Protein AF-A0A8H7Q1G8-F1 (afdb_monomer_lite)

Structure (mmCIF, N/CA/C/O backbone):
data_AF-A0A8H7Q1G8-F1
#
_entry.id   AF-A0A8H7Q1G8-F1
#
loop_
_atom_site.group_PDB
_atom_site.id
_atom_site.type_symbol
_atom_site.label_atom_id
_atom_site.label_alt_id
_atom_site.label_comp_id
_atom_site.label_asym_id
_atom_site.label_entity_id
_atom_site.label_seq_id
_atom_site.pdbx_PDB_ins_code
_atom_site.Cartn_x
_atom_site.Cartn_y
_atom_site.Cartn_z
_atom_site.occupancy
_atom_site.B_iso_or_equiv
_atom_site.auth_seq_id
_atom_site.auth_comp_id
_atom_site.auth_asym_id
_atom_site.auth_atom_id
_atom_site.pdbx_PDB_model_num
ATOM 1 N N . MET A 1 1 ? 26.279 30.292 42.844 1.00 23.69 1 MET A N 1
ATOM 2 C CA . MET A 1 1 ? 27.563 30.036 42.152 1.00 23.69 1 MET A CA 1
ATOM 3 C C . MET A 1 1 ? 27.807 28.533 42.137 1.00 23.69 1 MET A C 1
ATOM 5 O O . MET A 1 1 ? 27.584 27.946 43.188 1.00 23.69 1 MET A O 1
ATOM 9 N N . PRO A 1 2 ? 28.362 27.948 41.061 1.00 33.50 2 PRO A N 1
ATOM 10 C CA . PRO A 1 2 ? 28.264 28.359 39.657 1.00 33.50 2 PRO A CA 1
ATOM 11 C C . PRO A 1 2 ? 27.638 27.172 38.830 1.00 33.50 2 PRO A C 1
ATOM 13 O O . PRO A 1 2 ? 26.680 26.628 39.373 1.00 33.50 2 PRO A O 1
ATOM 16 N N . PRO A 1 3 ? 27.955 26.822 37.553 1.00 40.16 3 PRO A N 1
ATOM 17 C CA . PRO A 1 3 ? 26.888 26.547 36.565 1.00 40.16 3 PRO A CA 1
ATOM 18 C C . PRO A 1 3 ? 27.042 25.225 35.749 1.00 40.16 3 PRO A C 1
ATOM 20 O O . PRO A 1 3 ? 27.845 24.372 36.102 1.00 40.16 3 PRO A O 1
ATOM 23 N N . LEU A 1 4 ? 26.327 25.143 34.605 1.00 34.97 4 LEU A N 1
ATOM 24 C CA . LEU A 1 4 ? 26.464 24.207 33.457 1.00 34.97 4 LEU A CA 1
ATOM 25 C C . LEU A 1 4 ? 25.834 22.800 33.571 1.00 34.97 4 LEU A C 1
ATOM 27 O O . LEU A 1 4 ? 26.489 21.882 34.048 1.00 34.97 4 LEU A O 1
ATOM 31 N N . GLN A 1 5 ? 24.652 22.587 32.953 1.00 33.06 5 GLN A N 1
ATOM 32 C CA . GLN A 1 5 ? 24.321 21.278 32.336 1.00 33.06 5 GLN A CA 1
ATOM 33 C C . GLN A 1 5 ? 23.201 21.239 31.260 1.00 33.06 5 GLN A C 1
ATOM 35 O O . GLN A 1 5 ? 22.546 20.218 31.098 1.00 33.06 5 GLN A O 1
ATOM 40 N N . TYR A 1 6 ? 23.013 22.296 30.453 1.00 34.16 6 TYR A N 1
ATOM 41 C CA . TYR A 1 6 ? 22.321 22.164 29.145 1.00 34.16 6 TYR A CA 1
ATOM 42 C C . TYR A 1 6 ? 23.181 22.575 27.940 1.00 34.16 6 TYR A C 1
ATOM 44 O O . TYR A 1 6 ? 22.692 22.849 26.851 1.00 34.16 6 TYR A O 1
ATOM 52 N N . ASN A 1 7 ? 24.500 22.503 28.123 1.00 40.12 7 ASN A N 1
ATOM 53 C CA . ASN A 1 7 ? 25.433 22.237 27.035 1.00 40.12 7 ASN A CA 1
ATOM 54 C C . ASN A 1 7 ? 25.609 20.711 26.976 1.00 40.12 7 ASN A C 1
ATOM 56 O O . ASN A 1 7 ? 26.545 20.177 27.564 1.00 40.12 7 ASN A O 1
ATOM 60 N N . VAL A 1 8 ? 24.662 20.008 26.338 1.00 38.44 8 VAL A N 1
ATOM 61 C CA . VAL A 1 8 ? 24.741 18.544 26.135 1.00 38.44 8 VAL A CA 1
ATOM 62 C C . VAL A 1 8 ? 24.372 18.136 24.713 1.00 38.44 8 VAL A C 1
ATOM 64 O O . VAL A 1 8 ? 25.175 17.439 24.120 1.00 38.44 8 VAL A O 1
ATOM 67 N N . ARG A 1 9 ? 23.267 18.601 24.103 1.00 36.00 9 ARG A N 1
ATOM 68 C CA . ARG A 1 9 ? 23.030 18.355 22.659 1.00 36.00 9 ARG A CA 1
ATOM 69 C C . ARG A 1 9 ? 24.025 19.175 21.828 1.00 36.00 9 ARG A C 1
ATOM 71 O O . ARG A 1 9 ? 24.982 18.615 21.313 1.00 36.00 9 ARG A O 1
ATOM 78 N N . LEU A 1 10 ? 23.977 20.507 21.957 1.00 37.78 10 LEU A N 1
ATOM 79 C CA . LEU A 1 10 ? 24.967 21.424 21.368 1.00 37.78 10 LEU A CA 1
ATOM 80 C C . LEU A 1 10 ? 26.428 21.108 21.761 1.00 37.78 10 LEU A C 1
ATOM 82 O O . LEU A 1 10 ? 27.342 21.394 20.999 1.00 37.78 10 LEU A O 1
ATOM 86 N N . TYR A 1 11 ? 26.671 20.503 22.931 1.00 34.41 11 TYR A N 1
ATOM 87 C CA . TYR A 1 11 ? 28.020 20.118 23.367 1.00 34.41 11 TYR A CA 1
ATOM 88 C C . TYR A 1 11 ? 28.425 18.707 22.922 1.00 34.41 11 TYR A C 1
ATOM 90 O O . TYR A 1 11 ? 29.612 18.465 22.764 1.00 34.41 11 TYR A O 1
ATOM 98 N N . ILE A 1 12 ? 27.485 17.793 22.658 1.00 40.50 12 ILE A N 1
ATOM 99 C CA . ILE A 1 12 ? 27.740 16.558 21.906 1.00 40.50 12 ILE A CA 1
ATOM 100 C C . ILE A 1 12 ? 28.034 16.914 20.457 1.00 40.50 12 ILE A C 1
ATOM 102 O O . ILE A 1 12 ? 28.960 16.336 19.910 1.00 40.50 12 ILE A O 1
ATOM 106 N N . ASP A 1 13 ? 27.346 17.893 19.873 1.00 41.00 13 ASP A N 1
ATOM 107 C CA . ASP A 1 13 ? 27.571 18.308 18.490 1.00 41.00 13 ASP A CA 1
ATOM 108 C C . ASP A 1 13 ? 28.859 19.122 18.336 1.00 41.00 13 ASP A C 1
ATOM 110 O O . ASP A 1 13 ? 29.670 18.810 17.468 1.00 41.00 13 ASP A O 1
ATOM 114 N N . ILE A 1 14 ? 29.176 20.031 19.266 1.00 38.69 14 ILE A N 1
ATOM 115 C CA . ILE A 1 14 ? 30.520 20.626 19.357 1.00 38.69 14 ILE A CA 1
ATOM 116 C C . ILE A 1 14 ? 31.575 19.539 19.639 1.00 38.69 14 ILE A C 1
ATOM 118 O O . ILE A 1 14 ? 32.604 19.521 18.971 1.00 38.69 14 ILE A O 1
ATOM 122 N N . LEU A 1 15 ? 31.336 18.562 20.525 1.00 36.59 15 LEU A N 1
ATOM 123 C CA . LEU A 1 15 ? 32.237 17.408 20.683 1.00 36.59 15 LEU A CA 1
ATOM 124 C C . LEU A 1 15 ? 32.212 16.440 19.490 1.00 36.59 15 LEU A C 1
ATOM 126 O O . LEU A 1 15 ? 33.100 15.602 19.418 1.00 36.59 15 LEU A O 1
ATOM 130 N N . ASN A 1 16 ? 31.270 16.524 18.551 1.00 38.09 16 ASN A N 1
ATOM 131 C CA . ASN A 1 16 ? 31.258 15.749 17.310 1.00 38.09 16 ASN A CA 1
ATOM 132 C C . ASN A 1 16 ? 32.080 16.479 16.238 1.00 38.09 16 ASN A C 1
ATOM 134 O O . ASN A 1 16 ? 32.913 15.839 15.600 1.00 38.09 16 ASN A O 1
ATOM 138 N N . LEU A 1 17 ? 31.974 17.812 16.143 1.00 41.72 17 LEU A N 1
ATOM 139 C CA . LEU A 1 17 ? 32.902 18.660 15.381 1.00 41.72 17 LEU A CA 1
ATOM 140 C C . LEU A 1 17 ? 34.349 18.540 15.904 1.00 41.72 17 LEU A C 1
ATOM 142 O O . LEU A 1 17 ? 35.288 18.510 15.113 1.00 41.72 17 LEU A O 1
ATOM 146 N N . PHE A 1 18 ? 34.544 18.410 17.221 1.00 35.22 18 PHE A N 1
ATOM 147 C CA . PHE A 1 18 ? 35.860 18.237 17.854 1.00 35.22 18 PHE A CA 1
ATOM 148 C C . PHE A 1 18 ? 36.252 16.768 18.137 1.00 35.22 18 PHE A C 1
ATOM 150 O O . PHE A 1 18 ? 37.365 16.516 18.600 1.00 35.22 18 PHE A O 1
ATOM 157 N N . LYS A 1 19 ? 35.427 15.760 17.810 1.00 37.06 19 LYS A N 1
ATOM 158 C CA . LYS A 1 19 ? 35.798 14.330 17.946 1.00 37.06 19 LYS A CA 1
ATOM 159 C C . LYS A 1 19 ? 36.881 13.869 16.971 1.00 37.06 19 LYS A C 1
ATOM 161 O O . LYS A 1 19 ? 37.690 13.053 17.410 1.00 37.06 19 LYS A O 1
ATOM 166 N N . PRO A 1 20 ? 36.980 14.366 15.721 1.00 39.22 20 PRO A N 1
ATOM 167 C CA . PRO A 1 20 ? 38.176 14.172 14.901 1.00 39.22 20 PRO A CA 1
ATOM 168 C C . PRO A 1 20 ? 39.441 14.621 15.647 1.00 39.22 20 PRO A C 1
ATOM 170 O O . PRO A 1 20 ? 40.437 13.906 15.676 1.00 39.22 20 PRO A O 1
ATOM 173 N N . ILE A 1 21 ? 39.359 15.752 16.354 1.00 37.06 21 ILE A N 1
ATOM 174 C CA . ILE A 1 21 ? 40.476 16.350 17.094 1.00 37.06 21 ILE A CA 1
ATOM 175 C C . ILE A 1 21 ? 40.787 15.564 18.386 1.00 37.06 21 ILE A C 1
ATOM 177 O O . ILE A 1 21 ? 41.956 15.351 18.696 1.00 37.06 21 ILE A O 1
ATOM 181 N N . PHE A 1 22 ? 39.788 15.038 19.107 1.00 32.78 22 PHE A N 1
ATOM 182 C CA . PHE A 1 22 ? 40.027 14.255 20.333 1.00 32.78 22 PHE A CA 1
ATOM 183 C C . PHE A 1 22 ? 40.338 12.761 20.107 1.00 32.78 22 PHE A C 1
ATOM 185 O O . PHE A 1 22 ? 41.197 12.224 20.808 1.00 32.78 22 PHE A O 1
ATOM 192 N N . LYS A 1 23 ? 39.750 12.078 19.105 1.00 35.81 23 LYS A N 1
ATOM 193 C CA . LYS A 1 23 ? 40.204 10.720 18.705 1.00 35.81 23 LYS A CA 1
ATOM 194 C C . LYS A 1 23 ? 41.593 10.748 18.040 1.00 35.81 23 LYS A C 1
ATOM 196 O O . LYS A 1 23 ? 42.247 9.708 18.017 1.00 35.81 23 LYS A O 1
ATOM 201 N N . SER A 1 24 ? 42.069 11.915 17.587 1.00 34.75 24 SER A N 1
ATOM 202 C CA . SER A 1 24 ? 43.463 12.130 17.166 1.00 34.75 24 SER A CA 1
ATOM 203 C C . SER A 1 24 ? 44.465 12.202 18.331 1.00 34.75 24 SER A C 1
ATOM 205 O O . SER A 1 24 ? 45.662 12.079 18.077 1.00 34.75 24 SER A O 1
ATOM 207 N N . LEU A 1 25 ? 44.032 12.406 19.585 1.00 38.28 25 LEU A N 1
ATOM 208 C CA . LEU A 1 25 ? 44.949 12.632 20.717 1.00 38.28 25 LEU A CA 1
ATOM 209 C C . LEU A 1 25 ? 45.282 11.379 21.545 1.00 38.28 25 LEU A C 1
ATOM 211 O O . LEU A 1 25 ? 46.313 11.366 22.210 1.00 38.28 25 LEU A O 1
ATOM 215 N N . PHE A 1 26 ? 44.452 10.328 21.508 1.00 40.72 26 PHE A N 1
ATOM 216 C CA . PHE A 1 26 ? 44.619 9.135 22.360 1.00 40.72 26 PHE A CA 1
ATOM 217 C C . PHE A 1 26 ? 44.573 7.794 21.605 1.00 40.72 26 PHE A C 1
ATOM 219 O O . PHE A 1 26 ? 43.874 6.868 22.002 1.00 40.72 26 PHE A O 1
ATOM 226 N N . GLY A 1 27 ? 45.368 7.688 20.533 1.00 40.78 27 GLY A N 1
ATOM 227 C CA . GLY A 1 27 ? 46.218 6.524 20.193 1.00 40.78 27 GLY A CA 1
ATOM 228 C C . GLY A 1 27 ? 45.624 5.138 19.869 1.00 40.78 27 GLY A C 1
ATOM 229 O O . GLY A 1 27 ? 46.296 4.362 19.199 1.00 40.78 27 GLY A O 1
ATOM 230 N N . LEU A 1 28 ? 44.411 4.806 20.310 1.00 50.66 28 LEU A N 1
ATOM 231 C CA . LEU A 1 28 ? 43.768 3.491 20.165 1.00 50.66 28 LEU A CA 1
ATOM 232 C C . LEU A 1 28 ? 42.320 3.625 19.678 1.00 50.66 28 LEU A C 1
ATOM 234 O O . LEU A 1 28 ? 41.430 2.866 20.061 1.00 50.66 28 LEU A O 1
ATOM 238 N N . SER A 1 29 ? 42.066 4.596 18.802 1.00 47.69 29 SER A N 1
ATOM 239 C CA . SER A 1 29 ? 40.854 4.548 17.999 1.00 47.69 29 SER A CA 1
ATOM 240 C C . SER A 1 29 ? 40.921 3.308 17.107 1.00 47.69 29 SER A C 1
ATOM 242 O O . SER A 1 29 ? 41.813 3.168 16.268 1.00 47.69 29 SER A O 1
ATOM 244 N N . THR A 1 30 ? 39.934 2.417 17.243 1.00 55.62 30 THR A N 1
ATOM 245 C CA . THR A 1 30 ? 39.543 1.592 16.100 1.00 55.62 30 THR A CA 1
ATOM 246 C C . THR A 1 30 ? 39.377 2.571 14.935 1.00 55.62 30 THR A C 1
ATOM 248 O O . THR A 1 30 ? 38.804 3.653 15.145 1.00 55.62 30 THR A O 1
ATOM 251 N N . PRO A 1 31 ? 39.941 2.296 13.745 1.00 59.44 31 PRO A N 1
ATOM 252 C CA . PRO A 1 31 ? 40.050 3.303 12.695 1.00 59.44 31 PRO A CA 1
ATOM 253 C C . PRO A 1 31 ? 38.694 3.769 12.125 1.00 59.44 31 PRO A C 1
ATOM 255 O O . PRO A 1 31 ? 38.701 4.292 11.030 1.00 59.44 31 PRO A O 1
ATOM 258 N N . VAL A 1 32 ? 37.552 3.559 12.810 1.00 68.31 32 VAL A N 1
ATOM 259 C CA . VAL A 1 32 ? 36.274 3.141 12.223 1.00 68.31 32 VAL A CA 1
ATOM 260 C C . VAL A 1 32 ? 34.987 3.315 13.096 1.00 68.31 32 VAL A C 1
ATOM 262 O O . VAL A 1 32 ? 35.130 3.301 14.316 1.00 68.31 32 VAL A O 1
ATOM 265 N N . ASP A 1 33 ? 33.773 3.419 12.491 1.00 78.00 33 ASP A N 1
ATOM 266 C CA . ASP A 1 33 ? 32.377 3.335 13.056 1.00 78.00 33 ASP A CA 1
ATOM 267 C C . ASP A 1 33 ? 31.324 2.808 11.997 1.00 78.00 33 ASP A C 1
ATOM 269 O O . ASP A 1 33 ? 31.540 3.007 10.802 1.00 78.00 33 ASP A O 1
ATOM 273 N N . ILE A 1 34 ? 30.167 2.205 12.370 1.00 77.94 34 ILE A N 1
ATOM 274 C CA . ILE A 1 34 ? 29.028 1.804 11.465 1.00 77.94 34 ILE A CA 1
ATOM 275 C C . ILE A 1 34 ? 27.653 2.277 11.970 1.00 77.94 34 ILE A C 1
ATOM 277 O O . ILE A 1 34 ? 27.477 2.531 13.157 1.00 77.94 34 ILE A O 1
ATOM 281 N N . ASP A 1 35 ? 26.681 2.366 11.054 1.00 80.69 35 ASP A N 1
ATOM 282 C CA . ASP A 1 35 ? 25.271 2.712 11.267 1.00 80.69 35 ASP A CA 1
ATOM 283 C C . ASP A 1 35 ? 24.317 1.973 10.291 1.00 80.69 35 ASP A C 1
ATOM 285 O O . ASP A 1 35 ? 24.749 1.555 9.213 1.00 80.69 35 ASP A O 1
ATOM 289 N N . ILE A 1 36 ? 23.039 1.829 10.671 1.00 78.25 36 ILE A N 1
ATOM 290 C CA . ILE A 1 36 ? 21.962 1.081 9.982 1.00 78.25 36 ILE A CA 1
ATOM 291 C C . ILE A 1 36 ? 20.667 1.887 10.045 1.00 78.25 36 ILE A C 1
ATOM 293 O O . ILE A 1 36 ? 20.277 2.305 11.132 1.00 78.25 36 ILE A O 1
ATOM 297 N N . THR A 1 37 ? 19.930 1.997 8.941 1.00 78.56 37 THR A N 1
ATOM 298 C CA . THR A 1 37 ? 18.591 2.623 8.886 1.00 78.56 37 THR A CA 1
ATOM 299 C C . THR A 1 37 ? 17.636 1.824 8.005 1.00 78.56 37 THR A C 1
ATOM 301 O O . THR A 1 37 ? 18.072 1.306 6.976 1.00 78.56 37 THR A O 1
ATOM 304 N N . PHE A 1 38 ? 16.352 1.724 8.378 1.00 78.75 38 PHE A N 1
ATOM 305 C CA . PHE A 1 38 ? 15.336 1.083 7.539 1.00 78.75 38 PHE A CA 1
ATOM 306 C C . PHE A 1 38 ? 14.578 2.101 6.679 1.00 78.75 38 PHE A C 1
ATOM 308 O O . PHE A 1 38 ? 14.708 3.310 6.848 1.00 78.75 38 PHE A O 1
ATOM 315 N N . ALA A 1 39 ? 13.830 1.620 5.687 1.00 70.38 39 ALA A N 1
ATOM 316 C CA . ALA A 1 39 ? 13.255 2.459 4.636 1.00 70.38 39 ALA A CA 1
ATOM 317 C C . ALA A 1 39 ? 11.727 2.407 4.603 1.00 70.38 39 ALA A C 1
ATOM 319 O O . ALA A 1 39 ? 11.151 1.319 4.544 1.00 70.38 39 ALA A O 1
ATOM 320 N N . GLY A 1 40 ? 11.073 3.574 4.587 1.00 63.59 40 GLY A N 1
ATOM 321 C CA . GLY A 1 40 ? 9.656 3.588 4.943 1.00 63.59 40 GLY A CA 1
ATOM 322 C C . GLY A 1 40 ? 9.521 3.144 6.398 1.00 63.59 40 GLY A C 1
ATOM 323 O O . GLY A 1 40 ? 8.597 2.418 6.734 1.00 63.59 40 GLY A O 1
ATOM 324 N N . GLU A 1 41 ? 10.522 3.452 7.224 1.00 67.00 41 GLU A N 1
ATOM 325 C CA . GLU A 1 41 ? 10.511 3.225 8.666 1.00 67.00 41 GLU A CA 1
ATOM 326 C C . GLU A 1 41 ? 9.671 4.337 9.274 1.00 67.00 41 GLU A C 1
ATOM 328 O O . GLU A 1 41 ? 8.664 4.083 9.923 1.00 67.00 41 GLU A O 1
ATOM 333 N N . GLU A 1 42 ? 9.997 5.570 8.897 1.00 60.44 42 GLU A N 1
ATOM 334 C CA . GLU A 1 42 ? 9.296 6.790 9.247 1.00 60.44 42 GLU A CA 1
ATOM 335 C C . GLU A 1 42 ? 7.782 6.696 8.959 1.00 60.44 42 GLU A C 1
ATOM 337 O O . GLU A 1 42 ? 6.974 6.838 9.876 1.00 60.44 42 GLU A O 1
ATOM 342 N N . HIS A 1 43 ? 7.358 6.321 7.749 1.00 60.22 43 HIS A N 1
ATOM 343 C CA . HIS A 1 43 ? 5.932 6.213 7.392 1.00 60.22 43 HIS A CA 1
ATOM 344 C C . HIS A 1 43 ? 5.181 5.028 8.044 1.00 60.22 43 HIS A C 1
ATOM 346 O O . HIS A 1 43 ? 3.961 4.916 7.912 1.00 60.22 43 HIS A O 1
ATOM 352 N N . ARG A 1 44 ? 5.879 4.156 8.780 1.00 70.31 44 ARG A N 1
ATOM 353 C CA . ARG A 1 44 ? 5.344 2.918 9.359 1.00 70.31 44 ARG A CA 1
ATOM 354 C C . ARG A 1 44 ? 4.714 3.133 10.733 1.00 70.31 44 ARG A C 1
ATOM 356 O O . ARG A 1 44 ? 5.170 3.945 11.545 1.00 70.31 44 ARG A O 1
ATOM 363 N N . LYS A 1 45 ? 3.732 2.287 11.063 1.00 76.44 45 LYS A N 1
ATOM 364 C CA . LYS A 1 45 ? 3.383 2.030 12.470 1.00 76.44 45 LYS A CA 1
ATOM 365 C C . LYS A 1 45 ? 4.609 1.462 13.191 1.00 76.44 45 LYS A C 1
ATOM 367 O O . LYS A 1 45 ? 5.376 0.706 12.604 1.00 76.44 45 LYS A O 1
ATOM 372 N N . HIS A 1 46 ? 4.776 1.803 14.458 1.00 79.75 46 HIS A N 1
ATOM 373 C CA . HIS A 1 46 ? 5.810 1.236 15.320 1.00 79.75 46 HIS A CA 1
ATOM 374 C C . HIS A 1 46 ? 5.162 0.508 16.501 1.00 79.75 46 HIS A C 1
ATOM 376 O O . HIS A 1 46 ? 4.015 0.788 16.857 1.00 79.75 46 HIS A O 1
ATOM 382 N N . VAL A 1 47 ? 5.900 -0.425 17.099 1.00 79.62 47 VAL A N 1
ATOM 383 C CA . VAL A 1 47 ? 5.551 -1.112 18.345 1.00 79.62 47 VAL A CA 1
ATOM 384 C C . VAL A 1 47 ? 6.600 -0.751 19.390 1.00 79.62 47 VAL A C 1
ATOM 386 O O . VAL A 1 47 ? 7.790 -0.940 19.154 1.00 79.62 47 VAL A O 1
ATOM 389 N N . ASP A 1 48 ? 6.168 -0.258 20.550 1.00 79.19 48 ASP A N 1
ATOM 390 C CA . ASP A 1 48 ? 7.065 0.012 21.677 1.00 79.19 48 ASP A CA 1
ATOM 391 C C . ASP A 1 48 ? 7.353 -1.285 22.440 1.00 79.19 48 ASP A C 1
ATOM 393 O O . ASP A 1 48 ? 6.536 -1.772 23.226 1.00 79.19 48 ASP A O 1
ATOM 397 N N . VAL A 1 49 ? 8.535 -1.848 22.207 1.00 76.56 49 VAL A N 1
ATOM 398 C CA . VAL A 1 49 ? 8.962 -3.147 22.727 1.00 76.56 49 VAL A CA 1
ATOM 399 C C . VAL A 1 49 ? 9.726 -2.962 24.029 1.00 76.56 49 VAL A C 1
ATOM 401 O O . VAL A 1 49 ? 10.632 -2.135 24.133 1.00 76.56 49 VAL A O 1
ATOM 404 N N . LYS A 1 50 ? 9.406 -3.771 25.042 1.00 76.00 50 LYS A N 1
ATOM 405 C CA . LYS A 1 50 ? 10.194 -3.827 26.275 1.00 76.00 50 LYS A CA 1
ATOM 406 C C . LYS A 1 50 ? 11.396 -4.755 26.088 1.00 76.00 50 LYS A C 1
ATOM 408 O O . LYS A 1 50 ? 11.255 -5.973 26.140 1.00 76.00 50 LYS A O 1
ATOM 413 N N . VAL A 1 51 ? 12.571 -4.170 25.858 1.00 68.38 51 VAL A N 1
ATOM 414 C CA . VAL A 1 51 ? 13.816 -4.924 25.630 1.00 68.38 51 VAL A CA 1
ATOM 415 C C . VAL A 1 51 ? 14.440 -5.375 26.954 1.00 68.38 51 VAL A C 1
ATOM 417 O O . VAL A 1 51 ? 14.873 -6.526 27.046 1.00 68.38 51 VAL A O 1
ATOM 420 N N . ASP A 1 52 ? 14.398 -4.497 27.966 1.00 63.38 52 ASP A N 1
ATOM 421 C CA . ASP A 1 52 ? 14.899 -4.693 29.333 1.00 63.38 52 ASP A CA 1
ATOM 422 C C . ASP A 1 52 ? 13.957 -4.060 30.380 1.00 63.38 52 ASP A C 1
ATOM 424 O O . ASP A 1 52 ? 12.919 -3.483 30.050 1.00 63.38 52 ASP A O 1
ATOM 428 N N . LYS A 1 53 ? 14.271 -4.176 31.681 1.00 55.97 53 LYS A N 1
ATOM 429 C CA . LYS A 1 53 ? 13.362 -3.750 32.769 1.00 55.97 53 LYS A CA 1
ATOM 430 C C . LYS A 1 53 ? 12.987 -2.266 32.748 1.00 55.97 53 LYS A C 1
ATOM 432 O O . LYS A 1 53 ? 11.809 -1.969 32.968 1.00 55.97 53 LYS A O 1
ATOM 437 N N . ASP A 1 54 ? 13.946 -1.397 32.444 1.00 52.91 54 ASP A N 1
ATOM 438 C CA . ASP A 1 54 ? 13.817 0.066 32.509 1.00 52.91 54 ASP A CA 1
ATOM 439 C C . ASP A 1 54 ? 13.965 0.747 31.132 1.00 52.91 54 ASP A C 1
ATOM 441 O O . ASP A 1 54 ? 13.956 1.972 31.042 1.00 52.91 54 ASP A O 1
ATOM 445 N N . HIS A 1 55 ? 14.087 -0.040 30.055 1.00 64.75 55 HIS A N 1
ATOM 446 C CA . HIS A 1 55 ? 14.337 0.436 28.690 1.00 64.75 55 HIS A CA 1
ATOM 447 C C . HIS A 1 55 ? 13.320 -0.148 27.699 1.00 64.75 55 HIS A C 1
ATOM 449 O O . HIS A 1 55 ? 13.066 -1.357 27.680 1.00 64.75 55 HIS A O 1
ATOM 455 N N . ARG A 1 56 ? 12.727 0.726 26.879 1.00 73.75 56 ARG A N 1
ATOM 456 C CA . ARG A 1 56 ? 11.813 0.382 25.781 1.00 73.75 56 ARG A CA 1
ATOM 457 C C . ARG A 1 56 ? 12.383 0.921 24.475 1.00 73.75 56 ARG A C 1
ATOM 459 O O . ARG A 1 56 ? 12.851 2.055 24.437 1.00 73.75 56 ARG A O 1
ATOM 466 N N . GLU A 1 57 ? 12.292 0.128 23.416 1.00 74.56 57 GLU A N 1
ATOM 467 C CA . GLU A 1 57 ? 12.722 0.508 22.071 1.00 74.56 57 GLU A CA 1
ATOM 468 C C . GLU A 1 57 ? 11.522 0.472 21.129 1.00 74.56 57 GLU A C 1
ATOM 470 O O . GLU A 1 57 ? 10.780 -0.510 21.095 1.00 74.56 57 GLU A O 1
ATOM 475 N N . SER A 1 58 ? 11.309 1.559 20.388 1.00 79.50 58 SER A N 1
ATOM 476 C CA . SER A 1 58 ? 10.249 1.626 19.385 1.00 79.50 58 SER A CA 1
ATOM 477 C C . SER A 1 58 ? 10.757 0.978 18.102 1.00 79.50 58 SER A C 1
ATOM 479 O O . SER A 1 58 ? 11.751 1.427 17.533 1.00 79.50 58 SER A O 1
ATOM 481 N N . MET A 1 59 ? 10.105 -0.099 17.672 1.00 81.75 59 MET A N 1
ATOM 482 C CA . MET A 1 59 ? 10.522 -0.906 16.528 1.00 81.75 59 MET A CA 1
ATOM 483 C C . MET A 1 59 ? 9.494 -0.792 15.394 1.00 81.75 59 MET A C 1
ATOM 485 O O . MET A 1 59 ? 8.294 -0.903 15.661 1.00 81.75 59 MET A O 1
ATOM 489 N N . PRO A 1 60 ? 9.910 -0.600 14.129 1.00 84.12 60 PRO A N 1
ATOM 490 C CA . PRO A 1 60 ? 8.985 -0.557 12.998 1.00 84.12 60 PRO A CA 1
ATOM 491 C C . PRO A 1 60 ? 8.179 -1.853 12.874 1.00 84.12 60 PRO A C 1
ATOM 493 O O . PRO A 1 60 ? 8.751 -2.945 12.860 1.00 84.12 60 PRO A O 1
ATOM 496 N N . LEU A 1 61 ? 6.854 -1.726 12.755 1.00 86.75 61 LEU A N 1
ATOM 497 C CA . LEU A 1 61 ? 5.941 -2.848 12.559 1.00 86.75 61 LEU A CA 1
ATOM 498 C C . LEU A 1 61 ? 5.919 -3.272 11.098 1.00 86.75 61 LEU A C 1
ATOM 500 O O . LEU A 1 61 ? 5.430 -2.528 10.247 1.00 86.75 61 LEU A O 1
ATOM 504 N N . TYR A 1 62 ? 6.326 -4.505 10.841 1.00 84.69 62 TYR A N 1
ATOM 505 C CA . TYR A 1 62 ? 6.110 -5.150 9.562 1.00 84.69 62 TYR A CA 1
ATOM 506 C C . TYR A 1 62 ? 5.061 -6.262 9.638 1.00 84.69 62 TYR A C 1
ATOM 508 O O . TYR A 1 62 ? 4.869 -6.906 10.670 1.00 84.69 62 TYR A O 1
ATOM 516 N N . LEU A 1 63 ? 4.394 -6.521 8.521 1.00 84.00 63 LEU A N 1
ATOM 517 C CA . LEU A 1 63 ? 3.459 -7.631 8.379 1.00 84.00 63 LEU A CA 1
ATOM 518 C C . LEU A 1 63 ? 4.150 -8.883 7.821 1.00 84.00 63 LEU A C 1
ATOM 520 O O . LEU A 1 63 ? 5.249 -8.836 7.255 1.00 84.00 63 LEU A O 1
ATOM 524 N N . ASP A 1 64 ? 3.500 -10.024 8.000 1.00 78.25 64 ASP A N 1
ATOM 525 C CA . ASP A 1 64 ? 3.701 -11.193 7.147 1.00 78.25 64 ASP A CA 1
ATOM 526 C C . ASP A 1 64 ? 3.189 -10.888 5.722 1.00 78.25 64 ASP A C 1
ATOM 528 O O . ASP A 1 64 ? 2.159 -10.230 5.568 1.00 78.25 64 ASP A O 1
ATOM 532 N N . GLY A 1 65 ? 3.921 -11.294 4.681 1.00 73.88 65 GLY A N 1
ATOM 533 C CA . GLY A 1 65 ? 3.747 -10.730 3.335 1.00 73.88 65 GLY A CA 1
ATOM 534 C C . GLY A 1 65 ? 4.300 -9.304 3.196 1.00 73.88 65 GLY A C 1
ATOM 535 O O . GLY A 1 65 ? 3.826 -8.532 2.374 1.00 73.88 65 GLY A O 1
ATOM 536 N N . GLU A 1 66 ? 5.292 -8.933 4.004 1.00 79.81 66 GLU A N 1
ATOM 537 C CA . GLU A 1 66 ? 6.006 -7.649 3.927 1.00 79.81 66 GLU A CA 1
ATOM 538 C C . GLU A 1 66 ? 7.506 -7.872 4.213 1.00 79.81 66 GLU A C 1
ATOM 540 O O . GLU A 1 66 ? 7.919 -9.018 4.229 1.00 79.81 66 GLU A O 1
ATOM 545 N N . SER A 1 67 ? 8.329 -6.859 4.536 1.00 80.62 67 SER A N 1
ATOM 546 C CA . SER A 1 67 ? 9.806 -6.858 4.375 1.00 80.62 67 SER A CA 1
ATOM 547 C C . SER A 1 67 ? 10.639 -6.719 5.626 1.00 80.62 67 SER A C 1
ATOM 549 O O . SER A 1 67 ? 10.089 -6.467 6.687 1.00 80.62 67 SER A O 1
ATOM 551 N N . VAL A 1 68 ? 11.963 -6.690 5.435 1.00 79.62 68 VAL A N 1
ATOM 552 C CA . VAL A 1 68 ? 12.771 -5.577 5.969 1.00 79.62 68 VAL A CA 1
ATOM 553 C C . VAL A 1 68 ? 13.615 -4.981 4.837 1.00 79.62 68 VAL A C 1
ATOM 555 O O . VAL A 1 68 ? 13.917 -5.671 3.869 1.00 79.62 68 VAL A O 1
ATOM 558 N N . LYS A 1 69 ? 14.018 -3.711 4.946 1.00 78.69 69 LYS A N 1
ATOM 559 C CA . LYS A 1 69 ? 15.068 -3.126 4.104 1.00 78.69 69 LYS A CA 1
ATOM 560 C C . LYS A 1 69 ? 15.668 -1.855 4.695 1.00 78.69 69 LYS A C 1
ATOM 562 O O . LYS A 1 69 ? 14.992 -1.152 5.436 1.00 78.69 69 LYS A O 1
ATOM 567 N N . GLY A 1 70 ? 16.858 -1.499 4.235 1.00 68.56 70 GLY A N 1
ATOM 568 C CA . GLY A 1 70 ? 17.408 -0.150 4.179 1.00 68.56 70 GLY A CA 1
ATOM 569 C C . GLY A 1 70 ? 18.104 0.099 2.837 1.00 68.56 70 GLY A C 1
ATOM 570 O O . GLY A 1 70 ? 19.327 0.090 2.726 1.00 68.56 70 GLY A O 1
ATOM 571 N N . LYS A 1 71 ? 17.281 0.279 1.805 1.00 53.91 71 LYS A N 1
ATOM 572 C CA . LYS A 1 71 ? 17.606 0.624 0.410 1.00 53.91 71 LYS A CA 1
ATOM 573 C C . LYS A 1 71 ? 16.520 1.595 -0.028 1.00 53.91 71 LYS A C 1
ATOM 575 O O . LYS A 1 71 ? 15.417 1.624 0.530 1.00 53.91 71 LYS A O 1
ATOM 580 N N . ARG A 1 72 ? 16.800 2.419 -1.017 1.00 46.69 72 ARG A N 1
ATOM 581 C CA . ARG A 1 72 ? 15.915 3.523 -1.431 1.00 46.69 72 ARG A CA 1
ATOM 582 C C . ARG A 1 72 ? 15.008 3.040 -2.597 1.00 46.69 72 ARG A C 1
ATOM 584 O O . ARG A 1 72 ? 15.422 2.137 -3.323 1.00 46.69 72 ARG A O 1
ATOM 591 N N . GLU A 1 73 ? 13.761 3.513 -2.723 1.00 43.06 73 GLU A N 1
ATOM 592 C CA . GLU A 1 73 ? 12.767 3.026 -3.728 1.00 43.06 73 GLU A CA 1
ATOM 593 C C . GLU A 1 73 ? 12.185 4.092 -4.622 1.00 43.06 73 GLU A C 1
ATOM 595 O O . GLU A 1 73 ? 12.486 5.257 -4.374 1.00 43.06 73 GLU A O 1
ATOM 600 N N . CYS A 1 74 ? 11.431 3.681 -5.672 1.00 38.97 74 CYS A N 1
ATOM 601 C CA . CYS A 1 74 ? 10.896 4.609 -6.661 1.00 38.97 74 CYS A CA 1
ATOM 602 C C . CYS A 1 74 ? 9.487 4.385 -7.350 1.00 38.97 74 CYS A C 1
ATOM 604 O O . CYS A 1 74 ? 9.483 3.828 -8.429 1.00 38.97 74 CYS A O 1
ATOM 606 N N . GLN A 1 75 ? 8.344 4.996 -6.943 1.00 35.75 75 GLN A N 1
ATOM 607 C CA . GLN A 1 75 ? 7.076 5.180 -7.740 1.00 35.75 75 GLN A CA 1
ATOM 608 C C . GLN A 1 75 ? 6.314 6.583 -7.703 1.00 35.75 75 GLN A C 1
ATOM 610 O O . GLN A 1 75 ? 5.568 6.831 -6.773 1.00 35.75 75 GLN A O 1
ATOM 615 N N . GLU A 1 76 ? 6.437 7.458 -8.738 1.00 46.44 76 GLU A N 1
ATOM 616 C CA . GLU A 1 76 ? 5.485 8.391 -9.503 1.00 46.44 76 GLU A CA 1
ATOM 617 C C . GLU A 1 76 ? 4.327 9.356 -8.973 1.00 46.44 76 GLU A C 1
ATOM 619 O O . GLU A 1 76 ? 3.163 8.979 -8.968 1.00 46.44 76 GLU A O 1
ATOM 624 N N . CYS A 1 77 ? 4.642 10.648 -8.657 1.00 32.16 77 CYS A N 1
ATOM 625 C CA . CYS A 1 77 ? 3.903 11.954 -8.437 1.00 32.16 77 CYS A CA 1
ATOM 626 C C . CYS A 1 77 ? 4.940 13.145 -8.403 1.00 32.16 77 CYS A C 1
ATOM 628 O O . CYS A 1 77 ? 5.848 13.162 -9.223 1.00 32.16 77 CYS A O 1
ATOM 630 N N . ARG A 1 78 ? 4.896 14.146 -7.487 1.00 43.28 78 ARG A N 1
ATOM 631 C CA . ARG A 1 78 ? 5.922 15.226 -7.342 1.00 43.28 78 ARG A CA 1
ATOM 632 C C . ARG A 1 78 ? 6.153 15.696 -5.884 1.00 43.28 78 ARG A C 1
ATOM 634 O O . ARG A 1 78 ? 5.413 15.247 -5.024 1.00 43.28 78 ARG A O 1
ATOM 641 N N . THR A 1 79 ? 7.175 16.564 -5.683 1.00 35.22 79 THR A N 1
ATOM 642 C CA . THR A 1 79 ? 7.704 17.282 -4.467 1.00 35.22 79 THR A CA 1
ATOM 643 C C . THR A 1 79 ? 8.875 16.681 -3.653 1.00 35.22 79 THR A C 1
ATOM 645 O O . THR A 1 79 ? 8.766 15.609 -3.089 1.00 35.22 79 THR A O 1
ATOM 648 N N . ASN A 1 80 ? 9.993 17.411 -3.507 1.00 41.38 80 ASN A N 1
ATOM 649 C CA . ASN A 1 80 ? 11.089 17.085 -2.566 1.00 41.38 80 ASN A CA 1
ATOM 650 C C . ASN A 1 80 ? 10.643 17.237 -1.096 1.00 41.38 80 ASN A C 1
ATOM 652 O O . ASN A 1 80 ? 10.017 18.246 -0.806 1.00 41.38 80 ASN A O 1
ATOM 656 N N . GLN A 1 81 ? 11.085 16.333 -0.208 1.00 36.78 81 GLN A N 1
ATOM 657 C CA . GLN A 1 81 ? 11.464 16.589 1.200 1.00 36.78 81 GLN A CA 1
ATOM 658 C C . GLN A 1 81 ? 12.569 15.571 1.622 1.00 36.78 81 GLN A C 1
ATOM 660 O O . GLN A 1 81 ? 12.858 14.628 0.871 1.00 36.78 81 GLN A O 1
ATOM 665 N N . LEU A 1 82 ? 13.263 15.799 2.745 1.00 38.59 82 LEU A N 1
ATOM 666 C CA . LEU A 1 82 ? 14.528 15.178 3.187 1.00 38.59 82 LEU A CA 1
ATOM 667 C C . LEU A 1 82 ? 14.519 13.638 3.294 1.00 38.59 82 LEU A C 1
ATOM 669 O O . LEU A 1 82 ? 14.368 13.024 4.349 1.00 38.59 82 LEU A O 1
ATOM 673 N N . LEU A 1 83 ? 14.812 12.993 2.165 1.00 39.03 83 LEU A N 1
ATOM 674 C CA . LEU A 1 83 ? 15.087 11.561 2.066 1.00 39.03 83 LEU A CA 1
ATOM 675 C C . LEU A 1 83 ? 16.379 11.182 2.816 1.00 39.03 83 LEU A C 1
ATOM 677 O O . LEU A 1 83 ? 17.435 11.075 2.183 1.00 39.03 83 LEU A O 1
ATOM 681 N N . ILE A 1 84 ? 16.282 10.864 4.114 1.00 44.25 84 ILE A N 1
ATOM 682 C CA . ILE A 1 84 ? 17.281 10.012 4.780 1.00 44.25 84 ILE A CA 1
ATOM 683 C C . ILE A 1 84 ? 17.433 8.764 3.911 1.00 44.25 84 ILE A C 1
ATOM 685 O O . ILE A 1 84 ? 16.457 8.062 3.619 1.00 44.25 84 ILE A O 1
ATOM 689 N N . GLU A 1 85 ? 18.647 8.542 3.411 1.00 47.06 85 GLU A N 1
ATOM 690 C CA . GLU A 1 85 ? 18.953 7.388 2.581 1.00 47.06 85 GLU A CA 1
ATOM 691 C C . GLU A 1 85 ? 19.118 6.183 3.494 1.00 47.06 85 GLU A C 1
ATOM 693 O O . GLU A 1 85 ? 20.128 6.099 4.196 1.00 47.06 85 GLU A O 1
ATOM 698 N N . PRO A 1 86 ? 18.149 5.262 3.501 1.00 52.84 86 PRO A N 1
ATOM 699 C CA . PRO A 1 86 ? 18.217 4.121 4.375 1.00 52.84 86 PRO A CA 1
ATOM 700 C C . PRO A 1 86 ? 19.267 3.197 3.769 1.00 52.84 86 PRO A C 1
ATOM 702 O O . PRO A 1 86 ? 19.197 2.868 2.582 1.00 52.84 86 PRO A O 1
ATOM 705 N N . LYS A 1 87 ? 20.310 2.930 4.548 1.00 68.62 87 LYS A N 1
ATOM 706 C CA . LYS A 1 87 ? 21.538 2.258 4.123 1.00 68.62 87 LYS A CA 1
ATOM 707 C C . LYS A 1 87 ? 22.265 1.708 5.337 1.00 68.62 87 LYS A C 1
ATOM 709 O O . LYS A 1 87 ? 22.026 2.102 6.481 1.00 68.62 87 LYS A O 1
ATOM 714 N N . VAL A 1 88 ? 23.281 0.917 5.047 1.00 73.88 88 VAL A N 1
ATOM 715 C CA . VAL A 1 88 ? 24.414 0.698 5.933 1.00 73.88 88 VAL A CA 1
ATOM 716 C C . VAL A 1 88 ? 25.447 1.788 5.683 1.00 73.88 88 VAL A C 1
ATOM 718 O O . VAL A 1 88 ? 25.987 1.864 4.584 1.00 73.88 88 VAL A O 1
ATOM 721 N N . THR A 1 89 ? 25.741 2.649 6.659 1.00 77.94 89 THR A N 1
ATOM 722 C CA . THR A 1 89 ? 26.795 3.671 6.507 1.00 77.94 89 THR A CA 1
ATOM 723 C C . THR A 1 89 ? 27.978 3.372 7.405 1.00 77.94 89 THR A C 1
ATOM 725 O O . THR A 1 89 ? 27.855 3.177 8.610 1.00 77.94 89 THR A O 1
ATOM 728 N N . ILE A 1 90 ? 29.146 3.336 6.782 1.00 79.44 90 ILE A N 1
ATOM 729 C CA . ILE A 1 90 ? 30.349 2.666 7.258 1.00 79.44 90 ILE A CA 1
ATOM 730 C C . ILE A 1 90 ? 31.427 3.823 7.296 1.00 79.44 90 ILE A C 1
ATOM 732 O O . ILE A 1 90 ? 31.310 4.784 6.523 1.00 79.44 90 ILE A O 1
ATOM 736 N N . ARG A 1 91 ? 32.352 3.936 8.290 1.00 79.44 91 ARG A N 1
ATOM 737 C CA . ARG A 1 91 ? 33.151 5.184 8.583 1.00 79.44 91 ARG A CA 1
ATOM 738 C C . ARG A 1 91 ? 34.574 5.070 9.274 1.00 79.44 91 ARG A C 1
ATOM 740 O O . ARG A 1 91 ? 34.637 5.306 10.483 1.00 79.44 91 ARG A O 1
ATOM 747 N N . PRO A 1 92 ? 35.744 4.891 8.585 1.00 73.00 92 PRO A N 1
ATOM 748 C CA . PRO A 1 92 ? 36.941 5.650 8.989 1.00 73.00 92 PRO A CA 1
ATOM 749 C C . PRO A 1 92 ? 37.000 7.161 9.004 1.00 73.00 92 PRO A C 1
ATOM 751 O O . PRO A 1 92 ? 36.070 7.917 8.734 1.00 73.00 92 PRO A O 1
ATOM 754 N N . ARG A 1 93 ? 38.210 7.500 9.445 1.00 65.56 93 ARG A N 1
ATOM 755 C CA . ARG A 1 93 ? 38.808 8.734 9.887 1.00 65.56 93 ARG A CA 1
ATOM 756 C C . ARG A 1 93 ? 40.141 8.868 9.143 1.00 65.56 93 ARG A C 1
ATOM 758 O O . ARG A 1 93 ? 40.801 7.874 8.831 1.00 65.56 93 ARG A O 1
ATOM 765 N N . ASP A 1 94 ? 40.529 10.103 8.866 1.00 62.47 94 ASP A N 1
ATOM 766 C CA . ASP A 1 94 ? 41.853 10.488 8.355 1.00 62.47 94 ASP A CA 1
ATOM 767 C C . ASP A 1 94 ? 42.256 9.937 6.964 1.00 62.47 94 ASP A C 1
ATOM 769 O O . ASP A 1 94 ? 43.435 9.975 6.617 1.00 62.47 94 ASP A O 1
ATOM 773 N N . GLY A 1 95 ? 41.320 9.410 6.159 1.00 54.25 95 GLY A N 1
ATOM 774 C CA . GLY A 1 95 ? 41.570 8.982 4.767 1.00 54.25 95 GLY A CA 1
ATOM 775 C C . GLY A 1 95 ? 42.558 7.815 4.587 1.00 54.25 95 GLY A C 1
ATOM 776 O O . GLY A 1 95 ? 43.049 7.574 3.481 1.00 54.25 95 GLY A O 1
ATOM 777 N N . LYS A 1 96 ? 42.888 7.100 5.670 1.00 62.69 96 LYS A N 1
ATOM 778 C CA . LYS A 1 96 ? 43.826 5.967 5.659 1.00 62.69 96 LYS A CA 1
ATOM 779 C C . LYS A 1 96 ? 43.220 4.763 4.929 1.00 62.69 96 LYS A C 1
ATOM 781 O O . LYS A 1 96 ? 42.040 4.476 5.085 1.00 62.69 96 LYS A O 1
ATOM 786 N N . LYS A 1 97 ? 44.066 4.036 4.188 1.00 66.44 97 LYS A N 1
ATOM 787 C CA . LYS A 1 97 ? 43.740 2.759 3.527 1.00 66.44 97 LYS A CA 1
ATOM 788 C C . LYS A 1 97 ? 43.344 1.726 4.585 1.00 66.44 97 LYS A C 1
ATOM 790 O O . LYS A 1 97 ? 44.210 1.259 5.325 1.00 66.44 97 LYS A O 1
ATOM 795 N N . VAL A 1 98 ? 42.060 1.384 4.669 1.00 71.88 98 VAL A N 1
ATOM 796 C CA . VAL A 1 98 ? 41.584 0.273 5.499 1.00 71.88 98 VAL A CA 1
ATOM 797 C C . VAL A 1 98 ? 41.373 -0.940 4.616 1.00 71.88 98 VAL A C 1
ATOM 799 O O . VAL A 1 98 ? 40.400 -1.033 3.874 1.00 71.88 98 VAL A O 1
ATOM 802 N N . GLU A 1 99 ? 42.324 -1.861 4.725 1.00 72.25 99 GLU A N 1
ATOM 803 C CA . GLU A 1 99 ? 42.244 -3.188 4.127 1.00 72.25 99 GLU A CA 1
ATOM 804 C C . GLU A 1 99 ? 41.212 -4.016 4.916 1.00 72.25 99 GLU A C 1
ATOM 806 O O . GLU A 1 99 ? 41.265 -4.093 6.157 1.00 72.25 99 GLU A O 1
ATOM 811 N N . HIS A 1 100 ? 40.257 -4.593 4.194 1.00 78.69 100 HIS A N 1
ATOM 812 C CA . HIS A 1 100 ? 39.219 -5.486 4.709 1.00 78.69 100 HIS A CA 1
ATOM 813 C C . HIS A 1 100 ? 39.025 -6.670 3.752 1.00 78.69 100 HIS A C 1
ATOM 815 O O . HIS A 1 100 ? 39.533 -6.677 2.632 1.00 78.69 100 HIS A O 1
ATOM 821 N N . ASN A 1 101 ? 38.300 -7.676 4.226 1.00 78.88 101 ASN A N 1
ATOM 822 C CA . ASN A 1 101 ? 38.078 -8.975 3.609 1.00 78.88 101 ASN A CA 1
ATOM 823 C C . ASN A 1 101 ? 36.559 -9.232 3.452 1.00 78.88 101 ASN A C 1
ATOM 825 O O . ASN A 1 101 ? 36.132 -10.350 3.710 1.00 78.88 101 ASN A O 1
ATOM 829 N N . GLY A 1 102 ? 35.746 -8.206 3.153 1.00 80.62 102 GLY A N 1
ATOM 830 C CA . GLY A 1 102 ? 34.266 -8.266 3.188 1.00 80.62 102 GLY A CA 1
ATOM 831 C C . GLY A 1 102 ? 33.586 -7.166 4.046 1.00 80.62 102 GLY A C 1
ATOM 832 O O . GLY A 1 102 ? 34.279 -6.606 4.900 1.00 80.62 102 GLY A O 1
ATOM 833 N N . ILE A 1 103 ? 32.292 -6.839 3.809 1.00 82.38 103 ILE A N 1
ATOM 834 C CA . ILE A 1 103 ? 31.348 -6.013 4.626 1.00 82.38 103 ILE A CA 1
ATOM 835 C C . ILE A 1 103 ? 29.840 -6.398 4.423 1.00 82.38 103 ILE A C 1
ATOM 837 O O . ILE A 1 103 ? 29.398 -6.606 3.301 1.00 82.38 103 ILE A O 1
ATOM 841 N N . LYS A 1 104 ? 28.990 -6.456 5.473 1.00 85.38 104 LYS A N 1
ATOM 842 C CA . LYS A 1 104 ? 27.622 -7.064 5.463 1.00 85.38 104 LYS A CA 1
ATOM 843 C C . LYS A 1 104 ? 26.655 -6.700 6.610 1.00 85.38 104 LYS A C 1
ATOM 845 O O . LYS A 1 104 ? 27.160 -6.166 7.560 1.00 85.38 104 LYS A O 1
ATOM 850 N N . ILE A 1 105 ? 25.342 -7.001 6.537 1.00 85.06 105 ILE A N 1
ATOM 851 C CA . ILE A 1 105 ? 24.119 -6.635 7.318 1.00 85.06 105 ILE A CA 1
ATOM 852 C C . ILE A 1 105 ? 22.981 -7.729 7.502 1.00 85.06 105 ILE A C 1
ATOM 854 O O . ILE A 1 105 ? 21.895 -7.638 6.943 1.00 85.06 105 ILE A O 1
ATOM 858 N N . GLU A 1 106 ? 23.156 -8.759 8.334 1.00 87.25 106 GLU A N 1
ATOM 859 C CA . GLU A 1 106 ? 22.281 -9.966 8.449 1.00 87.25 106 GLU A CA 1
ATOM 860 C C . GLU A 1 106 ? 20.823 -9.715 8.909 1.00 87.25 106 GLU A C 1
ATOM 862 O O . GLU A 1 106 ? 20.645 -9.458 10.094 1.00 87.25 106 GLU A O 1
ATOM 867 N N . PHE A 1 107 ? 19.770 -9.828 8.064 1.00 89.75 107 PHE A N 1
ATOM 868 C CA . PHE A 1 107 ? 18.361 -9.688 8.540 1.00 89.75 107 PHE A CA 1
ATOM 869 C C . PHE A 1 107 ? 17.771 -10.964 9.152 1.00 89.75 107 PHE A C 1
ATOM 871 O O . PHE A 1 107 ? 16.927 -11.604 8.522 1.00 89.75 107 PHE A O 1
ATOM 878 N N . VAL A 1 108 ? 18.230 -11.274 10.367 1.00 86.19 108 VAL A N 1
ATOM 879 C CA . VAL A 1 108 ? 17.970 -12.408 11.267 1.00 86.19 108 VAL A CA 1
ATOM 880 C C . VAL A 1 108 ? 16.636 -12.342 12.014 1.00 86.19 108 VAL A C 1
ATOM 882 O O . VAL A 1 108 ? 16.494 -11.654 13.018 1.00 86.19 108 VAL A O 1
ATOM 885 N N . GLY A 1 109 ? 15.693 -13.196 11.626 1.00 89.12 109 GLY A N 1
ATOM 886 C CA . GLY A 1 109 ? 14.793 -13.852 12.576 1.00 89.12 109 GLY A CA 1
ATOM 887 C C . GLY A 1 109 ? 15.549 -14.879 13.427 1.00 89.12 109 GLY A C 1
ATOM 888 O O . GLY A 1 109 ? 16.088 -15.834 12.863 1.00 89.12 109 GLY A O 1
ATOM 889 N N . SER A 1 110 ? 15.588 -14.725 14.755 1.00 86.75 110 SER A N 1
ATOM 890 C CA . SER A 1 110 ? 16.133 -15.721 15.690 1.00 86.75 110 SER A CA 1
ATOM 891 C C . SER A 1 110 ? 15.220 -16.027 16.874 1.00 86.75 110 SER A C 1
ATOM 893 O O . SER A 1 110 ? 14.421 -15.208 17.324 1.00 86.75 110 SER A O 1
ATOM 895 N N . ILE A 1 111 ? 15.381 -17.248 17.378 1.00 85.69 111 ILE A N 1
ATOM 896 C CA . ILE A 1 111 ? 14.974 -17.720 18.693 1.00 85.69 111 ILE A CA 1
ATOM 897 C C . ILE A 1 111 ? 16.210 -17.603 19.598 1.00 85.69 111 ILE A C 1
ATOM 899 O O . ILE A 1 111 ? 17.023 -18.530 19.698 1.00 85.69 111 ILE A O 1
ATOM 903 N N . ASP A 1 112 ? 16.378 -16.449 20.237 1.00 84.62 112 ASP A N 1
ATOM 904 C CA . ASP A 1 112 ? 17.423 -16.237 21.241 1.00 84.62 112 ASP A CA 1
ATOM 905 C C . ASP A 1 112 ? 16.971 -16.864 22.567 1.00 84.62 112 ASP A C 1
ATOM 907 O O . ASP A 1 112 ? 16.006 -16.407 23.184 1.00 84.62 112 ASP A O 1
ATOM 911 N N . LEU A 1 113 ? 17.651 -17.938 22.989 1.00 81.19 113 LEU A N 1
ATOM 912 C CA . LEU A 1 113 ? 17.343 -18.688 24.210 1.00 81.19 113 LEU A CA 1
ATOM 913 C C . LEU A 1 113 ? 18.310 -18.324 25.343 1.00 81.19 113 LEU A C 1
ATOM 915 O O . LEU A 1 113 ? 19.475 -18.725 25.335 1.00 81.19 113 LEU A O 1
ATOM 919 N N . THR A 1 114 ? 17.813 -17.606 26.352 1.00 69.44 114 THR A N 1
ATOM 920 C CA . THR A 1 114 ? 18.635 -16.931 27.375 1.00 69.44 114 THR A CA 1
ATOM 921 C C . THR A 1 114 ? 19.420 -17.876 28.297 1.00 69.44 114 THR A C 1
ATOM 923 O O . THR A 1 114 ? 20.393 -17.453 28.916 1.00 69.44 114 THR A O 1
ATOM 926 N N . GLN A 1 115 ? 19.008 -19.145 28.418 1.00 62.66 115 GLN A N 1
ATOM 927 C CA . GLN A 1 115 ? 19.565 -20.094 29.398 1.00 62.66 115 GLN A CA 1
ATOM 928 C C . GLN A 1 115 ? 20.582 -21.099 28.823 1.00 62.66 115 GLN A C 1
ATOM 930 O O . GLN A 1 115 ? 21.355 -21.686 29.580 1.00 62.66 115 GLN A O 1
ATOM 935 N N . SER A 1 116 ? 20.624 -21.307 27.501 1.00 51.38 116 SER A N 1
ATOM 936 C CA . SER A 1 116 ? 21.599 -22.204 26.862 1.00 51.38 116 SER A CA 1
ATOM 937 C C . SER A 1 116 ? 22.769 -21.401 26.297 1.00 51.38 116 SER A C 1
ATOM 939 O O . SER A 1 116 ? 22.589 -20.664 25.329 1.00 51.38 116 SER A O 1
ATOM 941 N N . GLY A 1 117 ? 23.959 -21.560 26.891 1.00 54.59 117 GLY A N 1
ATOM 942 C CA . GLY A 1 117 ? 25.152 -20.747 26.617 1.00 54.59 117 GLY A CA 1
ATOM 943 C C . GLY A 1 117 ? 25.426 -20.500 25.129 1.00 54.59 117 GLY A C 1
ATOM 944 O O . GLY A 1 117 ? 25.930 -21.380 24.437 1.00 54.59 117 GLY A O 1
ATOM 945 N N . SER A 1 118 ? 25.086 -19.290 24.673 1.00 51.50 118 SER A N 1
ATOM 946 C CA . SER A 1 118 ? 25.184 -18.799 23.292 1.00 51.50 118 SER A CA 1
ATOM 947 C C . SER A 1 118 ? 24.725 -19.791 22.209 1.00 51.50 118 SER A C 1
ATOM 949 O O . SER A 1 118 ? 25.471 -20.145 21.296 1.00 51.50 118 SER A O 1
ATOM 951 N N . LYS A 1 119 ? 23.465 -20.241 22.299 1.00 59.88 119 LYS A N 1
ATOM 952 C CA . LYS A 1 119 ? 22.753 -20.873 21.171 1.00 59.88 119 LYS A CA 1
ATOM 953 C C . LYS A 1 119 ? 21.450 -20.160 20.813 1.00 59.88 119 LYS A C 1
ATOM 955 O O . LYS A 1 119 ? 20.377 -20.764 20.783 1.00 59.88 119 LYS A O 1
ATOM 960 N N . THR A 1 120 ? 21.594 -18.889 20.437 1.00 69.88 120 THR A N 1
ATOM 961 C CA . THR A 1 120 ? 20.765 -18.264 19.396 1.00 69.88 120 THR A CA 1
ATOM 962 C C . THR A 1 120 ? 20.507 -19.279 18.283 1.00 69.88 120 THR A C 1
ATOM 964 O O . THR A 1 120 ? 21.439 -19.782 17.654 1.00 69.88 120 THR A O 1
ATOM 967 N N . THR A 1 121 ? 19.242 -19.652 18.094 1.00 76.62 121 THR A N 1
ATOM 968 C CA . THR A 1 121 ? 18.815 -20.417 16.922 1.00 76.62 121 THR A CA 1
ATOM 969 C C . THR A 1 121 ? 18.215 -19.437 15.946 1.00 76.62 121 THR A C 1
ATOM 971 O O . THR A 1 121 ? 17.096 -18.979 16.137 1.00 76.62 121 THR A O 1
ATOM 974 N N . GLU A 1 122 ? 18.942 -19.141 14.888 1.00 82.50 122 GLU A N 1
ATOM 975 C CA . GLU A 1 122 ? 18.394 -18.388 13.771 1.00 82.50 122 GLU A CA 1
ATOM 976 C C . GLU A 1 122 ? 17.335 -19.269 13.073 1.00 82.50 122 GLU A C 1
ATOM 978 O O . GLU A 1 122 ? 17.412 -20.504 13.103 1.00 82.50 122 GLU A O 1
ATOM 983 N N . PHE A 1 123 ? 16.262 -18.632 12.606 1.00 79.31 123 PHE A N 1
ATOM 984 C CA . PHE A 1 123 ? 15.164 -19.268 11.875 1.00 79.31 123 PHE A CA 1
ATOM 985 C C . PHE A 1 123 ? 14.805 -18.521 10.576 1.00 79.31 123 PHE A C 1
ATOM 987 O O . PHE A 1 123 ? 14.039 -19.072 9.779 1.00 79.31 123 PHE A O 1
ATOM 994 N N . LEU A 1 124 ? 15.315 -17.284 10.372 1.00 79.38 124 LEU A N 1
ATOM 995 C CA . LEU A 1 124 ? 15.001 -16.429 9.215 1.00 79.38 124 LEU A CA 1
ATOM 996 C C . LEU A 1 124 ? 15.980 -15.211 8.950 1.00 79.38 124 LEU A C 1
ATOM 998 O O . LEU A 1 124 ? 15.502 -14.083 8.957 1.00 79.38 124 LEU A O 1
ATOM 1002 N N . ALA A 1 125 ? 17.296 -15.366 8.680 1.00 82.94 125 ALA A N 1
ATOM 1003 C CA . ALA A 1 125 ? 18.367 -14.348 8.360 1.00 82.94 125 ALA A CA 1
ATOM 1004 C C . ALA A 1 125 ? 18.872 -14.083 6.874 1.00 82.94 125 ALA A C 1
ATOM 1006 O O . ALA A 1 125 ? 19.407 -15.025 6.329 1.00 82.94 125 ALA A O 1
ATOM 1007 N N . LEU A 1 126 ? 18.766 -12.908 6.169 1.00 81.56 126 LEU A N 1
ATOM 1008 C CA . LEU A 1 126 ? 19.197 -12.692 4.708 1.00 81.56 126 LEU A CA 1
ATOM 1009 C C . LEU A 1 126 ? 20.415 -11.757 4.343 1.00 81.56 126 LEU A C 1
ATOM 1011 O O . LEU A 1 126 ? 20.635 -10.873 5.163 1.00 81.56 126 LEU A O 1
ATOM 1015 N N . SER A 1 127 ? 21.082 -11.854 3.125 1.00 84.00 127 SER A N 1
ATOM 1016 C CA . SER A 1 127 ? 22.458 -11.339 2.696 1.00 84.00 127 SER A CA 1
ATOM 1017 C C . SER A 1 127 ? 22.914 -10.389 1.540 1.00 84.00 127 SER A C 1
ATOM 1019 O O . SER A 1 127 ? 23.099 -10.811 0.413 1.00 84.00 127 SER A O 1
ATOM 1021 N N . GLN A 1 128 ? 23.486 -9.200 1.841 1.00 84.69 128 GLN A N 1
ATOM 1022 C CA . GLN A 1 128 ? 24.228 -8.280 0.918 1.00 84.69 128 GLN A CA 1
ATOM 1023 C C . GLN A 1 128 ? 25.760 -8.254 1.027 1.00 84.69 128 GLN A C 1
ATOM 1025 O O . GLN A 1 128 ? 26.320 -8.208 2.119 1.00 84.69 128 GLN A O 1
ATOM 1030 N N . GLU A 1 129 ? 26.458 -8.092 -0.097 1.00 82.19 129 GLU A N 1
ATOM 1031 C CA . GLU A 1 129 ? 27.822 -7.614 -0.038 1.00 82.19 129 GLU A CA 1
ATOM 1032 C C . GLU A 1 129 ? 27.766 -6.121 -0.130 1.00 82.19 129 GLU A C 1
ATOM 1034 O O . GLU A 1 129 ? 27.288 -5.535 -1.103 1.00 82.19 129 GLU A O 1
ATOM 1039 N N . LEU A 1 130 ? 28.276 -5.536 0.929 1.00 81.06 130 LEU A N 1
ATOM 1040 C CA . LEU A 1 130 ? 28.537 -4.137 0.983 1.00 81.06 130 LEU A CA 1
ATOM 1041 C C . LEU A 1 130 ? 29.890 -3.982 0.244 1.00 81.06 130 LEU A C 1
ATOM 1043 O O . LEU A 1 130 ? 29.879 -3.450 -0.866 1.00 81.06 130 LEU A O 1
ATOM 1047 N N . ALA A 1 131 ? 31.003 -4.607 0.672 1.00 80.38 131 ALA A N 1
ATOM 1048 C CA . ALA A 1 131 ? 32.220 -4.661 -0.163 1.00 80.38 131 ALA A CA 1
ATOM 1049 C C . ALA A 1 131 ? 33.151 -5.883 0.032 1.00 80.38 131 ALA A C 1
ATOM 1051 O O . ALA A 1 131 ? 33.705 -6.097 1.110 1.00 80.38 131 ALA A O 1
ATOM 1052 N N . ALA A 1 132 ? 33.433 -6.585 -1.077 1.00 80.19 132 ALA A N 1
ATOM 1053 C CA . ALA A 1 132 ? 34.494 -7.595 -1.236 1.00 80.19 132 ALA A CA 1
ATOM 1054 C C . ALA A 1 132 ? 35.897 -7.065 -0.822 1.00 80.19 132 ALA A C 1
ATOM 1056 O O . ALA A 1 132 ? 36.033 -5.860 -0.595 1.00 80.19 132 ALA A O 1
ATOM 1057 N N . PRO A 1 133 ? 36.966 -7.893 -0.726 1.00 81.00 133 PRO A N 1
ATOM 1058 C CA . PRO A 1 133 ? 38.225 -7.489 -0.126 1.00 81.00 133 PRO A CA 1
ATOM 1059 C C . PRO A 1 133 ? 38.825 -6.349 -0.907 1.00 81.00 133 PRO A C 1
ATOM 1061 O O . PRO A 1 133 ? 38.948 -6.392 -2.134 1.00 81.00 133 PRO A O 1
ATOM 1064 N N . GLY A 1 134 ? 39.186 -5.324 -0.166 1.00 75.69 134 GLY A N 1
ATOM 1065 C CA . GLY A 1 134 ? 39.360 -4.021 -0.741 1.00 75.69 134 GLY A CA 1
ATOM 1066 C C . GLY A 1 134 ? 40.058 -3.091 0.217 1.00 75.69 134 GLY A C 1
ATOM 1067 O O . GLY A 1 134 ? 40.284 -3.377 1.393 1.00 75.69 134 GLY A O 1
ATOM 1068 N N . ASP A 1 135 ? 40.432 -1.962 -0.358 1.00 75.31 135 ASP A N 1
ATOM 1069 C CA . ASP A 1 135 ? 41.425 -1.056 0.183 1.00 75.31 135 ASP A CA 1
ATOM 1070 C C . ASP A 1 135 ? 40.826 0.328 0.309 1.00 75.31 135 ASP A C 1
ATOM 1072 O O . ASP A 1 135 ? 41.118 1.255 -0.454 1.00 75.31 135 ASP A O 1
ATOM 1076 N N . MET A 1 136 ? 39.905 0.437 1.250 1.00 72.75 136 MET A N 1
ATOM 1077 C CA . MET A 1 136 ? 38.959 1.528 1.244 1.00 72.75 136 MET A CA 1
ATOM 1078 C C . MET A 1 136 ? 39.609 2.820 1.782 1.00 72.75 136 MET A C 1
ATOM 1080 O O . MET A 1 136 ? 40.513 2.767 2.620 1.00 72.75 136 MET A O 1
ATOM 1084 N N . ARG A 1 137 ? 39.222 3.987 1.233 1.00 69.81 137 ARG A N 1
ATOM 1085 C CA . ARG A 1 137 ? 39.755 5.318 1.628 1.00 69.81 137 ARG A CA 1
ATOM 1086 C C . ARG A 1 137 ? 38.736 6.467 1.731 1.00 69.81 137 ARG A C 1
ATOM 1088 O O . ARG A 1 137 ? 39.090 7.505 2.281 1.00 69.81 137 ARG A O 1
ATOM 1095 N N . GLN A 1 138 ? 37.510 6.313 1.221 1.00 73.06 138 GLN A N 1
ATOM 1096 C CA . GLN A 1 138 ? 36.407 7.295 1.330 1.00 73.06 138 GLN A CA 1
ATOM 1097 C C . GLN A 1 138 ? 35.066 6.601 1.621 1.00 73.06 138 GLN A C 1
ATOM 1099 O O . GLN A 1 138 ? 35.014 5.374 1.579 1.00 73.06 138 GLN A O 1
ATOM 1104 N N . ALA A 1 139 ? 33.998 7.338 1.957 1.00 75.69 139 ALA A N 1
ATOM 1105 C CA . ALA A 1 139 ? 32.778 6.696 2.457 1.00 75.69 139 ALA A CA 1
ATOM 1106 C C . ALA A 1 139 ? 32.137 5.801 1.436 1.00 75.69 139 ALA A C 1
ATOM 1108 O O . ALA A 1 139 ? 31.793 6.224 0.334 1.00 75.69 139 ALA A O 1
ATOM 1109 N N . THR A 1 140 ? 31.860 4.598 1.903 1.00 72.75 140 THR A N 1
ATOM 1110 C CA . THR A 1 140 ? 30.992 3.699 1.195 1.00 72.75 140 THR A CA 1
ATOM 1111 C C . THR A 1 140 ? 29.850 3.391 2.146 1.00 72.75 140 THR A C 1
ATOM 1113 O O . THR A 1 140 ? 30.002 2.791 3.210 1.00 72.75 140 THR A O 1
ATOM 1116 N N . SER A 1 141 ? 28.710 3.978 1.802 1.00 79.50 141 SER A N 1
ATOM 1117 C CA . SER A 1 141 ? 27.422 3.561 2.318 1.00 79.50 141 SER A CA 1
ATOM 1118 C C . SER A 1 141 ? 26.846 2.583 1.312 1.00 79.50 141 SER A C 1
ATOM 1120 O O . SER A 1 141 ? 27.044 2.748 0.108 1.00 79.50 141 SER A O 1
ATOM 1122 N N . PHE A 1 142 ? 26.122 1.594 1.799 1.00 77.44 142 PHE A N 1
ATOM 1123 C CA . PHE A 1 142 ? 25.710 0.455 1.009 1.00 77.44 142 PHE A CA 1
ATOM 1124 C C . PHE A 1 142 ? 24.240 0.181 1.279 1.00 77.44 142 PHE A C 1
ATOM 1126 O O . PHE A 1 142 ? 23.818 0.038 2.426 1.00 77.44 142 PHE A O 1
ATOM 1133 N N . ASP A 1 143 ? 23.452 0.188 0.217 1.00 79.88 143 ASP A N 1
ATOM 1134 C CA . ASP A 1 143 ? 22.033 -0.120 0.272 1.00 79.88 143 ASP A CA 1
ATOM 1135 C C . ASP A 1 143 ? 21.814 -1.601 0.613 1.00 79.88 143 ASP A C 1
ATOM 1137 O O . ASP A 1 143 ? 22.608 -2.454 0.219 1.00 79.88 143 ASP A O 1
ATOM 1141 N N . PHE A 1 144 ? 20.712 -1.899 1.301 1.00 77.44 144 PHE A N 1
ATOM 1142 C CA . PHE A 1 144 ? 20.258 -3.258 1.573 1.00 77.44 144 PHE A CA 1
ATOM 1143 C C . PHE A 1 144 ? 18.735 -3.392 1.478 1.00 77.44 144 PHE A C 1
ATOM 1145 O O . PHE A 1 144 ? 18.007 -2.636 2.100 1.00 77.44 144 PHE A O 1
ATOM 1152 N N . GLU A 1 145 ? 18.183 -4.328 0.718 1.00 84.00 145 GLU A N 1
ATOM 1153 C CA . GLU A 1 145 ? 16.756 -4.674 0.850 1.00 84.00 145 GLU A CA 1
ATOM 1154 C C . GLU A 1 145 ? 16.583 -6.151 0.883 1.00 84.00 145 GLU A C 1
ATOM 1156 O O . GLU A 1 145 ? 17.378 -6.829 0.287 1.00 84.00 145 GLU A O 1
ATOM 1161 N N . PHE A 1 146 ? 15.469 -6.624 1.390 1.00 79.31 146 PHE A N 1
ATOM 1162 C CA . PHE A 1 146 ? 15.007 -7.980 1.193 1.00 79.31 146 PHE A CA 1
ATOM 1163 C C . PHE A 1 146 ? 13.638 -7.824 0.402 1.00 79.31 146 PHE A C 1
ATOM 1165 O O . PHE A 1 146 ? 12.995 -6.819 0.665 1.00 79.31 146 PHE A O 1
ATOM 1172 N N . LYS A 1 147 ? 13.158 -8.684 -0.555 1.00 77.06 147 LYS A N 1
ATOM 1173 C CA . LYS A 1 147 ? 11.787 -8.626 -1.244 1.00 77.06 147 LYS A CA 1
ATOM 1174 C C . LYS A 1 147 ? 11.043 -9.989 -1.464 1.00 77.06 147 LYS A C 1
ATOM 1176 O O . LYS A 1 147 ? 11.645 -10.893 -2.015 1.00 77.06 147 LYS A O 1
ATOM 1181 N N . ASN A 1 148 ? 9.754 -10.153 -1.065 1.00 73.81 148 ASN A N 1
ATOM 1182 C CA . ASN A 1 148 ? 8.972 -11.416 -0.873 1.00 73.81 148 ASN A CA 1
ATOM 1183 C C . ASN A 1 148 ? 8.207 -11.881 0.475 1.00 73.81 148 ASN A C 1
ATOM 1185 O O . ASN A 1 148 ? 7.230 -12.587 0.311 1.00 73.81 148 ASN A O 1
ATOM 1189 N N . VAL A 1 149 ? 8.587 -11.579 1.757 1.00 73.44 149 VAL A N 1
ATOM 1190 C CA . VAL A 1 149 ? 8.681 -12.433 3.002 1.00 73.44 149 VAL A CA 1
ATOM 1191 C C . VAL A 1 149 ? 7.426 -13.057 3.523 1.00 73.44 149 VAL A C 1
ATOM 1193 O O . VAL A 1 149 ? 6.413 -12.416 3.781 1.00 73.44 149 VAL A O 1
ATOM 1196 N N . GLU A 1 150 ? 7.693 -14.273 3.968 1.00 79.50 150 GLU A N 1
ATOM 1197 C CA . GLU A 1 150 ? 7.114 -14.836 5.149 1.00 79.50 150 GLU A CA 1
ATOM 1198 C C . GLU A 1 150 ? 7.769 -14.353 6.421 1.00 79.50 150 GLU A C 1
ATOM 1200 O O . GLU A 1 150 ? 8.925 -14.660 6.705 1.00 79.50 150 GLU A O 1
ATOM 1205 N N . LYS A 1 151 ? 6.994 -13.693 7.268 1.00 82.25 151 LYS A N 1
ATOM 1206 C CA . LYS A 1 151 ? 7.394 -13.571 8.665 1.00 82.25 151 LYS A CA 1
ATOM 1207 C C . LYS A 1 151 ? 6.614 -14.623 9.431 1.00 82.25 151 LYS A C 1
ATOM 1209 O O . LYS A 1 151 ? 5.583 -14.332 10.032 1.00 82.25 151 LYS A O 1
ATOM 1214 N N . GLN A 1 152 ? 7.102 -15.864 9.290 1.00 73.44 152 GLN A N 1
ATOM 1215 C CA . GLN A 1 152 ? 6.453 -17.128 9.684 1.00 73.44 152 GLN A CA 1
ATOM 1216 C C . GLN A 1 152 ? 5.715 -17.016 11.022 1.00 73.44 152 GLN A C 1
ATOM 1218 O O . GLN A 1 152 ? 4.568 -17.436 11.195 1.00 73.44 152 GLN A O 1
ATOM 1223 N N . TYR A 1 153 ? 6.407 -16.393 11.969 1.00 82.88 153 TYR A N 1
ATOM 1224 C CA . TYR A 1 153 ? 5.976 -16.175 13.332 1.00 82.88 153 TYR A CA 1
ATOM 1225 C C . TYR A 1 153 ? 5.928 -14.673 13.611 1.00 82.88 153 TYR A C 1
ATOM 1227 O O . TYR A 1 153 ? 6.772 -13.916 13.134 1.00 82.88 153 TYR A O 1
ATOM 1235 N N . GLU A 1 154 ? 4.958 -14.241 14.408 1.00 87.56 154 GLU A N 1
ATOM 1236 C CA . GLU A 1 154 ? 4.937 -12.900 14.995 1.00 87.56 154 GLU A CA 1
ATOM 1237 C C . GLU A 1 154 ? 6.098 -12.717 15.992 1.00 87.56 154 GLU A C 1
ATOM 1239 O O . GLU A 1 154 ? 6.539 -13.681 16.620 1.00 87.56 154 GLU A O 1
ATOM 1244 N N . CYS A 1 155 ? 6.609 -11.488 16.124 1.00 89.31 155 CYS A N 1
ATOM 1245 C CA . CYS A 1 155 ? 7.637 -11.166 17.116 1.00 89.31 155 CYS A CA 1
ATOM 1246 C C . CYS A 1 155 ? 7.147 -11.469 18.538 1.00 89.31 155 CYS A C 1
ATOM 1248 O O . CYS A 1 155 ? 5.991 -11.218 18.885 1.00 89.31 155 CYS A O 1
ATOM 1250 N N . TYR A 1 156 ? 8.056 -11.931 19.392 1.00 87.81 156 TYR A N 1
ATOM 1251 C CA . TYR A 1 156 ? 7.748 -12.259 20.779 1.00 87.81 156 TYR A CA 1
ATOM 1252 C C . TYR A 1 156 ? 8.973 -12.067 21.670 1.00 87.81 156 TYR A C 1
ATOM 1254 O O . TYR A 1 156 ? 9.969 -12.766 21.510 1.00 87.81 156 TYR A O 1
ATOM 1262 N N . TYR A 1 157 ? 8.926 -11.133 22.622 1.00 84.88 157 TYR A N 1
ATOM 1263 C CA . TYR A 1 157 ? 10.006 -10.932 23.598 1.00 84.88 157 TYR A CA 1
ATOM 1264 C C . TYR A 1 157 ? 9.516 -11.459 24.951 1.00 84.88 157 TYR A C 1
ATOM 1266 O O . TYR A 1 157 ? 8.746 -10.797 25.646 1.00 84.88 157 TYR A O 1
ATOM 1274 N N . GLY A 1 158 ? 9.908 -12.693 25.271 1.00 77.69 158 GLY A N 1
ATOM 1275 C CA . GLY A 1 158 ? 9.551 -13.391 26.503 1.00 77.69 158 GLY A CA 1
ATOM 1276 C C . GLY A 1 158 ? 10.641 -13.372 27.569 1.00 77.69 158 GLY A C 1
ATOM 1277 O O . GLY A 1 158 ? 11.582 -12.579 27.514 1.00 77.69 158 GLY A O 1
ATOM 1278 N N . ILE A 1 159 ? 10.514 -14.281 28.536 1.00 77.31 159 ILE A N 1
ATOM 1279 C CA . ILE A 1 159 ? 11.468 -14.449 29.643 1.00 77.31 159 ILE A CA 1
ATOM 1280 C C . ILE A 1 159 ? 12.717 -15.207 29.173 1.00 77.31 159 ILE A C 1
ATOM 1282 O O . ILE A 1 159 ? 13.846 -14.757 29.375 1.00 77.31 159 ILE A O 1
ATOM 1286 N N . ASN A 1 160 ? 12.511 -16.370 28.551 1.00 76.62 160 ASN A N 1
ATOM 1287 C CA . ASN A 1 160 ? 13.566 -17.321 28.193 1.00 76.62 160 ASN A CA 1
ATOM 1288 C C . ASN A 1 160 ? 13.692 -17.560 26.682 1.00 76.62 160 ASN A C 1
ATOM 1290 O O . ASN A 1 160 ? 14.607 -18.270 26.260 1.00 76.62 160 ASN A O 1
ATOM 1294 N N . ALA A 1 161 ? 12.799 -16.971 25.884 1.00 80.62 161 ALA A N 1
ATOM 1295 C CA . ALA A 1 161 ? 12.902 -16.900 24.432 1.00 80.62 161 ALA A CA 1
ATOM 1296 C C . ALA A 1 161 ? 12.571 -15.489 23.925 1.00 80.62 161 ALA A C 1
ATOM 1298 O O . ALA A 1 161 ? 11.489 -14.962 24.200 1.00 80.62 161 ALA A O 1
ATOM 1299 N N . LYS A 1 162 ? 13.467 -14.908 23.121 1.00 86.12 162 LYS A N 1
ATOM 1300 C CA . LYS A 1 162 ? 13.142 -13.783 22.235 1.00 86.12 162 LYS A CA 1
ATOM 1301 C C . LYS A 1 162 ? 13.051 -14.308 20.801 1.00 86.12 162 LYS A C 1
ATOM 1303 O O . LYS A 1 162 ? 14.061 -14.697 20.225 1.00 86.12 162 LYS A O 1
ATOM 1308 N N . LEU A 1 163 ? 11.836 -14.333 20.256 1.00 87.44 163 LEU A N 1
ATOM 1309 C CA . LEU A 1 163 ? 11.548 -14.416 18.826 1.00 87.44 163 LEU A CA 1
ATOM 1310 C C . LEU A 1 163 ? 11.705 -12.999 18.263 1.00 87.44 163 LEU A C 1
ATOM 1312 O O . LEU A 1 163 ? 10.769 -12.193 18.282 1.00 87.44 163 LEU A O 1
ATOM 1316 N N . ARG A 1 164 ? 12.932 -12.679 17.857 1.00 87.88 164 ARG A N 1
ATOM 1317 C CA . ARG A 1 164 ? 13.339 -11.362 17.352 1.00 87.88 164 ARG A CA 1
ATOM 1318 C C . ARG A 1 164 ? 13.604 -11.432 15.862 1.00 87.88 164 ARG A C 1
ATOM 1320 O O . ARG A 1 164 ? 14.026 -12.467 15.367 1.00 87.88 164 ARG A O 1
ATOM 1327 N N . TYR A 1 165 ? 13.380 -10.324 15.173 1.00 90.69 165 TYR A N 1
ATOM 1328 C CA . TYR A 1 165 ? 13.734 -10.130 13.774 1.00 90.69 165 TYR A CA 1
ATOM 1329 C C . TYR A 1 165 ? 14.615 -8.872 13.725 1.00 90.69 165 TYR A C 1
ATOM 1331 O O . TYR A 1 165 ? 14.190 -7.816 14.177 1.00 90.69 165 TYR A O 1
ATOM 1339 N N . PHE A 1 166 ? 15.865 -8.971 13.280 1.00 89.69 166 PHE A N 1
ATOM 1340 C CA . PHE A 1 166 ? 16.880 -7.924 13.450 1.00 89.69 166 PHE A CA 1
ATOM 1341 C C . PHE A 1 166 ? 17.971 -7.984 12.394 1.00 89.69 166 PHE A C 1
ATOM 1343 O O . PHE A 1 166 ? 18.027 -8.920 11.621 1.00 89.69 166 PHE A O 1
ATOM 1350 N N . VAL A 1 167 ? 18.829 -6.972 12.340 1.00 88.38 167 VAL A N 1
ATOM 1351 C CA . VAL A 1 167 ? 19.655 -6.666 11.177 1.00 88.38 167 VAL A CA 1
ATOM 1352 C C . VAL A 1 167 ? 21.117 -6.398 11.590 1.00 88.38 167 VAL A C 1
ATOM 1354 O O . VAL A 1 167 ? 21.389 -5.388 12.236 1.00 88.38 167 VAL A O 1
ATOM 1357 N N . ARG A 1 168 ? 22.062 -7.305 11.273 1.00 90.19 168 ARG A N 1
ATOM 1358 C CA . ARG A 1 168 ? 23.437 -7.373 11.846 1.00 90.19 168 ARG A CA 1
ATOM 1359 C C . ARG A 1 168 ? 24.560 -6.962 10.887 1.00 90.19 168 ARG A C 1
ATOM 1361 O O . ARG A 1 168 ? 25.045 -7.752 10.090 1.00 90.19 168 ARG A O 1
ATOM 1368 N N . VAL A 1 169 ? 25.055 -5.735 10.999 1.00 87.12 169 VAL A N 1
ATOM 1369 C CA . VAL A 1 169 ? 26.227 -5.257 10.262 1.00 87.12 169 VAL A CA 1
ATOM 1370 C C . VAL A 1 169 ? 27.567 -5.724 10.811 1.00 87.12 169 VAL A C 1
ATOM 1372 O O . VAL A 1 169 ? 27.763 -5.896 12.013 1.00 87.12 169 VAL A O 1
ATOM 1375 N N . THR A 1 170 ? 28.501 -5.940 9.895 1.00 87.06 170 THR A N 1
ATOM 1376 C CA . THR A 1 170 ? 29.717 -6.698 10.090 1.00 87.06 170 THR A CA 1
ATOM 1377 C C . THR A 1 170 ? 30.722 -6.373 8.936 1.00 87.06 170 THR A C 1
ATOM 1379 O O . THR A 1 170 ? 30.275 -6.080 7.841 1.00 87.06 170 THR A O 1
ATOM 1382 N N . ALA A 1 171 ? 32.051 -6.333 9.135 1.00 83.19 171 ALA A N 1
ATOM 1383 C CA . ALA A 1 171 ? 33.096 -5.989 8.137 1.00 83.19 171 ALA A CA 1
ATOM 1384 C C . ALA A 1 171 ? 34.438 -6.741 8.371 1.00 83.19 171 ALA A C 1
ATOM 1386 O O . ALA A 1 171 ? 35.291 -6.304 9.145 1.00 83.19 171 ALA A O 1
ATOM 1387 N N . ALA A 1 172 ? 34.627 -7.892 7.730 1.00 81.44 172 ALA A N 1
ATOM 1388 C CA . ALA A 1 172 ? 35.706 -8.849 7.974 1.00 81.44 172 ALA A CA 1
ATOM 1389 C C . ALA A 1 172 ? 37.096 -8.250 7.755 1.00 81.44 172 ALA A C 1
ATOM 1391 O O . ALA A 1 172 ? 37.342 -7.542 6.781 1.00 81.44 172 ALA A O 1
ATOM 1392 N N . ARG A 1 173 ? 38.056 -8.537 8.644 1.00 78.94 173 ARG A N 1
ATOM 1393 C CA . ARG A 1 173 ? 39.430 -8.006 8.534 1.00 78.94 173 ARG A CA 1
ATOM 1394 C C . ARG A 1 173 ? 40.462 -9.025 8.994 1.00 78.94 173 ARG A C 1
ATOM 1396 O O . ARG A 1 173 ? 40.232 -9.785 9.925 1.00 78.94 173 ARG A O 1
ATOM 1403 N N . ARG A 1 174 ? 41.663 -8.967 8.407 1.00 63.62 174 ARG A N 1
ATOM 1404 C CA . ARG A 1 174 ? 42.792 -9.899 8.638 1.00 63.62 174 ARG A CA 1
ATOM 1405 C C . ARG A 1 174 ? 43.267 -10.055 10.102 1.00 63.62 174 ARG A C 1
ATOM 1407 O O . ARG A 1 174 ? 44.090 -10.925 10.370 1.00 63.62 174 ARG A O 1
ATOM 1414 N N . MET A 1 175 ? 42.791 -9.228 11.036 1.00 68.00 175 MET A N 1
ATOM 1415 C CA . MET A 1 175 ? 43.096 -9.347 12.470 1.00 68.00 175 MET A CA 1
ATOM 1416 C C . MET A 1 175 ? 41.856 -9.591 13.327 1.00 68.00 175 MET A C 1
ATOM 1418 O O . MET A 1 175 ? 41.847 -10.535 14.109 1.00 68.00 175 MET A O 1
ATOM 1422 N N . ALA A 1 176 ? 40.861 -8.704 13.240 1.00 71.88 176 ALA A N 1
ATOM 1423 C CA . ALA A 1 176 ? 39.703 -8.727 14.119 1.00 71.88 176 ALA A CA 1
ATOM 1424 C C . ALA A 1 176 ? 38.474 -8.059 13.494 1.00 71.88 176 ALA A C 1
ATOM 1426 O O . ALA A 1 176 ? 38.557 -7.010 12.846 1.00 71.88 176 ALA A O 1
ATOM 1427 N N . ASP A 1 177 ? 37.357 -8.689 13.814 1.00 79.81 177 ASP A N 1
ATOM 1428 C CA . ASP A 1 177 ? 35.964 -8.324 13.613 1.00 79.81 177 ASP A CA 1
ATOM 1429 C C . ASP A 1 177 ? 35.515 -7.356 14.781 1.00 79.81 177 ASP A C 1
ATOM 1431 O O . ASP A 1 177 ? 35.956 -7.573 15.908 1.00 79.81 177 ASP A O 1
ATOM 1435 N N . LEU A 1 178 ? 34.714 -6.277 14.566 1.00 80.31 178 LEU A N 1
ATOM 1436 C CA . LEU A 1 178 ? 33.993 -5.444 15.596 1.00 80.31 178 LEU A CA 1
ATOM 1437 C C . LEU A 1 178 ? 32.558 -4.942 15.137 1.00 80.31 178 LEU A C 1
ATOM 1439 O O . LEU A 1 178 ? 32.508 -4.098 14.247 1.00 80.31 178 LEU A O 1
ATOM 1443 N N . VAL A 1 179 ? 31.422 -5.377 15.733 1.00 83.38 179 VAL A N 1
ATOM 1444 C CA . VAL A 1 179 ? 30.024 -5.451 15.150 1.00 83.38 179 VAL A CA 1
ATOM 1445 C C . VAL A 1 179 ? 29.092 -4.206 15.139 1.00 83.38 179 VAL A C 1
ATOM 1447 O O . VAL A 1 179 ? 29.365 -3.202 15.800 1.00 83.38 179 VAL A O 1
ATOM 1450 N N . LYS A 1 180 ? 27.900 -4.324 14.493 1.00 87.75 180 LYS A N 1
ATOM 1451 C CA . LYS A 1 180 ? 26.653 -3.579 14.836 1.00 87.75 180 LYS A CA 1
ATOM 1452 C C . LYS A 1 180 ? 25.305 -4.292 14.500 1.00 87.75 180 LYS A C 1
ATOM 1454 O O . LYS A 1 180 ? 25.069 -4.554 13.340 1.00 87.75 180 LYS A O 1
ATOM 1459 N N . GLU A 1 181 ? 24.342 -4.464 15.425 1.00 88.56 181 GLU A N 1
ATOM 1460 C CA . GLU A 1 181 ? 22.942 -4.937 15.140 1.00 88.56 181 GLU A CA 1
ATOM 1461 C C . GLU A 1 181 ? 21.836 -3.834 15.229 1.00 88.56 181 GLU A C 1
ATOM 1463 O O . GLU A 1 181 ? 22.087 -2.774 15.823 1.00 88.56 181 GLU A O 1
ATOM 1468 N N . ARG A 1 182 ? 20.621 -4.072 14.672 1.00 86.38 182 ARG A N 1
ATOM 1469 C CA . ARG A 1 182 ? 19.369 -3.259 14.799 1.00 86.38 182 ARG A CA 1
ATOM 1470 C C . ARG A 1 182 ? 18.071 -4.096 14.623 1.00 86.38 182 ARG A C 1
ATOM 1472 O O . ARG A 1 182 ? 17.911 -4.722 13.583 1.00 86.38 182 ARG A O 1
ATOM 1479 N N . ASP A 1 183 ? 17.126 -4.060 15.568 1.00 86.75 183 ASP A N 1
ATOM 1480 C CA . ASP A 1 183 ? 15.885 -4.882 15.584 1.00 86.75 183 ASP A CA 1
ATOM 1481 C C . ASP A 1 183 ? 14.676 -4.276 14.801 1.00 86.75 183 ASP A C 1
ATOM 1483 O O . ASP A 1 183 ? 14.644 -3.075 14.530 1.00 86.75 183 ASP A O 1
ATOM 1487 N N . ILE A 1 184 ? 13.664 -5.100 14.463 1.00 88.94 184 ILE A N 1
ATOM 1488 C CA . ILE A 1 184 ? 12.331 -4.739 13.909 1.00 88.94 184 ILE A CA 1
ATOM 1489 C C . ILE A 1 184 ? 11.190 -5.520 14.602 1.00 88.94 184 ILE A C 1
ATOM 1491 O O . ILE A 1 184 ? 11.438 -6.520 15.277 1.00 88.94 184 ILE A O 1
ATOM 1495 N N . TRP A 1 185 ? 9.924 -5.129 14.384 1.00 90.56 185 TRP A N 1
ATOM 1496 C CA . TRP A 1 185 ? 8.754 -5.874 14.875 1.00 90.56 185 TRP A CA 1
ATOM 1497 C C . TRP A 1 185 ? 7.892 -6.501 13.770 1.00 90.56 185 TRP A C 1
ATOM 1499 O O . TRP A 1 185 ? 7.877 -6.042 12.630 1.00 90.56 185 TRP A O 1
ATOM 1509 N N . VAL A 1 186 ? 7.144 -7.551 14.120 1.00 88.69 186 VAL A N 1
ATOM 1510 C CA . VAL A 1 186 ? 6.327 -8.362 13.204 1.00 88.69 186 VAL A CA 1
ATOM 1511 C C . VAL A 1 186 ? 4.970 -8.690 13.814 1.00 88.69 186 VAL A C 1
ATOM 1513 O O . VAL A 1 186 ? 4.946 -9.159 14.949 1.00 88.69 186 VAL A O 1
ATOM 1516 N N . TYR A 1 187 ? 3.879 -8.571 13.048 1.00 87.12 187 TYR A N 1
ATOM 1517 C CA . TYR A 1 187 ? 2.571 -9.173 13.368 1.00 87.12 187 TYR A CA 1
ATOM 1518 C C . TYR A 1 187 ? 2.102 -10.170 12.293 1.00 87.12 187 TYR A C 1
ATOM 1520 O O . TYR A 1 187 ? 2.358 -9.982 11.102 1.00 87.12 187 TYR A O 1
ATOM 1528 N N . SER A 1 188 ? 1.364 -11.208 12.711 1.00 77.75 188 SER A N 1
ATOM 1529 C CA . SER A 1 188 ? 0.736 -12.190 11.810 1.00 77.75 188 SER A CA 1
ATOM 1530 C C . SER A 1 188 ? -0.767 -12.305 12.082 1.00 77.75 188 SER A C 1
ATOM 1532 O O . SER A 1 188 ? -1.191 -12.576 13.203 1.00 77.75 188 SER A O 1
ATOM 1534 N N . TYR A 1 189 ? -1.583 -12.121 11.039 1.00 74.56 189 TYR A N 1
ATOM 1535 C CA . TYR A 1 189 ? -3.053 -12.092 11.123 1.00 74.56 189 TYR A CA 1
ATOM 1536 C C . TYR A 1 189 ? -3.732 -13.401 10.685 1.00 74.56 189 TYR A C 1
ATOM 1538 O O . TYR A 1 189 ? -4.933 -13.426 10.419 1.00 74.56 189 TYR A O 1
ATOM 1546 N N . THR A 1 190 ? -2.973 -14.496 10.599 1.00 66.44 190 THR A N 1
ATOM 1547 C CA . THR A 1 190 ? -3.495 -15.807 10.185 1.00 66.44 190 THR A CA 1
ATOM 1548 C C . THR A 1 190 ? -4.497 -16.331 11.219 1.00 66.44 190 THR A C 1
ATOM 1550 O O . THR A 1 190 ? -4.138 -16.536 12.380 1.00 66.44 190 THR A O 1
ATOM 1553 N N . LEU A 1 191 ? -5.744 -16.590 10.812 1.00 60.62 191 LEU A N 1
ATOM 1554 C CA . LEU A 1 191 ? -6.712 -17.285 11.667 1.00 60.62 191 LEU A CA 1
ATOM 1555 C C . LEU A 1 191 ? -6.239 -18.734 11.914 1.00 60.62 191 LEU A C 1
ATOM 1557 O O . LEU A 1 191 ? -5.853 -19.403 10.953 1.00 60.62 191 LEU A O 1
ATOM 1561 N N . PRO A 1 192 ? -6.270 -19.253 13.158 1.00 63.50 192 PRO A N 1
ATOM 1562 C CA . PRO A 1 192 ? -5.939 -20.654 13.409 1.00 63.50 192 PRO A CA 1
ATOM 1563 C C . PRO A 1 192 ? -6.947 -21.586 12.725 1.00 63.50 192 PRO A C 1
ATOM 1565 O O . PRO A 1 192 ? -8.146 -21.318 12.739 1.00 63.50 192 PRO A O 1
ATOM 1568 N N . ALA A 1 193 ? -6.464 -22.696 12.164 1.00 49.53 193 ALA A N 1
ATOM 1569 C CA . ALA A 1 193 ? -7.276 -23.650 11.399 1.00 49.53 193 ALA A CA 1
ATOM 1570 C C . ALA A 1 193 ? -8.106 -24.629 12.265 1.00 49.53 193 ALA A C 1
ATOM 1572 O O . ALA A 1 193 ? -8.761 -25.522 11.729 1.00 49.53 193 ALA A O 1
ATOM 1573 N N . ASP A 1 194 ? -8.057 -24.493 13.592 1.00 57.81 194 ASP A N 1
ATOM 1574 C CA . ASP A 1 194 ? -8.713 -25.399 14.535 1.00 57.81 194 ASP A CA 1
ATOM 1575 C C . ASP A 1 194 ? -10.244 -25.210 14.567 1.00 57.81 194 ASP A C 1
ATOM 1577 O O . ASP A 1 194 ? -10.778 -24.110 14.407 1.00 57.81 194 ASP A O 1
ATOM 1581 N N . LEU A 1 195 ? -10.975 -26.291 14.855 1.00 55.62 195 LEU A N 1
ATOM 1582 C CA . LEU A 1 195 ? -12.410 -26.225 15.142 1.00 55.62 195 LEU A CA 1
ATOM 1583 C C . LEU A 1 195 ? -12.642 -25.585 16.522 1.00 55.62 195 LEU A C 1
ATOM 1585 O O . LEU A 1 195 ? -12.218 -26.120 17.551 1.00 55.62 195 LEU A O 1
ATOM 1589 N N . ASN A 1 196 ? -13.339 -24.446 16.544 1.00 65.94 196 ASN A N 1
ATOM 1590 C CA . ASN A 1 196 ? -13.612 -23.680 17.762 1.00 65.94 196 ASN A CA 1
ATOM 1591 C C . ASN A 1 196 ? -14.707 -24.337 18.625 1.00 65.94 196 ASN A C 1
ATOM 1593 O O . ASN A 1 196 ? -15.874 -23.945 18.590 1.00 65.94 196 ASN A O 1
ATOM 1597 N N . ASN A 1 197 ? -14.313 -25.360 19.378 1.00 69.38 197 ASN A N 1
ATOM 1598 C CA . ASN A 1 197 ? -15.174 -26.144 20.259 1.00 69.38 197 ASN A CA 1
ATOM 1599 C C . ASN A 1 197 ? -15.232 -25.549 21.678 1.00 69.38 197 ASN A C 1
ATOM 1601 O O . ASN A 1 197 ? -14.256 -24.982 22.164 1.00 69.38 197 ASN A O 1
ATOM 1605 N N . SER A 1 198 ? -16.344 -25.747 22.389 1.00 70.62 198 SER A N 1
ATOM 1606 C CA . SER A 1 198 ? -16.413 -25.514 23.840 1.00 70.62 198 SER A CA 1
ATOM 1607 C C . SER A 1 198 ? -15.469 -26.457 24.592 1.00 70.62 198 SER A C 1
ATOM 1609 O O . SER A 1 198 ? -15.392 -27.637 24.241 1.00 70.62 198 SER A O 1
ATOM 1611 N N . ILE A 1 199 ? -14.815 -25.986 25.659 1.00 72.75 199 ILE A N 1
ATOM 1612 C CA . ILE A 1 199 ? -13.924 -26.821 26.483 1.00 72.75 199 ILE A CA 1
ATOM 1613 C C . ILE A 1 199 ? -14.508 -27.027 27.885 1.00 72.75 199 ILE A C 1
ATOM 1615 O O . ILE A 1 199 ? -15.073 -26.101 28.465 1.00 72.75 199 ILE A O 1
ATOM 1619 N N . LYS A 1 200 ? -14.321 -28.224 28.455 1.00 78.00 200 LYS A N 1
ATOM 1620 C CA . LYS A 1 200 ? -14.601 -28.539 29.863 1.00 78.00 200 LYS A CA 1
ATOM 1621 C C . LYS A 1 200 ? -13.320 -28.952 30.590 1.00 78.00 200 LYS A C 1
ATOM 1623 O O . LYS A 1 200 ? -12.531 -29.743 30.081 1.00 78.00 200 LYS A O 1
ATOM 1628 N N . MET A 1 201 ? -13.130 -28.418 31.790 1.00 75.69 201 MET A N 1
ATOM 1629 C CA . MET A 1 201 ? -12.097 -28.788 32.755 1.00 75.69 201 MET A CA 1
ATOM 1630 C C . MET A 1 201 ? -12.744 -29.470 33.955 1.00 75.69 201 MET A C 1
ATOM 1632 O O . MET A 1 201 ? -13.619 -28.894 34.590 1.00 75.69 201 MET A O 1
ATOM 1636 N N . GLU A 1 202 ? -12.253 -30.649 34.320 1.00 78.62 202 GLU A N 1
ATOM 1637 C CA . GLU A 1 202 ? -12.728 -31.389 35.495 1.00 78.62 202 GLU A CA 1
ATOM 1638 C C . GLU A 1 202 ? -11.615 -31.529 36.539 1.00 78.62 202 GLU A C 1
ATOM 1640 O O . GLU A 1 202 ? -10.485 -31.928 36.213 1.00 78.62 202 GLU A O 1
ATOM 1645 N N . VAL A 1 203 ? -11.941 -31.211 37.795 1.00 76.12 203 VAL A N 1
ATOM 1646 C CA . VAL A 1 203 ? -11.070 -31.341 38.972 1.00 76.12 203 VAL A CA 1
ATOM 1647 C C . VAL A 1 203 ? -11.743 -32.265 39.986 1.00 76.12 203 VAL A C 1
ATOM 1649 O O . VAL A 1 203 ? -12.507 -31.824 40.845 1.00 76.12 203 VAL A O 1
ATOM 1652 N N . GLY A 1 204 ? -11.475 -33.564 39.851 1.00 72.62 204 GLY A N 1
ATOM 1653 C CA . GLY A 1 204 ? -11.968 -34.609 40.745 1.00 72.62 204 GLY A CA 1
ATOM 1654 C C . GLY A 1 204 ? -10.909 -35.081 41.745 1.00 72.62 204 GLY A C 1
ATOM 1655 O O . GLY A 1 204 ? -9.764 -35.331 41.373 1.00 72.62 204 GLY A O 1
ATOM 1656 N N . ILE A 1 205 ? -11.318 -35.245 43.001 1.00 75.50 205 ILE A N 1
ATOM 1657 C CA . ILE A 1 205 ? -10.635 -36.005 44.052 1.00 75.50 205 ILE A CA 1
ATOM 1658 C C . ILE A 1 205 ? -11.671 -36.992 44.591 1.00 75.50 205 ILE A C 1
ATOM 1660 O O . ILE A 1 205 ? -12.743 -36.562 45.029 1.00 75.50 205 ILE A O 1
ATOM 1664 N N . GLU A 1 206 ? -11.364 -38.290 44.556 1.00 69.56 206 GLU A N 1
ATOM 1665 C CA . GLU A 1 206 ? -12.303 -39.359 44.920 1.00 69.56 206 GLU A CA 1
ATOM 1666 C C . GLU A 1 206 ? -12.985 -39.093 46.270 1.00 69.56 206 GLU A C 1
ATOM 1668 O O . GLU A 1 206 ? -12.342 -38.760 47.266 1.00 69.56 206 GLU A O 1
ATOM 1673 N N . ASP A 1 207 ? -14.319 -39.159 46.260 1.00 64.25 207 ASP A N 1
ATOM 1674 C CA . ASP A 1 207 ? -15.218 -38.863 47.382 1.00 64.25 207 ASP A CA 1
ATOM 1675 C C . ASP A 1 207 ? -15.058 -37.493 48.085 1.00 64.25 207 ASP A C 1
ATOM 1677 O O . ASP A 1 207 ? -15.806 -37.195 49.015 1.00 64.25 207 ASP A O 1
ATOM 1681 N N . CYS A 1 208 ? -14.150 -36.614 47.659 1.00 69.06 208 CYS A N 1
ATOM 1682 C CA . CYS A 1 208 ? -13.750 -35.439 48.442 1.00 69.06 208 CYS A CA 1
ATOM 1683 C C . CYS A 1 208 ? -14.029 -34.097 47.757 1.00 69.06 208 CYS A C 1
ATOM 1685 O O . CYS A 1 208 ? -14.429 -33.135 48.423 1.00 69.06 208 CYS A O 1
ATOM 1687 N N . LEU A 1 209 ? -13.822 -34.017 46.441 1.00 74.75 209 LEU A N 1
ATOM 1688 C CA . LEU A 1 209 ? -13.978 -32.790 45.661 1.00 74.75 209 LEU A CA 1
ATOM 1689 C C . LEU A 1 209 ? -14.342 -33.131 44.212 1.00 74.75 209 LEU A C 1
ATOM 1691 O O . LEU A 1 209 ? -13.752 -34.028 43.623 1.00 74.75 209 LEU A O 1
ATOM 1695 N N . HIS A 1 210 ? -15.291 -32.411 43.624 1.00 80.69 210 HIS A N 1
ATOM 1696 C CA . HIS A 1 210 ? -15.571 -32.465 42.194 1.00 80.69 210 HIS A CA 1
ATOM 1697 C C . HIS A 1 210 ? -16.031 -31.084 41.730 1.00 80.69 210 HIS A C 1
ATOM 1699 O O . HIS A 1 210 ? -17.088 -30.602 42.150 1.00 80.69 210 HIS A O 1
ATOM 1705 N N . ILE A 1 211 ? -15.230 -30.466 40.864 1.00 79.19 211 ILE A N 1
ATOM 1706 C CA . ILE A 1 211 ? -15.502 -29.166 40.248 1.00 79.19 211 ILE A CA 1
ATOM 1707 C C . ILE A 1 211 ? -15.396 -29.313 38.729 1.00 79.19 211 ILE A C 1
ATOM 1709 O O . ILE A 1 211 ? -14.361 -29.756 38.229 1.00 79.19 211 ILE A O 1
ATOM 1713 N N . GLU A 1 212 ? -16.440 -28.903 38.011 1.00 80.94 212 GLU A N 1
ATOM 1714 C CA . GLU A 1 212 ? -16.392 -28.697 36.559 1.00 80.94 212 GLU A CA 1
ATOM 1715 C C . GLU A 1 212 ? -16.167 -27.211 36.246 1.00 80.94 212 GLU A C 1
ATOM 1717 O O . GLU A 1 212 ? -16.642 -26.339 36.973 1.00 80.94 212 GLU A O 1
ATOM 1722 N N . PHE A 1 213 ? -15.493 -26.903 35.140 1.00 78.06 213 PHE A N 1
ATOM 1723 C CA . PHE A 1 213 ? -15.374 -25.550 34.596 1.00 78.06 213 PHE A CA 1
ATOM 1724 C C . PHE A 1 213 ? -15.530 -25.596 33.073 1.00 78.06 213 PHE A C 1
ATOM 1726 O O . PHE A 1 213 ? -14.728 -26.201 32.366 1.00 78.06 213 PHE A O 1
ATOM 1733 N N . GLU A 1 214 ? -16.596 -24.981 32.573 1.00 80.69 214 GLU A N 1
ATOM 1734 C CA . GLU A 1 214 ? -16.998 -24.968 31.166 1.00 80.69 214 GLU A CA 1
ATOM 1735 C C . GLU A 1 214 ? -16.709 -23.607 30.516 1.00 80.69 214 GLU A C 1
ATOM 1737 O O . GLU A 1 214 ? -17.028 -22.569 31.098 1.00 80.69 214 GLU A O 1
ATOM 1742 N N . TYR A 1 215 ? -16.151 -23.611 29.303 1.00 77.88 215 TYR A N 1
ATOM 1743 C CA . TYR A 1 215 ? -15.853 -22.425 28.491 1.00 77.88 215 TYR A CA 1
ATOM 1744 C C . TYR A 1 215 ? -16.595 -22.460 27.157 1.00 77.88 215 TYR A C 1
ATOM 1746 O O . TYR A 1 215 ? -16.727 -23.511 26.529 1.00 77.88 215 TYR A O 1
ATOM 1754 N N . ASN A 1 216 ? -17.022 -21.289 26.679 1.00 69.81 216 ASN A N 1
ATOM 1755 C CA . ASN A 1 216 ? -17.792 -21.173 25.440 1.00 69.81 216 ASN A CA 1
ATOM 1756 C C . ASN A 1 216 ? -17.009 -21.475 24.144 1.00 69.81 216 ASN A C 1
ATOM 1758 O O . ASN A 1 216 ? -17.639 -21.730 23.120 1.00 69.81 216 ASN A O 1
ATOM 1762 N N . LYS A 1 217 ? -15.672 -21.407 24.165 1.00 79.75 217 LYS A N 1
ATOM 1763 C CA . LYS A 1 217 ? -14.781 -21.484 22.994 1.00 79.75 217 LYS A CA 1
ATOM 1764 C C . LYS A 1 217 ? -13.428 -22.096 23.382 1.00 79.75 217 LYS A C 1
ATOM 1766 O O . LYS A 1 217 ? -13.068 -22.119 24.558 1.00 79.75 217 LYS A O 1
ATOM 1771 N N . SER A 1 218 ? -12.655 -22.520 22.385 1.00 76.44 218 SER A N 1
ATOM 1772 C CA . SER A 1 218 ? -11.242 -22.907 22.520 1.00 76.44 218 SER A CA 1
ATOM 1773 C C . SER A 1 218 ? -10.280 -21.844 21.984 1.00 76.44 218 SER A C 1
ATOM 1775 O O . SER A 1 218 ? -9.098 -21.831 22.340 1.00 76.44 218 SER A O 1
ATOM 1777 N N . MET A 1 219 ? -10.794 -20.945 21.140 1.00 83.56 219 MET A N 1
ATOM 1778 C CA . MET A 1 219 ? -10.041 -19.910 20.438 1.00 83.56 219 MET A CA 1
ATOM 1779 C C . MET A 1 219 ? -10.557 -18.513 20.784 1.00 83.56 219 MET A C 1
ATOM 1781 O O . MET A 1 219 ? -11.759 -18.244 20.681 1.00 83.56 219 MET A O 1
ATOM 1785 N N . TYR A 1 220 ? -9.630 -17.616 21.123 1.00 85.25 220 TYR A N 1
ATOM 1786 C CA . TYR A 1 220 ? -9.907 -16.245 21.548 1.00 85.25 220 TYR A CA 1
ATOM 1787 C C . TYR A 1 220 ? -8.925 -15.261 20.901 1.00 85.25 220 TYR A C 1
ATOM 1789 O O . TYR A 1 220 ? -7.725 -15.516 20.821 1.00 85.25 220 TYR A O 1
ATOM 1797 N N . HIS A 1 221 ? -9.411 -14.108 20.453 1.00 85.69 221 HIS A N 1
ATOM 1798 C CA . HIS A 1 221 ? -8.544 -12.990 20.089 1.00 85.69 221 HIS A CA 1
ATOM 1799 C C . HIS A 1 221 ? -7.888 -12.389 21.348 1.00 85.69 221 HIS A C 1
ATOM 1801 O O . HIS A 1 221 ? -8.494 -12.403 22.416 1.00 85.69 221 HIS A O 1
ATOM 1807 N N . MET A 1 222 ? -6.698 -11.786 21.248 1.00 84.19 222 MET A N 1
ATOM 1808 C CA . MET A 1 222 ? -6.023 -11.125 22.390 1.00 84.19 222 MET A CA 1
ATOM 1809 C C . MET A 1 222 ? -6.845 -10.012 23.064 1.00 84.19 222 MET A C 1
ATOM 1811 O O . MET A 1 222 ? -6.521 -9.617 24.179 1.00 84.19 222 MET A O 1
ATOM 1815 N N . LYS A 1 223 ? -7.894 -9.501 22.405 1.00 80.75 223 LYS A N 1
ATOM 1816 C CA . LYS A 1 223 ? -8.842 -8.522 22.968 1.00 80.75 223 LYS A CA 1
ATOM 1817 C C . LYS A 1 223 ? -10.250 -9.093 23.232 1.00 80.75 223 LYS A C 1
ATOM 1819 O O . LYS A 1 223 ? -11.109 -8.348 23.685 1.00 80.75 223 LYS A O 1
ATOM 1824 N N . ASP A 1 224 ? -10.496 -10.384 22.971 1.00 82.31 224 ASP A N 1
ATOM 1825 C CA . ASP A 1 224 ? -11.780 -11.041 23.284 1.00 82.31 224 ASP A CA 1
ATOM 1826 C C . ASP A 1 224 ? -11.987 -11.181 24.813 1.00 82.31 224 ASP A C 1
ATOM 1828 O O . ASP A 1 224 ? -11.102 -10.918 25.632 1.00 82.31 224 ASP A O 1
ATOM 1832 N N . VAL A 1 225 ? -13.171 -11.654 25.209 1.00 81.56 225 VAL A N 1
ATOM 1833 C CA . VAL A 1 225 ? -13.492 -12.046 26.588 1.00 81.56 225 VAL A CA 1
ATOM 1834 C C . VAL A 1 225 ? -13.642 -13.565 26.657 1.00 81.56 225 VAL A C 1
ATOM 1836 O O . VAL A 1 225 ? -14.457 -14.148 25.938 1.00 81.56 225 VAL A O 1
ATOM 1839 N N . ILE A 1 226 ? -12.888 -14.215 27.544 1.00 81.94 226 ILE A N 1
ATOM 1840 C CA . ILE A 1 226 ? -13.122 -15.618 27.901 1.00 81.94 226 ILE A CA 1
ATOM 1841 C C . ILE A 1 226 ? -14.331 -15.655 28.833 1.00 81.94 226 ILE A C 1
ATOM 1843 O O . ILE A 1 226 ? -14.321 -15.027 29.894 1.00 81.94 226 ILE A O 1
ATOM 1847 N N . VAL A 1 227 ? -15.372 -16.387 28.434 1.00 81.19 227 VAL A N 1
ATOM 1848 C CA . VAL A 1 227 ? -16.617 -16.529 29.197 1.00 81.19 227 VAL A CA 1
ATOM 1849 C C . VAL A 1 227 ? -16.849 -18.003 29.512 1.00 81.19 227 VAL A C 1
ATOM 1851 O O . VAL A 1 227 ? -16.869 -18.846 28.611 1.00 81.19 227 VAL A O 1
ATOM 1854 N N . GLY A 1 228 ? -17.030 -18.305 30.796 1.00 82.62 228 GLY A N 1
ATOM 1855 C CA . GLY A 1 228 ? -17.235 -19.662 31.290 1.00 82.62 228 GLY A CA 1
ATOM 1856 C C . GLY A 1 228 ? -17.950 -19.719 32.640 1.00 82.62 228 GLY A C 1
ATOM 1857 O O . GLY A 1 228 ? -18.313 -18.688 33.208 1.00 82.62 228 GLY A O 1
ATOM 1858 N N . LYS A 1 229 ? -18.172 -20.931 33.154 1.00 83.56 229 LYS A N 1
ATOM 1859 C CA . LYS A 1 229 ? -18.865 -21.190 34.428 1.00 83.56 229 LYS A CA 1
ATOM 1860 C C . LYS A 1 229 ? -18.191 -22.319 35.200 1.00 83.56 229 LYS A C 1
ATOM 1862 O O . LYS A 1 229 ? -17.959 -23.385 34.637 1.00 83.56 229 LYS A O 1
ATOM 1867 N N . ILE A 1 230 ? -17.915 -22.084 36.481 1.00 83.19 230 ILE A N 1
ATOM 1868 C CA . ILE A 1 230 ? -17.426 -23.092 37.433 1.00 83.19 230 ILE A CA 1
ATOM 1869 C C . ILE A 1 230 ? -18.625 -23.672 38.184 1.00 83.19 230 ILE A C 1
ATOM 1871 O O . ILE A 1 230 ? -19.410 -22.895 38.724 1.00 83.19 230 ILE A O 1
ATOM 1875 N N . TYR A 1 231 ? -18.747 -24.998 38.258 1.00 81.88 231 TYR A N 1
ATOM 1876 C CA . TYR A 1 231 ? -19.830 -25.720 38.933 1.00 81.88 231 TYR A CA 1
ATOM 1877 C C . TYR A 1 231 ? -19.281 -26.590 40.082 1.00 81.88 231 TYR A C 1
ATOM 1879 O O . TYR A 1 231 ? -18.459 -27.483 39.859 1.00 81.88 231 TYR A O 1
ATOM 1887 N N . PHE A 1 232 ? -19.755 -26.378 41.316 1.00 78.44 232 PHE A N 1
ATOM 1888 C CA . PHE A 1 232 ? -19.291 -27.102 42.513 1.00 78.44 232 PHE A CA 1
ATOM 1889 C C . PHE A 1 232 ? -20.146 -28.344 42.820 1.00 78.44 232 PHE A C 1
ATOM 1891 O O . PHE A 1 232 ? -20.990 -28.333 43.721 1.00 78.44 232 PHE A O 1
ATOM 1898 N N . LEU A 1 233 ? -19.931 -29.438 42.084 1.00 80.19 233 LEU A N 1
ATOM 1899 C CA . LEU A 1 233 ? -20.752 -30.657 42.184 1.00 80.19 233 LEU A CA 1
ATOM 1900 C C . LEU A 1 233 ? -20.572 -31.406 43.521 1.00 80.19 233 LEU A C 1
ATOM 1902 O O . LEU A 1 233 ? -21.541 -31.902 44.118 1.00 80.19 233 LEU A O 1
ATOM 1906 N N . LEU A 1 234 ? -19.338 -31.460 44.028 1.00 76.19 234 LEU A N 1
ATOM 1907 C CA . LEU A 1 234 ? -19.003 -32.038 45.330 1.00 76.19 234 LEU A CA 1
ATOM 1908 C C . LEU A 1 234 ? -17.914 -31.211 46.016 1.00 76.19 234 LEU A C 1
ATOM 1910 O O . LEU A 1 234 ? -16.859 -30.974 45.442 1.00 76.19 234 LEU A O 1
ATOM 1914 N N . VAL A 1 235 ? -18.147 -30.829 47.271 1.00 71.31 235 VAL A N 1
ATOM 1915 C CA . VAL A 1 235 ? -17.151 -30.187 48.138 1.00 71.31 235 VAL A CA 1
ATOM 1916 C C . VAL A 1 235 ? -17.298 -30.797 49.531 1.00 71.31 235 VAL A C 1
ATOM 1918 O O . VAL A 1 235 ? -18.320 -30.593 50.187 1.00 71.31 235 VAL A O 1
ATOM 1921 N N . ARG A 1 236 ? -16.316 -31.599 49.963 1.00 73.50 236 ARG A N 1
ATOM 1922 C CA . ARG A 1 236 ? -16.181 -32.092 51.351 1.00 73.50 236 ARG A CA 1
ATOM 1923 C C . ARG A 1 236 ? -14.901 -31.590 52.030 1.00 73.50 236 ARG A C 1
ATOM 1925 O O . ARG A 1 236 ? -14.871 -31.485 53.251 1.00 73.50 236 ARG A O 1
ATOM 1932 N N . ILE A 1 237 ? -13.873 -31.244 51.252 1.00 73.75 237 ILE A N 1
ATOM 1933 C CA . ILE A 1 237 ? -12.688 -30.514 51.724 1.00 73.75 237 ILE A CA 1
ATOM 1934 C C . ILE A 1 237 ? -12.971 -29.014 51.613 1.00 73.75 237 ILE A C 1
ATOM 1936 O O . ILE A 1 237 ? -13.422 -28.546 50.568 1.00 73.75 237 ILE A O 1
ATOM 1940 N N . LYS A 1 238 ? -12.687 -28.245 52.668 1.00 74.50 238 LYS A N 1
ATOM 1941 C CA . LYS A 1 238 ? -12.793 -26.784 52.617 1.00 74.50 238 LYS A CA 1
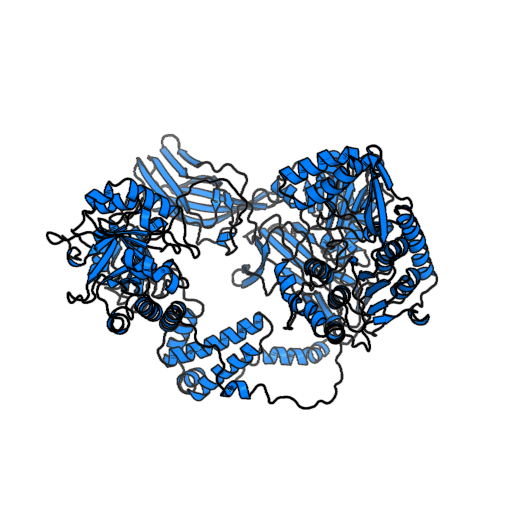ATOM 1942 C C . LYS A 1 238 ? -11.654 -26.187 51.793 1.00 74.50 238 LYS A C 1
ATOM 1944 O O . LYS A 1 238 ? -10.486 -26.295 52.167 1.00 74.50 238 LYS A O 1
ATOM 1949 N N . ILE A 1 239 ? -12.010 -25.497 50.719 1.00 74.44 239 ILE A N 1
ATOM 1950 C CA . ILE A 1 239 ? -11.085 -24.640 49.977 1.00 74.44 239 ILE A CA 1
ATOM 1951 C C . ILE A 1 239 ? -10.870 -23.352 50.783 1.00 74.44 239 ILE A C 1
ATOM 1953 O O . ILE A 1 239 ? -11.808 -22.788 51.337 1.00 74.44 239 ILE A O 1
ATOM 1957 N N . LYS A 1 240 ? -9.614 -22.927 50.872 1.00 77.25 240 LYS A N 1
ATOM 1958 C CA . LYS A 1 240 ? -9.145 -21.692 51.503 1.00 77.25 240 LYS A CA 1
ATOM 1959 C C . LYS A 1 240 ? -8.958 -20.586 50.463 1.00 77.25 240 LYS A C 1
ATOM 1961 O O . LYS A 1 240 ? -9.338 -19.453 50.715 1.00 77.25 240 LYS A O 1
ATOM 1966 N N . HIS A 1 241 ? -8.392 -20.931 49.304 1.00 80.56 241 HIS A N 1
ATOM 1967 C CA . HIS A 1 241 ? -8.088 -20.006 48.206 1.00 80.56 241 HIS A CA 1
ATOM 1968 C C . HIS A 1 241 ? -8.372 -20.666 46.859 1.00 80.56 241 HIS A C 1
ATOM 1970 O O . HIS A 1 241 ? -8.011 -21.831 46.661 1.00 80.56 241 HIS A O 1
ATOM 1976 N N . MET A 1 242 ? -8.960 -19.923 45.922 1.00 82.12 242 MET A N 1
ATOM 1977 C CA . MET A 1 242 ? -9.150 -20.369 44.543 1.00 82.12 242 MET A CA 1
ATOM 1978 C C . MET A 1 242 ? -8.792 -19.261 43.550 1.00 82.12 242 MET A C 1
ATOM 1980 O O . MET A 1 242 ? -9.415 -18.200 43.522 1.00 82.12 242 MET A O 1
ATOM 1984 N N . GLU A 1 243 ? -7.837 -19.550 42.668 1.00 86.38 243 GLU A N 1
ATOM 1985 C CA . GLU A 1 243 ? -7.388 -18.648 41.605 1.00 86.38 243 GLU A CA 1
ATOM 1986 C C . GLU A 1 243 ? -7.522 -19.313 40.230 1.00 86.38 243 GLU A C 1
ATOM 1988 O O . GLU A 1 243 ? -7.135 -20.466 40.035 1.00 86.38 243 GLU A O 1
ATOM 1993 N N . LEU A 1 244 ? -8.032 -18.566 39.252 1.00 86.62 244 LEU A N 1
ATOM 1994 C CA . LEU A 1 244 ? -7.818 -18.854 37.841 1.00 86.62 244 LEU A CA 1
ATOM 1995 C C . LEU A 1 244 ? -6.663 -17.984 37.367 1.00 86.62 244 LEU A C 1
ATOM 1997 O O . LEU A 1 244 ? -6.682 -16.764 37.502 1.00 86.62 244 LEU A O 1
ATOM 2001 N N . SER A 1 245 ? -5.659 -18.614 36.782 1.00 87.19 245 SER A N 1
ATOM 2002 C CA . SER A 1 245 ? -4.500 -17.927 36.225 1.00 87.19 245 SER A CA 1
ATOM 2003 C C . SER A 1 245 ? -4.429 -18.152 34.723 1.00 87.19 245 SER A C 1
ATOM 2005 O O . SER A 1 245 ? -4.604 -19.280 34.259 1.00 87.19 245 SER A O 1
ATOM 2007 N N . ILE A 1 246 ? -4.138 -17.089 33.969 1.00 89.25 246 ILE A N 1
ATOM 2008 C CA . ILE A 1 246 ? -3.584 -17.254 32.624 1.00 89.25 246 ILE A CA 1
ATOM 2009 C C . ILE A 1 246 ? -2.097 -17.519 32.814 1.00 89.25 246 ILE A C 1
ATOM 2011 O O . ILE A 1 246 ? -1.337 -16.612 33.161 1.00 89.25 246 ILE A O 1
ATOM 2015 N N . ILE A 1 247 ? -1.693 -18.766 32.589 1.00 89.75 247 ILE A N 1
ATOM 2016 C CA . ILE A 1 247 ? -0.284 -19.137 32.526 1.00 89.75 247 ILE A CA 1
ATOM 2017 C C . ILE A 1 247 ? 0.163 -19.126 31.069 1.00 89.75 247 ILE A C 1
ATOM 2019 O O . ILE A 1 247 ? -0.326 -19.901 30.248 1.00 89.75 247 ILE A O 1
ATOM 2023 N N . ARG A 1 248 ? 1.137 -18.269 30.770 1.00 90.69 248 ARG A N 1
ATOM 2024 C CA . ARG A 1 248 ? 1.938 -18.319 29.551 1.00 90.69 248 ARG A CA 1
ATOM 2025 C C . ARG A 1 248 ? 3.097 -19.275 29.811 1.00 90.69 248 ARG A C 1
ATOM 2027 O O . ARG A 1 248 ? 4.031 -18.940 30.538 1.00 90.69 248 ARG A O 1
ATOM 2034 N N . ARG A 1 249 ? 3.021 -20.487 29.260 1.00 90.06 249 ARG A N 1
ATOM 2035 C CA . ARG A 1 249 ? 4.134 -21.440 29.313 1.00 90.06 249 ARG A CA 1
ATOM 2036 C C . ARG A 1 249 ? 5.056 -21.195 28.133 1.00 90.06 249 ARG A C 1
ATOM 2038 O O . ARG A 1 249 ? 4.663 -21.472 27.002 1.00 90.06 249 ARG A O 1
ATOM 2045 N N . GLU A 1 250 ? 6.264 -20.731 28.429 1.00 89.50 250 GLU A N 1
ATOM 2046 C CA . GLU A 1 250 ? 7.390 -20.728 27.497 1.00 89.50 250 GLU A CA 1
ATOM 2047 C C . GLU A 1 250 ? 8.118 -22.071 27.616 1.00 89.50 250 GLU A C 1
ATOM 2049 O O . GLU A 1 250 ? 8.892 -22.302 28.547 1.00 89.50 250 GLU A O 1
ATOM 2054 N N . THR A 1 251 ? 7.856 -22.976 26.679 1.00 86.94 251 THR A N 1
ATOM 2055 C CA . THR A 1 251 ? 8.667 -24.185 26.494 1.00 86.94 251 THR A CA 1
ATOM 2056 C C . THR A 1 251 ? 9.839 -23.838 25.583 1.00 86.94 251 THR A C 1
ATOM 2058 O O . THR A 1 251 ? 9.625 -23.244 24.528 1.00 86.94 251 THR A O 1
ATOM 2061 N N . THR A 1 252 ? 11.066 -24.203 25.956 1.00 82.62 252 THR A N 1
ATOM 2062 C CA . THR A 1 252 ? 12.282 -23.925 25.175 1.00 82.62 252 THR A CA 1
ATOM 2063 C C . THR A 1 252 ? 13.221 -25.132 25.114 1.00 82.62 252 THR A C 1
ATOM 2065 O O . THR A 1 252 ? 13.218 -25.998 25.990 1.00 82.62 252 THR A O 1
ATOM 2068 N N . GLY A 1 253 ? 14.036 -25.211 24.061 1.00 74.12 253 GLY A N 1
ATOM 2069 C CA . GLY A 1 253 ? 14.902 -26.363 23.796 1.00 74.12 253 GLY A CA 1
ATOM 2070 C C . GLY A 1 253 ? 14.178 -27.521 23.100 1.00 74.12 253 GLY A C 1
ATOM 2071 O O . GLY A 1 253 ? 13.020 -27.405 22.707 1.00 74.12 253 GLY A O 1
ATOM 2072 N N . ALA A 1 254 ? 14.886 -28.637 22.917 1.00 69.38 254 ALA A N 1
ATOM 2073 C CA . ALA A 1 254 ? 14.414 -29.816 22.189 1.00 69.38 254 ALA A CA 1
ATOM 2074 C C . ALA A 1 254 ? 14.766 -31.099 22.960 1.00 69.38 254 ALA A C 1
ATOM 2076 O O . ALA A 1 254 ? 15.794 -31.159 23.637 1.00 69.38 254 ALA A O 1
ATOM 2077 N N . ALA A 1 255 ? 13.919 -32.128 22.863 1.00 65.62 255 ALA A N 1
ATOM 2078 C CA . ALA A 1 255 ? 14.078 -33.368 23.625 1.00 65.62 255 ALA A CA 1
ATOM 2079 C C . ALA A 1 255 ? 15.448 -34.045 23.363 1.00 65.62 255 ALA A C 1
ATOM 2081 O O . ALA A 1 255 ? 15.863 -34.131 22.206 1.00 65.62 255 ALA A O 1
ATOM 2082 N N . PRO A 1 256 ? 16.151 -34.545 24.402 1.00 56.41 256 PRO A N 1
ATOM 2083 C CA . PRO A 1 256 ? 15.709 -34.670 25.798 1.00 56.41 256 PRO A CA 1
ATOM 2084 C C . PRO A 1 256 ? 15.820 -33.386 26.644 1.00 56.41 256 PRO A C 1
ATOM 2086 O O . PRO A 1 256 ? 15.243 -33.328 27.726 1.00 56.41 256 PRO A O 1
ATOM 2089 N N . ASN A 1 257 ? 16.515 -32.350 26.168 1.00 71.69 257 ASN A N 1
ATOM 2090 C CA . ASN A 1 257 ? 16.815 -31.133 26.930 1.00 71.69 257 ASN A CA 1
ATOM 2091 C C . ASN A 1 257 ? 15.722 -30.065 26.738 1.00 71.69 257 ASN A C 1
ATOM 2093 O O . ASN A 1 257 ? 15.941 -29.034 26.099 1.00 71.69 257 ASN A O 1
ATOM 2097 N N . LEU A 1 258 ? 14.531 -30.348 27.275 1.00 75.31 258 LEU A N 1
ATOM 2098 C CA . LEU A 1 258 ? 13.378 -29.445 27.258 1.00 75.31 258 LEU A CA 1
ATOM 2099 C C . LEU A 1 258 ? 13.276 -28.653 28.570 1.00 75.31 258 LEU A C 1
ATOM 2101 O O . LEU A 1 258 ? 13.197 -29.237 29.651 1.00 75.31 258 LEU A O 1
ATOM 2105 N N . TYR A 1 259 ? 13.195 -27.331 28.469 1.00 79.06 259 TYR A N 1
ATOM 2106 C CA . TYR A 1 259 ? 12.972 -26.410 29.580 1.00 79.06 259 TYR A CA 1
ATOM 2107 C C . TYR A 1 259 ? 11.551 -25.843 29.490 1.00 79.06 259 TYR A C 1
ATOM 2109 O O . TYR A 1 259 ? 10.999 -25.686 28.402 1.00 79.06 259 TYR A O 1
ATOM 2117 N N . ASN A 1 260 ? 10.920 -25.581 30.635 1.00 83.12 260 ASN A N 1
ATOM 2118 C CA . ASN A 1 260 ? 9.550 -25.071 30.702 1.00 83.12 260 ASN A CA 1
ATOM 2119 C C . ASN A 1 260 ? 9.459 -23.984 31.768 1.00 83.12 260 ASN A C 1
ATOM 2121 O O . ASN A 1 260 ? 9.383 -24.286 32.957 1.00 83.12 260 ASN A O 1
ATOM 2125 N N . GLU A 1 261 ? 9.422 -22.733 31.328 1.00 85.56 261 GLU A N 1
ATOM 2126 C CA . GLU A 1 261 ? 9.063 -21.599 32.172 1.00 85.56 261 GLU A CA 1
ATOM 2127 C C . GLU A 1 261 ? 7.543 -21.418 32.155 1.00 85.56 261 GLU A C 1
ATOM 2129 O O . GLU A 1 261 ? 6.856 -21.825 31.214 1.00 85.56 261 GLU A O 1
ATOM 2134 N N . SER A 1 262 ? 6.959 -20.859 33.210 1.00 86.62 262 SER A N 1
ATOM 2135 C CA . SER A 1 262 ? 5.504 -20.679 33.282 1.00 86.62 262 SER A CA 1
ATOM 2136 C C . SER A 1 262 ? 5.153 -19.396 34.018 1.00 86.62 262 SER A C 1
ATOM 2138 O O . SER A 1 262 ? 4.879 -19.392 35.218 1.00 86.62 262 SER A O 1
ATOM 2140 N N . GLU A 1 263 ? 5.141 -18.300 33.265 1.00 87.25 263 GLU A N 1
ATOM 2141 C CA . GLU A 1 263 ? 4.728 -17.000 33.769 1.00 87.25 263 GLU A CA 1
ATOM 2142 C C . GLU A 1 263 ? 3.217 -16.970 33.979 1.00 87.25 263 GLU A C 1
ATOM 2144 O O . GLU A 1 263 ? 2.437 -17.354 33.107 1.00 87.25 263 GLU A O 1
ATOM 2149 N N . THR A 1 264 ? 2.785 -16.468 35.131 1.00 86.31 264 THR A N 1
ATOM 2150 C CA . THR A 1 264 ? 1.378 -16.130 35.336 1.00 86.31 264 THR A CA 1
ATOM 2151 C C . THR A 1 264 ? 1.155 -14.684 34.911 1.00 86.31 264 THR A C 1
ATOM 2153 O O . THR A 1 264 ? 1.396 -13.775 35.699 1.00 86.31 264 THR A O 1
ATOM 2156 N N . ILE A 1 265 ? 0.687 -14.483 33.675 1.00 85.81 265 ILE A N 1
ATOM 2157 C CA . ILE A 1 265 ? 0.405 -13.156 33.092 1.00 85.81 265 ILE A CA 1
ATOM 2158 C C . ILE A 1 265 ? -0.594 -12.383 33.943 1.00 85.81 265 ILE A C 1
ATOM 2160 O O . ILE A 1 265 ? -0.513 -11.167 34.088 1.00 85.81 265 ILE A O 1
ATOM 2164 N N . THR A 1 266 ? -1.560 -13.105 34.502 1.00 83.50 266 THR A N 1
ATOM 2165 C CA . THR A 1 266 ? -2.566 -12.540 35.385 1.00 83.50 266 THR A CA 1
ATOM 2166 C C . THR A 1 266 ? -3.174 -13.623 36.266 1.00 83.50 266 THR A C 1
ATOM 2168 O O . THR A 1 266 ? -3.362 -14.771 35.842 1.00 83.50 266 THR A O 1
ATOM 2171 N N . LYS A 1 267 ? -3.455 -13.240 37.513 1.00 83.94 267 LYS A N 1
ATOM 2172 C CA . LYS A 1 267 ? -4.197 -14.022 38.497 1.00 83.94 267 LYS A CA 1
ATOM 2173 C C . LYS A 1 267 ? -5.547 -13.369 38.729 1.00 83.94 267 LYS A C 1
ATOM 2175 O O . LYS A 1 267 ? -5.619 -12.225 39.166 1.00 83.94 267 LYS A O 1
ATOM 2180 N N . PHE A 1 268 ? -6.598 -14.139 38.508 1.00 79.94 268 PHE A N 1
ATOM 2181 C CA . PHE A 1 268 ? -7.946 -13.817 38.931 1.00 79.94 268 PHE A CA 1
ATOM 2182 C C . PHE A 1 268 ? -8.240 -14.680 40.149 1.00 79.94 268 PHE A C 1
ATOM 2184 O O . PHE A 1 268 ? -8.527 -15.871 40.031 1.00 79.94 268 PHE A O 1
ATOM 2191 N N . GLU A 1 269 ? -8.118 -14.088 41.330 1.00 78.88 269 GLU A N 1
ATOM 2192 C CA . GLU A 1 269 ? -8.633 -14.687 42.557 1.00 78.88 269 GLU A CA 1
ATOM 2193 C C . GLU A 1 269 ? -10.156 -14.763 42.403 1.00 78.88 269 GLU A C 1
ATOM 2195 O O . GLU A 1 269 ? -10.842 -13.744 42.319 1.00 78.88 269 GLU A O 1
ATOM 2200 N N . ILE A 1 270 ? -10.673 -15.982 42.244 1.00 75.31 270 ILE A N 1
ATOM 2201 C CA . ILE A 1 270 ? -12.103 -16.228 42.049 1.00 75.31 270 ILE A CA 1
ATOM 2202 C C . ILE A 1 270 ? -12.804 -16.140 43.407 1.00 75.31 270 ILE A C 1
ATOM 2204 O O . ILE A 1 270 ? -13.895 -15.582 43.506 1.00 75.31 270 ILE A O 1
ATOM 2208 N N . MET A 1 271 ? -12.165 -16.694 44.445 1.00 67.38 271 MET A N 1
ATOM 2209 C CA . MET A 1 271 ? -12.628 -16.669 45.830 1.00 67.38 271 MET A CA 1
ATOM 2210 C C . MET A 1 271 ? -11.461 -16.687 46.820 1.00 67.38 271 MET A C 1
ATOM 2212 O O . MET A 1 271 ? -10.537 -17.492 46.687 1.00 67.38 271 MET A O 1
ATOM 2216 N N . ASP A 1 272 ? -11.607 -15.879 47.867 1.00 52.72 272 ASP A N 1
ATOM 2217 C CA . ASP A 1 272 ? -10.971 -16.061 49.173 1.00 52.72 272 ASP A CA 1
ATOM 2218 C C . ASP A 1 272 ? -12.053 -16.605 50.129 1.00 52.72 272 ASP A C 1
ATOM 2220 O O . ASP A 1 272 ? -13.126 -16.007 50.256 1.00 52.72 272 ASP A O 1
ATOM 2224 N N . GLY A 1 273 ? -11.823 -17.776 50.731 1.00 59.47 273 GLY A N 1
ATOM 2225 C CA . GLY A 1 273 ? -12.812 -18.508 51.536 1.00 59.47 273 GLY A CA 1
ATOM 2226 C C . GLY A 1 273 ? -13.469 -19.726 50.860 1.00 59.47 273 GLY A C 1
ATOM 2227 O O . GLY A 1 273 ? -13.201 -20.067 49.707 1.00 59.47 273 GLY A O 1
ATOM 2228 N N . ALA A 1 274 ? -14.324 -20.421 51.621 1.00 57.03 274 ALA A N 1
ATOM 2229 C CA . ALA A 1 274 ? -14.840 -21.750 51.275 1.00 57.03 274 ALA A CA 1
ATOM 2230 C C . ALA A 1 274 ? -16.182 -21.715 50.500 1.00 57.03 274 ALA A C 1
ATOM 2232 O O . ALA A 1 274 ? -17.151 -21.158 51.022 1.00 57.03 274 ALA A O 1
ATOM 2233 N N . PRO A 1 275 ? -16.277 -22.350 49.311 1.00 64.75 275 PRO A N 1
ATOM 2234 C CA . PRO A 1 275 ? -17.493 -22.401 48.495 1.00 64.75 275 PRO A CA 1
ATOM 2235 C C . PRO A 1 275 ? -18.531 -23.397 49.017 1.00 64.75 275 PRO A C 1
ATOM 2237 O O . PRO A 1 275 ? -18.209 -24.373 49.703 1.00 64.75 275 PRO A O 1
ATOM 2240 N N . VAL A 1 276 ? -19.788 -23.179 48.632 1.00 63.75 276 VAL A N 1
ATOM 2241 C CA . VAL A 1 276 ? -20.925 -24.027 49.007 1.00 63.75 276 VAL A CA 1
ATOM 2242 C C . VAL A 1 276 ? -21.213 -25.055 47.906 1.00 63.75 276 VAL A C 1
ATOM 2244 O O . VAL A 1 276 ? -21.135 -24.778 46.711 1.00 63.75 276 VAL A O 1
ATOM 2247 N N . ARG A 1 277 ? -21.574 -26.286 48.284 1.00 63.12 277 ARG A N 1
ATOM 2248 C CA . ARG A 1 277 ? -21.930 -27.329 47.308 1.00 63.12 277 ARG A CA 1
ATOM 2249 C C . ARG A 1 277 ? -23.163 -26.915 46.490 1.00 63.12 277 ARG A C 1
ATOM 2251 O O . ARG A 1 277 ? -24.197 -26.589 47.066 1.00 63.12 277 ARG A O 1
ATOM 2258 N N . GLY A 1 278 ? -23.069 -27.014 45.165 1.00 65.81 278 GLY A N 1
ATOM 2259 C CA . GLY A 1 278 ? -24.103 -26.584 44.217 1.00 65.81 278 GLY A CA 1
ATOM 2260 C C . GLY A 1 278 ? -23.987 -25.121 43.776 1.00 65.81 278 GLY A C 1
ATOM 2261 O O . GLY A 1 278 ? -24.754 -24.686 42.921 1.00 65.81 278 GLY A O 1
ATOM 2262 N N . GLU A 1 279 ? -23.027 -24.366 44.315 1.00 72.75 279 GLU A N 1
ATOM 2263 C CA . GLU A 1 279 ? -22.703 -23.018 43.850 1.00 72.75 279 GLU A CA 1
ATOM 2264 C C . GLU A 1 279 ? -22.204 -23.040 42.392 1.00 72.75 279 GLU A C 1
ATOM 2266 O O . GLU A 1 279 ? -21.638 -24.030 41.914 1.00 72.75 279 GLU A O 1
ATOM 2271 N N . THR A 1 280 ? -22.454 -21.956 41.655 1.00 76.12 280 THR A N 1
ATOM 2272 C CA . THR A 1 280 ? -22.009 -21.790 40.265 1.00 76.12 280 THR A CA 1
ATOM 2273 C C . THR A 1 280 ? -21.479 -20.380 40.062 1.00 76.12 280 THR A C 1
ATOM 2275 O O . THR A 1 280 ? -22.211 -19.413 40.271 1.00 76.12 280 THR A O 1
ATOM 2278 N N . ILE A 1 281 ? -20.224 -20.256 39.631 1.00 76.62 281 ILE A N 1
ATOM 2279 C CA . ILE A 1 281 ? -19.545 -18.963 39.496 1.00 76.62 281 ILE A CA 1
ATOM 2280 C C . ILE A 1 281 ? -19.342 -18.645 38.009 1.00 76.62 281 ILE A C 1
ATOM 2282 O O . ILE A 1 281 ? -18.581 -19.351 37.339 1.00 76.62 281 ILE A O 1
ATOM 2286 N N . PRO A 1 282 ? -20.000 -17.603 37.465 1.00 79.19 282 PRO A N 1
ATOM 2287 C CA . PRO A 1 282 ? -19.740 -17.135 36.112 1.00 79.19 282 PRO A CA 1
ATOM 2288 C C . PRO A 1 282 ? -18.406 -16.383 36.071 1.00 79.19 282 PRO A C 1
ATOM 2290 O O . PRO A 1 282 ? -18.189 -15.424 36.812 1.00 79.19 282 PRO A O 1
ATOM 2293 N N . ILE A 1 283 ? -17.524 -16.798 35.169 1.00 79.62 283 ILE A N 1
ATOM 2294 C CA . ILE A 1 283 ? -16.228 -16.168 34.934 1.00 79.62 283 ILE A CA 1
ATOM 2295 C C . ILE A 1 283 ? -16.299 -15.397 33.618 1.00 79.62 283 ILE A C 1
ATOM 2297 O O . ILE A 1 283 ? -16.534 -15.987 32.563 1.00 79.62 283 ILE A O 1
ATOM 2301 N N . ARG A 1 284 ? -16.054 -14.083 33.680 1.00 80.00 284 ARG A N 1
ATOM 2302 C CA . ARG A 1 284 ? -15.636 -13.285 32.521 1.00 80.00 284 ARG A CA 1
ATOM 2303 C C . ARG A 1 284 ? -14.231 -12.780 32.756 1.00 80.00 284 ARG A C 1
ATOM 2305 O O . ARG A 1 284 ? -13.954 -12.149 33.773 1.00 80.00 284 ARG A O 1
ATOM 2312 N N . LEU A 1 285 ? -13.369 -13.068 31.799 1.00 78.44 285 LEU A N 1
ATOM 2313 C CA . LEU A 1 285 ? -11.956 -12.760 31.841 1.00 78.44 285 LEU A CA 1
ATOM 2314 C C . LEU A 1 285 ? -11.635 -12.013 30.546 1.00 78.44 285 LEU A C 1
ATOM 2316 O O . LEU A 1 285 ? -11.521 -12.604 29.473 1.00 78.44 285 LEU A O 1
ATOM 2320 N N . PHE A 1 286 ? -11.566 -10.689 30.656 1.00 80.88 286 PHE A N 1
ATOM 2321 C CA . PHE A 1 286 ? -11.240 -9.791 29.554 1.00 80.88 286 PHE A CA 1
ATOM 2322 C C . PHE A 1 286 ? -9.751 -9.931 29.229 1.00 80.88 286 PHE A C 1
ATOM 2324 O O . PHE A 1 286 ? -8.914 -9.770 30.115 1.00 80.88 286 PHE A O 1
ATOM 2331 N N . LEU A 1 287 ? -9.420 -10.252 27.978 1.00 80.94 287 LEU A N 1
ATOM 2332 C CA . LEU A 1 287 ? -8.030 -10.387 27.531 1.00 80.94 287 LEU A CA 1
ATOM 2333 C C . LEU A 1 287 ? -7.427 -9.019 27.172 1.00 80.94 287 LEU A C 1
ATOM 2335 O O . LEU A 1 287 ? -6.256 -8.755 27.449 1.00 80.94 287 LEU A O 1
ATOM 2339 N N . GLY A 1 288 ? -8.259 -8.110 26.650 1.00 69.88 288 GLY A N 1
ATOM 2340 C CA . GLY A 1 288 ? -7.885 -6.721 26.394 1.00 69.88 288 GLY A CA 1
ATOM 2341 C C . GLY A 1 288 ? -7.484 -5.993 27.680 1.00 69.88 288 GLY A C 1
ATOM 2342 O O . GLY A 1 288 ? -8.305 -5.808 28.574 1.00 69.88 288 GLY A O 1
ATOM 2343 N N . GLY A 1 289 ? -6.218 -5.574 27.752 1.00 68.81 289 GLY A N 1
ATOM 2344 C CA . GLY A 1 289 ? -5.611 -4.931 28.926 1.00 68.81 289 GLY A CA 1
ATOM 2345 C C . GLY A 1 289 ? -4.390 -5.673 29.479 1.00 68.81 289 GLY A C 1
ATOM 2346 O O . GLY A 1 289 ? -3.616 -5.080 30.225 1.00 68.81 289 GLY A O 1
ATOM 2347 N N . PHE A 1 290 ? -4.176 -6.930 29.079 1.00 78.94 290 PHE A N 1
ATOM 2348 C CA . PHE A 1 290 ? -2.962 -7.691 29.385 1.00 78.94 290 PHE A CA 1
ATOM 2349 C C . PHE A 1 290 ? -2.001 -7.697 28.184 1.00 78.94 290 PHE A C 1
ATOM 2351 O O . PHE A 1 290 ? -2.445 -7.696 27.036 1.00 78.94 290 PHE A O 1
ATOM 2358 N N . GLU A 1 291 ? -0.685 -7.737 28.434 1.00 71.00 291 GLU A N 1
ATOM 2359 C CA . GLU A 1 291 ? 0.357 -7.870 27.394 1.00 71.00 291 GLU A CA 1
ATOM 2360 C C . GLU A 1 291 ? 0.405 -9.327 26.867 1.00 71.00 291 GLU A C 1
ATOM 2362 O O . GLU A 1 291 ? 1.345 -10.090 27.088 1.00 71.00 291 GLU A O 1
ATOM 2367 N N . LEU A 1 292 ? -0.685 -9.739 26.212 1.00 83.25 292 LEU A N 1
ATOM 2368 C CA . LEU A 1 292 ? -0.853 -11.041 25.569 1.00 83.25 292 LEU A CA 1
ATOM 2369 C C . LEU A 1 292 ? -0.283 -11.036 24.148 1.00 83.25 292 LEU A C 1
ATOM 2371 O O . LEU A 1 292 ? -0.285 -10.017 23.461 1.00 83.25 292 LEU A O 1
ATOM 2375 N N . THR A 1 293 ? 0.154 -12.209 23.702 1.00 84.94 293 THR A N 1
ATOM 2376 C CA . THR A 1 293 ? 0.649 -12.470 22.346 1.00 84.94 293 THR A CA 1
ATOM 2377 C C . THR A 1 293 ? -0.112 -13.655 21.742 1.00 84.94 293 THR A C 1
ATOM 2379 O O . THR A 1 293 ? -0.798 -14.377 22.476 1.00 84.94 293 THR A O 1
ATOM 2382 N N . PRO A 1 294 ? 0.011 -13.924 20.431 1.00 87.94 294 PRO A N 1
ATOM 2383 C CA . PRO A 1 294 ? -0.516 -15.147 19.840 1.00 87.94 294 PRO A CA 1
ATOM 2384 C C . PRO A 1 294 ? 0.031 -16.416 20.509 1.00 87.94 294 PRO A C 1
ATOM 2386 O O . PRO A 1 294 ? 1.078 -16.415 21.161 1.00 87.94 294 PRO A O 1
ATOM 2389 N N . THR A 1 295 ? -0.698 -17.518 20.347 1.00 88.56 295 THR A N 1
ATOM 2390 C CA . THR A 1 295 ? -0.278 -18.848 20.799 1.00 88.56 295 THR A CA 1
ATOM 2391 C C . THR A 1 295 ? 0.644 -19.490 19.773 1.00 88.56 295 THR A C 1
ATOM 2393 O O . THR A 1 295 ? 0.257 -19.765 18.640 1.00 88.56 295 THR A O 1
ATOM 2396 N N . PHE A 1 296 ? 1.866 -19.764 20.207 1.00 86.12 296 PHE A N 1
ATOM 2397 C CA . PHE A 1 296 ? 2.956 -20.285 19.401 1.00 86.12 296 PHE A CA 1
ATOM 2398 C C . PHE A 1 296 ? 3.151 -21.775 19.709 1.00 86.12 296 PHE A C 1
ATOM 2400 O O . PHE A 1 296 ? 3.683 -22.132 20.761 1.00 86.12 296 PHE A O 1
ATOM 2407 N N . ARG A 1 297 ? 2.697 -22.650 18.802 1.00 85.94 297 ARG A N 1
ATOM 2408 C CA . ARG A 1 297 ? 2.761 -24.116 18.944 1.00 85.94 297 ARG A CA 1
ATOM 2409 C C . ARG A 1 297 ? 3.969 -24.680 18.186 1.00 85.94 297 ARG A C 1
ATOM 2411 O O . ARG A 1 297 ? 4.016 -24.598 16.965 1.00 85.94 297 ARG A O 1
ATOM 2418 N N . ASP A 1 298 ? 4.908 -25.273 18.919 1.00 78.88 298 ASP A N 1
ATOM 2419 C CA . ASP A 1 298 ? 6.029 -26.103 18.441 1.00 78.88 298 ASP A CA 1
ATOM 2420 C C . ASP A 1 298 ? 6.962 -25.445 17.399 1.00 78.88 298 ASP A C 1
ATOM 2422 O O . ASP A 1 298 ? 7.540 -26.111 16.536 1.00 78.88 298 ASP A O 1
ATOM 2426 N N . ILE A 1 299 ? 7.158 -24.130 17.542 1.00 79.75 299 ILE A N 1
ATOM 2427 C CA . ILE A 1 299 ? 8.004 -23.255 16.715 1.00 79.75 299 ILE A CA 1
ATOM 2428 C C . ILE A 1 299 ? 9.420 -23.828 16.583 1.00 79.75 299 ILE A C 1
ATOM 2430 O O . ILE A 1 299 ? 10.164 -23.941 17.566 1.00 79.75 299 ILE A O 1
ATOM 2434 N N . ASN A 1 300 ? 9.761 -24.248 15.361 1.00 74.06 300 ASN A N 1
ATOM 2435 C CA . ASN A 1 300 ? 10.980 -24.979 14.981 1.00 74.06 300 ASN A CA 1
ATOM 2436 C C . ASN A 1 300 ? 11.398 -26.082 15.982 1.00 74.06 300 ASN A C 1
ATOM 2438 O O . ASN A 1 300 ? 12.582 -26.375 16.144 1.00 74.06 300 ASN A O 1
ATOM 2442 N N . LYS A 1 301 ? 10.418 -26.674 16.688 1.00 76.94 301 LYS A N 1
ATOM 2443 C CA . LYS A 1 301 ? 10.572 -27.666 17.775 1.00 76.94 301 LYS A CA 1
ATOM 2444 C C . LYS A 1 301 ? 11.569 -27.270 18.874 1.00 76.94 301 LYS A C 1
ATOM 2446 O O . LYS A 1 301 ? 12.144 -28.137 19.529 1.00 76.94 301 LYS A O 1
ATOM 2451 N N . LYS A 1 302 ? 11.765 -25.961 19.058 1.00 76.19 302 LYS A N 1
ATOM 2452 C CA . LYS A 1 302 ? 12.717 -25.342 19.997 1.00 76.19 302 LYS A CA 1
ATOM 2453 C C . LYS A 1 302 ? 12.088 -24.286 20.900 1.00 76.19 302 LYS A C 1
ATOM 2455 O O . LYS A 1 302 ? 12.717 -23.880 21.876 1.00 76.19 302 LYS A O 1
ATOM 2460 N N . TYR A 1 303 ? 10.885 -23.826 20.567 1.00 83.94 303 TYR A N 1
ATOM 2461 C CA . TYR A 1 303 ? 10.134 -22.846 21.336 1.00 83.94 303 TYR A CA 1
ATOM 2462 C C . TYR A 1 303 ? 8.626 -23.125 21.251 1.00 83.94 303 TYR A C 1
ATOM 2464 O O . TYR A 1 303 ? 8.116 -23.651 20.261 1.00 83.94 303 TYR A O 1
ATOM 2472 N N . SER A 1 304 ? 7.887 -22.782 22.299 1.00 87.38 304 SER A N 1
ATOM 2473 C CA . SER A 1 304 ? 6.434 -22.625 22.271 1.00 87.38 304 SER A CA 1
ATOM 2474 C C . SER A 1 304 ? 5.999 -21.640 23.345 1.00 87.38 304 SER A C 1
ATOM 2476 O O . SER A 1 304 ? 6.425 -21.780 24.488 1.00 87.38 304 SER A O 1
ATOM 2478 N N . THR A 1 305 ? 5.083 -20.734 23.009 1.00 88.81 305 THR A N 1
ATOM 2479 C CA . THR A 1 305 ? 4.268 -20.006 23.990 1.00 88.81 305 THR A CA 1
ATOM 2480 C C . THR A 1 305 ? 2.854 -20.545 23.910 1.00 88.81 305 THR A C 1
ATOM 2482 O O . THR A 1 305 ? 2.098 -20.258 22.981 1.00 88.81 305 THR A O 1
ATOM 2485 N N . ARG A 1 306 ? 2.512 -21.371 24.894 1.00 90.56 306 ARG A N 1
ATOM 2486 C CA . ARG A 1 306 ? 1.204 -22.014 25.017 1.00 90.56 306 ARG A CA 1
ATOM 2487 C C . ARG A 1 306 ? 0.467 -21.394 26.195 1.00 90.56 306 ARG A C 1
ATOM 2489 O O . ARG A 1 306 ? 1.008 -21.320 27.301 1.00 90.56 306 ARG A O 1
ATOM 2496 N N . TYR A 1 307 ? -0.752 -20.929 25.949 1.00 91.12 307 TYR A N 1
ATOM 2497 C CA . TYR A 1 307 ? -1.583 -20.302 26.968 1.00 91.12 307 TYR A CA 1
ATOM 2498 C C . TYR A 1 307 ? -2.460 -21.349 27.646 1.00 91.12 307 TYR A C 1
ATOM 2500 O O . TYR A 1 307 ? -3.232 -22.049 26.996 1.00 91.12 307 TYR A O 1
ATOM 2508 N N . TYR A 1 308 ? -2.334 -21.444 28.966 1.00 90.12 308 TYR A N 1
ATOM 2509 C CA . TYR A 1 308 ? -3.103 -22.356 29.796 1.00 90.12 308 TYR A CA 1
ATOM 2510 C C . TYR A 1 308 ? -4.002 -21.577 30.746 1.00 90.12 308 TYR A C 1
ATOM 2512 O O . TYR A 1 308 ? -3.532 -20.743 31.523 1.00 90.12 308 TYR A O 1
ATOM 2520 N N . LEU A 1 309 ? -5.286 -21.921 30.741 1.00 88.38 309 LEU A N 1
ATOM 2521 C CA . LEU A 1 309 ? -6.179 -21.623 31.847 1.00 88.38 309 LEU A CA 1
ATOM 2522 C C . LEU A 1 309 ? -5.858 -22.611 32.968 1.00 88.38 309 LEU A C 1
ATOM 2524 O O . LEU A 1 309 ? -6.065 -23.818 32.846 1.00 88.38 309 LEU A O 1
ATOM 2528 N N . ASN A 1 310 ? -5.253 -22.087 34.029 1.00 89.12 310 ASN A N 1
ATOM 2529 C CA . ASN A 1 310 ? -4.773 -22.838 35.178 1.00 89.12 310 ASN A CA 1
ATOM 2530 C C . ASN A 1 310 ? -5.653 -22.508 36.387 1.00 89.12 310 ASN A C 1
ATOM 2532 O O . ASN A 1 310 ? -5.464 -21.478 37.041 1.00 89.12 310 ASN A O 1
ATOM 2536 N N . LEU A 1 311 ? -6.625 -23.377 36.667 1.00 85.56 311 LEU A N 1
ATOM 2537 C CA . LEU A 1 311 ? -7.423 -23.318 37.888 1.00 85.56 311 LEU A CA 1
ATOM 2538 C C . LEU A 1 311 ? -6.610 -23.947 39.022 1.00 85.56 311 LEU A C 1
ATOM 2540 O O . LEU A 1 311 ? -6.177 -25.093 38.904 1.00 85.56 311 LEU A O 1
ATOM 2544 N N . VAL A 1 312 ? -6.415 -23.213 40.114 1.00 85.44 312 VAL A N 1
ATOM 2545 C CA . VAL A 1 312 ? -5.703 -23.658 41.317 1.00 85.44 312 VAL A CA 1
ATOM 2546 C C . VAL A 1 312 ? -6.628 -23.525 42.516 1.00 85.44 312 VAL A C 1
ATOM 2548 O O . VAL A 1 312 ? -7.286 -22.502 42.698 1.00 85.44 312 VAL A O 1
ATOM 2551 N N . LEU A 1 313 ? -6.630 -24.554 43.354 1.00 81.38 313 LEU A N 1
ATOM 2552 C CA . LEU A 1 313 ? -7.397 -24.644 44.589 1.00 81.38 313 LEU A CA 1
ATOM 2553 C C . LEU A 1 313 ? -6.423 -24.991 45.719 1.00 81.38 313 LEU A C 1
ATOM 2555 O O . LEU A 1 313 ? -5.608 -25.903 45.574 1.00 81.38 313 LEU A O 1
ATOM 2559 N N . ILE A 1 314 ? -6.491 -24.282 46.841 1.00 82.94 314 ILE A N 1
ATOM 2560 C CA . ILE A 1 314 ? -5.692 -24.566 48.041 1.00 82.94 314 ILE A CA 1
ATOM 2561 C C . ILE A 1 314 ? -6.658 -24.789 49.201 1.00 82.94 314 ILE A C 1
ATOM 2563 O O . ILE A 1 314 ? -7.565 -23.980 49.378 1.00 82.94 314 ILE A O 1
ATOM 2567 N N . ASP A 1 315 ? -6.494 -25.859 49.981 1.00 80.94 315 ASP A N 1
ATOM 2568 C CA . ASP A 1 315 ? -7.342 -26.143 51.152 1.00 80.94 315 ASP A CA 1
ATOM 2569 C C . ASP A 1 315 ? -6.811 -25.541 52.471 1.00 80.94 315 ASP A C 1
ATOM 2571 O O . ASP A 1 315 ? -5.738 -24.935 52.513 1.00 80.94 315 ASP A O 1
ATOM 2575 N N . GLU A 1 316 ? -7.578 -25.660 53.565 1.00 79.31 316 GLU A N 1
ATOM 2576 C CA . GLU A 1 316 ? -7.165 -25.163 54.896 1.00 79.31 316 GLU A CA 1
ATOM 2577 C C . GLU A 1 316 ? -5.855 -25.807 55.405 1.00 79.31 316 GLU A C 1
ATOM 2579 O O . GLU A 1 316 ? -5.100 -25.161 56.134 1.00 79.31 316 GLU A O 1
ATOM 2584 N N . GLU A 1 317 ? -5.538 -27.033 54.972 1.00 81.19 317 GLU A N 1
ATOM 2585 C CA . GLU A 1 317 ? -4.276 -27.731 55.270 1.00 81.19 317 GLU A CA 1
ATOM 2586 C C . GLU A 1 317 ? -3.109 -27.253 54.376 1.00 81.19 317 GLU A C 1
ATOM 2588 O O . GLU A 1 317 ? -1.957 -27.630 54.588 1.00 81.19 317 GLU A O 1
ATOM 2593 N N . ASN A 1 318 ? -3.379 -26.340 53.436 1.00 78.38 318 ASN A N 1
ATOM 2594 C CA . ASN A 1 318 ? -2.470 -25.801 52.419 1.00 78.38 318 ASN A CA 1
ATOM 2595 C C . ASN A 1 318 ? -2.029 -26.825 51.357 1.00 78.38 318 ASN A C 1
ATOM 2597 O O . ASN A 1 318 ? -1.031 -26.603 50.664 1.00 78.38 318 ASN A O 1
ATOM 2601 N N . ARG A 1 319 ? -2.778 -27.921 51.168 1.00 80.00 319 ARG A N 1
ATOM 2602 C CA . ARG A 1 319 ? -2.591 -28.802 50.006 1.00 80.00 319 ARG A CA 1
ATOM 2603 C C . ARG A 1 319 ? -3.104 -28.079 48.762 1.00 80.00 319 ARG A C 1
ATOM 2605 O O . ARG A 1 319 ? -4.162 -27.451 48.794 1.00 80.00 319 ARG A O 1
ATOM 2612 N N . ARG A 1 320 ? -2.337 -28.154 47.672 1.00 82.75 320 ARG A N 1
ATOM 2613 C CA . ARG A 1 320 ? -2.592 -27.434 46.417 1.00 82.75 320 ARG A CA 1
ATOM 2614 C C . ARG A 1 320 ? -2.998 -28.403 45.313 1.00 82.75 320 ARG A C 1
ATOM 2616 O O . ARG A 1 320 ? -2.191 -29.222 44.881 1.00 82.75 320 ARG A O 1
ATOM 2623 N N . TYR A 1 321 ? -4.211 -28.238 44.809 1.00 83.19 321 TYR A N 1
ATOM 2624 C CA . TYR A 1 321 ? -4.741 -28.926 43.636 1.00 83.19 321 TYR A CA 1
ATOM 2625 C C . TYR A 1 321 ? -4.755 -27.951 42.461 1.00 83.19 321 TYR A C 1
ATOM 2627 O O . TYR A 1 321 ? -4.935 -26.746 42.650 1.00 83.19 321 TYR A O 1
ATOM 2635 N N . PHE A 1 322 ? -4.559 -28.440 41.240 1.00 83.19 322 PHE A N 1
ATOM 2636 C CA . PHE A 1 322 ? -4.665 -27.600 40.051 1.00 83.19 322 PHE A CA 1
ATOM 2637 C C . PHE A 1 322 ? -5.042 -28.413 38.815 1.00 83.19 322 PHE A C 1
ATOM 2639 O O . PHE A 1 322 ? -4.793 -29.617 38.743 1.00 83.19 322 PHE A O 1
ATOM 2646 N N . LYS A 1 323 ? -5.630 -27.737 37.829 1.00 85.25 323 LYS A N 1
ATOM 2647 C CA . LYS A 1 323 ? -5.942 -28.288 36.509 1.00 85.25 323 LYS A CA 1
ATOM 2648 C C . LYS A 1 323 ? -5.615 -27.240 35.456 1.00 85.25 323 LYS A C 1
ATOM 2650 O O . LYS A 1 323 ? -5.948 -26.068 35.618 1.00 85.25 323 LYS A O 1
ATOM 2655 N N . GLN A 1 324 ? -4.952 -27.678 34.392 1.00 87.56 324 GLN A N 1
ATOM 2656 C CA . GLN A 1 324 ? -4.540 -26.835 33.275 1.00 87.56 324 GLN A CA 1
ATOM 2657 C C . GLN A 1 324 ? -5.245 -27.283 32.007 1.00 87.56 324 GLN A C 1
ATOM 2659 O O . GLN A 1 324 ? -5.310 -28.479 31.729 1.00 87.56 324 GLN A O 1
ATOM 2664 N N . GLN A 1 325 ? -5.726 -26.310 31.244 1.00 86.94 325 GLN A N 1
ATOM 2665 C CA . GLN A 1 325 ? -6.298 -26.505 29.923 1.00 86.94 325 GLN A CA 1
ATOM 2666 C C . GLN A 1 325 ? -5.697 -25.497 28.958 1.00 86.94 325 GLN A C 1
ATOM 2668 O O . GLN A 1 325 ? -5.658 -24.304 29.247 1.00 86.94 325 GLN A O 1
ATOM 2673 N N . GLU A 1 326 ? -5.222 -25.980 27.818 1.00 87.88 326 GLU A N 1
ATOM 2674 C CA . GLU A 1 326 ? -4.677 -25.128 26.769 1.00 87.88 326 GLU A CA 1
ATOM 2675 C C . GLU A 1 326 ? -5.805 -24.404 26.017 1.00 87.88 326 GLU A C 1
ATOM 2677 O O . GLU A 1 326 ? -6.846 -25.002 25.726 1.00 87.88 326 GLU A O 1
ATOM 2682 N N . ILE A 1 327 ? -5.572 -23.132 25.692 1.00 88.19 327 ILE A N 1
ATOM 2683 C CA . ILE A 1 327 ? -6.414 -22.286 24.839 1.00 88.19 327 ILE A CA 1
ATOM 2684 C C . ILE A 1 327 ? -5.562 -21.665 23.727 1.00 88.19 327 ILE A C 1
ATOM 2686 O O . ILE A 1 327 ? -4.363 -21.443 23.903 1.00 88.19 327 ILE A O 1
ATOM 2690 N N . THR A 1 328 ? -6.175 -21.361 22.582 1.00 88.38 328 THR A N 1
ATOM 2691 C CA . THR A 1 328 ? -5.488 -20.717 21.453 1.00 88.38 328 THR A CA 1
ATOM 2692 C C . THR A 1 328 ? -5.826 -19.223 21.408 1.00 88.38 328 THR A C 1
ATOM 2694 O O . THR A 1 328 ? -6.959 -18.833 21.132 1.00 88.38 328 THR A O 1
ATOM 2697 N N . ILE A 1 329 ? -4.820 -18.386 21.650 1.00 88.19 329 ILE A N 1
ATOM 2698 C CA . ILE A 1 329 ? -4.856 -16.925 21.500 1.00 88.19 329 ILE A CA 1
ATOM 2699 C C . ILE A 1 329 ? -4.396 -16.523 20.087 1.00 88.19 329 ILE A C 1
ATOM 2701 O O . ILE A 1 329 ? -3.388 -17.043 19.608 1.00 88.19 329 ILE A O 1
ATOM 2705 N N . PHE A 1 330 ? -5.091 -15.591 19.424 1.00 86.06 330 PHE A N 1
ATOM 2706 C CA . PHE A 1 330 ? -4.730 -15.082 18.085 1.00 86.06 330 PHE A CA 1
ATOM 2707 C C . PHE A 1 330 ? -4.889 -13.555 17.940 1.00 86.06 330 PHE A C 1
ATOM 2709 O O . PHE A 1 330 ? -5.401 -12.895 18.847 1.00 86.06 330 PHE A O 1
ATOM 2716 N N . ARG A 1 331 ? -4.460 -12.995 16.796 1.00 83.44 331 ARG A N 1
ATOM 2717 C CA . ARG A 1 331 ? -4.484 -11.557 16.447 1.00 83.44 331 ARG A CA 1
ATOM 2718 C C . ARG A 1 331 ? -5.409 -11.271 15.249 1.00 83.44 331 ARG A C 1
ATOM 2720 O O . ARG A 1 331 ? -5.491 -12.088 14.337 1.00 83.44 331 ARG A O 1
ATOM 2727 N N . ARG A 1 332 ? -6.084 -10.112 15.221 1.00 79.50 332 ARG A N 1
ATOM 2728 C CA . ARG A 1 332 ? -6.903 -9.618 14.093 1.00 79.50 332 ARG A CA 1
ATOM 2729 C C . ARG A 1 332 ? -6.391 -8.274 13.564 1.00 79.50 332 ARG A C 1
ATOM 2731 O O . ARG A 1 332 ? -5.977 -7.411 14.328 1.00 79.50 332 ARG A O 1
ATOM 2738 N N . LYS A 1 333 ? -6.502 -8.088 12.247 1.00 71.06 333 LYS A N 1
ATOM 2739 C CA . LYS A 1 333 ? -6.009 -6.925 11.484 1.00 71.06 333 LYS A CA 1
ATOM 2740 C C . LYS A 1 333 ? -6.693 -5.601 11.851 1.00 71.06 333 LYS A C 1
ATOM 2742 O O . LYS A 1 333 ? -6.024 -4.583 12.018 1.00 71.06 333 LYS A O 1
ATOM 2747 N N . VAL A 1 334 ? -8.012 -5.630 12.052 1.00 67.50 334 VAL A N 1
ATOM 2748 C CA . VAL A 1 334 ? -8.816 -4.441 12.401 1.00 67.50 334 VAL A CA 1
ATOM 2749 C C . VAL A 1 334 ? -8.445 -3.876 13.773 1.00 67.50 334 VAL A C 1
ATOM 2751 O O . VAL A 1 334 ? -8.344 -2.664 13.941 1.00 67.50 334 VAL A O 1
ATOM 2754 N N . ASP A 1 335 ? -8.164 -4.750 14.741 1.00 64.50 335 ASP A N 1
ATOM 2755 C CA . ASP A 1 335 ? -7.843 -4.372 16.118 1.00 64.50 335 ASP A CA 1
ATOM 2756 C C . ASP A 1 335 ? -6.514 -3.607 16.265 1.00 64.50 335 ASP A C 1
ATOM 2758 O O . ASP A 1 335 ? -6.318 -2.939 17.282 1.00 64.50 335 ASP A O 1
ATOM 2762 N N . ASP A 1 336 ? -5.631 -3.663 15.265 1.00 66.88 336 ASP A N 1
ATOM 2763 C CA . ASP A 1 336 ? -4.392 -2.874 15.183 1.00 66.88 336 ASP A CA 1
ATOM 2764 C C . ASP A 1 336 ? -4.528 -1.670 14.219 1.00 66.88 336 ASP A C 1
ATOM 2766 O O . ASP A 1 336 ? -3.537 -1.071 13.788 1.00 66.88 336 ASP A O 1
ATOM 2770 N N . GLY A 1 337 ? -5.761 -1.299 13.856 1.00 54.00 337 GLY A N 1
ATOM 2771 C CA . GLY A 1 337 ? -6.078 -0.109 13.062 1.00 54.00 337 GLY A CA 1
ATOM 2772 C C . GLY A 1 337 ? -5.764 -0.239 11.570 1.00 54.00 337 GLY A C 1
ATOM 2773 O O . GLY A 1 337 ? -5.229 0.697 10.975 1.00 54.00 337 GLY A O 1
ATOM 2774 N N . PHE A 1 338 ? -6.004 -1.405 10.973 1.00 55.97 338 PHE A N 1
ATOM 2775 C CA . PHE A 1 338 ? -5.985 -1.618 9.518 1.00 55.97 338 PHE A CA 1
ATOM 2776 C C . PHE A 1 338 ? -7.419 -1.893 9.011 1.00 55.97 338 PHE A C 1
ATOM 2778 O O . PHE A 1 338 ? -8.255 -2.331 9.801 1.00 55.97 338 PHE A O 1
ATOM 2785 N N . PRO A 1 339 ? -7.745 -1.641 7.728 1.00 45.41 339 PRO A N 1
ATOM 2786 C CA . PRO A 1 339 ? -9.087 -1.908 7.205 1.00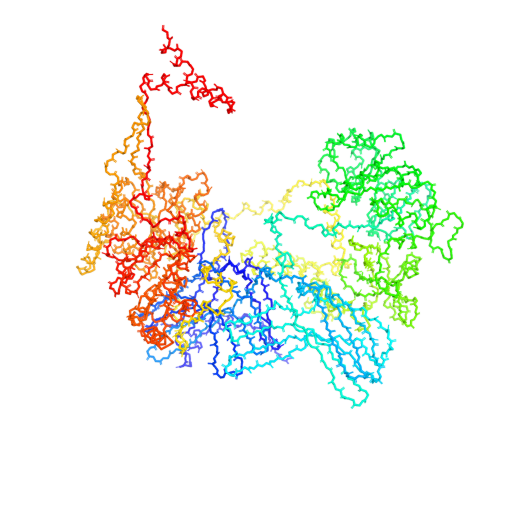 45.41 339 PRO A CA 1
ATOM 2787 C C . PRO A 1 339 ? -9.437 -3.413 7.217 1.00 45.41 339 PRO A C 1
ATOM 2789 O O . PRO A 1 339 ? -8.529 -4.252 7.171 1.00 45.41 339 PRO A O 1
ATOM 2792 N N . PRO A 1 340 ? -10.738 -3.765 7.278 1.00 53.06 340 PRO A N 1
ATOM 2793 C CA . PRO A 1 340 ? -11.203 -5.142 7.122 1.00 53.06 340 PRO A CA 1
ATOM 2794 C C . PRO A 1 340 ? -10.995 -5.643 5.684 1.00 53.06 340 PRO A C 1
ATOM 2796 O O . PRO A 1 340 ? -11.058 -4.864 4.736 1.00 53.06 340 PRO A O 1
ATOM 2799 N N . ASP A 1 341 ? -10.778 -6.949 5.525 1.00 46.31 341 ASP A N 1
ATOM 2800 C CA . ASP A 1 341 ? -10.626 -7.592 4.216 1.00 46.31 341 ASP A CA 1
ATOM 2801 C C . ASP A 1 341 ? -11.989 -8.010 3.637 1.00 46.31 341 ASP A C 1
ATOM 2803 O O . ASP A 1 341 ? -12.776 -8.678 4.308 1.00 46.31 341 ASP A O 1
ATOM 2807 N N . GLU A 1 342 ? -12.265 -7.652 2.379 1.00 42.75 342 GLU A N 1
ATOM 2808 C CA . GLU A 1 342 ? -13.574 -7.854 1.724 1.00 42.75 342 GLU A CA 1
ATOM 2809 C C . GLU A 1 342 ? -13.825 -9.298 1.227 1.00 42.75 342 GLU A C 1
ATOM 2811 O O . GLU A 1 342 ? -14.875 -9.605 0.665 1.00 42.75 342 GLU A O 1
ATOM 2816 N N . THR A 1 343 ? -12.868 -10.212 1.407 1.00 35.41 343 THR A N 1
ATOM 2817 C CA . THR A 1 343 ? -12.750 -11.460 0.630 1.00 35.41 343 THR A CA 1
ATOM 2818 C C . THR A 1 343 ? -13.190 -12.739 1.359 1.00 35.41 343 THR A C 1
ATOM 2820 O O . THR A 1 343 ? -12.560 -13.784 1.214 1.00 35.41 343 THR A O 1
ATOM 2823 N N . ASN A 1 344 ? -14.298 -12.709 2.112 1.00 32.81 344 ASN A N 1
ATOM 2824 C CA . ASN A 1 344 ? -14.937 -13.933 2.632 1.00 32.81 344 ASN A CA 1
ATOM 2825 C C . ASN A 1 344 ? -16.474 -13.865 2.611 1.00 32.81 344 ASN A C 1
ATOM 2827 O O . ASN A 1 344 ? -17.117 -13.366 3.534 1.00 32.81 344 ASN A O 1
ATOM 2831 N N . GLY A 1 345 ? -17.070 -14.418 1.553 1.00 35.25 345 GLY A N 1
ATOM 2832 C CA . GLY A 1 345 ? -18.519 -14.488 1.365 1.00 35.25 345 GLY A CA 1
ATOM 2833 C C . GLY A 1 345 ? -19.186 -15.667 2.078 1.00 35.25 345 GLY A C 1
ATOM 2834 O O . GLY A 1 345 ? -19.685 -16.565 1.408 1.00 35.25 345 GLY A O 1
ATOM 2835 N N . GLU A 1 346 ? -19.256 -15.657 3.413 1.00 28.64 346 GLU A N 1
ATOM 2836 C CA . GLU A 1 346 ? -20.153 -16.560 4.156 1.00 28.64 346 GLU A CA 1
ATOM 2837 C C . GLU A 1 346 ? -20.831 -15.839 5.337 1.00 28.64 346 GLU A C 1
ATOM 2839 O O . GLU A 1 346 ? -20.197 -15.439 6.315 1.00 28.64 346 GLU A O 1
ATOM 2844 N N . ALA A 1 347 ? -22.150 -15.645 5.245 1.00 36.34 347 ALA A N 1
ATOM 2845 C CA . ALA A 1 347 ? -22.910 -14.823 6.185 1.00 36.34 347 ALA A CA 1
ATOM 2846 C C . ALA A 1 347 ? -23.239 -15.562 7.496 1.00 36.34 347 ALA A C 1
ATOM 2848 O O . ALA A 1 347 ? -24.346 -16.069 7.683 1.00 36.34 347 ALA A O 1
ATOM 2849 N N . LYS A 1 348 ? -22.306 -15.561 8.454 1.00 26.89 348 LYS A N 1
ATOM 2850 C CA . LYS A 1 348 ? -22.630 -15.839 9.863 1.00 26.89 348 LYS A CA 1
ATOM 2851 C C . LYS A 1 348 ? -23.126 -14.566 10.538 1.00 26.89 348 LYS A C 1
ATOM 2853 O O . LYS A 1 348 ? -22.348 -13.677 10.867 1.00 26.89 348 LYS A O 1
ATOM 2858 N N . THR A 1 349 ? -24.435 -14.497 10.766 1.00 39.66 349 THR A N 1
ATOM 2859 C CA . THR A 1 349 ? -25.103 -13.395 11.470 1.00 39.66 349 THR A CA 1
ATOM 2860 C C . THR A 1 349 ? -24.773 -13.401 12.966 1.00 39.66 349 THR A C 1
ATOM 2862 O O . THR A 1 349 ? -25.573 -13.845 13.791 1.00 39.66 349 THR A O 1
ATOM 2865 N N . SER A 1 350 ? -23.596 -12.896 13.333 1.00 25.06 350 SER A N 1
ATOM 2866 C CA . SER A 1 350 ? -23.367 -12.350 14.674 1.00 25.06 350 SER A CA 1
ATOM 2867 C C . SER A 1 350 ? -24.155 -11.041 14.836 1.00 25.06 350 SER A C 1
ATOM 2869 O O . SER A 1 350 ? -24.185 -10.256 13.884 1.00 25.06 350 SER A O 1
ATOM 2871 N N . PRO A 1 351 ? -24.771 -10.768 15.999 1.00 27.47 351 PRO A N 1
ATOM 2872 C CA . PRO A 1 351 ? -25.559 -9.558 16.199 1.00 27.47 351 PRO A CA 1
ATOM 2873 C C . PRO A 1 351 ? -24.670 -8.306 16.268 1.00 27.47 351 PRO A C 1
ATOM 2875 O O . PRO A 1 351 ? -24.082 -7.989 17.294 1.00 27.47 351 PRO A O 1
ATOM 2878 N N . LEU A 1 352 ? -24.617 -7.578 15.156 1.00 32.53 352 LEU A N 1
ATOM 2879 C CA . LEU A 1 352 ? -24.588 -6.113 15.146 1.00 32.53 352 LEU A CA 1
ATOM 2880 C C . LEU A 1 352 ? -26.061 -5.646 15.106 1.00 32.53 352 LEU A C 1
ATOM 2882 O O . LEU A 1 352 ? -26.887 -6.402 14.576 1.00 32.53 352 LEU A O 1
ATOM 2886 N N . PRO A 1 353 ? -26.438 -4.458 15.633 1.00 39.12 353 PRO A N 1
ATOM 2887 C CA . PRO A 1 353 ? -25.707 -3.198 15.502 1.00 39.12 353 PRO A CA 1
ATOM 2888 C C . PRO A 1 353 ? -25.748 -2.300 16.755 1.00 39.12 353 PRO A C 1
ATOM 2890 O O . PRO A 1 353 ? -26.251 -2.676 17.802 1.00 39.12 353 PRO A O 1
ATOM 2893 N N . PHE A 1 354 ? -25.245 -1.076 16.601 1.00 36.12 354 PHE A N 1
ATOM 2894 C CA . PHE A 1 354 ? -25.286 -0.007 17.595 1.00 36.12 354 PHE A CA 1
ATOM 2895 C C . PHE A 1 354 ? -26.714 0.483 17.888 1.00 36.12 354 PHE A C 1
ATOM 2897 O O . PHE A 1 354 ? -27.342 1.088 17.016 1.00 36.12 354 PHE A O 1
ATOM 2904 N N . HIS A 1 355 ? -27.178 0.308 19.124 1.00 36.06 355 HIS A N 1
ATOM 2905 C CA . HIS A 1 355 ? -28.262 1.097 19.711 1.00 36.06 355 HIS A CA 1
ATOM 2906 C C . HIS A 1 355 ? -27.699 2.326 20.449 1.00 36.06 355 HIS A C 1
ATOM 2908 O O . HIS A 1 355 ? -26.597 2.297 20.993 1.00 36.06 355 HIS A O 1
ATOM 2914 N N . PHE A 1 356 ? -28.474 3.410 20.468 1.00 51.22 356 PHE A N 1
ATOM 2915 C CA . PHE A 1 356 ? -28.279 4.576 21.332 1.00 51.22 356 PHE A CA 1
ATOM 2916 C C . PHE A 1 356 ? -29.661 5.018 21.820 1.00 51.22 356 PHE A C 1
ATOM 2918 O O . PHE A 1 356 ? -30.547 5.221 21.001 1.00 51.22 356 PHE A O 1
ATOM 2925 N N . ASP A 1 357 ? -29.840 5.159 23.132 1.00 53.00 357 ASP A N 1
ATOM 2926 C CA . ASP A 1 357 ? -30.997 5.761 23.813 1.00 53.00 357 ASP A CA 1
ATOM 2927 C C . ASP A 1 357 ? -32.377 5.424 23.214 1.00 53.00 357 ASP A C 1
ATOM 2929 O O . ASP A 1 357 ? -32.981 6.222 22.496 1.00 53.00 357 ASP A O 1
ATOM 2933 N N . MET A 1 358 ? -32.896 4.234 23.534 1.00 70.00 358 MET A N 1
ATOM 2934 C CA . MET A 1 358 ? -34.190 3.736 23.028 1.00 70.00 358 MET A CA 1
ATOM 2935 C C . MET A 1 358 ? -35.425 4.414 23.643 1.00 70.00 358 MET A C 1
ATOM 2937 O O . MET A 1 358 ? -36.541 4.219 23.161 1.00 70.00 358 MET A O 1
ATOM 2941 N N . ILE A 1 359 ? -35.230 5.246 24.672 1.00 84.31 359 ILE A N 1
ATOM 2942 C CA . ILE A 1 359 ? -36.174 6.307 25.022 1.00 84.31 359 ILE A CA 1
ATOM 2943 C C . ILE A 1 359 ? -35.567 7.653 24.631 1.00 84.31 359 ILE A C 1
ATOM 2945 O O . ILE A 1 359 ? -34.509 8.029 25.133 1.00 84.31 359 ILE A O 1
ATOM 2949 N N . ILE A 1 360 ? -36.256 8.386 23.759 1.00 88.94 360 ILE A N 1
ATOM 2950 C CA . ILE A 1 360 ? -35.893 9.753 23.372 1.00 88.94 360 ILE A CA 1
ATOM 2951 C C . ILE A 1 360 ? -36.826 10.702 24.132 1.00 88.94 360 ILE A C 1
ATOM 2953 O O . ILE A 1 360 ? -38.030 10.723 23.860 1.00 88.94 360 ILE A O 1
ATOM 2957 N N . PRO A 1 361 ? -36.339 11.497 25.096 1.00 88.75 361 PRO A N 1
ATOM 2958 C CA . PRO A 1 361 ? -37.179 12.495 25.741 1.00 88.75 361 PRO A CA 1
ATOM 2959 C C . PRO A 1 361 ? -37.570 13.595 24.744 1.00 88.75 361 PRO A C 1
ATOM 2961 O O . PRO A 1 361 ? -36.716 14.103 24.016 1.00 88.75 361 PRO A O 1
ATOM 2964 N N . ALA A 1 362 ? -38.843 13.994 24.745 1.00 88.81 362 ALA A N 1
ATOM 2965 C CA . ALA A 1 362 ? -39.340 15.122 23.955 1.00 88.81 362 ALA A CA 1
ATOM 2966 C C . ALA A 1 362 ? -39.791 16.292 24.839 1.00 88.81 362 ALA A C 1
ATOM 2968 O O . ALA A 1 362 ? -40.322 16.083 25.931 1.00 88.81 362 ALA A O 1
ATOM 2969 N N . PHE A 1 363 ? -39.637 17.533 24.376 1.00 86.81 363 PHE A N 1
ATOM 2970 C CA . PHE A 1 363 ? -40.278 18.694 25.003 1.00 86.81 363 PHE A CA 1
ATOM 2971 C C . PHE A 1 363 ? -40.622 19.794 23.995 1.00 86.81 363 PHE A C 1
ATOM 2973 O O . PHE A 1 363 ? -40.020 19.895 22.934 1.00 86.81 363 PHE A O 1
ATOM 2980 N N . ASP A 1 364 ? -41.561 20.653 24.374 1.00 82.25 364 ASP A N 1
ATOM 2981 C CA . ASP A 1 364 ? -41.949 21.851 23.632 1.00 82.25 364 ASP A CA 1
ATOM 2982 C C . ASP A 1 364 ? -41.481 23.098 24.401 1.00 82.25 364 ASP A C 1
ATOM 2984 O O . ASP A 1 364 ? -41.733 23.226 25.607 1.00 82.25 364 ASP A O 1
ATOM 2988 N N . GLU A 1 365 ? -40.772 24.007 23.726 1.00 77.50 365 GLU A N 1
ATOM 2989 C CA . GLU A 1 365 ? -40.296 25.263 24.318 1.00 77.50 365 GLU A CA 1
ATOM 2990 C C . GLU A 1 365 ? -41.458 26.176 24.748 1.00 77.50 365 GLU A C 1
ATOM 2992 O O . GLU A 1 365 ? -41.349 26.851 25.778 1.00 77.50 365 GLU A O 1
ATOM 2997 N N . SER A 1 366 ? -42.601 26.149 24.045 1.00 73.25 366 SER A N 1
ATOM 2998 C CA . SER A 1 366 ? -43.739 27.036 24.338 1.00 73.25 366 SER A CA 1
ATOM 2999 C C . SER A 1 366 ? -44.345 26.797 25.725 1.00 73.25 366 SER A C 1
ATOM 3001 O O . SER A 1 366 ? -44.984 27.684 26.288 1.00 73.25 366 SER A O 1
ATOM 3003 N N . ASN A 1 367 ? -44.119 25.610 26.292 1.00 65.12 367 ASN A N 1
ATOM 3004 C CA . ASN A 1 367 ? -44.581 25.199 27.615 1.00 65.12 367 ASN A CA 1
ATOM 3005 C C . ASN A 1 367 ? -43.579 25.541 28.746 1.00 65.12 367 ASN A C 1
ATOM 3007 O O . ASN A 1 367 ? -43.694 25.030 29.860 1.00 65.12 367 ASN A O 1
ATOM 3011 N N . GLY A 1 368 ? -42.596 26.417 28.490 1.00 59.25 368 GLY A N 1
ATOM 3012 C CA . GLY A 1 368 ? -41.747 27.030 29.525 1.00 59.25 368 GLY A CA 1
ATOM 3013 C C . GLY A 1 368 ? -40.687 26.103 30.135 1.00 59.25 368 GLY A C 1
ATOM 3014 O O . GLY A 1 368 ? -40.271 26.291 31.280 1.00 59.25 368 GLY A O 1
ATOM 3015 N N . SER A 1 369 ? -40.259 25.076 29.398 1.00 54.19 369 SER A N 1
ATOM 3016 C CA . SER A 1 369 ? -39.400 24.004 29.913 1.00 54.19 369 SER A CA 1
ATOM 3017 C C . SER A 1 369 ? -37.952 24.444 30.191 1.00 54.19 369 SER A C 1
ATOM 3019 O O . SER A 1 369 ? -37.095 24.404 29.308 1.00 54.19 369 SER A O 1
ATOM 3021 N N . GLN A 1 370 ? -37.635 24.749 31.454 1.00 53.53 370 GLN A N 1
ATOM 3022 C CA . GLN A 1 370 ? -36.243 24.823 31.917 1.00 53.53 370 GLN A CA 1
ATOM 3023 C C . GLN A 1 370 ? -35.548 23.444 31.880 1.00 53.53 370 GLN A C 1
ATOM 3025 O O . GLN A 1 370 ? -36.189 22.389 31.997 1.00 53.53 370 GLN A O 1
ATOM 3030 N N . LYS A 1 371 ? -34.218 23.472 31.711 1.00 57.22 371 LYS A N 1
ATOM 3031 C CA . LYS A 1 371 ? -33.333 22.299 31.733 1.00 57.22 371 LYS A CA 1
ATOM 3032 C C . LYS A 1 371 ? -33.199 21.735 33.148 1.00 57.22 371 LYS A C 1
ATOM 3034 O O . LYS A 1 371 ? -32.650 22.396 34.021 1.00 57.22 371 LYS A O 1
ATOM 3039 N N . GLU A 1 372 ? -33.591 20.478 33.306 1.00 69.06 372 GLU A N 1
ATOM 3040 C CA . GLU A 1 372 ? -33.242 19.642 34.459 1.00 69.06 372 GLU A CA 1
ATOM 3041 C C . GLU A 1 372 ? -32.596 18.347 33.935 1.00 69.06 372 GLU A C 1
ATOM 3043 O O . GLU A 1 372 ? -31.459 18.375 33.473 1.00 69.06 372 GLU A O 1
ATOM 3048 N N . PHE A 1 373 ? -33.334 17.235 33.905 1.00 75.94 373 PHE A N 1
ATOM 3049 C CA . PHE A 1 373 ? -32.803 15.906 33.581 1.00 75.94 373 PHE A CA 1
ATOM 3050 C C . PHE A 1 373 ? -32.676 15.582 32.080 1.00 75.94 373 PHE A C 1
ATOM 3052 O O . PHE A 1 373 ? -31.873 14.734 31.701 1.00 75.94 373 PHE A O 1
ATOM 3059 N N . LEU A 1 374 ? -33.452 16.243 31.209 1.00 81.25 374 LEU A N 1
ATOM 3060 C CA . LEU A 1 374 ? -33.496 15.942 29.764 1.00 81.25 374 LEU A CA 1
ATOM 3061 C C . LEU A 1 374 ? -32.121 16.089 29.089 1.00 81.25 374 LEU A C 1
ATOM 3063 O O . LEU A 1 374 ? -31.794 15.357 28.164 1.00 81.25 374 LEU A O 1
ATOM 3067 N N . ALA A 1 375 ? -31.297 17.016 29.583 1.00 77.94 375 ALA A N 1
ATOM 3068 C CA . ALA A 1 375 ? -29.988 17.340 29.024 1.00 77.94 375 ALA A CA 1
ATOM 3069 C C . ALA A 1 375 ? -28.917 16.246 29.220 1.00 77.94 375 ALA A C 1
ATOM 3071 O O . ALA A 1 375 ? -27.804 16.436 28.723 1.00 77.94 375 ALA A O 1
ATOM 3072 N N . TYR A 1 376 ? -29.241 15.160 29.940 1.00 85.69 376 TYR A N 1
ATOM 3073 C CA . TYR A 1 376 ? -28.379 13.993 30.150 1.00 85.69 376 TYR A CA 1
ATOM 3074 C C . TYR A 1 376 ? -28.580 12.880 29.111 1.00 85.69 376 TYR A C 1
ATOM 3076 O O . TYR A 1 376 ? -27.765 11.966 29.054 1.00 85.69 376 TYR A O 1
ATOM 3084 N N . PHE A 1 377 ? -29.619 12.931 28.282 1.00 85.75 377 PHE A N 1
ATOM 3085 C CA . PHE A 1 377 ? -29.825 11.933 27.229 1.00 85.75 377 PHE A CA 1
ATOM 3086 C C . PHE A 1 377 ? -29.008 12.287 25.981 1.00 85.75 377 PHE A C 1
ATOM 3088 O O . PHE A 1 377 ? -28.601 13.433 25.793 1.00 85.75 377 PHE A O 1
ATOM 3095 N N . SER A 1 378 ? -28.698 11.290 25.166 1.00 81.19 378 SER A N 1
ATOM 3096 C CA . SER A 1 378 ? -27.837 11.397 23.983 1.00 81.19 378 SER A CA 1
ATOM 3097 C C . SER A 1 378 ? -28.569 12.007 22.796 1.00 81.19 378 SER A C 1
ATOM 3099 O O . SER A 1 378 ? -27.965 12.784 22.064 1.00 81.19 378 SER A O 1
ATOM 3101 N N . ASP A 1 379 ? -29.860 11.703 22.652 1.00 86.75 379 ASP A N 1
ATOM 3102 C CA . ASP A 1 379 ? -30.793 12.290 21.689 1.00 86.75 379 ASP A CA 1
ATOM 3103 C C . ASP A 1 379 ? -31.982 12.907 22.450 1.00 86.75 379 ASP A C 1
ATOM 3105 O O . ASP A 1 379 ? -32.511 12.301 23.383 1.00 86.75 379 ASP A O 1
ATOM 3109 N N . VAL A 1 380 ? -32.408 14.114 22.064 1.00 87.50 380 VAL A N 1
ATOM 3110 C CA . VAL A 1 380 ? -33.570 14.816 22.648 1.00 87.50 380 VAL A CA 1
ATOM 3111 C C . VAL A 1 380 ? -34.361 15.494 21.533 1.00 87.50 380 VAL A C 1
ATOM 3113 O O . VAL A 1 380 ? -33.823 16.356 20.836 1.00 87.50 380 VAL A O 1
ATOM 3116 N N . LEU A 1 381 ? -35.644 15.158 21.383 1.00 89.31 381 LEU A N 1
ATOM 3117 C CA . LEU A 1 381 ? -36.543 15.872 20.473 1.00 89.31 381 LEU A CA 1
ATOM 3118 C C . LEU A 1 381 ? -36.990 17.182 21.134 1.00 89.31 381 LEU A C 1
ATOM 3120 O O . LEU A 1 381 ? -37.417 17.181 22.290 1.00 89.31 381 LEU A O 1
ATOM 3124 N N . ALA A 1 382 ? -36.898 18.304 20.421 1.00 87.25 382 ALA A N 1
ATOM 3125 C CA . ALA A 1 382 ? -37.399 19.572 20.935 1.00 87.25 382 ALA A CA 1
ATOM 3126 C C . ALA A 1 382 ? -38.179 20.365 19.878 1.00 87.25 382 ALA A C 1
ATOM 3128 O O . ALA A 1 382 ? -37.701 20.637 18.774 1.00 87.25 382 ALA A O 1
ATOM 3129 N N . GLU A 1 383 ? -39.402 20.731 20.246 1.00 83.31 383 GLU A N 1
ATOM 3130 C CA . GLU A 1 383 ? -40.381 21.399 19.396 1.00 83.31 383 GLU A CA 1
ATOM 3131 C C . GLU A 1 383 ? -40.447 22.902 19.703 1.00 83.31 383 GLU A C 1
ATOM 3133 O O . GLU A 1 383 ? -40.162 23.346 20.819 1.00 83.31 383 GLU A O 1
ATOM 3138 N N . ASN A 1 384 ? -40.791 23.691 18.680 1.00 80.62 384 ASN A N 1
ATOM 3139 C CA . ASN A 1 384 ? -40.906 25.158 18.721 1.00 80.62 384 ASN A CA 1
ATOM 3140 C C . ASN A 1 384 ? -39.638 25.920 19.177 1.00 80.62 384 ASN A C 1
ATOM 3142 O O . ASN A 1 384 ? -39.715 27.090 19.555 1.00 80.62 384 ASN A O 1
ATOM 3146 N N . VAL A 1 385 ? -38.461 25.286 19.103 1.00 81.06 385 VAL A N 1
ATOM 3147 C CA . VAL A 1 385 ? -37.182 25.877 19.522 1.00 81.06 385 VAL A CA 1
ATOM 3148 C C . VAL A 1 385 ? -36.682 26.928 18.534 1.00 81.06 385 VAL A C 1
ATOM 3150 O O . VAL A 1 385 ? -36.508 26.657 17.346 1.00 81.06 385 VAL A O 1
ATOM 3153 N N . THR A 1 386 ? -36.350 28.121 19.031 1.00 81.56 386 THR A N 1
ATOM 3154 C CA . THR A 1 386 ? -35.720 29.168 18.207 1.00 81.56 386 THR A CA 1
ATOM 3155 C C . THR A 1 386 ? -34.201 28.988 18.114 1.00 81.56 386 THR A C 1
ATOM 3157 O O . THR A 1 386 ? -33.557 28.598 19.088 1.00 81.56 386 THR A O 1
ATOM 3160 N N . ILE A 1 387 ? -33.585 29.360 16.981 1.00 81.50 387 ILE A N 1
ATOM 3161 C CA . ILE A 1 387 ? -32.112 29.349 16.813 1.00 81.50 387 ILE A CA 1
ATOM 3162 C C . ILE A 1 387 ? -31.424 30.137 17.942 1.00 81.50 387 ILE A C 1
ATOM 3164 O O . ILE A 1 387 ? -30.440 29.676 18.515 1.00 81.50 387 ILE A O 1
ATOM 3168 N N . ALA A 1 388 ? -31.983 31.292 18.320 1.00 77.75 388 ALA A N 1
ATOM 3169 C CA . ALA A 1 388 ? -31.455 32.115 19.403 1.00 77.75 388 ALA A CA 1
ATOM 3170 C C . ALA A 1 388 ? -31.499 31.400 20.767 1.00 77.75 388 ALA A C 1
ATOM 3172 O O . ALA A 1 388 ? -30.536 31.502 21.530 1.00 77.75 388 ALA A O 1
ATOM 3173 N N . ASN A 1 389 ? -32.561 30.647 21.083 1.00 76.44 389 ASN A N 1
ATOM 3174 C CA . ASN A 1 389 ? -32.604 29.831 22.301 1.00 76.44 389 ASN A CA 1
ATOM 3175 C C . ASN A 1 389 ? -31.673 28.606 22.208 1.00 76.44 389 ASN A C 1
ATOM 3177 O O . ASN A 1 389 ? -30.999 28.266 23.185 1.00 76.44 389 ASN A O 1
ATOM 3181 N N . TYR A 1 390 ? -31.539 27.994 21.026 1.00 79.19 390 TYR A N 1
ATOM 3182 C CA . TYR A 1 390 ? -30.580 26.910 20.814 1.00 79.19 390 TYR A CA 1
ATOM 3183 C C . TYR A 1 390 ? -29.138 27.364 21.085 1.00 79.19 390 TYR A C 1
ATOM 3185 O O . TYR A 1 390 ? -28.449 26.763 21.910 1.00 79.19 390 TYR A O 1
ATOM 3193 N N . GLU A 1 391 ? -28.693 28.460 20.466 1.00 75.25 391 GLU A N 1
ATOM 3194 C CA . GLU A 1 391 ? -27.338 28.995 20.647 1.00 75.25 391 GLU A CA 1
ATOM 3195 C C . GLU A 1 391 ? -27.088 29.548 22.058 1.00 75.25 391 GLU A C 1
ATOM 3197 O O . GLU A 1 391 ? -25.958 29.493 22.554 1.00 75.25 391 GLU A O 1
ATOM 3202 N N . SER A 1 392 ? -28.110 30.105 22.720 1.00 68.44 392 SER A N 1
ATOM 3203 C CA . SER A 1 392 ? -27.935 30.768 24.018 1.00 68.44 392 SER A CA 1
ATOM 3204 C C . SER A 1 392 ? -28.128 29.860 25.234 1.00 68.44 392 SER A C 1
ATOM 3206 O O . SER A 1 392 ? -27.389 30.063 26.202 1.00 68.44 392 SER A O 1
ATOM 3208 N N . VAL A 1 393 ? -29.034 28.873 25.172 1.00 65.19 393 VAL A N 1
ATOM 3209 C CA . VAL A 1 393 ? -29.455 28.017 26.301 1.00 65.19 393 VAL A CA 1
ATOM 3210 C C . VAL A 1 393 ? -29.202 26.527 26.050 1.00 65.19 393 VAL A C 1
ATOM 3212 O O . VAL A 1 393 ? -28.661 25.847 26.929 1.00 65.19 393 VAL A O 1
ATOM 3215 N N . LEU A 1 394 ? -29.576 25.972 24.889 1.00 68.50 394 LEU A N 1
ATOM 3216 C CA . LEU A 1 394 ? -29.518 24.514 24.679 1.00 68.50 394 LEU A CA 1
ATOM 3217 C C . LEU A 1 394 ? -28.096 24.013 24.366 1.00 68.50 394 LEU A C 1
ATOM 3219 O O . LEU A 1 394 ? -27.561 23.197 25.123 1.00 68.50 394 LEU A O 1
ATOM 3223 N N . GLY A 1 395 ? -27.456 24.552 23.329 1.00 60.34 395 GLY A N 1
ATOM 3224 C CA . GLY A 1 395 ? -26.190 24.076 22.761 1.00 60.34 395 GLY A CA 1
ATOM 3225 C C . GLY A 1 395 ? -24.900 24.554 23.444 1.00 60.34 395 GLY A C 1
ATOM 3226 O O . GLY A 1 395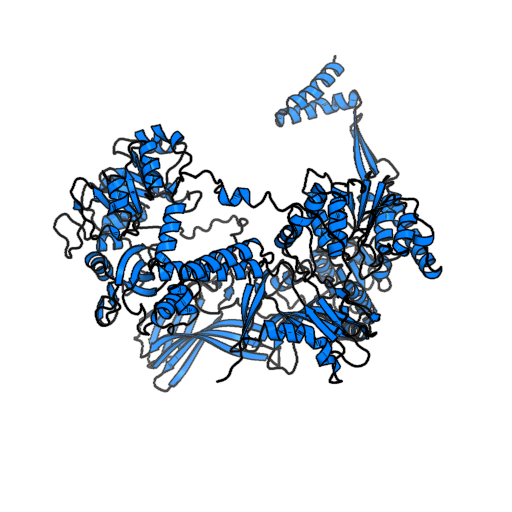 ? -23.824 24.405 22.859 1.00 60.34 395 GLY A O 1
ATOM 3227 N N . LYS A 1 396 ? -24.950 25.155 24.642 1.00 59.88 396 LYS A N 1
ATOM 3228 C CA . LYS A 1 396 ? -23.740 25.554 25.400 1.00 59.88 396 LYS A CA 1
ATOM 3229 C C . LYS A 1 396 ? -23.241 24.483 26.369 1.00 59.88 396 LYS A C 1
ATOM 3231 O O . LYS A 1 396 ? -22.090 24.076 26.258 1.00 59.88 396 LYS A O 1
ATOM 3236 N N . ASP A 1 397 ? -24.112 24.019 27.265 1.00 54.97 397 ASP A N 1
ATOM 3237 C CA . ASP A 1 397 ? -23.730 23.210 28.438 1.00 54.97 397 ASP A CA 1
ATOM 3238 C C . ASP A 1 397 ? -24.275 21.770 28.441 1.00 54.97 397 ASP A C 1
ATOM 3240 O O . ASP A 1 397 ? -24.146 21.061 29.435 1.00 54.97 397 ASP A O 1
ATOM 3244 N N . SER A 1 398 ? -24.906 21.322 27.354 1.00 63.47 398 SER A N 1
ATOM 3245 C CA . SER A 1 398 ? -25.426 19.953 27.221 1.00 63.47 398 SER A CA 1
ATOM 3246 C C . SER A 1 398 ? -24.590 19.156 26.220 1.00 63.47 398 SER A C 1
ATOM 3248 O O . SER A 1 398 ? -24.163 19.700 25.202 1.00 63.47 398 SER A O 1
ATOM 3250 N N . LYS A 1 399 ? -24.370 17.868 26.510 1.00 71.31 399 LYS A N 1
ATOM 3251 C CA . LYS A 1 399 ? -23.809 16.885 25.565 1.00 71.31 399 LYS A CA 1
ATOM 3252 C C . LYS A 1 399 ? -24.904 16.144 24.771 1.00 71.31 399 LYS A C 1
ATOM 3254 O O . LYS A 1 399 ? -24.566 15.258 23.997 1.00 71.31 399 LYS A O 1
ATOM 3259 N N . ALA A 1 400 ? -26.177 16.510 24.950 1.00 75.50 400 ALA A N 1
ATOM 3260 C CA . ALA A 1 400 ? -27.305 15.956 24.209 1.00 75.50 400 ALA A CA 1
ATOM 3261 C C . ALA A 1 400 ? -27.343 16.452 22.756 1.00 75.50 400 ALA A C 1
ATOM 3263 O O . ALA A 1 400 ? -27.115 17.633 22.474 1.00 75.50 400 ALA A O 1
ATOM 3264 N N . THR A 1 401 ? -27.709 15.553 21.851 1.00 82.38 401 THR A N 1
ATOM 3265 C CA . THR A 1 401 ? -27.955 15.813 20.434 1.00 82.38 401 THR A CA 1
ATOM 3266 C C . THR A 1 401 ? -29.411 16.233 20.266 1.00 82.38 401 THR A C 1
ATOM 3268 O O . THR A 1 401 ? -30.324 15.412 20.323 1.00 82.38 401 THR A O 1
ATOM 3271 N N . TYR A 1 402 ? -29.656 17.528 20.072 1.00 86.00 402 TYR A N 1
ATOM 3272 C CA . TYR A 1 402 ? -31.021 18.020 19.879 1.00 86.00 402 TYR A CA 1
ATOM 3273 C C . TYR A 1 402 ? -31.497 17.724 18.452 1.00 86.00 402 TYR A C 1
ATOM 3275 O O . TYR A 1 402 ? -30.795 18.015 17.476 1.00 86.00 402 TYR A O 1
ATOM 3283 N N . TRP A 1 403 ? -32.692 17.146 18.354 1.00 91.00 403 TRP A N 1
ATOM 3284 C CA . TRP A 1 403 ? -33.445 16.960 17.119 1.00 91.00 403 TRP A CA 1
ATOM 3285 C C . TRP A 1 403 ? -34.489 18.077 17.063 1.00 91.00 403 TRP A C 1
ATOM 3287 O O . TRP A 1 403 ? -35.392 18.100 17.899 1.00 91.00 403 TRP A O 1
ATOM 3297 N N . LEU A 1 404 ? -34.350 19.023 16.131 1.00 91.19 404 LEU A N 1
ATOM 3298 C CA . LEU A 1 404 ? -35.246 20.185 16.033 1.00 91.19 404 LEU A CA 1
ATOM 3299 C C . LEU A 1 404 ? -36.072 20.140 14.749 1.00 91.19 404 LEU A C 1
ATOM 3301 O O . LEU A 1 404 ? -35.551 19.812 13.682 1.00 91.19 404 LEU A O 1
ATOM 3305 N N . CYS A 1 405 ? -37.350 20.501 14.845 1.00 89.50 405 CYS A N 1
ATOM 3306 C CA . CYS A 1 405 ? -38.226 20.596 13.680 1.00 89.50 405 CYS A CA 1
ATOM 3307 C C . CYS A 1 405 ? -37.913 21.854 12.853 1.00 89.50 405 CYS A C 1
ATOM 3309 O O . CYS A 1 405 ? -37.779 22.936 13.421 1.00 89.50 405 CYS A O 1
ATOM 3311 N N . ALA A 1 406 ? -37.841 21.727 11.525 1.00 89.31 406 ALA A N 1
ATOM 3312 C CA . ALA A 1 406 ? -37.682 22.850 10.599 1.00 89.31 406 ALA A CA 1
ATOM 3313 C C . ALA A 1 406 ? -38.820 22.911 9.574 1.00 89.31 406 ALA A C 1
ATOM 3315 O O . ALA A 1 406 ? -39.369 21.897 9.143 1.00 89.31 406 ALA A O 1
ATOM 3316 N N . SER A 1 407 ? -39.153 24.129 9.158 1.00 85.38 407 SER A N 1
ATOM 3317 C CA . SER A 1 407 ? -40.292 24.410 8.272 1.00 85.38 407 SER A CA 1
ATOM 3318 C C . SER A 1 407 ? -39.932 24.455 6.779 1.00 85.38 407 SER A C 1
ATOM 3320 O O . SER A 1 407 ? -40.807 24.344 5.917 1.00 85.38 407 SER A O 1
ATOM 3322 N N . ASN A 1 408 ? -38.650 24.656 6.459 1.00 88.06 408 ASN A N 1
ATOM 3323 C CA . ASN A 1 408 ? -38.123 24.818 5.103 1.00 88.06 408 ASN A CA 1
ATOM 3324 C C . ASN A 1 408 ? -36.592 24.593 5.063 1.00 88.06 408 ASN A C 1
ATOM 3326 O O . ASN A 1 408 ? -35.950 24.491 6.108 1.00 88.06 408 ASN A O 1
ATOM 3330 N N . ALA A 1 409 ? -35.999 24.530 3.865 1.00 86.88 409 ALA A N 1
ATOM 3331 C CA . ALA A 1 409 ? -34.561 24.287 3.687 1.00 86.88 409 ALA A CA 1
ATOM 3332 C C . ALA A 1 409 ? -33.675 25.402 4.278 1.00 86.88 409 ALA A C 1
ATOM 3334 O O . ALA A 1 409 ? -32.654 25.133 4.905 1.00 86.88 409 ALA A O 1
ATOM 3335 N N . ASP A 1 410 ? -34.094 26.656 4.131 1.00 86.81 410 ASP A N 1
ATOM 3336 C CA . ASP A 1 410 ? -33.368 27.848 4.573 1.00 86.81 410 ASP A CA 1
ATOM 3337 C C . ASP A 1 410 ? -33.281 27.939 6.111 1.00 86.81 410 ASP A C 1
ATOM 3339 O O . ASP A 1 410 ? -32.316 28.453 6.674 1.00 86.81 410 ASP A O 1
ATOM 3343 N N . ASP A 1 411 ? -34.324 27.470 6.788 1.00 87.25 411 ASP A N 1
ATOM 3344 C CA . ASP A 1 411 ? -34.464 27.302 8.238 1.00 87.25 411 ASP A CA 1
ATOM 3345 C C . ASP A 1 411 ? -33.589 26.132 8.731 1.00 87.25 411 ASP A C 1
ATOM 3347 O O . ASP A 1 411 ? -32.735 26.302 9.606 1.00 87.25 411 ASP A O 1
ATOM 3351 N N . ALA A 1 412 ? -33.679 24.981 8.054 1.00 87.94 412 ALA A N 1
ATOM 3352 C CA . ALA A 1 412 ? -32.850 23.809 8.322 1.00 87.94 412 ALA A CA 1
ATOM 3353 C C . ALA A 1 412 ? -31.344 24.089 8.207 1.00 87.94 412 ALA A C 1
ATOM 3355 O O . ALA A 1 412 ? -30.589 23.732 9.109 1.00 87.94 412 ALA A O 1
ATOM 3356 N N . LEU A 1 413 ? -30.886 24.758 7.144 1.00 88.19 413 LEU A N 1
ATOM 3357 C CA . LEU A 1 413 ? -29.465 25.071 6.957 1.00 88.19 413 LEU A CA 1
ATOM 3358 C C . LEU A 1 413 ? -28.922 25.982 8.068 1.00 88.19 413 LEU A C 1
ATOM 3360 O O . LEU A 1 413 ? -27.810 25.757 8.543 1.00 88.19 413 LEU A O 1
ATOM 3364 N N . LYS A 1 414 ? -29.716 26.950 8.551 1.00 87.81 414 LYS A N 1
ATOM 3365 C CA . LYS A 1 414 ? -29.338 27.820 9.682 1.00 87.81 414 LYS A CA 1
ATOM 3366 C C . LYS A 1 414 ? -29.240 27.036 10.993 1.00 87.81 414 LYS A C 1
ATOM 3368 O O . LYS A 1 414 ? -28.280 27.225 11.736 1.00 87.81 414 LYS A O 1
ATOM 3373 N N . LEU A 1 415 ? -30.182 26.126 11.254 1.00 87.56 415 LEU A N 1
ATOM 3374 C CA . LEU A 1 415 ? -30.143 25.214 12.405 1.00 87.56 415 LEU A CA 1
ATOM 3375 C C . LEU A 1 415 ? -28.903 24.299 12.348 1.00 87.56 415 LEU A C 1
ATOM 3377 O O . LEU A 1 415 ? -28.163 24.178 13.327 1.00 87.56 415 LEU A O 1
ATOM 3381 N N . LEU A 1 416 ? -28.617 23.708 11.186 1.00 87.62 416 LEU A N 1
ATOM 3382 C CA . LEU A 1 416 ? -27.460 22.834 10.978 1.00 87.62 416 LEU A CA 1
ATOM 3383 C C . LEU A 1 416 ? -26.131 23.586 11.173 1.00 87.62 416 LEU A C 1
ATOM 3385 O O . LEU A 1 416 ? -25.240 23.058 11.842 1.00 87.62 416 LEU A O 1
ATOM 3389 N N . ASP A 1 417 ? -26.014 24.822 10.676 1.00 84.62 417 ASP A N 1
ATOM 3390 C CA . ASP A 1 417 ? -24.835 25.679 10.871 1.00 84.62 417 ASP A CA 1
ATOM 3391 C C . ASP A 1 417 ? -24.697 26.226 12.301 1.00 84.62 417 ASP A C 1
ATOM 3393 O O . ASP A 1 417 ? -23.572 26.463 12.751 1.00 84.62 417 ASP A O 1
ATOM 3397 N N . ALA A 1 418 ? -25.794 26.389 13.047 1.00 83.06 418 ALA A N 1
ATOM 3398 C CA . ALA A 1 418 ? -25.767 26.650 14.491 1.00 83.06 418 ALA A CA 1
ATOM 3399 C C . ALA A 1 418 ? -25.291 25.424 15.307 1.00 83.06 418 ALA A C 1
ATOM 3401 O O . ALA A 1 418 ? -25.015 25.534 16.503 1.00 83.06 418 ALA A O 1
ATOM 3402 N N . GLY A 1 419 ? -25.146 24.259 14.663 1.00 79.25 419 GLY A N 1
ATOM 3403 C CA . GLY A 1 419 ? -24.680 23.019 15.281 1.00 79.25 419 GLY A CA 1
ATOM 3404 C C . GLY A 1 419 ? -25.802 22.180 15.893 1.00 79.25 419 GLY A C 1
ATOM 3405 O O . GLY A 1 419 ? -25.560 21.482 16.875 1.00 79.25 419 GLY A O 1
ATOM 3406 N N . VAL A 1 420 ? -27.026 22.259 15.362 1.00 86.06 420 VAL A N 1
ATOM 3407 C CA . VAL A 1 420 ? -28.122 21.332 15.698 1.00 86.06 420 VAL A CA 1
ATOM 3408 C C . VAL A 1 420 ? -27.792 19.943 15.154 1.00 86.06 420 VAL A C 1
ATOM 3410 O O . VAL A 1 420 ? -27.386 19.811 13.999 1.00 86.06 420 VAL A O 1
ATOM 3413 N N . GLY A 1 421 ? -27.934 18.906 15.980 1.00 83.25 421 GLY A N 1
ATOM 3414 C CA . GLY A 1 421 ? -27.499 17.552 15.636 1.00 83.25 421 GLY A CA 1
ATOM 3415 C C . GLY A 1 421 ? -28.267 16.963 14.456 1.00 83.25 421 GLY A C 1
ATOM 3416 O O . GLY A 1 421 ? -27.667 16.629 13.432 1.00 83.25 421 GLY A O 1
ATOM 3417 N N . LYS A 1 422 ? -29.598 16.906 14.585 1.00 90.25 422 LYS A N 1
ATOM 3418 C CA . LYS A 1 422 ? -30.519 16.428 13.547 1.00 90.25 422 LYS A CA 1
ATOM 3419 C C . LYS A 1 422 ? -31.623 17.460 13.309 1.00 90.25 422 LYS A C 1
ATOM 3421 O O . LYS A 1 422 ? -32.152 18.028 14.261 1.00 90.25 422 LYS A O 1
ATOM 3426 N N . VAL A 1 423 ? -31.990 17.681 12.052 1.00 92.75 423 VAL A N 1
ATOM 3427 C CA . VAL A 1 423 ? -33.177 18.459 11.684 1.00 92.75 423 VAL A CA 1
ATOM 3428 C C . VAL A 1 423 ? -34.279 17.517 11.210 1.00 92.75 423 VAL A C 1
ATOM 3430 O O . VAL A 1 423 ? -34.027 16.571 10.460 1.00 92.75 423 VAL A O 1
ATOM 3433 N N . VAL A 1 424 ? -35.491 17.769 11.695 1.00 92.88 424 VAL A N 1
ATOM 3434 C CA . VAL A 1 424 ? -36.684 16.944 11.507 1.00 92.88 424 VAL A CA 1
ATOM 3435 C C . VAL A 1 424 ? -37.724 17.709 10.683 1.00 92.88 424 VAL A C 1
ATOM 3437 O O . VAL A 1 424 ? -37.896 18.913 10.861 1.00 92.88 424 VAL A O 1
ATOM 3440 N N . PHE A 1 425 ? -38.431 17.016 9.791 1.00 91.25 425 PHE A N 1
ATOM 3441 C CA . PHE A 1 425 ? -39.462 17.595 8.919 1.00 91.25 425 PHE A CA 1
ATOM 3442 C C . PHE A 1 425 ? -40.740 16.750 8.929 1.00 91.25 425 PHE A C 1
ATOM 3444 O O . PHE A 1 425 ? -40.671 15.543 9.136 1.00 91.25 425 PHE A O 1
ATOM 3451 N N . ASP A 1 426 ? -41.895 17.340 8.621 1.00 90.12 426 ASP A N 1
ATOM 3452 C CA . ASP A 1 426 ? -43.054 16.569 8.140 1.00 90.12 426 ASP A CA 1
ATOM 3453 C C . ASP A 1 426 ? -42.721 15.906 6.786 1.00 90.12 426 ASP A C 1
ATOM 3455 O O . ASP A 1 426 ? -42.016 16.495 5.965 1.00 90.12 426 ASP A O 1
ATOM 3459 N N . LEU A 1 427 ? -43.235 14.699 6.539 1.00 88.75 427 LEU A N 1
ATOM 3460 C CA . LEU A 1 427 ? -43.005 13.931 5.311 1.00 88.75 427 LEU A CA 1
ATOM 3461 C C . LEU A 1 427 ? -43.369 14.689 4.024 1.00 88.75 427 LEU A C 1
ATOM 3463 O O . LEU A 1 427 ? -42.583 14.684 3.075 1.00 88.75 427 LEU A O 1
ATOM 3467 N N . ASP A 1 428 ? -44.523 15.360 3.976 1.00 87.50 428 ASP A N 1
ATOM 3468 C CA . ASP A 1 428 ? -44.956 16.092 2.773 1.00 87.50 428 ASP A CA 1
ATOM 3469 C C . ASP A 1 428 ? -44.167 17.411 2.580 1.00 87.50 428 ASP A C 1
ATOM 3471 O O . ASP A 1 428 ? -44.076 17.956 1.476 1.00 87.50 428 ASP A O 1
ATOM 3475 N N . THR A 1 429 ? -43.517 17.901 3.638 1.00 88.62 429 THR A N 1
ATOM 3476 C CA . THR A 1 429 ? -42.525 18.982 3.610 1.00 88.62 429 THR A CA 1
ATOM 3477 C C . THR A 1 429 ? -41.140 18.497 3.195 1.00 88.62 429 THR A C 1
ATOM 3479 O O . THR A 1 429 ? -40.496 19.179 2.402 1.00 88.62 429 THR A O 1
ATOM 3482 N N . TYR A 1 430 ? -40.702 17.319 3.645 1.00 90.06 430 TYR A N 1
ATOM 3483 C CA . TYR A 1 430 ? -39.419 16.720 3.269 1.00 90.06 430 TYR A CA 1
ATOM 3484 C C . TYR A 1 430 ? -39.342 16.450 1.763 1.00 90.06 430 TYR A C 1
ATOM 3486 O O . TYR A 1 430 ? -38.438 16.938 1.086 1.00 90.06 430 TYR A O 1
ATOM 3494 N N . LEU A 1 431 ? -40.359 15.771 1.220 1.00 88.50 431 LEU A N 1
ATOM 3495 C CA . LEU A 1 431 ? -40.474 15.452 -0.210 1.00 88.50 431 LEU A CA 1
ATOM 3496 C C . LEU A 1 431 ? -40.540 16.703 -1.109 1.00 88.50 431 LEU A C 1
ATOM 3498 O O . LEU A 1 431 ? -40.257 16.625 -2.300 1.00 88.50 431 LEU A O 1
ATOM 3502 N N . ARG A 1 432 ? -40.892 17.871 -0.552 1.00 89.06 432 ARG A N 1
ATOM 3503 C CA . ARG A 1 432 ? -40.897 19.157 -1.268 1.00 89.06 432 ARG A CA 1
ATOM 3504 C C . ARG A 1 432 ? -39.507 19.801 -1.364 1.00 89.06 432 ARG A C 1
ATOM 3506 O O . ARG A 1 432 ? -39.298 20.589 -2.280 1.00 89.06 432 ARG A O 1
ATOM 3513 N N . ILE A 1 433 ? -38.593 19.504 -0.435 1.00 88.06 433 ILE A N 1
ATOM 3514 C CA . ILE A 1 433 ? -37.301 20.207 -0.286 1.00 88.06 433 ILE A CA 1
ATOM 3515 C C . ILE A 1 433 ? -36.068 19.304 -0.432 1.00 88.06 433 ILE A C 1
ATOM 3517 O O . ILE A 1 433 ? -34.951 19.806 -0.352 1.00 88.06 433 ILE A O 1
ATOM 3521 N N . GLU A 1 434 ? -36.229 17.989 -0.629 1.00 86.06 434 GLU A N 1
ATOM 3522 C CA . GLU A 1 434 ? -35.116 17.018 -0.639 1.00 86.06 434 GLU A CA 1
ATOM 3523 C C . GLU A 1 434 ? -33.965 17.387 -1.598 1.00 86.06 434 GLU A C 1
ATOM 3525 O O . GLU A 1 434 ? -32.800 17.138 -1.292 1.00 86.06 434 GLU A O 1
ATOM 3530 N N . ASN A 1 435 ? -34.274 18.054 -2.714 1.00 85.75 435 ASN A N 1
ATOM 3531 C CA . ASN A 1 435 ? -33.288 18.520 -3.690 1.00 85.75 435 ASN A CA 1
ATOM 3532 C C . ASN A 1 435 ? -32.476 19.733 -3.202 1.00 85.75 435 ASN A C 1
ATOM 3534 O O . ASN A 1 435 ? -31.303 19.847 -3.549 1.00 85.75 435 ASN A O 1
ATOM 3538 N N . ASP A 1 436 ? -33.055 20.604 -2.371 1.00 85.06 436 ASP A N 1
ATOM 3539 C CA . ASP A 1 436 ? -32.376 21.790 -1.826 1.00 85.06 436 ASP A CA 1
ATOM 3540 C C . ASP A 1 436 ? -31.382 21.411 -0.713 1.00 85.06 436 ASP A C 1
ATOM 3542 O O . ASP A 1 436 ? -30.372 22.085 -0.506 1.00 85.06 436 ASP A O 1
ATOM 3546 N N . ILE A 1 437 ? -31.654 20.308 -0.003 1.00 85.75 437 ILE A N 1
ATOM 3547 C CA . ILE A 1 437 ? -30.853 19.796 1.124 1.00 85.75 437 ILE A CA 1
ATOM 3548 C C . ILE A 1 437 ? -30.020 18.550 0.771 1.00 85.75 437 ILE A C 1
ATOM 3550 O O . ILE A 1 437 ? -29.454 17.920 1.660 1.00 85.75 437 ILE A O 1
ATOM 3554 N N . ASN A 1 438 ? -29.891 18.210 -0.515 1.00 84.12 438 ASN A N 1
ATOM 3555 C CA . ASN A 1 438 ? -29.180 17.018 -1.011 1.00 84.12 438 ASN A CA 1
ATOM 3556 C C . ASN A 1 438 ? -27.675 16.946 -0.662 1.00 84.12 438 ASN A C 1
ATOM 3558 O O . ASN A 1 438 ? -27.045 15.905 -0.822 1.00 84.12 438 ASN A O 1
ATOM 3562 N N . HIS A 1 439 ? -27.098 18.055 -0.199 1.00 82.44 439 HIS A N 1
ATOM 3563 C CA . HIS A 1 439 ? -25.710 18.191 0.238 1.00 82.44 439 HIS A CA 1
ATOM 3564 C C . HIS A 1 439 ? -25.547 18.045 1.766 1.00 82.44 439 HIS A C 1
ATOM 3566 O O . HIS A 1 439 ? -24.443 18.207 2.290 1.00 82.44 439 HIS A O 1
ATOM 3572 N N . VAL A 1 440 ? -26.637 17.766 2.490 1.00 84.88 440 VAL A N 1
ATOM 3573 C CA . VAL A 1 440 ? -26.662 17.523 3.937 1.00 84.88 440 VAL A CA 1
ATOM 3574 C C . VAL A 1 440 ? -26.620 16.015 4.201 1.00 84.88 440 VAL A C 1
ATOM 3576 O O . VAL A 1 440 ? -27.479 15.280 3.724 1.00 84.88 440 VAL A O 1
ATOM 3579 N N . SER A 1 441 ? -25.656 15.556 5.008 1.00 85.44 441 SER A N 1
ATOM 3580 C CA . SER A 1 441 ? -25.518 14.135 5.377 1.00 85.44 441 SER A CA 1
ATOM 3581 C C . SER A 1 441 ? -26.840 13.535 5.917 1.00 85.44 441 SER A C 1
ATOM 3583 O O . SER A 1 441 ? -27.472 14.148 6.791 1.00 85.44 441 SER A O 1
ATOM 3585 N N . PRO A 1 442 ? -27.257 12.327 5.464 1.00 84.94 442 PRO A N 1
ATOM 3586 C CA . PRO A 1 442 ? -28.476 11.651 5.926 1.00 84.94 442 PRO A CA 1
ATOM 3587 C C . PRO A 1 442 ? -28.578 11.508 7.449 1.00 84.94 442 PRO A C 1
ATOM 3589 O O . PRO A 1 442 ? -29.676 11.576 8.009 1.00 84.94 442 PRO A O 1
ATOM 3592 N N . GLN A 1 443 ? -27.441 11.351 8.135 1.00 86.00 443 GLN A N 1
ATOM 3593 C CA . GLN A 1 443 ? -27.313 11.238 9.590 1.00 86.00 443 GLN A CA 1
ATOM 3594 C C . GLN A 1 443 ? -27.902 12.456 10.324 1.00 86.00 443 GLN A C 1
ATOM 3596 O O . GLN A 1 443 ? -28.364 12.335 11.462 1.00 86.00 443 GLN A O 1
ATOM 3601 N N . ARG A 1 444 ? -27.953 13.621 9.665 1.00 88.56 444 ARG A N 1
ATOM 3602 C CA . ARG A 1 444 ? -28.489 14.875 10.218 1.00 88.56 444 ARG A CA 1
ATOM 3603 C C . ARG A 1 444 ? -29.923 15.187 9.781 1.00 88.56 444 ARG A C 1
ATOM 3605 O O . ARG A 1 444 ? -30.442 16.233 10.158 1.00 88.56 444 ARG A O 1
ATOM 3612 N N . LEU A 1 445 ? -30.579 14.284 9.050 1.00 90.31 445 LEU A N 1
ATOM 3613 C CA . LEU A 1 445 ? -31.965 14.423 8.594 1.00 90.31 445 LEU A CA 1
ATOM 3614 C C . LEU A 1 445 ? -32.879 13.377 9.253 1.00 90.31 445 LEU A C 1
ATOM 3616 O O . LEU A 1 445 ? -32.507 12.205 9.370 1.00 90.31 445 LEU A O 1
ATOM 3620 N N . GLY A 1 446 ? -34.086 13.790 9.640 1.00 91.50 446 GLY A N 1
ATOM 3621 C CA . GLY A 1 446 ? -35.167 12.919 10.107 1.00 91.50 446 GLY A CA 1
ATOM 3622 C C . GLY A 1 446 ? -36.544 13.378 9.616 1.00 91.50 446 GLY A C 1
ATOM 3623 O O . GLY A 1 446 ? -36.708 14.528 9.208 1.00 91.50 446 GLY A O 1
ATOM 3624 N N . VAL A 1 447 ? -37.536 12.484 9.635 1.00 91.81 447 VAL A N 1
ATOM 3625 C CA . VAL A 1 447 ? -38.886 12.750 9.102 1.00 91.81 447 VAL A CA 1
ATOM 3626 C C . VAL A 1 447 ? -39.980 12.228 10.035 1.00 91.81 447 VAL A C 1
ATOM 3628 O O . VAL A 1 447 ? -39.913 11.087 10.483 1.00 91.81 447 VAL A O 1
ATOM 3631 N N . VAL A 1 448 ? -41.006 13.042 10.286 1.00 90.81 448 VAL A N 1
ATOM 3632 C CA . VAL A 1 448 ? -42.252 12.659 10.964 1.00 90.81 448 VAL A CA 1
ATOM 3633 C C . VAL A 1 448 ? -43.255 12.130 9.942 1.00 90.81 448 VAL A C 1
ATOM 3635 O O . VAL A 1 448 ? -43.479 12.749 8.902 1.00 90.81 448 VAL A O 1
ATOM 3638 N N . VAL A 1 449 ? -43.879 11.001 10.267 1.00 87.31 449 VAL A N 1
ATOM 3639 C CA . VAL A 1 449 ? -44.919 10.335 9.480 1.00 87.31 449 VAL A CA 1
ATOM 3640 C C . VAL A 1 449 ? -46.205 10.331 10.304 1.00 87.31 449 VAL A C 1
ATOM 3642 O O . VAL A 1 449 ? -46.266 9.741 11.385 1.00 87.31 449 VAL A O 1
ATOM 3645 N N . GLY A 1 450 ? -47.226 11.031 9.815 1.00 79.56 450 GLY A N 1
ATOM 3646 C CA . GLY A 1 450 ? -48.519 11.153 10.486 1.00 79.56 450 GLY A CA 1
ATOM 3647 C C . GLY A 1 450 ? -49.403 9.903 10.329 1.00 79.56 450 GLY A C 1
ATOM 3648 O O . GLY A 1 450 ? -49.242 9.171 9.350 1.00 79.56 450 GLY A O 1
ATOM 3649 N N . PRO A 1 451 ? -50.418 9.699 11.199 1.00 69.06 451 PRO A N 1
ATOM 3650 C CA . PRO A 1 451 ? -51.220 8.462 11.264 1.00 69.06 451 PRO A CA 1
ATOM 3651 C C . PRO A 1 451 ? -51.986 8.063 9.987 1.00 69.06 451 PRO A C 1
ATOM 3653 O O . PRO A 1 451 ? -52.579 6.991 9.930 1.00 69.06 451 PRO A O 1
ATOM 3656 N N . SER A 1 452 ? -52.048 8.945 8.986 1.00 65.12 452 SER A N 1
ATOM 3657 C CA . SER A 1 452 ? -52.764 8.751 7.715 1.00 65.12 452 SER A CA 1
ATOM 3658 C C . SER A 1 452 ? -51.850 8.764 6.480 1.00 65.12 452 SER A C 1
ATOM 3660 O O . SER A 1 452 ? -52.330 8.612 5.356 1.00 65.12 452 SER A O 1
ATOM 3662 N N . GLN A 1 453 ? -50.535 8.934 6.658 1.00 71.12 453 GLN A N 1
ATOM 3663 C CA . GLN A 1 453 ? -49.549 8.879 5.579 1.00 71.12 453 GLN A CA 1
ATOM 3664 C C . GLN A 1 453 ? -49.034 7.436 5.419 1.00 71.12 453 GLN A C 1
ATOM 3666 O O . GLN A 1 453 ? -48.590 6.814 6.378 1.00 71.12 453 GLN A O 1
ATOM 3671 N N . SER A 1 454 ? -49.067 6.895 4.196 1.00 70.38 454 SER A N 1
ATOM 3672 C CA . SER A 1 454 ? -48.548 5.544 3.925 1.00 70.38 454 SER A CA 1
ATOM 3673 C C . SER A 1 454 ? -47.021 5.497 4.012 1.00 70.38 454 SER A C 1
ATOM 3675 O O . SER A 1 454 ? -46.346 6.292 3.352 1.00 70.38 454 SER A O 1
ATOM 3677 N N . LEU A 1 455 ? -46.477 4.486 4.700 1.00 73.06 455 LEU A N 1
ATOM 3678 C CA . LEU A 1 455 ? -45.040 4.169 4.723 1.00 73.06 455 LEU A CA 1
ATOM 3679 C C . LEU A 1 455 ? -44.449 4.009 3.307 1.00 73.06 455 LEU A C 1
ATOM 3681 O O . LEU A 1 455 ? -43.282 4.319 3.082 1.00 73.06 455 LEU A O 1
ATOM 3685 N N . SER A 1 456 ? -45.257 3.613 2.316 1.00 71.44 456 SER A N 1
ATOM 3686 C CA . SER A 1 456 ? -44.823 3.505 0.915 1.00 71.44 456 SER A CA 1
ATOM 3687 C C . SER A 1 456 ? -44.422 4.844 0.274 1.00 71.44 456 SER A C 1
ATOM 3689 O O . SER A 1 456 ? -43.689 4.835 -0.711 1.00 71.44 456 SER A O 1
ATOM 3691 N N . LYS A 1 457 ? -44.853 5.999 0.816 1.00 76.06 457 LYS A N 1
ATOM 3692 C CA . LYS A 1 457 ? -44.346 7.321 0.390 1.00 76.06 457 LYS A CA 1
ATOM 3693 C C . LYS A 1 457 ? -42.857 7.489 0.713 1.00 76.06 457 LYS A C 1
ATOM 3695 O O . LYS A 1 457 ? -42.144 8.135 -0.043 1.00 76.06 457 LYS A O 1
ATOM 3700 N N . ILE A 1 458 ? -42.379 6.903 1.814 1.00 72.00 458 ILE A N 1
ATOM 3701 C CA . ILE A 1 458 ? -40.988 7.047 2.277 1.00 72.00 458 ILE A CA 1
ATOM 3702 C C . ILE A 1 458 ? -40.013 6.480 1.237 1.00 72.00 458 ILE A C 1
ATOM 3704 O O . ILE A 1 458 ? -38.971 7.069 0.967 1.00 72.00 458 ILE A O 1
ATOM 3708 N N . GLN A 1 459 ? -40.393 5.377 0.588 1.00 66.88 459 GLN A N 1
ATOM 3709 C CA . GLN A 1 459 ? -39.615 4.716 -0.467 1.00 66.88 459 GLN A CA 1
ATOM 3710 C C . GLN A 1 459 ? -39.484 5.549 -1.759 1.00 66.88 459 GLN A C 1
ATOM 3712 O O . GLN A 1 459 ? -38.752 5.150 -2.659 1.00 66.88 459 GLN A O 1
ATOM 3717 N N . GLN A 1 460 ? -40.187 6.684 -1.867 1.00 67.44 460 GLN A N 1
ATOM 3718 C CA . GLN A 1 460 ? -40.149 7.577 -3.030 1.00 67.44 460 GLN A CA 1
ATOM 3719 C C . GLN A 1 460 ? -39.147 8.732 -2.870 1.00 67.44 460 GLN A C 1
ATOM 3721 O O . GLN A 1 460 ? -38.820 9.367 -3.868 1.00 67.44 460 GLN A O 1
ATOM 3726 N N . ALA A 1 461 ? -38.652 8.997 -1.654 1.00 73.12 461 ALA A N 1
ATOM 3727 C CA . ALA A 1 461 ? -37.657 10.043 -1.415 1.00 73.12 461 ALA A CA 1
ATOM 3728 C C . ALA A 1 461 ? -36.304 9.658 -2.036 1.00 73.12 461 ALA A C 1
ATOM 3730 O O . ALA A 1 461 ? -35.750 8.596 -1.721 1.00 73.12 461 ALA A O 1
ATOM 3731 N N . ALA A 1 462 ? -35.755 10.533 -2.881 1.00 71.19 462 ALA A N 1
ATOM 3732 C CA . ALA A 1 462 ? -34.471 10.329 -3.551 1.00 71.19 462 ALA A CA 1
ATOM 3733 C C . ALA A 1 462 ? -33.298 10.317 -2.557 1.00 71.19 462 ALA A C 1
ATOM 3735 O O . ALA A 1 462 ? -32.283 9.657 -2.788 1.00 71.19 462 ALA A O 1
ATOM 3736 N N . HIS A 1 463 ? -33.454 11.012 -1.428 1.00 80.06 463 HIS A N 1
ATOM 3737 C CA . HIS A 1 463 ? -32.502 11.028 -0.325 1.00 80.06 463 HIS A CA 1
ATOM 3738 C C . HIS A 1 463 ? -33.149 10.415 0.927 1.00 80.06 463 HIS A C 1
ATOM 3740 O O . HIS A 1 463 ? -34.146 10.916 1.435 1.00 80.06 463 HIS A O 1
ATOM 3746 N N . GLN A 1 464 ? -32.605 9.299 1.422 1.00 83.75 464 GLN A N 1
ATOM 3747 C CA . GLN A 1 464 ? -33.213 8.507 2.500 1.00 83.75 464 GLN A CA 1
ATOM 3748 C C . GLN A 1 464 ? -32.651 8.911 3.880 1.00 83.75 464 GLN A C 1
ATOM 3750 O O . GLN A 1 464 ? -31.497 8.560 4.157 1.00 83.75 464 GLN A O 1
ATOM 3755 N N . PRO A 1 465 ? -33.419 9.597 4.755 1.00 88.06 465 PRO A N 1
ATOM 3756 C CA . PRO A 1 465 ? -32.945 10.091 6.053 1.00 88.06 465 PRO A CA 1
ATOM 3757 C C . PRO A 1 465 ? -32.573 8.975 7.048 1.00 88.06 465 PRO A C 1
ATOM 3759 O O . PRO A 1 465 ? -32.774 7.779 6.813 1.00 88.06 465 PRO A O 1
ATOM 3762 N N . SER A 1 466 ? -31.996 9.386 8.182 1.00 88.06 466 SER A N 1
ATOM 3763 C CA . SER A 1 466 ? -31.482 8.484 9.226 1.00 88.06 466 SER A CA 1
ATOM 3764 C C . SER A 1 466 ? -32.467 8.163 10.351 1.00 88.06 466 SER A C 1
ATOM 3766 O O . SER A 1 466 ? -32.231 7.210 11.091 1.00 88.06 466 SER A O 1
ATOM 3768 N N . ALA A 1 467 ? -33.543 8.939 10.501 1.00 89.56 467 ALA A N 1
ATOM 3769 C CA . ALA A 1 467 ? -34.563 8.719 11.523 1.00 89.56 467 ALA A CA 1
ATOM 3770 C C . ALA A 1 467 ? -35.976 8.936 10.967 1.00 89.56 467 ALA A C 1
ATOM 3772 O O . ALA A 1 467 ? -36.226 9.921 10.268 1.00 89.56 467 ALA A O 1
ATOM 3773 N N . TYR A 1 468 ? -36.898 8.049 11.331 1.00 90.50 468 TYR A N 1
ATOM 3774 C CA . TYR A 1 468 ? -38.323 8.152 11.023 1.00 90.50 468 TYR A CA 1
ATOM 3775 C C . TYR A 1 468 ? -39.127 8.156 12.321 1.00 90.50 468 TYR A C 1
ATOM 3777 O O . TYR A 1 468 ? -38.944 7.268 13.148 1.00 90.50 468 TYR A O 1
ATOM 3785 N N . ILE A 1 469 ? -40.006 9.141 12.501 1.00 91.31 469 ILE A N 1
ATOM 3786 C CA . ILE A 1 469 ? -40.830 9.317 13.700 1.00 91.31 469 ILE A CA 1
ATOM 3787 C C . ILE A 1 469 ? -42.285 9.035 13.328 1.00 91.31 469 ILE A C 1
ATOM 3789 O O . ILE A 1 469 ? -42.913 9.824 12.627 1.00 91.31 469 ILE A O 1
ATOM 3793 N N . LEU A 1 470 ? -42.820 7.908 13.783 1.00 88.88 470 LEU A N 1
ATOM 3794 C CA . LEU A 1 470 ? -44.211 7.516 13.581 1.00 88.88 470 LEU A CA 1
ATOM 3795 C C . LEU A 1 470 ? -45.071 8.132 14.690 1.00 88.88 470 LEU A C 1
ATOM 3797 O O . LEU A 1 470 ? -44.808 7.903 15.870 1.00 88.88 470 LEU A O 1
ATOM 3801 N N . ALA A 1 471 ? -46.097 8.900 14.330 1.00 82.25 471 ALA A N 1
ATOM 3802 C CA . ALA A 1 471 ? -47.070 9.422 15.289 1.00 82.25 471 ALA A CA 1
ATOM 3803 C C . ALA A 1 471 ? -48.320 8.526 15.329 1.00 82.25 471 ALA A C 1
ATOM 3805 O O . ALA A 1 471 ? -48.929 8.279 14.287 1.00 82.25 471 ALA A O 1
ATOM 3806 N N . GLY A 1 472 ? -48.729 8.069 16.517 1.00 72.94 472 GLY A N 1
ATOM 3807 C CA . GLY A 1 472 ? -49.945 7.271 16.712 1.00 72.94 472 GLY A CA 1
ATOM 3808 C C . GLY A 1 472 ? -49.954 6.473 18.020 1.00 72.94 472 GLY A C 1
ATOM 3809 O O . GLY A 1 472 ? -49.010 6.546 18.803 1.00 72.94 472 GLY A O 1
ATOM 3810 N N . ASP A 1 473 ? -51.025 5.707 18.249 1.00 77.94 473 ASP A N 1
ATOM 3811 C CA . ASP A 1 473 ? -51.162 4.849 19.434 1.00 77.94 473 ASP A CA 1
ATOM 3812 C C . ASP A 1 473 ? -50.073 3.765 19.481 1.00 77.94 473 ASP A C 1
ATOM 3814 O O . ASP A 1 473 ? -49.894 2.980 18.542 1.00 77.94 473 ASP A O 1
ATOM 3818 N N . LEU A 1 474 ? -49.383 3.692 20.620 1.00 79.12 474 LEU A N 1
ATOM 3819 C CA . LEU A 1 474 ? -48.245 2.806 20.828 1.00 79.12 474 LEU A CA 1
ATOM 3820 C C . LEU A 1 474 ? -48.638 1.322 20.762 1.00 79.12 474 LEU A C 1
ATOM 3822 O O . LEU A 1 474 ? -47.865 0.509 20.256 1.00 79.12 474 LEU A O 1
ATOM 3826 N N . ALA A 1 475 ? -49.833 0.960 21.243 1.00 74.31 475 ALA A N 1
ATOM 3827 C CA . ALA A 1 475 ? -50.290 -0.431 21.282 1.00 74.31 475 ALA A CA 1
ATOM 3828 C C . ALA A 1 475 ? -50.695 -0.964 19.895 1.00 74.31 475 ALA A C 1
ATOM 3830 O O . ALA A 1 475 ? -50.470 -2.141 19.600 1.00 74.31 475 ALA A O 1
ATOM 3831 N N . THR A 1 476 ? -51.254 -0.097 19.047 1.00 78.56 476 THR A N 1
ATOM 3832 C CA . THR A 1 476 ? -51.565 -0.375 17.638 1.00 78.56 476 THR A CA 1
ATOM 3833 C C . THR A 1 476 ? -50.284 -0.483 16.812 1.00 78.56 476 THR A C 1
ATOM 3835 O O . THR A 1 476 ? -50.106 -1.460 16.086 1.00 78.56 476 THR A O 1
ATOM 3838 N N . ILE A 1 477 ? -49.352 0.468 16.959 1.00 78.81 477 ILE A N 1
ATOM 3839 C CA . ILE A 1 477 ? -48.081 0.468 16.214 1.00 78.81 477 ILE A CA 1
ATOM 3840 C C . ILE A 1 477 ? -47.208 -0.743 16.591 1.00 78.81 477 ILE A C 1
ATOM 3842 O O . ILE A 1 477 ? -46.590 -1.340 15.713 1.00 78.81 477 ILE A O 1
ATOM 3846 N N . ALA A 1 478 ? -47.235 -1.185 17.855 1.00 73.94 478 ALA A N 1
ATOM 3847 C CA . ALA A 1 478 ? -46.568 -2.411 18.313 1.00 73.94 478 ALA A CA 1
ATOM 3848 C C . ALA A 1 478 ? -47.069 -3.711 17.641 1.00 73.94 478 ALA A C 1
ATOM 3850 O O . ALA A 1 478 ? -46.440 -4.757 17.802 1.00 73.94 478 ALA A O 1
ATOM 3851 N N . GLN A 1 479 ? -48.202 -3.673 16.930 1.00 78.69 479 GLN A N 1
ATOM 3852 C CA . GLN A 1 479 ? -48.838 -4.836 16.298 1.00 78.69 479 GLN A CA 1
ATOM 3853 C C . GLN A 1 479 ? -48.936 -4.724 14.765 1.00 78.69 479 GLN A C 1
ATOM 3855 O O . GLN A 1 479 ? -49.362 -5.680 14.115 1.00 78.69 479 GLN A O 1
ATOM 3860 N N . ASP A 1 480 ? -48.527 -3.600 14.164 1.00 82.88 480 ASP A N 1
ATOM 3861 C CA . ASP A 1 480 ? -48.535 -3.440 12.709 1.00 82.88 480 ASP A CA 1
ATOM 3862 C C . ASP A 1 480 ? -47.340 -4.169 12.068 1.00 82.88 480 ASP A C 1
ATOM 3864 O O . ASP A 1 480 ? -46.183 -3.749 12.161 1.00 82.88 480 ASP A O 1
ATOM 3868 N N . ALA A 1 481 ? -47.637 -5.264 11.364 1.00 81.75 481 ALA A N 1
ATOM 3869 C CA . ALA A 1 481 ? -46.650 -6.064 10.646 1.00 81.75 481 ALA A CA 1
ATOM 3870 C C . ALA A 1 481 ? -45.823 -5.248 9.631 1.00 81.75 481 ALA A C 1
ATOM 3872 O O . ALA A 1 481 ? -44.640 -5.534 9.457 1.00 81.75 481 ALA A O 1
ATOM 3873 N N . ASN A 1 482 ? -46.401 -4.213 9.009 1.00 81.25 482 ASN A N 1
ATOM 3874 C CA . ASN A 1 482 ? -45.702 -3.357 8.045 1.00 81.25 482 ASN A CA 1
ATOM 3875 C C . ASN A 1 482 ? -44.651 -2.478 8.741 1.00 81.25 482 ASN A C 1
ATOM 3877 O O . ASN A 1 482 ? -43.563 -2.267 8.207 1.00 81.25 482 ASN A O 1
ATOM 3881 N N . VAL A 1 483 ? -44.953 -1.989 9.951 1.00 82.56 483 VAL A N 1
ATOM 3882 C CA . VAL A 1 483 ? -44.009 -1.216 10.774 1.00 82.56 483 VAL A CA 1
ATOM 3883 C C . VAL A 1 483 ? -42.875 -2.115 11.271 1.00 82.56 483 VAL A C 1
ATOM 3885 O O . VAL A 1 483 ? -41.706 -1.739 11.179 1.00 82.56 483 VAL A O 1
ATOM 3888 N N . ILE A 1 484 ? -43.203 -3.324 11.736 1.00 82.88 484 ILE A N 1
ATOM 3889 C CA . ILE A 1 484 ? -42.223 -4.313 12.210 1.00 82.88 484 ILE A CA 1
ATOM 3890 C C . ILE A 1 484 ? -41.296 -4.761 11.067 1.00 82.88 484 ILE A C 1
ATOM 3892 O O . ILE A 1 484 ? -40.081 -4.863 11.263 1.00 82.88 484 ILE A O 1
ATOM 3896 N N . GLU A 1 485 ? -41.825 -4.982 9.859 1.00 82.81 485 GLU A N 1
ATOM 3897 C CA . GLU A 1 485 ? -41.013 -5.276 8.671 1.00 82.81 485 GLU A CA 1
ATOM 3898 C C . GLU A 1 485 ? -40.133 -4.079 8.278 1.00 82.81 485 GLU A C 1
ATOM 3900 O O . GLU A 1 485 ? -38.937 -4.254 8.032 1.00 82.81 485 GLU A O 1
ATOM 3905 N N . PHE A 1 486 ? -40.673 -2.855 8.299 1.00 83.00 486 PHE A N 1
ATOM 3906 C CA . PHE A 1 486 ? -39.913 -1.641 7.999 1.00 83.00 486 PHE A CA 1
ATOM 3907 C C . PHE A 1 486 ? -38.734 -1.448 8.967 1.00 83.00 486 PHE A C 1
ATOM 3909 O O . PHE A 1 486 ? -37.598 -1.301 8.507 1.00 83.00 486 PHE A O 1
ATOM 3916 N N . ALA A 1 487 ? -38.952 -1.565 10.281 1.00 80.00 487 ALA A N 1
ATOM 3917 C CA . ALA A 1 487 ? -37.893 -1.510 11.294 1.00 80.00 487 ALA A CA 1
ATOM 3918 C C . ALA A 1 487 ? -36.868 -2.652 11.146 1.00 80.00 487 ALA A C 1
ATOM 3920 O O . ALA A 1 487 ? -35.654 -2.430 11.189 1.00 80.00 487 ALA A O 1
ATOM 3921 N N . SER A 1 488 ? -37.336 -3.868 10.849 1.00 76.38 488 SER A N 1
ATOM 3922 C CA . SER A 1 488 ? -36.467 -5.018 10.556 1.00 76.38 488 SER A CA 1
ATOM 3923 C C . SER A 1 488 ? -35.634 -4.838 9.277 1.00 76.38 488 SER A C 1
ATOM 3925 O O . SER A 1 488 ? -34.541 -5.400 9.167 1.00 76.38 488 SER A O 1
ATOM 3927 N N . SER A 1 489 ? -36.119 -4.057 8.305 1.00 76.19 489 SER A N 1
ATOM 3928 C CA . SER A 1 489 ? -35.376 -3.696 7.091 1.00 76.19 489 SER A CA 1
ATOM 3929 C C . SER A 1 489 ? -34.361 -2.573 7.346 1.00 76.19 489 SER A C 1
ATOM 3931 O O . SER A 1 489 ? -33.224 -2.652 6.878 1.00 76.19 489 SER A O 1
ATOM 3933 N N . ALA A 1 490 ? -34.727 -1.579 8.164 1.00 71.06 490 ALA A N 1
ATOM 3934 C CA . ALA A 1 490 ? -33.869 -0.467 8.567 1.00 71.06 490 ALA A CA 1
ATOM 3935 C C . ALA A 1 490 ? -32.595 -0.958 9.278 1.00 71.06 490 ALA A C 1
ATOM 3937 O O . ALA A 1 490 ? -31.502 -0.467 8.992 1.00 71.06 490 ALA A O 1
ATOM 3938 N N . LYS A 1 491 ? -32.719 -2.007 10.106 1.00 64.81 491 LYS A N 1
ATOM 3939 C CA . LYS A 1 491 ? -31.603 -2.675 10.800 1.00 64.81 491 LYS A CA 1
ATOM 3940 C C . LYS A 1 491 ? -30.555 -3.298 9.865 1.00 64.81 491 LYS A C 1
ATOM 3942 O O . LYS A 1 491 ? -29.395 -3.410 10.249 1.00 64.81 491 LYS A O 1
ATOM 3947 N N . LYS A 1 492 ? -30.941 -3.704 8.648 1.00 64.00 492 LYS A N 1
ATOM 3948 C CA . LYS A 1 492 ? -30.039 -4.343 7.664 1.00 64.00 492 LYS A CA 1
ATOM 3949 C C . LYS A 1 492 ? -29.265 -3.333 6.811 1.00 64.00 492 LYS A C 1
ATOM 3951 O O . LYS A 1 492 ? -28.227 -3.679 6.258 1.00 64.00 492 LYS A O 1
ATOM 3956 N N . ASN A 1 493 ? -29.765 -2.103 6.703 1.00 64.94 493 ASN A N 1
ATOM 3957 C CA . ASN A 1 493 ? -29.291 -1.099 5.753 1.00 64.94 493 ASN A CA 1
ATOM 3958 C C . ASN A 1 493 ? -28.562 0.040 6.478 1.00 64.94 493 ASN A C 1
ATOM 3960 O O . ASN A 1 493 ? -29.158 1.083 6.773 1.00 64.94 493 ASN A O 1
ATOM 3964 N N . LEU A 1 494 ? -27.267 -0.169 6.744 1.00 70.12 494 LEU A N 1
ATOM 3965 C CA . LEU A 1 494 ? -26.375 0.837 7.329 1.00 70.12 494 LEU A CA 1
ATOM 3966 C C . LEU A 1 494 ? -26.315 2.124 6.482 1.00 70.12 494 LEU A C 1
ATOM 3968 O O . LEU A 1 494 ? -26.581 2.125 5.277 1.00 70.12 494 LEU A O 1
ATOM 3972 N N . LEU A 1 495 ? -25.977 3.235 7.134 1.00 70.75 495 LEU A N 1
ATOM 3973 C CA . LEU A 1 495 ? -25.786 4.539 6.501 1.00 70.75 495 LEU A CA 1
ATOM 3974 C C . LEU A 1 495 ? -24.351 4.689 5.947 1.00 70.75 495 LEU A C 1
ATOM 3976 O O . LEU A 1 495 ? -23.431 4.082 6.499 1.00 70.75 495 LEU A O 1
ATOM 3980 N N . PRO A 1 496 ? -24.117 5.522 4.907 1.00 63.09 496 PRO A N 1
ATOM 3981 C CA . PRO A 1 496 ? -22.819 5.600 4.215 1.00 63.09 496 PRO A CA 1
ATOM 3982 C C . PRO A 1 496 ? -21.626 6.048 5.073 1.00 63.09 496 PRO A C 1
ATOM 3984 O O . PRO A 1 496 ? -20.486 5.758 4.734 1.00 63.09 496 PRO A O 1
ATOM 3987 N N . GLU A 1 497 ? -21.884 6.745 6.182 1.00 58.88 497 GLU A N 1
ATOM 3988 C CA . GLU A 1 497 ? -20.861 7.245 7.124 1.00 58.88 497 GLU A CA 1
ATOM 3989 C C . GLU A 1 497 ? -20.877 6.444 8.447 1.00 58.88 497 GLU A C 1
ATOM 3991 O O . GLU A 1 497 ? -20.321 6.871 9.455 1.00 58.88 497 GLU A O 1
ATOM 3996 N N . GLY A 1 498 ? -21.552 5.286 8.457 1.00 58.56 498 GLY A N 1
ATOM 3997 C CA . GLY A 1 498 ? -21.809 4.471 9.644 1.00 58.56 498 GLY A CA 1
ATOM 3998 C C . GLY A 1 498 ? -23.131 4.798 10.353 1.00 58.56 498 GLY A C 1
ATOM 3999 O O . GLY A 1 498 ? -23.729 5.860 10.161 1.00 58.56 498 GLY A O 1
ATOM 4000 N N . GLY A 1 499 ? -23.583 3.851 11.185 1.00 64.88 499 GLY A N 1
ATOM 4001 C CA . GLY A 1 499 ? -24.863 3.892 11.905 1.00 64.88 499 GLY A CA 1
ATOM 4002 C C . GLY A 1 499 ? -26.006 3.158 11.187 1.00 64.88 499 GLY A C 1
ATOM 4003 O O . GLY A 1 499 ? -25.951 2.918 9.981 1.00 64.88 499 GLY A O 1
ATOM 4004 N N . ALA A 1 500 ? -27.044 2.786 11.940 1.00 69.38 500 ALA A N 1
ATOM 4005 C CA . ALA A 1 500 ? -28.294 2.230 11.415 1.00 69.38 500 ALA A CA 1
ATOM 4006 C C . ALA A 1 500 ? -29.376 3.322 11.304 1.00 69.38 500 ALA A C 1
ATOM 4008 O O . ALA A 1 500 ? -29.258 4.389 11.908 1.00 69.38 500 ALA A O 1
ATOM 4009 N N . ARG A 1 501 ? -30.445 3.058 10.543 1.00 84.69 501 ARG A N 1
ATOM 4010 C CA . ARG A 1 501 ? -31.625 3.937 10.500 1.00 84.69 501 ARG A CA 1
ATOM 4011 C C . ARG A 1 501 ? -32.521 3.678 11.712 1.00 84.69 501 ARG A C 1
ATOM 4013 O O . ARG A 1 501 ? -32.889 2.531 11.950 1.00 84.69 501 ARG A O 1
ATOM 4020 N N . ARG A 1 502 ? -32.889 4.735 12.443 1.00 85.50 502 ARG A N 1
ATOM 4021 C CA . ARG A 1 502 ? -33.786 4.666 13.609 1.00 85.50 502 ARG A CA 1
ATOM 4022 C C . ARG A 1 502 ? -35.250 4.750 13.178 1.00 85.50 502 ARG A C 1
ATOM 4024 O O . ARG A 1 502 ? -35.605 5.639 12.400 1.00 85.50 502 ARG A O 1
ATOM 4031 N N . ILE A 1 503 ? -36.093 3.863 13.704 1.00 88.56 503 ILE A N 1
ATOM 4032 C CA . ILE A 1 503 ? -37.553 3.988 13.631 1.00 88.56 503 ILE A CA 1
ATOM 4033 C C . ILE A 1 503 ? -38.040 4.273 15.050 1.00 88.56 503 ILE A C 1
ATOM 4035 O O . ILE A 1 503 ? -37.864 3.453 15.946 1.00 88.56 503 ILE A O 1
ATOM 4039 N N . CYS A 1 504 ? -38.631 5.442 15.256 1.00 89.75 504 CYS A N 1
ATOM 4040 C CA . CYS A 1 504 ? -39.063 5.925 16.559 1.00 89.75 504 CYS A CA 1
ATOM 4041 C C . CYS A 1 504 ? -40.582 6.129 16.561 1.00 89.75 504 CYS A C 1
ATOM 4043 O O . CYS A 1 504 ? -41.150 6.517 15.542 1.00 89.75 504 CYS A O 1
ATOM 4045 N N . VAL A 1 505 ? -41.244 5.919 17.696 1.00 89.19 505 VAL A N 1
ATOM 4046 C CA . VAL A 1 505 ? -42.695 6.103 17.846 1.00 89.19 505 VAL A CA 1
ATOM 4047 C C . VAL A 1 505 ? -42.972 7.188 18.884 1.00 89.19 505 VAL A C 1
ATOM 4049 O O . VAL A 1 505 ? -42.513 7.084 20.020 1.00 89.19 505 VAL A O 1
ATOM 4052 N N . LEU A 1 506 ? -43.699 8.239 18.503 1.00 89.38 506 LEU A N 1
ATOM 4053 C CA . LEU A 1 506 ? -44.059 9.348 19.389 1.00 89.38 506 LEU A CA 1
ATOM 4054 C C . LEU A 1 506 ? -45.354 9.029 20.143 1.00 89.38 506 LEU A C 1
ATOM 4056 O O . LEU A 1 506 ? -46.420 8.950 19.535 1.00 89.38 506 LEU A O 1
ATOM 4060 N N . THR A 1 507 ? -45.247 8.859 21.463 1.00 87.12 507 THR A N 1
ATOM 4061 C CA . THR A 1 507 ? -46.379 8.474 22.321 1.00 87.12 507 THR A CA 1
ATOM 4062 C C . THR A 1 507 ? -47.280 9.658 22.687 1.00 87.12 507 THR A C 1
ATOM 4064 O O . THR A 1 507 ? -46.805 10.751 23.009 1.00 87.12 507 THR A O 1
ATOM 4067 N N . ASP A 1 508 ? -48.589 9.415 22.721 1.00 84.25 508 ASP A N 1
ATOM 4068 C CA . ASP A 1 508 ? -49.618 10.349 23.200 1.00 84.25 508 ASP A CA 1
ATOM 4069 C C . ASP A 1 508 ? -49.910 10.217 24.708 1.00 84.25 508 ASP A C 1
ATOM 4071 O O . ASP A 1 508 ? -50.655 11.015 25.279 1.00 84.25 508 ASP A O 1
ATOM 4075 N N . SER A 1 509 ? -49.322 9.207 25.353 1.00 84.50 509 SER A N 1
ATOM 4076 C CA . SER A 1 509 ? -49.632 8.752 26.708 1.00 84.50 509 SER A CA 1
ATOM 4077 C C . SER A 1 509 ? -48.396 8.152 27.395 1.00 84.50 509 SER A C 1
ATOM 4079 O O . SER A 1 509 ? -47.405 7.814 26.747 1.00 84.50 509 SER A O 1
ATOM 4081 N N . ALA A 1 510 ? -48.413 8.034 28.727 1.00 85.19 510 ALA A N 1
ATOM 4082 C CA . ALA A 1 510 ? -47.284 7.481 29.481 1.00 85.19 510 ALA A CA 1
ATOM 4083 C C . ALA A 1 510 ? -47.145 5.959 29.243 1.00 85.19 510 ALA A C 1
ATOM 4085 O O . ALA A 1 510 ? -48.035 5.208 29.655 1.00 85.19 510 ALA A O 1
ATOM 4086 N N . PRO A 1 511 ? -46.052 5.477 28.617 1.00 85.81 511 PRO A N 1
ATOM 4087 C CA . PRO A 1 511 ? -45.891 4.061 28.298 1.00 85.81 511 PRO A CA 1
ATOM 4088 C C . PRO A 1 511 ? -45.632 3.222 29.556 1.00 85.81 511 PRO A C 1
ATOM 4090 O O . PRO A 1 511 ? -45.078 3.703 30.544 1.00 85.81 511 PRO A O 1
ATOM 4093 N N . GLN A 1 512 ? -45.983 1.936 29.504 1.00 85.75 512 GLN A N 1
ATOM 4094 C CA . GLN A 1 512 ? -45.579 0.962 30.522 1.00 85.75 512 GLN A CA 1
ATOM 4095 C C . GLN A 1 512 ? -44.167 0.433 30.236 1.00 85.75 512 GLN A C 1
ATOM 4097 O O . GLN A 1 512 ? -43.796 0.261 29.076 1.00 85.75 512 GLN A O 1
ATOM 4102 N N . LEU A 1 513 ? -43.401 0.121 31.289 1.00 86.25 513 LEU A N 1
ATOM 4103 C CA . LEU A 1 513 ? -42.031 -0.405 31.175 1.00 86.25 513 LEU A CA 1
ATOM 4104 C C . LEU A 1 513 ? -41.959 -1.634 30.254 1.00 86.25 513 LEU A C 1
ATOM 4106 O O . LEU A 1 513 ? -41.168 -1.645 29.319 1.00 86.25 513 LEU A O 1
ATOM 4110 N N . GLU A 1 514 ? -42.843 -2.616 30.458 1.00 83.81 514 GLU A N 1
ATOM 4111 C CA . GLU A 1 514 ? -42.897 -3.850 29.658 1.00 83.81 514 GLU A CA 1
ATOM 4112 C C . GLU A 1 514 ? -43.164 -3.594 28.164 1.00 83.81 514 GLU A C 1
ATOM 4114 O O . GLU A 1 514 ? -42.672 -4.335 27.313 1.00 83.81 514 GLU A O 1
ATOM 4119 N N . LEU A 1 515 ? -43.904 -2.527 27.837 1.00 84.06 515 LEU A N 1
ATOM 4120 C CA . LEU A 1 515 ? -44.205 -2.143 26.458 1.00 84.06 515 LEU A CA 1
ATOM 4121 C C . LEU A 1 515 ? -42.961 -1.556 25.771 1.00 84.06 515 LEU A C 1
ATOM 4123 O O . LEU A 1 515 ? -42.661 -1.952 24.645 1.00 84.06 515 LEU A O 1
ATOM 4127 N N . ILE A 1 516 ? -42.176 -0.724 26.472 1.00 86.38 516 ILE A N 1
ATOM 4128 C CA . ILE A 1 516 ? -40.859 -0.246 25.998 1.00 86.38 516 ILE A CA 1
ATOM 4129 C C . ILE A 1 516 ? -39.933 -1.447 25.732 1.00 86.38 516 ILE A C 1
ATOM 4131 O O . ILE A 1 516 ? -39.398 -1.579 24.631 1.00 86.38 516 ILE A O 1
ATOM 4135 N N . SER A 1 517 ? -39.837 -2.385 26.685 1.00 82.00 517 SER A N 1
ATOM 4136 C CA . SER A 1 517 ? -39.051 -3.625 26.556 1.00 82.00 517 SER A CA 1
ATOM 4137 C C . SER A 1 517 ? -39.526 -4.569 25.440 1.00 82.00 517 SER A C 1
ATOM 4139 O O . SER A 1 517 ? -38.833 -5.538 25.122 1.00 82.00 517 SER A O 1
ATOM 4141 N N . SER A 1 518 ? -40.726 -4.358 24.888 1.00 82.06 518 SER A N 1
ATOM 4142 C CA . SER A 1 518 ? -41.273 -5.144 23.774 1.00 82.06 518 SER A CA 1
ATOM 4143 C C . SER A 1 518 ? -41.020 -4.496 22.409 1.00 82.06 518 SER A C 1
ATOM 4145 O O . SER A 1 518 ? -40.771 -5.212 21.440 1.00 82.06 518 SER A O 1
ATOM 4147 N N . LEU A 1 519 ? -41.012 -3.160 22.351 1.00 84.06 519 LEU A N 1
ATOM 4148 C CA . LEU A 1 519 ? -40.768 -2.362 21.145 1.00 84.06 519 LEU A CA 1
ATOM 4149 C C . LEU A 1 519 ? -39.289 -2.384 20.731 1.00 84.06 519 LEU A C 1
ATOM 4151 O O . LEU A 1 519 ? -38.985 -2.573 19.552 1.00 84.06 519 LEU A O 1
ATOM 4155 N N . ASP A 1 520 ? -38.376 -2.335 21.705 1.00 81.38 520 ASP A N 1
ATOM 4156 C CA . ASP A 1 520 ? -36.934 -2.574 21.517 1.00 81.38 520 ASP A CA 1
ATOM 4157 C C . ASP A 1 520 ? -36.662 -3.852 20.694 1.00 81.38 520 ASP A C 1
ATOM 4159 O O . ASP A 1 520 ? -35.965 -3.822 19.679 1.00 81.38 520 ASP A O 1
ATOM 4163 N N . ARG A 1 521 ? -37.320 -4.966 21.045 1.00 79.31 521 ARG A N 1
ATOM 4164 C CA . ARG A 1 521 ? -37.118 -6.281 20.404 1.00 79.31 521 ARG A CA 1
ATOM 4165 C C . ARG A 1 521 ? -37.509 -6.325 18.925 1.00 79.31 521 ARG A C 1
ATOM 4167 O O . ARG A 1 521 ? -37.055 -7.220 18.212 1.00 79.31 521 ARG A O 1
ATOM 4174 N N . VAL A 1 522 ? -38.336 -5.385 18.463 1.00 79.94 522 VAL A N 1
ATOM 4175 C CA . VAL A 1 522 ? -38.692 -5.190 17.044 1.00 79.94 522 VAL A CA 1
ATOM 4176 C C . VAL A 1 522 ? -38.001 -3.973 16.414 1.00 79.94 522 VAL A C 1
ATOM 4178 O O . VAL A 1 522 ? -38.197 -3.703 15.230 1.00 79.94 522 VAL A O 1
ATOM 4181 N N . ASN A 1 523 ? -37.080 -3.335 17.144 1.00 81.56 523 ASN A N 1
ATOM 4182 C CA . ASN A 1 523 ? -36.257 -2.187 16.744 1.00 81.56 523 ASN A CA 1
ATOM 4183 C C . ASN A 1 523 ? -37.053 -0.885 16.589 1.00 81.56 523 ASN A C 1
ATOM 4185 O O . ASN A 1 523 ? -36.817 -0.109 15.661 1.00 81.56 523 ASN A O 1
ATOM 4189 N N . LEU A 1 524 ? -38.005 -0.673 17.499 1.00 86.19 524 LEU A N 1
ATOM 4190 C CA . LEU A 1 524 ? -38.784 0.553 17.618 1.00 86.19 524 LEU A CA 1
ATOM 4191 C C . LEU A 1 524 ? -38.364 1.316 18.880 1.00 86.19 524 LEU A C 1
ATOM 4193 O O . LEU A 1 524 ? -38.588 0.859 20.000 1.00 86.19 524 LEU A O 1
ATOM 4197 N N . ASP A 1 525 ? -37.775 2.493 18.686 1.00 88.00 525 ASP A N 1
ATOM 4198 C CA . ASP A 1 525 ? -37.488 3.446 19.761 1.00 88.00 525 ASP A CA 1
ATOM 4199 C C . ASP A 1 525 ? -38.780 4.150 20.213 1.00 88.00 525 ASP A C 1
ATOM 4201 O O . ASP A 1 525 ? -39.694 4.347 19.410 1.00 88.00 525 ASP A O 1
ATOM 4205 N N . VAL A 1 526 ? -38.853 4.620 21.461 1.00 89.62 526 VAL A N 1
ATOM 4206 C CA . VAL A 1 526 ? -40.022 5.362 21.971 1.00 89.62 526 VAL A CA 1
ATOM 4207 C C . VAL A 1 526 ? -39.651 6.811 22.277 1.00 89.62 526 VAL A C 1
ATOM 4209 O O . VAL A 1 526 ? -38.802 7.084 23.125 1.00 89.62 526 VAL A O 1
ATOM 4212 N N . ILE A 1 527 ? -40.318 7.763 21.625 1.00 91.31 527 ILE A N 1
ATOM 4213 C CA . ILE A 1 527 ? -40.206 9.186 21.951 1.00 91.31 527 ILE A CA 1
ATOM 4214 C C . ILE A 1 527 ? -41.274 9.540 22.989 1.00 91.31 527 ILE A C 1
ATOM 4216 O O . ILE A 1 527 ? -42.466 9.358 22.736 1.00 91.31 527 ILE A O 1
ATOM 4220 N N . VAL A 1 528 ? -40.857 10.048 24.155 1.00 90.44 528 VAL A N 1
ATOM 4221 C CA . VAL A 1 528 ? -41.748 10.312 25.300 1.00 90.44 528 VAL A CA 1
ATOM 4222 C C . VAL A 1 528 ? -41.736 11.795 25.699 1.00 90.44 528 VAL A C 1
ATOM 4224 O O . VAL A 1 528 ? -40.727 12.284 26.217 1.00 90.44 528 VAL A O 1
ATOM 4227 N N . PRO A 1 529 ? -42.853 12.526 25.511 1.00 89.81 529 PRO A N 1
ATOM 4228 C CA . PRO A 1 529 ? -43.002 13.912 25.957 1.00 89.81 529 PRO A CA 1
ATOM 4229 C C . PRO A 1 529 ? -42.799 14.123 27.467 1.00 89.81 529 PRO A C 1
ATOM 4231 O O . PRO A 1 529 ? -43.314 13.365 28.292 1.00 89.81 529 PRO A O 1
ATOM 4234 N N . LYS A 1 530 ? -42.125 15.224 27.838 1.00 87.81 530 LYS A N 1
ATOM 4235 C CA . LYS A 1 530 ? -41.757 15.615 29.217 1.00 87.81 530 LYS A CA 1
ATOM 4236 C C . LYS A 1 530 ? -42.919 15.537 30.210 1.00 87.81 530 LYS A C 1
ATOM 4238 O O . LYS A 1 530 ? -42.698 15.202 31.367 1.00 87.81 530 LYS A O 1
ATOM 4243 N N . GLN A 1 531 ? -44.149 15.815 29.772 1.00 87.12 531 GLN A N 1
ATOM 4244 C CA . GLN A 1 531 ? -45.351 15.744 30.613 1.00 87.12 531 GLN A CA 1
ATOM 4245 C C . GLN A 1 531 ? -45.598 14.351 31.225 1.00 87.12 531 GLN A C 1
ATOM 4247 O O . GLN A 1 531 ? -46.144 14.262 32.324 1.00 87.12 531 GLN A O 1
ATOM 4252 N N . PHE A 1 532 ? -45.142 13.287 30.555 1.00 89.81 532 PHE A N 1
ATOM 4253 C CA . PHE A 1 532 ? -45.229 11.897 31.010 1.00 89.81 532 PHE A CA 1
ATOM 4254 C C . PHE A 1 532 ? -43.972 11.413 31.745 1.00 89.81 532 PHE A C 1
ATOM 4256 O O . PHE A 1 532 ? -43.953 10.284 32.229 1.00 89.81 532 PHE A O 1
ATOM 4263 N N . LEU A 1 533 ? -42.926 12.236 31.851 1.00 89.94 533 LEU A N 1
ATOM 4264 C CA . LEU A 1 533 ? -41.663 11.881 32.498 1.00 89.94 533 LEU A CA 1
ATOM 4265 C C . LEU A 1 533 ? -41.566 12.493 33.900 1.00 89.94 533 LEU A C 1
ATOM 4267 O O . LEU A 1 533 ? -41.939 13.644 34.129 1.00 89.94 533 LEU A O 1
ATOM 4271 N N . THR A 1 534 ? -41.010 11.739 34.845 1.00 89.62 534 THR A N 1
ATOM 4272 C CA . THR A 1 534 ? -40.614 12.249 36.165 1.00 89.62 534 THR A CA 1
ATOM 4273 C C . THR A 1 534 ? -39.278 11.652 36.610 1.00 89.62 534 THR A C 1
ATOM 4275 O O . THR A 1 534 ? -38.858 10.602 36.125 1.00 89.62 534 THR A O 1
ATOM 4278 N N . THR A 1 535 ? -38.598 12.314 37.541 1.00 89.38 535 THR A N 1
ATOM 4279 C CA . THR A 1 535 ? -37.450 11.764 38.282 1.00 89.38 535 THR A CA 1
ATOM 4280 C C . THR A 1 535 ? -37.859 11.211 39.653 1.00 89.38 535 THR A C 1
ATOM 4282 O O . THR A 1 535 ? -37.065 10.525 40.297 1.00 89.38 535 THR A O 1
ATOM 4285 N N . SER A 1 536 ? -39.104 11.451 40.088 1.00 85.00 536 SER A N 1
ATOM 4286 C CA . SER A 1 536 ? -39.687 10.932 41.331 1.00 85.00 536 SER A CA 1
ATOM 4287 C C . SER A 1 536 ? -39.701 9.399 41.370 1.00 85.00 536 SER A C 1
ATOM 4289 O O . SER A 1 536 ? -39.987 8.743 40.365 1.00 85.00 536 SER A O 1
ATOM 4291 N N . SER A 1 537 ? -39.422 8.824 42.542 1.00 79.94 537 SER A N 1
ATOM 4292 C CA . SER A 1 537 ? -39.584 7.394 42.825 1.00 79.94 537 SER A CA 1
ATOM 4293 C C . SER A 1 537 ? -40.270 7.223 44.192 1.00 79.94 537 SER A C 1
ATOM 4295 O O . SER A 1 537 ? -39.713 7.697 45.187 1.00 79.94 537 SER A O 1
ATOM 4297 N N . PRO A 1 538 ? -41.466 6.601 44.276 1.00 78.69 538 PRO A N 1
ATOM 4298 C CA . PRO A 1 538 ? -42.285 6.119 43.156 1.00 78.69 538 PRO A CA 1
ATOM 4299 C C . PRO A 1 538 ? -42.716 7.251 42.206 1.00 78.69 538 PRO A C 1
ATOM 4301 O O . PRO A 1 538 ? -42.705 8.427 42.573 1.00 78.69 538 PRO A O 1
ATOM 4304 N N . ALA A 1 539 ? -43.071 6.891 40.971 1.00 82.50 539 ALA A N 1
ATOM 4305 C CA . ALA A 1 539 ? -43.536 7.847 39.971 1.00 82.50 539 ALA A CA 1
ATOM 4306 C C . ALA A 1 539 ? -44.929 8.412 40.315 1.00 82.50 539 ALA A C 1
ATOM 4308 O O . ALA A 1 539 ? -45.742 7.769 40.982 1.00 82.50 539 ALA A O 1
ATOM 4309 N N . GLU A 1 540 ? -45.206 9.624 39.839 1.00 85.12 540 GLU A N 1
ATOM 4310 C CA . GLU A 1 540 ? -46.527 10.252 39.940 1.00 85.12 540 GLU A CA 1
ATOM 4311 C C . GLU A 1 540 ? -47.551 9.542 39.039 1.00 85.12 540 GLU A C 1
ATOM 4313 O O . GLU A 1 540 ? -47.211 9.025 37.975 1.00 85.12 540 GLU A O 1
ATOM 4318 N N . SER A 1 541 ? -48.829 9.556 39.431 1.00 80.25 541 SER A N 1
ATOM 4319 C CA . SER A 1 541 ? -49.903 8.959 38.626 1.00 80.25 541 SER A CA 1
ATOM 4320 C C . SER A 1 541 ? -49.962 9.587 37.229 1.00 80.25 541 SER A C 1
ATOM 4322 O O . SER A 1 541 ? -50.098 10.803 37.104 1.00 80.25 541 SER A O 1
ATOM 4324 N N . GLY A 1 542 ? -49.892 8.757 36.186 1.00 84.31 542 GLY A N 1
ATOM 4325 C CA . GLY A 1 542 ? -49.847 9.210 34.791 1.00 84.31 542 GLY A CA 1
ATOM 4326 C C . GLY A 1 542 ? -48.453 9.602 34.281 1.00 84.31 542 GLY A C 1
ATOM 4327 O O . GLY A 1 542 ? -48.360 10.178 33.200 1.00 84.31 542 GLY A O 1
ATOM 4328 N N . LYS A 1 543 ? -47.378 9.296 35.023 1.00 89.81 543 LYS A N 1
ATOM 4329 C CA . LYS A 1 543 ? -45.985 9.475 34.586 1.00 89.81 543 LYS A CA 1
ATOM 4330 C C . LYS A 1 543 ? -45.159 8.205 34.786 1.00 89.81 543 LYS A C 1
ATOM 4332 O O . LYS A 1 543 ? -45.445 7.397 35.666 1.00 89.81 543 LYS A O 1
ATOM 4337 N N . ILE A 1 544 ? -44.089 8.074 34.009 1.00 90.25 544 ILE A N 1
ATOM 4338 C CA . ILE A 1 544 ? -43.050 7.054 34.167 1.00 90.25 544 ILE A CA 1
ATOM 4339 C C . ILE A 1 544 ? -41.767 7.690 34.724 1.00 90.25 544 ILE A C 1
ATOM 4341 O O . ILE A 1 544 ? -41.424 8.827 34.384 1.00 90.25 544 ILE A O 1
ATOM 4345 N N . ASN A 1 545 ? -41.044 6.975 35.593 1.00 91.50 545 ASN A N 1
ATOM 4346 C CA . ASN A 1 545 ? -39.721 7.421 36.022 1.00 91.50 545 ASN A CA 1
ATOM 4347 C C . ASN A 1 545 ? -38.740 7.294 34.846 1.00 91.50 545 ASN A C 1
ATOM 4349 O O . ASN A 1 545 ? -38.536 6.199 34.325 1.00 91.50 545 ASN A O 1
ATOM 4353 N N . VAL A 1 546 ? -38.119 8.400 34.438 1.00 89.50 546 VAL A N 1
ATOM 4354 C CA . VAL A 1 546 ? -37.288 8.457 33.224 1.00 89.50 546 VAL A CA 1
ATOM 4355 C C . VAL A 1 546 ? -36.049 7.552 33.298 1.00 89.50 546 VAL A C 1
ATOM 4357 O O . VAL A 1 546 ? -35.653 6.975 32.290 1.00 89.50 546 VAL A O 1
ATOM 4360 N N . GLY A 1 547 ? -35.470 7.358 34.489 1.00 89.44 547 GLY A N 1
ATOM 4361 C CA . GLY A 1 547 ? -34.340 6.446 34.686 1.00 89.44 547 GLY A CA 1
ATOM 4362 C C . GLY A 1 547 ? -34.753 4.977 34.615 1.00 89.44 547 GLY A C 1
ATOM 4363 O O . GLY A 1 547 ? -34.048 4.173 34.015 1.00 89.44 547 GLY A O 1
ATOM 4364 N N . GLN A 1 548 ? -35.926 4.630 35.151 1.00 89.50 548 GLN A N 1
ATOM 4365 C CA . GLN A 1 548 ? -36.501 3.290 34.985 1.00 89.50 548 GLN A CA 1
ATOM 4366 C C . GLN A 1 548 ? -36.880 3.018 33.523 1.00 89.50 548 GLN A C 1
ATOM 4368 O O . GLN A 1 548 ? -36.628 1.924 33.033 1.00 89.50 548 GLN A O 1
ATOM 4373 N N . ALA A 1 549 ? -37.431 4.012 32.819 1.00 89.06 549 ALA A N 1
ATOM 4374 C CA . ALA A 1 549 ? -37.796 3.910 31.407 1.00 89.06 549 ALA A CA 1
ATOM 4375 C C . ALA A 1 549 ? -36.573 3.707 30.498 1.00 89.06 549 ALA A C 1
ATOM 4377 O O . ALA A 1 549 ? -36.592 2.847 29.625 1.00 89.06 549 ALA A O 1
ATOM 4378 N N . PHE A 1 550 ? -35.489 4.446 30.747 1.00 89.88 550 PHE A N 1
ATOM 4379 C CA . PHE A 1 550 ? -34.206 4.263 30.065 1.00 89.88 550 PHE A CA 1
ATOM 4380 C C . PHE A 1 550 ? -33.607 2.873 30.320 1.00 89.88 550 PHE A C 1
ATOM 4382 O O . PHE A 1 550 ? -33.120 2.230 29.398 1.00 89.88 550 PHE A O 1
ATOM 4389 N N . MET A 1 551 ? -33.716 2.366 31.551 1.00 90.31 551 MET A N 1
ATOM 4390 C CA . MET A 1 551 ? -33.247 1.024 31.912 1.00 90.31 551 MET A CA 1
ATOM 4391 C C . MET A 1 551 ? -34.230 -0.111 31.562 1.00 90.31 551 MET A C 1
ATOM 4393 O O . MET A 1 551 ? -33.931 -1.265 31.862 1.00 90.31 551 MET A O 1
ATOM 4397 N N . ALA A 1 552 ? -35.380 0.168 30.934 1.00 87.81 552 ALA A N 1
ATOM 4398 C CA . ALA A 1 552 ? -36.432 -0.829 30.692 1.00 87.81 552 ALA A CA 1
ATOM 4399 C C . ALA A 1 552 ? -35.997 -1.968 29.753 1.00 87.81 552 ALA A C 1
ATOM 4401 O O . ALA A 1 552 ? -36.489 -3.092 29.873 1.00 87.81 552 ALA A O 1
ATOM 4402 N N . SER A 1 553 ? -35.067 -1.684 28.842 1.00 79.31 553 SER A N 1
ATOM 4403 C CA . SER A 1 553 ? -34.514 -2.643 27.875 1.00 79.31 553 SER A CA 1
ATOM 4404 C C . SER A 1 553 ? -33.036 -2.964 28.132 1.00 79.31 553 SER A C 1
ATOM 4406 O O . SER A 1 553 ? -32.403 -3.633 27.324 1.00 79.31 553 SER A O 1
ATOM 4408 N N . ALA A 1 554 ? -32.471 -2.491 29.249 1.00 83.94 554 ALA A N 1
ATOM 4409 C CA . ALA A 1 554 ? -31.072 -2.730 29.585 1.00 83.94 554 ALA A CA 1
ATOM 4410 C C . ALA A 1 554 ? -30.814 -4.228 29.804 1.00 83.94 554 ALA A C 1
ATOM 4412 O O . ALA A 1 554 ? -31.511 -4.890 30.582 1.00 83.94 554 ALA A O 1
ATOM 4413 N N . ILE A 1 555 ? -29.785 -4.766 29.154 1.00 81.81 555 ILE A N 1
ATOM 4414 C CA . ILE A 1 555 ? -29.439 -6.180 29.247 1.00 81.81 555 ILE A CA 1
ATOM 4415 C C . ILE A 1 555 ? -28.389 -6.356 30.345 1.00 81.81 555 ILE A C 1
ATOM 4417 O O . ILE A 1 555 ? -27.388 -5.655 30.407 1.00 81.81 555 ILE A O 1
ATOM 4421 N N . THR A 1 556 ? -28.617 -7.308 31.251 1.00 81.56 556 THR A N 1
ATOM 4422 C CA . THR A 1 556 ? -27.555 -7.804 32.132 1.00 81.56 556 THR A CA 1
ATOM 4423 C C . THR A 1 556 ? -27.748 -9.285 32.431 1.00 81.56 556 THR A C 1
ATOM 4425 O O . THR A 1 556 ? -28.738 -9.734 33.030 1.00 81.56 556 THR A O 1
ATOM 4428 N N . ASP A 1 557 ? -26.755 -10.056 32.004 1.00 80.81 557 ASP A N 1
ATOM 4429 C CA . ASP A 1 557 ? -26.552 -11.467 32.318 1.00 80.81 557 ASP A CA 1
ATOM 4430 C C . ASP A 1 557 ? -25.813 -11.653 33.664 1.00 80.81 557 ASP A C 1
ATOM 4432 O O . ASP A 1 557 ? -25.512 -12.780 34.068 1.00 80.81 557 ASP A O 1
ATOM 4436 N N . ARG A 1 558 ? -25.542 -10.563 34.403 1.00 82.62 558 ARG A N 1
ATOM 4437 C CA . ARG A 1 558 ? -25.035 -10.634 35.777 1.00 82.62 558 ARG A CA 1
ATOM 4438 C C . ARG A 1 558 ? -26.139 -11.059 36.746 1.00 82.62 558 ARG A C 1
ATOM 4440 O O . ARG A 1 558 ? -27.238 -10.503 36.761 1.00 82.62 558 ARG A O 1
ATOM 4447 N N . ALA A 1 559 ? -25.808 -11.993 37.636 1.00 84.56 559 ALA A N 1
ATOM 4448 C CA . ALA A 1 559 ? -26.722 -12.475 38.673 1.00 84.56 559 ALA A CA 1
ATOM 4449 C C . ALA A 1 559 ? -27.119 -11.393 39.701 1.00 84.56 559 ALA A C 1
ATOM 4451 O O . ALA A 1 559 ? -28.197 -11.479 40.279 1.00 84.56 559 ALA A O 1
ATOM 4452 N N . ASP A 1 560 ? -26.286 -10.363 39.903 1.00 84.25 560 ASP A N 1
ATOM 4453 C CA . ASP A 1 560 ? -26.561 -9.248 40.822 1.00 84.25 560 ASP A CA 1
ATOM 4454 C C . ASP A 1 560 ? -27.450 -8.141 40.224 1.00 84.25 560 ASP A C 1
ATOM 4456 O O . ASP A 1 560 ? -27.734 -7.160 40.908 1.00 84.25 560 ASP A O 1
ATOM 4460 N N . LYS A 1 561 ? -27.899 -8.296 38.966 1.00 86.94 561 LYS A N 1
ATOM 4461 C CA . LYS A 1 561 ? -28.721 -7.321 38.220 1.00 86.94 561 LYS A CA 1
ATOM 4462 C C . LYS A 1 561 ? -28.149 -5.904 38.172 1.00 86.94 561 LYS A C 1
ATOM 4464 O O . LYS A 1 561 ? -28.878 -4.932 37.987 1.00 86.94 561 LYS A O 1
ATOM 4469 N N . LEU A 1 562 ? -26.826 -5.806 38.276 1.00 92.12 562 LEU A N 1
ATOM 4470 C CA . LEU A 1 562 ? -26.093 -4.576 38.032 1.00 92.12 562 LEU A CA 1
ATOM 4471 C C . LEU A 1 562 ? -25.632 -4.511 36.578 1.00 92.12 562 LEU A C 1
ATOM 4473 O O . LEU A 1 562 ? -25.458 -5.536 35.919 1.00 92.12 562 LEU A O 1
ATOM 4477 N N . TYR A 1 563 ? -25.388 -3.296 36.110 1.00 92.94 563 TYR A N 1
ATOM 4478 C CA . TYR A 1 563 ? -24.901 -2.995 34.769 1.00 92.94 563 TYR A CA 1
ATOM 4479 C C . TYR A 1 563 ? -23.464 -2.472 34.883 1.00 92.94 563 TYR A C 1
ATOM 4481 O O . TYR A 1 563 ? -23.198 -1.668 35.785 1.00 92.94 563 TYR A O 1
ATOM 4489 N N . PRO A 1 564 ? -22.511 -2.941 34.059 1.00 94.00 564 PRO A N 1
ATOM 4490 C CA . PRO A 1 564 ? -21.178 -2.355 33.999 1.00 94.00 564 PRO A CA 1
ATOM 4491 C C . PRO A 1 564 ? -21.276 -0.925 33.453 1.00 94.00 564 PRO A C 1
ATOM 4493 O O . PRO A 1 564 ? -21.842 -0.693 32.391 1.00 94.00 564 PRO A O 1
ATOM 4496 N N . THR A 1 565 ? -20.719 0.040 34.184 1.00 94.62 565 THR A N 1
ATOM 4497 C CA . THR A 1 565 ? -20.824 1.468 33.857 1.00 94.62 565 THR A CA 1
ATOM 4498 C C . THR A 1 565 ? -19.436 2.058 33.659 1.00 94.62 565 THR A C 1
ATOM 4500 O O . THR A 1 565 ? -18.688 2.251 34.621 1.00 94.62 565 THR A O 1
ATOM 4503 N N . MET A 1 566 ? -19.077 2.362 32.415 1.00 95.31 566 MET A N 1
ATOM 4504 C CA . MET A 1 566 ? -17.842 3.061 32.081 1.00 95.31 566 MET A CA 1
ATOM 4505 C C . MET A 1 566 ? -18.020 4.565 32.306 1.00 95.31 566 MET A C 1
ATOM 4507 O O . MET A 1 566 ? -18.721 5.244 31.555 1.00 95.31 566 MET A O 1
ATOM 4511 N N . VAL A 1 567 ? -17.381 5.109 33.338 1.00 94.88 567 VAL A N 1
ATOM 4512 C CA . VAL A 1 567 ? -17.402 6.551 33.602 1.00 94.88 567 VAL A CA 1
ATOM 4513 C C . VAL A 1 567 ? -16.294 7.223 32.797 1.00 94.88 567 VAL A C 1
ATOM 4515 O O . VAL A 1 567 ? -15.134 6.811 32.875 1.00 94.88 567 VAL A O 1
ATOM 4518 N N . VAL A 1 568 ? -16.638 8.266 32.044 1.00 92.00 568 VAL A N 1
ATOM 4519 C CA . VAL A 1 568 ? -15.740 9.005 31.141 1.00 92.00 568 VAL A CA 1
ATOM 4520 C C . VAL A 1 568 ? -15.807 10.514 31.396 1.00 92.00 568 VAL A C 1
ATOM 4522 O O . VAL A 1 568 ? -16.810 11.010 31.911 1.00 92.00 568 VAL A O 1
ATOM 4525 N N . ASP A 1 569 ? -14.756 11.261 31.047 1.00 88.12 569 ASP A N 1
ATOM 4526 C CA . ASP A 1 569 ? -14.763 12.730 31.136 1.00 88.12 569 ASP A CA 1
ATOM 4527 C C . ASP A 1 569 ? -15.447 13.413 29.929 1.00 88.12 569 ASP A C 1
ATOM 4529 O O . ASP A 1 569 ? -15.956 12.762 29.015 1.00 88.12 569 ASP A O 1
ATOM 4533 N N . GLU A 1 570 ? -15.474 14.753 29.910 1.00 84.94 570 GLU A N 1
ATOM 4534 C CA . GLU A 1 570 ? -16.051 15.563 28.818 1.00 84.94 570 GLU A CA 1
ATOM 4535 C C . GLU A 1 570 ? -15.475 15.272 27.421 1.00 84.94 570 GLU A C 1
ATOM 4537 O O . GLU A 1 570 ? -16.105 15.633 26.419 1.00 84.94 570 GLU A O 1
ATOM 4542 N N . ARG A 1 571 ? -14.307 14.623 27.365 1.00 82.38 571 ARG A N 1
ATOM 4543 C CA . ARG A 1 571 ? -13.548 14.251 26.166 1.00 82.38 571 ARG A CA 1
ATOM 4544 C C . ARG A 1 571 ? -13.687 12.751 25.852 1.00 82.38 571 ARG A C 1
ATOM 4546 O O . ARG A 1 571 ? -12.933 12.210 25.052 1.00 82.38 571 ARG A O 1
ATOM 4553 N N . LYS A 1 572 ? -14.637 12.073 26.516 1.00 84.50 572 LYS A N 1
ATOM 4554 C CA . LYS A 1 572 ? -14.891 10.622 26.469 1.00 84.50 572 LYS A CA 1
ATOM 4555 C C . LYS A 1 572 ? -13.700 9.755 26.936 1.00 84.50 572 LYS A C 1
ATOM 4557 O O . LYS A 1 572 ? -13.690 8.550 26.696 1.00 84.50 572 LYS A O 1
ATOM 4562 N N . VAL A 1 573 ? -12.731 10.318 27.671 1.00 85.19 573 VAL A N 1
ATOM 4563 C CA . VAL A 1 573 ? -11.592 9.561 28.228 1.00 85.19 573 VAL A CA 1
ATOM 4564 C C . VAL A 1 573 ? -12.022 8.808 29.490 1.00 85.19 573 VAL A C 1
ATOM 4566 O O . VAL A 1 573 ? -12.621 9.392 30.393 1.00 85.19 573 VAL A O 1
ATOM 4569 N N . ALA A 1 574 ? -11.698 7.514 29.580 1.00 90.00 574 ALA A N 1
ATOM 4570 C CA . ALA A 1 574 ? -12.113 6.651 30.686 1.00 90.00 574 ALA A CA 1
ATOM 4571 C C . ALA A 1 574 ? -11.528 7.077 32.047 1.00 90.00 574 ALA A C 1
ATOM 4573 O O . ALA A 1 574 ? -10.313 7.073 32.268 1.00 90.00 574 ALA A O 1
ATOM 4574 N N . LEU A 1 575 ? -12.417 7.388 32.991 1.00 89.88 575 LEU A N 1
ATOM 4575 C CA . LEU A 1 575 ? -12.110 7.725 34.381 1.00 89.88 575 LEU A CA 1
ATOM 4576 C C . LEU A 1 575 ? -12.173 6.501 35.307 1.00 89.88 575 LEU A C 1
ATOM 4578 O O . LEU A 1 575 ? -11.410 6.424 36.269 1.00 89.88 575 LEU A O 1
ATOM 4582 N N . GLY A 1 576 ? -13.048 5.534 35.025 1.00 90.62 576 GLY A N 1
ATOM 4583 C CA . GLY A 1 576 ? -13.129 4.290 35.789 1.00 90.62 576 GLY A CA 1
ATOM 4584 C C . GLY A 1 576 ? -14.355 3.447 35.450 1.00 90.62 576 GLY A C 1
ATOM 4585 O O . GLY A 1 576 ? -15.404 3.981 35.102 1.00 90.62 576 GLY A O 1
ATOM 4586 N N . LEU A 1 577 ? -14.229 2.127 35.593 1.00 93.31 577 LEU A N 1
ATOM 4587 C CA . LEU A 1 577 ? -15.361 1.202 35.551 1.00 93.31 577 LEU A CA 1
ATOM 4588 C C . LEU A 1 577 ? -16.008 1.115 36.939 1.00 93.31 577 LEU A C 1
ATOM 4590 O O . LEU A 1 577 ? -15.329 0.880 37.941 1.00 93.31 577 LEU A O 1
ATOM 4594 N N . VAL A 1 578 ? -17.326 1.275 36.989 1.00 93.44 578 VAL A N 1
ATOM 4595 C CA . VAL A 1 578 ? -18.167 1.048 38.173 1.00 93.44 578 VAL A CA 1
ATOM 4596 C C . VAL A 1 578 ? -19.343 0.150 37.794 1.00 93.44 578 VAL A C 1
ATOM 4598 O O . VAL A 1 578 ? -19.403 -0.370 36.682 1.00 93.44 578 VAL A O 1
ATOM 4601 N N . TYR A 1 579 ? -20.272 -0.053 38.722 1.00 94.62 579 TYR A N 1
ATOM 4602 C CA . TYR A 1 579 ? -21.524 -0.752 38.464 1.00 94.62 579 TYR A CA 1
ATOM 4603 C C . TYR A 1 579 ? -22.691 0.171 38.799 1.00 94.62 579 TYR A C 1
ATOM 4605 O O . TYR A 1 579 ? -22.641 0.861 39.818 1.00 94.62 579 TYR A O 1
ATOM 4613 N N . SER A 1 580 ? -23.736 0.168 37.979 1.00 95.69 580 SER A N 1
ATOM 4614 C CA . SER A 1 580 ? -24.994 0.860 38.268 1.00 95.69 580 SER A CA 1
ATOM 4615 C C . SER A 1 580 ? -26.129 -0.133 38.514 1.00 95.69 580 SER A C 1
ATOM 4617 O O . SER A 1 580 ? -26.122 -1.248 37.998 1.00 95.69 580 SER A O 1
ATOM 4619 N N . SER A 1 581 ? -27.111 0.287 39.303 1.00 93.62 581 SER A N 1
ATOM 4620 C CA . SER A 1 581 ? -28.425 -0.352 39.441 1.00 93.62 581 SER A CA 1
ATOM 4621 C C . SER A 1 581 ? -29.479 0.515 38.745 1.00 93.62 581 SER A C 1
ATOM 4623 O O . SER A 1 581 ? -29.197 1.668 38.411 1.00 93.62 581 SER A O 1
ATOM 4625 N N . ILE A 1 582 ? -30.698 0.007 38.542 1.00 92.19 582 ILE A N 1
ATOM 4626 C CA . ILE A 1 582 ? -31.799 0.824 37.993 1.00 92.19 582 ILE A CA 1
ATOM 4627 C C . ILE A 1 582 ? -32.044 2.039 38.906 1.00 92.19 582 ILE A C 1
ATOM 4629 O O . ILE A 1 582 ? -32.221 3.165 38.440 1.00 92.19 582 ILE A O 1
ATOM 4633 N N . GLU A 1 583 ? -31.944 1.824 40.217 1.00 92.31 583 GLU A N 1
ATOM 4634 C CA . GLU A 1 583 ? -32.042 2.840 41.258 1.00 92.31 583 GLU A CA 1
ATOM 4635 C C . GLU A 1 583 ? -30.901 3.862 41.176 1.00 92.31 583 GLU A C 1
ATOM 4637 O O . GLU A 1 583 ? -31.153 5.054 41.327 1.00 92.31 583 GLU A O 1
ATOM 4642 N N . SER A 1 584 ? -29.654 3.443 40.916 1.00 94.56 584 SER A N 1
ATOM 4643 C CA . SER A 1 584 ? -28.521 4.378 40.840 1.00 94.56 584 SER A CA 1
ATOM 4644 C C . SER A 1 584 ? -28.497 5.178 39.535 1.00 94.56 584 SER A C 1
ATOM 4646 O O . SER A 1 584 ? -28.074 6.334 39.549 1.00 94.56 584 SER A O 1
ATOM 4648 N N . VAL A 1 585 ? -29.003 4.623 38.426 1.00 93.81 585 VAL A N 1
ATOM 4649 C CA . VAL A 1 585 ? -29.231 5.382 37.183 1.00 93.81 585 VAL A CA 1
ATOM 4650 C C . VAL A 1 585 ? -30.330 6.423 37.396 1.00 93.81 585 VAL A C 1
ATOM 4652 O O . VAL A 1 585 ? -30.104 7.605 37.136 1.00 93.81 585 VAL A O 1
ATOM 4655 N N . ALA A 1 586 ? -31.481 6.023 37.948 1.00 91.88 586 ALA A N 1
ATOM 4656 C CA . ALA A 1 586 ? -32.575 6.944 38.255 1.00 91.88 586 ALA A CA 1
ATOM 4657 C C . ALA A 1 586 ? -32.157 8.043 39.248 1.00 91.88 586 ALA A C 1
ATOM 4659 O O . ALA A 1 586 ? -32.464 9.214 39.023 1.00 91.88 586 ALA A O 1
ATOM 4660 N N . GLU A 1 587 ? -31.403 7.702 40.298 1.00 93.31 587 GLU A N 1
ATOM 4661 C CA . GLU A 1 587 ? -30.891 8.684 41.256 1.00 93.31 587 GLU A CA 1
ATOM 4662 C C . GLU A 1 587 ? -29.860 9.624 40.614 1.00 93.31 587 GLU A C 1
ATOM 4664 O O . GLU A 1 587 ? -29.952 10.827 40.823 1.00 93.31 587 GLU A O 1
ATOM 4669 N N . SER A 1 588 ? -28.949 9.128 39.765 1.00 93.62 588 SER A N 1
ATOM 4670 C CA . SER A 1 588 ? -27.976 9.976 39.046 1.00 93.62 588 SER A CA 1
ATOM 4671 C C . SER A 1 588 ? -28.649 11.015 38.147 1.00 93.62 588 SER A C 1
ATOM 4673 O O . SER A 1 588 ? -28.252 12.181 38.125 1.00 93.62 588 SER A O 1
ATOM 4675 N N . ILE A 1 589 ? -29.692 10.601 37.420 1.00 91.38 589 ILE A N 1
ATOM 4676 C CA . ILE A 1 589 ? -30.488 11.470 36.540 1.00 91.38 589 ILE A CA 1
ATOM 4677 C C . ILE A 1 589 ? -31.312 12.476 37.367 1.00 91.38 589 ILE A C 1
ATOM 4679 O O . ILE A 1 589 ? -31.509 13.613 36.941 1.00 91.38 589 ILE A O 1
ATOM 4683 N N . LYS A 1 590 ? -31.752 12.084 38.570 1.00 90.44 590 LYS A N 1
ATOM 4684 C CA . LYS A 1 590 ? -32.467 12.931 39.538 1.00 90.44 590 LYS A CA 1
ATOM 4685 C C . LYS A 1 590 ? -31.570 13.964 40.231 1.00 90.44 590 LYS A C 1
ATOM 4687 O O . LYS A 1 590 ? -32.027 15.075 40.480 1.00 90.44 590 LYS A O 1
ATOM 4692 N N . THR A 1 591 ? -30.325 13.622 40.565 1.00 89.81 591 THR A N 1
ATOM 4693 C CA . THR A 1 591 ? -29.393 14.513 41.283 1.00 89.81 591 THR A CA 1
ATOM 4694 C C . THR A 1 591 ? -28.466 15.309 40.372 1.00 89.81 591 THR A C 1
ATOM 4696 O O . THR A 1 591 ? -27.829 16.252 40.841 1.00 89.81 591 THR A O 1
ATOM 4699 N N . GLY A 1 592 ? -28.325 14.913 39.104 1.00 89.69 592 GLY A N 1
ATOM 4700 C CA . GLY A 1 592 ? -27.318 15.469 38.203 1.00 89.69 592 GLY A CA 1
ATOM 4701 C C . GLY A 1 592 ? -25.884 15.136 38.623 1.00 89.69 592 GLY A C 1
ATOM 4702 O O . GLY A 1 592 ? -24.959 15.899 38.336 1.00 89.69 592 GLY A O 1
ATOM 4703 N N . THR A 1 593 ? -25.676 14.023 39.334 1.00 91.81 593 THR A N 1
ATOM 4704 C CA . THR A 1 593 ? -24.365 13.605 39.859 1.00 91.81 593 THR A CA 1
ATOM 4705 C C . THR A 1 593 ? -24.081 12.127 39.599 1.00 91.81 593 THR A C 1
ATOM 4707 O O . THR A 1 593 ? -24.981 11.353 39.296 1.00 91.81 593 THR A O 1
ATOM 4710 N N . GLY A 1 594 ? -22.812 11.719 39.690 1.00 91.88 594 GLY A N 1
ATOM 4711 C CA . GLY A 1 594 ? -22.428 10.311 39.542 1.00 91.88 594 GLY A CA 1
ATOM 4712 C C . GLY A 1 594 ? -22.841 9.474 40.758 1.00 91.88 594 GLY A C 1
ATOM 4713 O O . GLY A 1 594 ? -22.158 9.519 41.788 1.00 91.88 594 GLY A O 1
ATOM 4714 N N . VAL A 1 595 ? -23.935 8.713 40.643 1.00 94.75 595 VAL A N 1
ATOM 4715 C CA . VAL A 1 595 ? -24.448 7.808 41.685 1.00 94.75 595 VAL A CA 1
ATOM 4716 C C . VAL A 1 595 ? -24.423 6.362 41.184 1.00 94.75 595 VAL A C 1
ATOM 4718 O O . VAL A 1 595 ? -25.103 5.977 40.235 1.00 94.75 595 VAL A O 1
ATOM 4721 N N . TYR A 1 596 ? -23.629 5.533 41.851 1.00 95.25 596 TYR A N 1
ATOM 4722 C CA . TYR A 1 596 ? -23.326 4.167 41.414 1.00 95.25 596 TYR A CA 1
ATOM 4723 C C . TYR A 1 596 ? -23.767 3.146 42.463 1.00 95.25 596 TYR A C 1
ATOM 4725 O O . TYR A 1 596 ? -23.961 3.496 43.626 1.00 95.25 596 TYR A O 1
ATOM 4733 N N . GLN A 1 597 ? -23.892 1.873 42.100 1.00 94.56 597 GLN A N 1
ATOM 4734 C CA . GLN A 1 597 ? -24.176 0.817 43.065 1.00 94.56 597 GLN A CA 1
ATOM 4735 C C . GLN A 1 597 ? -22.877 0.294 43.694 1.00 94.56 597 GLN A C 1
ATOM 4737 O O . GLN A 1 597 ? -22.028 -0.308 43.037 1.00 94.56 597 GLN A O 1
ATOM 4742 N N . SER A 1 598 ? -22.741 0.462 45.008 1.00 87.44 598 SER A N 1
ATOM 4743 C CA . SER A 1 598 ? -21.694 -0.174 45.805 1.00 87.44 598 SER A CA 1
ATOM 4744 C C . SER A 1 598 ? -22.205 -1.454 46.461 1.00 87.44 598 SER A C 1
ATOM 4746 O O . SER A 1 598 ? -23.168 -1.427 47.231 1.00 87.44 598 SER A O 1
ATOM 4748 N N . ARG A 1 599 ? -21.486 -2.565 46.246 1.00 81.31 599 ARG A N 1
ATOM 4749 C CA . ARG A 1 599 ? -21.773 -3.880 46.855 1.00 81.31 599 ARG A CA 1
ATOM 4750 C C . ARG A 1 599 ? -21.811 -3.865 48.391 1.00 81.31 599 ARG A C 1
ATOM 4752 O O . ARG A 1 599 ? -22.386 -4.770 48.979 1.00 81.31 599 ARG A O 1
ATOM 4759 N N . THR A 1 600 ? -21.207 -2.866 49.041 1.00 78.69 600 THR A N 1
ATOM 4760 C CA . THR A 1 600 ? -21.122 -2.763 50.513 1.00 78.69 600 THR A CA 1
ATOM 4761 C C . THR A 1 600 ? -21.819 -1.536 51.103 1.00 78.69 600 THR A C 1
ATOM 4763 O O . THR A 1 600 ? -21.861 -1.402 52.323 1.00 78.69 600 THR A O 1
ATOM 4766 N N . ARG A 1 601 ? -22.341 -0.617 50.274 1.00 78.50 601 ARG A N 1
ATOM 4767 C CA . ARG A 1 601 ? -22.937 0.656 50.740 1.00 78.50 601 ARG A CA 1
ATOM 4768 C C . ARG A 1 601 ? -24.294 0.998 50.116 1.00 78.50 601 ARG A C 1
ATOM 4770 O O . ARG A 1 601 ? -24.875 2.007 50.497 1.00 78.50 601 ARG A O 1
ATOM 4777 N N . GLY A 1 602 ? -24.796 0.202 49.170 1.00 88.75 602 GLY A N 1
ATOM 4778 C CA . GLY A 1 602 ? -25.965 0.578 48.373 1.00 88.75 602 GLY A CA 1
ATOM 4779 C C . GLY A 1 602 ? -25.621 1.719 47.412 1.00 88.75 602 GLY A C 1
ATOM 4780 O O . GLY A 1 602 ? -24.571 1.678 46.768 1.00 88.75 602 GLY A O 1
ATOM 4781 N N . LEU A 1 603 ? -26.473 2.743 47.333 1.00 92.62 603 LEU A N 1
ATOM 4782 C CA . LEU A 1 603 ? -26.239 3.915 46.483 1.00 92.62 603 LEU A CA 1
ATOM 4783 C C . LEU A 1 603 ? -24.999 4.705 46.938 1.00 92.62 603 LEU A C 1
ATOM 4785 O O . LEU A 1 603 ? -24.928 5.228 48.051 1.00 92.62 603 LEU A O 1
ATOM 4789 N N . TRP A 1 604 ? -24.015 4.809 46.049 1.00 92.44 604 TRP A N 1
ATOM 4790 C CA . TRP A 1 604 ? -22.743 5.483 46.264 1.00 92.44 604 TRP A CA 1
ATOM 4791 C C . TRP A 1 604 ? -22.654 6.763 45.432 1.00 92.44 604 TRP A C 1
ATOM 4793 O O . TRP A 1 604 ? -22.288 6.752 44.258 1.00 92.44 604 TRP A O 1
ATOM 4803 N N . TYR A 1 605 ? -22.941 7.882 46.091 1.00 92.75 605 TYR A N 1
ATOM 4804 C CA . TYR A 1 605 ? -22.716 9.232 45.580 1.00 92.75 605 TYR A CA 1
ATOM 4805 C C . TYR A 1 605 ? -21.204 9.502 45.503 1.00 92.75 605 TYR A C 1
ATOM 4807 O O . TYR A 1 605 ? -20.525 9.650 46.530 1.00 92.75 605 TYR A O 1
ATOM 4815 N N . LYS A 1 606 ? -20.645 9.532 44.290 1.00 89.81 606 LYS A N 1
ATOM 4816 C CA . LYS A 1 606 ? -19.196 9.636 44.080 1.00 89.81 606 LYS A CA 1
ATOM 4817 C C . LYS A 1 606 ? -18.656 10.955 44.632 1.00 89.81 606 LYS A C 1
ATOM 4819 O O . LYS A 1 606 ? -19.084 12.038 44.251 1.00 89.81 606 LYS A O 1
ATOM 4824 N N . GLY A 1 607 ? -17.676 10.847 45.529 1.00 83.12 607 GLY A N 1
ATOM 4825 C CA . GLY A 1 607 ? -16.952 11.987 46.096 1.00 83.12 607 GLY A CA 1
ATOM 4826 C C . GLY A 1 607 ? -17.651 12.724 47.238 1.00 83.12 607 GLY A C 1
ATOM 4827 O O . GLY A 1 607 ? -17.040 13.627 47.804 1.00 83.12 607 GLY A O 1
ATOM 4828 N N . ALA A 1 608 ? -18.869 12.332 47.632 1.00 84.19 608 ALA A N 1
ATOM 4829 C CA . ALA A 1 608 ? -19.636 13.017 48.681 1.00 84.19 608 ALA A CA 1
ATOM 4830 C C . ALA A 1 608 ? -18.893 13.132 50.031 1.00 84.19 608 ALA A C 1
ATOM 4832 O O . ALA A 1 608 ? -19.098 14.091 50.766 1.00 84.19 608 ALA A O 1
ATOM 4833 N N . THR A 1 609 ? -17.994 12.191 50.341 1.00 79.56 609 THR A N 1
ATOM 4834 C CA . THR A 1 609 ? -17.167 12.196 51.564 1.00 79.56 609 THR A CA 1
ATOM 4835 C C . THR A 1 609 ? -15.740 12.719 51.367 1.00 79.56 609 THR A C 1
ATOM 4837 O O . THR A 1 609 ? -15.012 12.833 52.347 1.00 79.56 609 THR A O 1
ATOM 4840 N N . SER A 1 610 ? -15.296 12.973 50.130 1.00 80.56 610 SER A N 1
ATOM 4841 C CA . SER A 1 610 ? -13.900 13.340 49.813 1.00 80.56 610 SER A CA 1
ATOM 4842 C C . SER A 1 610 ? -13.751 14.642 49.022 1.00 80.56 610 SER A C 1
ATOM 4844 O O . SER A 1 610 ? -12.641 14.999 48.641 1.00 80.56 610 SER A O 1
ATOM 4846 N N . GLY A 1 611 ? -14.851 15.331 48.705 1.00 80.56 611 GLY A N 1
ATOM 4847 C CA . GLY A 1 611 ? -14.865 16.536 47.868 1.00 80.56 611 GLY A CA 1
ATOM 4848 C C . GLY A 1 611 ? -14.669 16.278 46.366 1.00 80.56 611 GLY A C 1
ATOM 4849 O O . GLY A 1 611 ? -15.053 17.119 45.555 1.00 80.56 611 GLY A O 1
ATOM 4850 N N . ALA A 1 612 ? -14.154 15.107 45.971 1.00 84.62 612 ALA A N 1
ATOM 4851 C CA . ALA A 1 612 ? -13.919 14.710 44.578 1.00 84.62 612 ALA A CA 1
ATOM 4852 C C . ALA A 1 612 ? -15.214 14.267 43.853 1.00 84.62 612 ALA A C 1
ATOM 4854 O O . ALA A 1 612 ? -15.340 13.126 43.379 1.00 84.62 612 ALA A O 1
ATOM 4855 N N . THR A 1 613 ? -16.205 15.163 43.855 1.00 90.12 613 THR A N 1
ATOM 4856 C CA . THR A 1 613 ? -17.578 14.966 43.362 1.00 90.12 613 THR A CA 1
ATOM 4857 C C . THR A 1 613 ? -17.663 14.896 41.838 1.00 90.12 613 THR A C 1
ATOM 4859 O O . THR A 1 613 ? -16.708 15.212 41.133 1.00 90.12 613 THR A O 1
ATOM 4862 N N . GLN A 1 614 ? -18.808 14.466 41.309 1.00 92.31 614 GLN A N 1
ATOM 4863 C CA . GLN A 1 614 ? -19.056 14.395 39.868 1.00 92.31 614 GLN A CA 1
ATOM 4864 C C . GLN A 1 614 ? -20.369 15.070 39.507 1.00 92.31 614 GLN A C 1
ATOM 4866 O O . GLN A 1 614 ? -21.388 14.776 40.126 1.00 92.31 614 GLN A O 1
ATOM 4871 N N . THR A 1 615 ? -20.342 15.901 38.470 1.00 91.62 615 THR A N 1
ATOM 4872 C CA . THR A 1 615 ? -21.541 16.402 37.791 1.00 91.62 615 THR A CA 1
ATOM 4873 C C . THR A 1 615 ? -21.815 15.510 36.584 1.00 91.62 615 THR A C 1
ATOM 4875 O O . THR A 1 615 ? -20.923 15.311 35.759 1.00 91.62 615 THR A O 1
ATOM 4878 N N . LEU A 1 616 ? -23.022 14.961 36.482 1.00 91.00 616 LEU A N 1
ATOM 4879 C CA . LEU A 1 616 ? -23.460 14.185 35.325 1.00 91.00 616 LEU A CA 1
ATOM 4880 C C . LEU A 1 616 ? -23.656 15.115 34.121 1.00 91.00 616 LEU A C 1
ATOM 4882 O O . LEU A 1 616 ? -24.156 16.228 34.277 1.00 91.00 616 LEU A O 1
ATOM 4886 N N . LEU A 1 617 ? -23.252 14.669 32.931 1.00 87.62 617 LEU A N 1
ATOM 4887 C CA . LEU A 1 617 ? -23.409 15.420 31.680 1.00 87.62 617 LEU A CA 1
ATOM 4888 C C . LEU A 1 617 ? -24.154 14.630 30.605 1.00 87.62 617 LEU A C 1
ATOM 4890 O O . LEU A 1 617 ? -24.873 15.237 29.818 1.00 87.62 617 LEU A O 1
ATOM 4894 N N . ASN A 1 618 ? -23.972 13.307 30.552 1.00 88.94 618 ASN A N 1
ATOM 4895 C CA . ASN A 1 618 ? -24.723 12.423 29.665 1.00 88.94 618 ASN A CA 1
ATOM 4896 C C . ASN A 1 618 ? -24.685 10.961 30.156 1.00 88.94 618 ASN A C 1
ATOM 4898 O O . ASN A 1 618 ? -23.662 10.520 30.681 1.00 88.94 618 ASN A O 1
ATOM 4902 N N . VAL A 1 619 ? -25.781 10.227 29.965 1.00 89.56 619 VAL A N 1
ATOM 4903 C CA . VAL A 1 619 ? -25.891 8.767 30.085 1.00 89.56 619 VAL A CA 1
ATOM 4904 C C . VAL A 1 619 ? -26.252 8.188 28.722 1.00 89.56 619 VAL A C 1
ATOM 4906 O O . VAL A 1 619 ? -27.028 8.785 27.984 1.00 89.56 619 VAL A O 1
ATOM 4909 N N . GLN A 1 620 ? -25.675 7.040 28.393 1.00 88.25 620 GLN A N 1
ATOM 4910 C CA . GLN A 1 620 ? -25.933 6.314 27.150 1.00 88.25 620 GLN A CA 1
ATOM 4911 C C . GLN A 1 620 ? -25.663 4.820 27.362 1.00 88.25 620 GLN A C 1
ATOM 4913 O O . GLN A 1 620 ? -24.944 4.448 28.297 1.00 88.25 620 GLN A O 1
ATOM 4918 N N . PHE A 1 621 ? -26.179 3.981 26.471 1.00 84.88 621 PHE A N 1
ATOM 4919 C CA . PHE A 1 621 ? -25.755 2.584 26.350 1.00 84.88 621 PHE A CA 1
ATOM 4920 C C . PHE A 1 621 ? -24.504 2.442 25.467 1.00 84.88 621 PHE A C 1
ATOM 4922 O O . PHE A 1 621 ? -24.035 3.408 24.846 1.00 84.88 621 PHE A O 1
ATOM 4929 N N . ASP A 1 622 ? -23.944 1.235 25.440 1.00 78.25 622 ASP A N 1
ATOM 4930 C CA . ASP A 1 622 ? -23.144 0.736 24.326 1.00 78.25 622 ASP A CA 1
ATOM 4931 C C . ASP A 1 622 ? -24.012 -0.002 23.286 1.00 78.25 622 ASP A C 1
ATOM 4933 O O . ASP A 1 622 ? -25.240 0.088 23.298 1.00 78.25 622 ASP A O 1
ATOM 4937 N N . CYS A 1 623 ? -23.377 -0.659 22.311 1.00 67.25 623 CYS A N 1
ATOM 4938 C CA . CYS A 1 623 ? -24.047 -1.081 21.084 1.00 67.25 623 CYS A CA 1
ATOM 4939 C C . CYS A 1 623 ? -25.178 -2.098 21.285 1.00 67.25 623 CYS A C 1
ATOM 4941 O O . CYS A 1 623 ? -26.223 -1.950 20.658 1.00 67.25 623 CYS A O 1
ATOM 4943 N N . ASP A 1 624 ? -24.987 -3.095 22.144 1.00 71.62 624 ASP A N 1
ATOM 4944 C CA . ASP A 1 624 ? -25.939 -4.166 22.456 1.00 71.62 624 ASP A CA 1
ATOM 4945 C C . ASP A 1 624 ? -26.665 -3.956 23.798 1.00 71.62 624 ASP A C 1
ATOM 4947 O O . ASP A 1 624 ? -27.429 -4.818 24.231 1.00 71.62 624 ASP A O 1
ATOM 4951 N N . SER A 1 625 ? -26.507 -2.776 24.415 1.00 79.69 625 SER A N 1
ATOM 4952 C CA . SER A 1 625 ? -27.150 -2.383 25.681 1.00 79.69 625 SER A CA 1
ATOM 4953 C C . SER A 1 625 ? -26.815 -3.297 26.876 1.00 79.69 625 SER A C 1
ATOM 4955 O O . SER A 1 625 ? -27.601 -3.390 27.825 1.00 79.69 625 SER A O 1
ATOM 4957 N N . ASP A 1 626 ? -25.641 -3.941 26.831 1.00 84.44 626 ASP A N 1
ATOM 4958 C CA . ASP A 1 626 ? -25.009 -4.727 27.908 1.00 84.44 626 ASP A CA 1
ATOM 4959 C C . ASP A 1 626 ? -24.338 -3.804 28.943 1.00 84.44 626 ASP A C 1
ATOM 4961 O O . ASP A 1 626 ? -24.394 -4.063 30.152 1.00 84.44 626 ASP A O 1
ATOM 4965 N N . ALA A 1 627 ? -23.772 -2.678 28.487 1.00 89.38 627 ALA A N 1
ATOM 4966 C CA . ALA A 1 627 ? -23.077 -1.710 29.323 1.00 89.38 627 ALA A CA 1
ATOM 4967 C C . ALA A 1 627 ? -23.630 -0.281 29.212 1.00 89.38 627 ALA A C 1
ATOM 4969 O O . ALA A 1 627 ? -24.298 0.128 28.262 1.00 89.38 627 ALA A O 1
ATOM 4970 N N . LEU A 1 628 ? -23.300 0.516 30.226 1.00 91.94 628 LEU A N 1
ATOM 4971 C CA . LEU A 1 628 ? -23.592 1.942 30.302 1.00 91.94 628 LEU A CA 1
ATOM 4972 C C . LEU A 1 628 ? -22.311 2.758 30.139 1.00 91.94 628 LEU A C 1
ATOM 4974 O O . LEU A 1 628 ? -21.256 2.395 30.663 1.00 91.94 628 LEU A O 1
ATOM 4978 N N . GLN A 1 629 ? -22.418 3.934 29.527 1.00 92.88 629 GLN A N 1
ATOM 4979 C CA . GLN A 1 629 ? -21.392 4.969 29.610 1.00 92.88 629 GLN A CA 1
ATOM 4980 C C . GLN A 1 629 ? -21.955 6.220 30.290 1.00 92.88 629 GLN A C 1
ATOM 4982 O O . GLN A 1 629 ? -22.999 6.746 29.909 1.00 92.88 629 GLN A O 1
ATOM 4987 N N . PHE A 1 630 ? -21.242 6.702 31.307 1.00 94.12 630 PHE A N 1
ATOM 4988 C CA . PHE A 1 630 ? -21.580 7.909 32.060 1.00 94.12 630 PHE A CA 1
ATOM 4989 C C . PHE A 1 630 ? -20.547 8.997 31.758 1.00 94.12 630 PHE A C 1
ATOM 4991 O O . PHE A 1 630 ? -19.414 8.942 32.237 1.00 94.12 630 PHE A O 1
ATOM 4998 N N . THR A 1 631 ? -20.940 10.004 30.984 1.00 91.75 631 THR A N 1
ATOM 4999 C CA . THR A 1 631 ? -20.140 11.210 30.744 1.00 91.75 631 THR A CA 1
ATOM 5000 C C . THR A 1 631 ? -20.290 12.150 31.937 1.00 91.75 631 THR A C 1
ATOM 5002 O O . THR A 1 631 ? -21.399 12.609 32.225 1.00 91.75 631 THR A O 1
ATOM 5005 N N . VAL A 1 632 ? -19.193 12.468 32.628 1.00 91.44 632 VAL A N 1
ATOM 5006 C CA . VAL A 1 632 ? -19.201 13.317 33.833 1.00 91.44 632 VAL A CA 1
ATOM 5007 C C . VAL A 1 632 ? -18.135 14.411 33.791 1.00 91.44 632 VAL A C 1
ATOM 5009 O O . VAL A 1 632 ? -17.044 14.234 33.250 1.00 91.44 632 VAL A O 1
ATOM 5012 N N . ARG A 1 633 ? -18.407 15.533 34.462 1.00 89.19 633 ARG A N 1
ATOM 5013 C CA . ARG A 1 633 ? -17.367 16.471 34.900 1.00 89.19 633 ARG A CA 1
ATOM 5014 C C . ARG A 1 633 ? -16.876 16.029 36.277 1.00 89.19 633 ARG A C 1
ATOM 5016 O O . ARG A 1 633 ? -17.632 16.058 37.249 1.00 89.19 633 ARG A O 1
ATOM 5023 N N . GLN A 1 634 ? -15.626 15.579 36.357 1.00 88.38 634 GLN A N 1
ATOM 5024 C CA . GLN A 1 634 ? -14.983 15.210 37.619 1.00 88.38 634 GLN A CA 1
ATOM 5025 C C . GLN A 1 634 ? -14.461 16.475 38.308 1.00 88.38 634 GLN A C 1
ATOM 5027 O O . GLN A 1 634 ? -13.539 17.118 37.817 1.00 88.38 634 GLN A O 1
ATOM 5032 N N . ASN A 1 635 ? -15.040 16.805 39.460 1.00 85.56 635 ASN A N 1
ATOM 5033 C CA . ASN A 1 635 ? -14.640 17.939 40.288 1.00 85.56 635 ASN A CA 1
ATOM 5034 C C . ASN A 1 635 ? -13.617 17.480 41.345 1.00 85.56 635 ASN A C 1
ATOM 5036 O O . ASN A 1 635 ? -13.599 16.311 41.739 1.00 85.56 635 ASN A O 1
ATOM 5040 N N . GLY A 1 636 ? -12.776 18.387 41.844 1.00 78.69 636 GLY A N 1
ATOM 5041 C CA . GLY A 1 636 ? -11.744 18.049 42.831 1.00 78.69 636 GLY A CA 1
ATOM 5042 C C . GLY A 1 636 ? -10.604 17.191 42.262 1.00 78.69 636 GLY A C 1
ATOM 5043 O O . GLY A 1 636 ? -10.309 17.234 41.072 1.00 78.69 636 GLY A O 1
ATOM 5044 N N . SER A 1 637 ? -9.925 16.431 43.124 1.00 70.25 637 SER A N 1
ATOM 5045 C CA . SER A 1 637 ? -8.593 15.876 42.838 1.00 70.25 637 SER A CA 1
ATOM 5046 C C . SER A 1 637 ? -8.535 14.643 41.922 1.00 70.25 637 SER A C 1
ATOM 5048 O O . SER A 1 637 ? -7.459 14.335 41.410 1.00 70.25 637 SER A O 1
ATOM 5050 N N . GLY A 1 638 ? -9.649 13.943 41.674 1.00 78.31 638 GLY A N 1
ATOM 5051 C CA . GLY A 1 638 ? -9.685 12.855 40.690 1.00 78.31 638 GLY A CA 1
ATOM 5052 C C . GLY A 1 638 ? -10.801 11.822 40.863 1.00 78.31 638 GLY A C 1
ATOM 5053 O O . GLY A 1 638 ? -11.562 11.823 41.835 1.00 78.31 638 GLY A O 1
ATOM 5054 N N . PHE A 1 639 ? -10.911 10.906 39.898 1.00 85.56 639 PHE A N 1
ATOM 5055 C CA . PHE A 1 639 ? -11.827 9.774 40.003 1.00 85.56 639 PHE A CA 1
ATOM 5056 C C . PHE A 1 639 ? -11.362 8.773 41.064 1.00 85.56 639 PHE A C 1
ATOM 5058 O O . PHE A 1 639 ? -12.159 8.354 41.905 1.00 85.56 639 PHE A O 1
ATOM 5065 N N . CYS A 1 640 ? -10.087 8.389 41.025 1.00 82.50 640 CYS A N 1
ATOM 5066 C CA . CYS A 1 640 ? -9.570 7.265 41.792 1.00 82.50 640 CYS A CA 1
ATOM 5067 C C . CYS A 1 640 ? -9.383 7.601 43.278 1.00 82.50 640 CYS A C 1
ATOM 5069 O O . CYS A 1 640 ? -9.023 8.718 43.648 1.00 82.50 640 CYS A O 1
ATOM 5071 N N . HIS A 1 641 ? -9.535 6.590 44.135 1.00 79.75 641 HIS A N 1
ATOM 5072 C CA . HIS A 1 641 ? -9.234 6.689 45.565 1.00 79.75 641 HIS A CA 1
ATOM 5073 C C . HIS A 1 641 ? -7.737 6.933 45.852 1.00 79.75 641 HIS A C 1
ATOM 5075 O O . HIS A 1 641 ? -7.403 7.434 46.920 1.00 79.75 641 HIS A O 1
ATOM 5081 N N . LEU A 1 642 ? -6.851 6.648 44.888 1.00 81.62 642 LEU A N 1
ATOM 5082 C CA . LEU A 1 642 ? -5.417 6.975 44.921 1.00 81.62 642 LEU A CA 1
ATOM 5083 C C . LEU A 1 642 ? -5.111 8.437 44.536 1.00 81.62 642 LEU A C 1
ATOM 5085 O O . LEU A 1 642 ? -3.964 8.777 44.264 1.00 81.62 642 LEU A O 1
ATOM 5089 N N . ASN A 1 643 ? -6.128 9.307 44.489 1.00 76.38 643 ASN A N 1
ATOM 5090 C CA . ASN A 1 643 ? -5.997 10.727 44.145 1.00 76.38 643 ASN A CA 1
ATOM 5091 C C . ASN A 1 643 ? -5.472 10.980 42.708 1.00 76.38 643 ASN A C 1
ATOM 5093 O O . ASN A 1 643 ? -4.869 12.015 42.426 1.00 76.38 643 ASN A O 1
ATOM 5097 N N . THR A 1 644 ? -5.710 10.031 41.793 1.00 79.56 644 THR A N 1
ATOM 5098 C CA . THR A 1 644 ? -5.428 10.137 40.350 1.00 79.56 644 THR A CA 1
ATOM 5099 C C . THR A 1 644 ? -6.702 10.444 39.557 1.00 79.56 644 THR A C 1
ATOM 5101 O O . THR A 1 644 ? -7.807 10.056 39.952 1.00 79.56 644 THR A O 1
ATOM 5104 N N . LYS A 1 645 ? -6.567 11.129 38.407 1.00 80.88 645 LYS A N 1
ATOM 5105 C CA . LYS A 1 645 ? -7.722 11.527 37.580 1.00 80.88 645 LYS A CA 1
ATOM 5106 C C . LYS A 1 645 ? -8.543 10.324 37.121 1.00 80.88 645 LYS A C 1
ATOM 5108 O O . LYS A 1 645 ? -9.760 10.412 37.186 1.00 80.88 645 LYS A O 1
ATOM 5113 N N . SER A 1 646 ? -7.893 9.225 36.736 1.00 86.25 646 SER A N 1
ATOM 5114 C CA . SER A 1 646 ? -8.521 7.960 36.337 1.00 86.25 646 SER A CA 1
ATOM 5115 C C . SER A 1 646 ? -8.061 6.797 37.226 1.00 86.25 646 SER A C 1
ATOM 5117 O O . SER A 1 646 ? -6.980 6.849 37.820 1.00 86.25 646 SER A O 1
ATOM 5119 N N . CYS A 1 647 ? -8.869 5.739 37.309 1.00 83.75 647 CYS A N 1
ATOM 5120 C CA . CYS A 1 647 ? -8.466 4.425 37.819 1.00 83.75 647 CYS A CA 1
ATOM 5121 C C . CYS A 1 647 ? -7.547 3.658 36.854 1.00 83.75 647 CYS A C 1
ATOM 5123 O O . CYS A 1 647 ? -6.851 2.752 37.299 1.00 83.75 647 CYS A O 1
ATOM 5125 N N . PHE A 1 648 ? -7.527 4.008 35.563 1.00 83.00 648 PHE A N 1
ATOM 5126 C CA . PHE A 1 648 ? -6.775 3.282 34.531 1.00 83.00 648 PHE A CA 1
ATOM 5127 C C . PHE A 1 648 ? -5.344 3.798 34.305 1.00 83.00 648 PHE A C 1
ATOM 5129 O O . PHE A 1 648 ? -4.625 3.254 33.472 1.00 83.00 648 PHE A O 1
ATOM 5136 N N . GLY A 1 649 ? -4.909 4.824 35.044 1.00 70.06 649 GLY A N 1
ATOM 5137 C CA . GLY A 1 649 ? -3.527 5.303 35.014 1.00 70.06 649 GLY A CA 1
ATOM 5138 C C . GLY A 1 649 ? -3.375 6.812 35.197 1.00 70.06 649 GLY A C 1
ATOM 5139 O O . GLY A 1 649 ? -4.292 7.520 35.626 1.00 70.06 649 GLY A O 1
ATOM 5140 N N . ALA A 1 650 ? -2.176 7.294 34.872 1.00 70.31 650 ALA A N 1
ATOM 5141 C CA . ALA A 1 650 ? -1.880 8.714 34.740 1.00 70.31 650 ALA A CA 1
ATOM 5142 C C . ALA A 1 650 ? -2.362 9.256 33.383 1.00 70.31 650 ALA A C 1
ATOM 5144 O O . ALA A 1 650 ? -2.595 8.509 32.436 1.00 70.31 650 ALA A O 1
ATOM 5145 N N . GLU A 1 651 ? -2.492 10.576 33.290 1.00 71.81 651 GLU A N 1
ATOM 5146 C CA . GLU A 1 651 ? -2.751 11.254 32.019 1.00 71.81 651 GLU A CA 1
ATOM 5147 C C . GLU A 1 651 ? -1.504 11.219 31.125 1.00 71.81 651 GLU A C 1
ATOM 5149 O O . GLU A 1 651 ? -0.379 11.255 31.624 1.00 71.81 651 GLU A O 1
ATOM 5154 N N . SER A 1 652 ? -1.709 11.209 29.808 1.00 78.38 652 SER A N 1
ATOM 5155 C CA . SER A 1 652 ? -0.656 11.273 28.789 1.00 78.38 652 SER A CA 1
ATOM 5156 C C . SER A 1 652 ? -0.975 12.328 27.716 1.00 78.38 652 SER A C 1
ATOM 5158 O O . SER A 1 652 ? -2.070 12.909 27.690 1.00 78.38 652 SER A O 1
ATOM 5160 N N . GLY A 1 653 ? 0.007 12.612 26.853 1.00 85.38 653 GLY A N 1
ATOM 5161 C CA . GLY A 1 653 ? -0.120 13.551 25.734 1.00 85.38 653 GLY A CA 1
ATOM 5162 C C . GLY A 1 653 ? -0.557 14.957 26.159 1.00 85.38 653 GLY A C 1
ATOM 5163 O O . GLY A 1 653 ? -0.158 15.462 27.211 1.00 85.38 653 GLY A O 1
ATOM 5164 N N . ILE A 1 654 ? -1.420 15.578 25.349 1.00 87.44 654 ILE A N 1
ATOM 5165 C CA . ILE A 1 654 ? -1.897 16.959 25.545 1.00 87.44 654 ILE A CA 1
ATOM 5166 C C . ILE A 1 654 ? -2.572 17.142 26.921 1.00 87.44 654 ILE A C 1
ATOM 5168 O O . ILE A 1 654 ? -2.406 18.181 27.551 1.00 87.44 654 ILE A O 1
ATOM 5172 N N . SER A 1 655 ? -3.251 16.117 27.446 1.00 82.31 655 SER A N 1
ATOM 5173 C CA . SER A 1 655 ? -3.891 16.145 28.776 1.00 82.31 655 SER A CA 1
ATOM 5174 C C . SER A 1 655 ? -2.868 16.240 29.920 1.00 82.31 655 SER A C 1
ATOM 5176 O O . SER A 1 655 ? -3.053 16.988 30.879 1.00 82.31 655 SER A O 1
ATOM 5178 N N . ALA A 1 656 ? -1.755 15.505 29.815 1.00 84.25 656 ALA A N 1
ATOM 5179 C CA . ALA A 1 656 ? -0.660 15.595 30.783 1.00 84.25 656 ALA A CA 1
ATOM 5180 C C . ALA A 1 656 ? 0.063 16.945 30.695 1.00 84.25 656 ALA A C 1
ATOM 5182 O O . ALA A 1 656 ? 0.437 17.523 31.720 1.00 84.25 656 ALA A O 1
ATOM 5183 N N . LEU A 1 657 ? 0.229 17.458 29.473 1.00 89.75 657 LEU A N 1
ATOM 5184 C CA . LEU A 1 657 ? 0.817 18.764 29.197 1.00 89.75 657 LEU A CA 1
ATOM 5185 C C . LEU A 1 657 ? -0.033 19.904 29.778 1.00 89.75 657 LEU A C 1
ATOM 5187 O O . LEU A 1 657 ? 0.502 20.738 30.500 1.00 89.75 657 LEU A O 1
ATOM 5191 N N . GLU A 1 658 ? -1.345 19.909 29.532 1.00 88.81 658 GLU A N 1
ATOM 5192 C CA . GLU A 1 658 ? -2.307 20.866 30.094 1.00 88.81 658 GLU A CA 1
ATOM 5193 C C . GLU A 1 658 ? -2.170 20.957 31.619 1.00 88.81 658 GLU A C 1
ATOM 5195 O O . GLU A 1 658 ? -1.906 22.029 32.166 1.00 88.81 658 GLU A O 1
ATOM 5200 N N . LYS A 1 659 ? -2.261 19.817 32.308 1.00 84.75 659 LYS A N 1
ATOM 5201 C CA . LYS A 1 659 ? -2.104 19.730 33.765 1.00 84.75 659 LYS A CA 1
ATOM 5202 C C . LYS A 1 659 ? -0.740 20.221 34.251 1.00 84.75 659 LYS A C 1
ATOM 5204 O O . LYS A 1 659 ? -0.662 20.956 35.235 1.00 84.75 659 LYS A O 1
ATOM 5209 N N . THR A 1 660 ? 0.326 19.846 33.547 1.00 88.12 660 THR A N 1
ATOM 5210 C CA . THR A 1 660 ? 1.696 20.296 33.834 1.00 88.12 660 THR A CA 1
ATOM 5211 C C . THR A 1 660 ? 1.825 21.811 33.668 1.00 88.12 660 THR A C 1
ATOM 5213 O O . THR A 1 660 ? 2.511 22.456 34.458 1.00 88.12 660 THR A O 1
ATOM 5216 N N . LEU A 1 661 ? 1.151 22.404 32.680 1.00 91.19 661 LEU A N 1
ATOM 5217 C CA . LEU A 1 661 ? 1.134 23.845 32.446 1.00 91.19 661 LEU A CA 1
ATOM 5218 C C . LEU A 1 661 ? 0.287 24.591 33.483 1.00 91.19 661 LEU A C 1
ATOM 5220 O O . LEU A 1 661 ? 0.734 25.634 33.950 1.00 91.19 661 LEU A O 1
ATOM 5224 N N . PHE A 1 662 ? -0.862 24.057 33.912 1.00 87.62 662 PHE A N 1
ATOM 5225 C CA . PHE A 1 662 ? -1.624 24.622 35.035 1.00 87.62 662 PHE A CA 1
ATOM 5226 C C . PHE A 1 662 ? -0.791 24.632 36.323 1.00 87.62 662 PHE A C 1
ATOM 5228 O O . PHE A 1 662 ? -0.630 25.687 36.932 1.00 87.62 662 PHE A O 1
ATOM 5235 N N . GLN A 1 663 ? -0.160 23.507 36.680 1.00 86.25 663 GLN A N 1
ATOM 5236 C CA . GLN A 1 663 ? 0.734 23.448 37.841 1.00 86.25 663 GLN A CA 1
ATOM 5237 C C . GLN A 1 663 ? 1.912 24.427 37.696 1.00 86.25 663 GLN A C 1
ATOM 5239 O O . GLN A 1 663 ? 2.208 25.182 38.618 1.00 86.25 663 GLN A O 1
ATOM 5244 N N . ARG A 1 664 ? 2.556 24.487 36.521 1.00 89.62 664 ARG A N 1
ATOM 5245 C CA . ARG A 1 664 ? 3.632 25.455 36.240 1.00 89.62 664 ARG A CA 1
ATOM 5246 C C . ARG A 1 664 ? 3.163 26.912 36.332 1.00 89.62 664 ARG A C 1
ATOM 5248 O O . ARG A 1 664 ? 3.960 27.747 36.741 1.00 89.62 664 ARG A O 1
ATOM 5255 N N . LYS A 1 665 ? 1.914 27.234 35.983 1.00 87.00 665 LYS A N 1
ATOM 5256 C CA . LYS A 1 665 ? 1.350 28.590 36.107 1.00 87.00 665 LYS A CA 1
ATOM 5257 C C . LYS A 1 665 ? 1.262 29.038 37.570 1.00 87.00 665 LYS A C 1
ATOM 5259 O O . LYS A 1 665 ? 1.469 30.214 37.850 1.00 87.00 665 LYS A O 1
ATOM 5264 N N . GLU A 1 666 ? 0.995 28.107 38.484 1.00 85.31 666 GLU A N 1
ATOM 5265 C CA . GLU A 1 666 ? 0.908 28.361 39.928 1.00 85.31 666 GLU A CA 1
ATOM 5266 C C . GLU A 1 666 ? 2.272 28.295 40.637 1.00 85.31 666 GLU A C 1
ATOM 5268 O O . GLU A 1 666 ? 2.518 29.069 41.559 1.00 85.31 666 GLU A O 1
ATOM 5273 N N . THR A 1 667 ? 3.170 27.389 40.223 1.00 85.94 667 THR A N 1
ATOM 5274 C CA . THR A 1 667 ? 4.417 27.093 40.957 1.00 85.94 667 THR A CA 1
ATOM 5275 C C . THR A 1 667 ? 5.709 27.556 40.273 1.00 85.94 667 THR A C 1
ATOM 5277 O O . THR A 1 667 ? 6.793 27.221 40.757 1.00 85.94 667 THR A O 1
ATOM 5280 N N . ALA A 1 668 ? 5.660 28.260 39.136 1.00 84.25 668 ALA A N 1
ATOM 5281 C CA . ALA A 1 668 ? 6.875 28.754 38.481 1.00 84.25 668 ALA A CA 1
ATOM 5282 C C . ALA A 1 668 ? 7.558 29.850 39.327 1.00 84.25 668 ALA A C 1
ATOM 5284 O O . ALA A 1 668 ? 6.917 30.853 39.640 1.00 84.25 668 ALA A O 1
ATOM 5285 N N . PRO A 1 669 ? 8.863 29.723 39.652 1.00 81.94 669 PRO A N 1
ATOM 5286 C CA . PRO A 1 669 ? 9.585 30.756 40.389 1.00 81.94 669 PRO A CA 1
ATOM 5287 C C . PRO A 1 669 ? 9.565 32.107 39.670 1.00 81.94 669 PRO A C 1
ATOM 5289 O O . PRO A 1 669 ? 9.674 32.171 38.439 1.00 81.94 669 PRO A O 1
ATOM 5292 N N . GLU A 1 670 ? 9.471 33.187 40.442 1.00 75.00 670 GLU A N 1
ATOM 5293 C CA . GLU A 1 670 ? 9.457 34.554 39.924 1.00 75.00 670 GLU A CA 1
ATOM 5294 C C . GLU A 1 670 ? 10.710 34.837 39.071 1.00 75.00 670 GLU A C 1
ATOM 5296 O O . GLU A 1 670 ? 11.827 34.444 39.412 1.00 75.00 670 GLU A O 1
ATOM 5301 N N . GLY A 1 671 ? 10.518 35.452 37.901 1.00 72.69 671 GLY A N 1
ATOM 5302 C CA . GLY A 1 671 ? 11.585 35.701 36.921 1.00 72.69 671 GLY A CA 1
ATOM 5303 C C . GLY A 1 671 ? 12.036 34.493 36.079 1.00 72.69 671 GLY A C 1
ATOM 5304 O O . GLY A 1 671 ? 12.796 34.683 35.129 1.00 72.69 671 GLY A O 1
ATOM 5305 N N . SER A 1 672 ? 11.569 33.267 36.355 1.00 83.69 672 SER A N 1
ATOM 5306 C CA . SER A 1 672 ? 11.895 32.086 35.533 1.00 83.69 672 SER A CA 1
ATOM 5307 C C . SER A 1 672 ? 11.346 32.189 34.100 1.00 83.69 672 SER A C 1
ATOM 5309 O O . SER A 1 672 ? 10.355 32.874 33.849 1.00 83.69 672 SER A O 1
ATOM 5311 N N . TYR A 1 673 ? 11.951 31.472 33.142 1.00 82.94 673 TYR A N 1
ATOM 5312 C CA . TYR A 1 673 ? 11.468 31.439 31.750 1.00 82.94 673 TYR A CA 1
ATOM 5313 C C . TYR A 1 673 ? 10.002 30.982 31.658 1.00 82.94 673 TYR A C 1
ATOM 5315 O O . TYR A 1 673 ? 9.199 31.622 30.986 1.00 82.94 673 TYR A O 1
ATOM 5323 N N . THR A 1 674 ? 9.617 29.961 32.427 1.00 83.31 674 THR A N 1
ATOM 5324 C CA . THR A 1 674 ? 8.228 29.487 32.528 1.00 83.31 674 THR A CA 1
ATOM 5325 C C . THR A 1 674 ? 7.281 30.564 33.066 1.00 83.31 674 THR A C 1
ATOM 5327 O O . THR A 1 674 ? 6.213 30.774 32.497 1.00 83.31 674 THR A O 1
ATOM 5330 N N . ALA A 1 675 ? 7.678 31.304 34.109 1.00 85.44 675 ALA A N 1
ATOM 5331 C CA . ALA A 1 675 ? 6.894 32.438 34.604 1.00 85.44 675 ALA A CA 1
ATOM 5332 C C . ALA A 1 675 ? 6.805 33.571 33.564 1.00 85.44 675 ALA A C 1
ATOM 5334 O O . ALA A 1 675 ? 5.766 34.220 33.451 1.00 85.44 675 ALA A O 1
ATOM 5335 N N . ARG A 1 676 ? 7.856 33.794 32.762 1.00 87.75 676 ARG A N 1
ATOM 5336 C CA . ARG A 1 676 ? 7.825 34.758 31.653 1.00 87.75 676 ARG A CA 1
ATOM 5337 C C . ARG A 1 676 ? 6.876 34.330 30.536 1.00 87.75 676 ARG A C 1
ATOM 5339 O O . ARG A 1 676 ? 6.151 35.187 30.057 1.00 87.75 676 ARG A O 1
ATOM 5346 N N . LEU A 1 677 ? 6.802 33.050 30.163 1.00 89.38 677 LEU A N 1
ATOM 5347 C CA . LEU A 1 677 ? 5.849 32.585 29.141 1.00 89.38 677 LEU A CA 1
ATOM 5348 C C . LEU A 1 677 ? 4.386 32.880 29.518 1.00 89.38 677 LEU A C 1
ATOM 5350 O O . LEU A 1 677 ? 3.604 33.260 28.653 1.00 89.38 677 LEU A O 1
ATOM 5354 N N . PHE A 1 678 ? 4.013 32.768 30.797 1.00 89.69 678 PHE A N 1
ATOM 5355 C CA . PHE A 1 678 ? 2.651 33.092 31.240 1.00 89.69 678 PHE A CA 1
ATOM 5356 C C . PHE A 1 678 ? 2.371 34.598 31.387 1.00 89.69 678 PHE A C 1
ATOM 5358 O O . PHE A 1 678 ? 1.217 35.001 31.249 1.00 89.69 678 PHE A O 1
ATOM 5365 N N . ASN A 1 679 ? 3.390 35.423 31.658 1.00 86.69 679 ASN A N 1
ATOM 5366 C CA . ASN A 1 679 ? 3.223 36.850 31.978 1.00 86.69 679 ASN A CA 1
ATOM 5367 C C . ASN A 1 679 ? 3.642 37.819 30.850 1.00 86.69 679 ASN A C 1
ATOM 5369 O O . ASN A 1 679 ? 3.200 38.966 30.833 1.00 86.69 679 ASN A O 1
ATOM 5373 N N . ASP A 1 680 ? 4.466 37.385 29.893 1.00 88.31 680 ASP A N 1
ATOM 5374 C CA . ASP A 1 680 ? 4.920 38.169 28.740 1.00 88.31 680 ASP A CA 1
ATOM 5375 C C . ASP A 1 680 ? 4.244 37.669 27.455 1.00 88.31 680 ASP A C 1
ATOM 5377 O O . ASP A 1 680 ? 4.735 36.798 26.733 1.00 88.31 680 ASP A O 1
ATOM 5381 N N . ALA A 1 681 ? 3.092 38.267 27.146 1.00 85.88 681 ALA A N 1
ATOM 5382 C CA . ALA A 1 681 ? 2.328 37.947 25.945 1.00 85.88 681 ALA A CA 1
ATOM 5383 C C . ALA A 1 681 ? 3.057 38.297 24.631 1.00 85.88 681 ALA A C 1
ATOM 5385 O O . ALA A 1 681 ? 2.641 37.814 23.581 1.00 85.88 681 ALA A O 1
ATOM 5386 N N . LYS A 1 682 ? 4.123 39.117 24.646 1.00 86.94 682 LYS A N 1
ATOM 5387 C CA . LYS A 1 682 ? 4.940 39.360 23.444 1.00 86.94 682 LYS A CA 1
ATOM 5388 C C . LYS A 1 682 ? 5.910 38.208 23.216 1.00 86.94 682 LYS A C 1
ATOM 5390 O O . LYS A 1 682 ? 5.976 37.715 22.097 1.00 86.94 682 LYS A O 1
ATOM 5395 N N . LEU A 1 683 ? 6.594 37.753 24.268 1.00 88.38 683 LEU A N 1
ATOM 5396 C CA . LEU A 1 683 ? 7.470 36.578 24.220 1.00 88.38 683 LEU A CA 1
ATOM 5397 C C . LEU A 1 683 ? 6.706 35.322 23.779 1.00 88.38 683 LEU A C 1
ATOM 5399 O O . LEU A 1 683 ? 7.157 34.618 22.882 1.00 88.38 683 LEU A O 1
ATOM 5403 N N . LEU A 1 684 ? 5.539 35.060 24.376 1.00 90.06 684 LEU A N 1
ATOM 5404 C CA . LEU A 1 684 ? 4.752 33.874 24.034 1.00 90.06 684 LEU A CA 1
ATOM 5405 C C . LEU A 1 684 ? 4.205 33.935 22.599 1.00 90.06 684 LEU A C 1
ATOM 5407 O O . LEU A 1 684 ? 4.256 32.938 21.888 1.00 90.06 684 LEU A O 1
ATOM 5411 N N . ASN A 1 685 ? 3.728 35.099 22.145 1.00 89.88 685 ASN A N 1
ATOM 5412 C CA . ASN A 1 685 ? 3.302 35.260 20.753 1.00 89.88 685 ASN A CA 1
ATOM 5413 C C . ASN A 1 685 ? 4.476 35.158 19.761 1.00 89.88 685 ASN A C 1
ATOM 5415 O O . ASN A 1 685 ? 4.233 34.795 18.617 1.00 89.88 685 ASN A O 1
ATOM 5419 N N . ALA A 1 686 ? 5.709 35.488 20.166 1.00 87.69 686 ALA A N 1
ATOM 5420 C CA . ALA A 1 686 ? 6.893 35.309 19.328 1.00 87.69 686 ALA A CA 1
ATOM 5421 C C . ALA A 1 686 ? 7.193 33.818 19.120 1.00 87.69 686 ALA A C 1
ATOM 5423 O O . ALA A 1 686 ? 7.174 33.388 17.975 1.00 87.69 686 ALA A O 1
ATOM 5424 N N . LYS A 1 687 ? 7.316 33.015 20.193 1.00 92.94 687 LYS A N 1
ATOM 5425 C CA . LYS A 1 687 ? 7.517 31.555 20.059 1.00 92.94 687 LYS A CA 1
ATOM 5426 C C . LYS A 1 687 ? 6.385 30.868 19.282 1.00 92.94 687 LYS A C 1
ATOM 5428 O O . LYS A 1 687 ? 6.634 30.093 18.381 1.00 92.94 687 LYS A O 1
ATOM 5433 N N . ILE A 1 688 ? 5.121 31.248 19.486 1.00 93.12 688 ILE A N 1
ATOM 5434 C CA . ILE A 1 688 ? 4.013 30.687 18.675 1.00 93.12 688 ILE A CA 1
ATOM 5435 C C . ILE A 1 688 ? 4.162 30.970 17.167 1.00 93.12 688 ILE A C 1
ATOM 5437 O O . ILE A 1 688 ? 3.611 30.223 16.366 1.00 93.12 688 ILE A O 1
ATOM 5441 N N . MET A 1 689 ? 4.861 32.037 16.770 1.00 90.62 689 MET A N 1
ATOM 5442 C CA . MET A 1 689 ? 5.182 32.288 15.361 1.00 90.62 689 MET A CA 1
ATOM 5443 C C . MET A 1 689 ? 6.474 31.589 14.914 1.00 90.62 689 MET A C 1
ATOM 5445 O O . MET A 1 689 ? 6.537 31.200 13.759 1.00 90.62 689 MET A O 1
ATOM 5449 N N . GLU A 1 690 ? 7.446 31.430 15.817 1.00 89.19 690 GLU A N 1
ATOM 5450 C CA . GLU A 1 690 ? 8.746 30.766 15.620 1.00 89.19 690 GLU A CA 1
ATOM 5451 C C . GLU A 1 690 ? 8.530 29.279 15.274 1.00 89.19 690 GLU A C 1
ATOM 5453 O O . GLU A 1 690 ? 8.680 28.924 14.107 1.00 89.19 690 GLU A O 1
ATOM 5458 N N . GLU A 1 691 ? 7.977 28.449 16.176 1.00 93.81 691 GLU A N 1
ATOM 5459 C CA . GLU A 1 691 ? 7.723 27.033 15.822 1.00 93.81 691 GLU A CA 1
ATOM 5460 C C . GLU A 1 691 ? 6.602 26.835 14.774 1.00 93.81 691 GLU A C 1
ATOM 5462 O O . GLU A 1 691 ? 6.454 25.751 14.214 1.00 93.81 691 GLU A O 1
ATOM 5467 N N . ALA A 1 692 ? 5.810 27.868 14.454 1.00 89.81 692 ALA A N 1
ATOM 5468 C CA . ALA A 1 692 ? 4.882 27.816 13.316 1.00 89.81 692 ALA A CA 1
ATOM 5469 C C . ALA A 1 692 ? 5.572 28.053 11.963 1.00 89.81 692 ALA A C 1
ATOM 5471 O O . ALA A 1 692 ? 5.056 27.600 10.941 1.00 89.81 692 ALA A O 1
ATOM 5472 N N . GLU A 1 693 ? 6.698 28.765 11.951 1.00 83.81 693 GLU A N 1
ATOM 5473 C CA . GLU A 1 693 ? 7.580 28.925 10.794 1.00 83.81 693 GLU A CA 1
ATOM 5474 C C . GLU A 1 693 ? 8.435 27.655 10.644 1.00 83.81 693 GLU A C 1
ATOM 5476 O O . GLU A 1 693 ? 8.400 27.030 9.587 1.00 83.81 693 GLU A O 1
ATOM 5481 N N . GLU A 1 694 ? 9.040 27.168 11.735 1.00 85.25 694 GLU A N 1
ATOM 5482 C CA . GLU A 1 694 ? 9.846 25.932 11.760 1.00 85.25 694 GLU A CA 1
ATOM 5483 C C . GLU A 1 694 ? 9.017 24.690 11.352 1.00 85.25 694 GLU A C 1
ATOM 5485 O O . GLU A 1 694 ? 9.461 23.904 10.516 1.00 85.25 694 GLU A O 1
ATOM 5490 N N . LEU A 1 695 ? 7.755 24.558 11.793 1.00 89.50 695 LEU A N 1
ATOM 5491 C CA . LEU A 1 695 ? 6.839 23.502 11.317 1.00 89.50 695 LEU A CA 1
ATOM 5492 C C . LEU A 1 695 ? 6.498 23.601 9.817 1.00 89.50 695 LEU A C 1
ATOM 5494 O O . LEU A 1 695 ? 6.162 22.590 9.200 1.00 89.50 695 LEU A O 1
ATOM 5498 N N . CYS A 1 696 ? 6.552 24.792 9.217 1.00 83.12 696 CYS A N 1
ATOM 5499 C CA . CYS A 1 696 ? 6.347 24.949 7.773 1.00 83.12 696 CYS A CA 1
ATOM 5500 C C . CYS A 1 696 ? 7.612 24.635 6.956 1.00 83.12 696 CYS A C 1
ATOM 5502 O O . CYS A 1 696 ? 7.495 24.372 5.758 1.00 83.12 696 CYS A O 1
ATOM 5504 N N . GLU A 1 697 ? 8.793 24.656 7.581 1.00 77.06 697 GLU A N 1
ATOM 5505 C CA . GLU A 1 697 ? 10.080 24.303 6.965 1.00 77.06 697 GLU A CA 1
ATOM 5506 C C . GLU A 1 697 ? 10.494 22.839 7.220 1.00 77.06 697 GLU A C 1
ATOM 5508 O O . GLU A 1 697 ? 11.302 22.291 6.471 1.00 77.06 697 GLU A O 1
ATOM 5513 N N . ALA A 1 698 ? 9.925 22.185 8.238 1.00 77.06 698 ALA A N 1
ATOM 5514 C CA . ALA A 1 698 ? 10.231 20.809 8.619 1.00 77.06 698 ALA A CA 1
ATOM 5515 C C . ALA A 1 698 ? 9.988 19.792 7.482 1.00 77.06 698 ALA A C 1
ATOM 5517 O O . ALA A 1 698 ? 8.911 19.739 6.880 1.00 77.06 698 ALA A O 1
ATOM 5518 N N . GLU A 1 699 ? 10.994 18.949 7.205 1.00 62.31 699 GLU A N 1
ATOM 5519 C CA . GLU A 1 699 ? 10.985 18.041 6.047 1.00 62.31 699 GLU A CA 1
ATOM 5520 C C . GLU A 1 699 ? 10.938 16.539 6.365 1.00 62.31 699 GLU A C 1
ATOM 5522 O O . GLU A 1 699 ? 10.405 15.776 5.558 1.00 62.31 699 GLU A O 1
ATOM 5527 N N . THR A 1 700 ? 11.491 16.065 7.486 1.00 66.81 700 THR A N 1
ATOM 5528 C CA . THR A 1 700 ? 11.294 14.658 7.882 1.00 66.81 700 THR A CA 1
ATOM 5529 C C . THR A 1 700 ? 10.028 14.519 8.720 1.00 66.81 700 THR A C 1
ATOM 5531 O O . THR A 1 700 ? 9.575 15.478 9.344 1.00 66.81 700 THR A O 1
ATOM 5534 N N . LYS A 1 701 ? 9.447 13.315 8.786 1.00 70.31 701 LYS A N 1
ATOM 5535 C CA . LYS A 1 701 ? 8.316 13.052 9.691 1.00 70.31 701 LYS A CA 1
ATOM 5536 C C . LYS A 1 701 ? 8.702 13.353 11.142 1.00 70.31 701 LYS A C 1
ATOM 5538 O O . LYS A 1 701 ? 7.874 13.826 11.913 1.00 70.31 701 LYS A O 1
ATOM 5543 N N . GLU A 1 702 ? 9.940 13.050 11.506 1.00 71.12 702 GLU A N 1
ATOM 5544 C CA . GLU A 1 702 ? 10.487 13.229 12.843 1.00 71.12 702 GLU A CA 1
ATOM 5545 C C . GLU A 1 702 ? 10.616 14.720 13.197 1.00 71.12 702 GLU A C 1
ATOM 5547 O O . GLU A 1 702 ? 10.212 15.098 14.296 1.00 71.12 702 GLU A O 1
ATOM 5552 N N . ASP A 1 703 ? 11.056 15.565 12.257 1.00 68.62 703 ASP A N 1
ATOM 5553 C CA . ASP A 1 703 ? 11.083 17.028 12.425 1.00 68.62 703 ASP A CA 1
ATOM 5554 C C . ASP A 1 703 ? 9.657 17.605 12.450 1.00 68.62 703 ASP A C 1
ATOM 5556 O O . ASP A 1 703 ? 9.300 18.337 13.366 1.00 68.62 703 ASP A O 1
ATOM 5560 N N . VAL A 1 704 ? 8.786 17.209 11.511 1.00 71.31 704 VAL A N 1
ATOM 5561 C CA . VAL A 1 704 ? 7.376 17.654 11.467 1.00 71.31 704 VAL A CA 1
ATOM 5562 C C . VAL A 1 704 ? 6.638 17.276 12.757 1.00 71.31 704 VAL A C 1
ATOM 5564 O O . VAL A 1 704 ? 5.812 18.043 13.246 1.00 71.31 704 VAL A O 1
ATOM 5567 N N . ALA A 1 705 ? 6.940 16.116 13.347 1.00 67.94 705 ALA A N 1
ATOM 5568 C CA . ALA A 1 705 ? 6.403 15.713 14.643 1.00 67.94 705 ALA A CA 1
ATOM 5569 C C . ALA A 1 705 ? 7.016 16.495 15.820 1.00 67.94 705 ALA A C 1
ATOM 5571 O O . ALA A 1 705 ? 6.320 16.706 16.816 1.00 67.94 705 ALA A O 1
ATOM 5572 N N . TRP A 1 706 ? 8.280 16.925 15.719 1.00 79.81 706 TRP A N 1
ATOM 5573 C CA . TRP A 1 706 ? 8.946 17.747 16.729 1.00 79.81 706 TRP A CA 1
ATOM 5574 C C . TRP A 1 706 ? 8.395 19.177 16.737 1.00 79.81 706 TRP A C 1
ATOM 5576 O O . TRP A 1 706 ? 7.833 19.606 17.745 1.00 79.81 706 TRP A O 1
ATOM 5586 N N . GLU A 1 707 ? 8.447 19.880 15.605 1.00 87.81 707 GLU A N 1
ATOM 5587 C CA . GLU A 1 707 ? 8.006 21.279 15.524 1.00 87.81 707 GLU A CA 1
ATOM 5588 C C . GLU A 1 707 ? 6.489 21.408 15.732 1.00 87.81 707 GLU A C 1
ATOM 5590 O O . GLU A 1 707 ? 6.012 22.361 16.349 1.00 87.81 707 GLU A O 1
ATOM 5595 N N . ALA A 1 708 ? 5.698 20.397 15.343 1.00 86.50 708 ALA A N 1
ATOM 5596 C CA . ALA A 1 708 ? 4.283 20.345 15.710 1.00 86.50 708 ALA A CA 1
ATOM 5597 C C . ALA A 1 708 ? 4.080 20.172 17.223 1.00 86.50 708 ALA A C 1
ATOM 5599 O O . ALA A 1 708 ? 3.139 20.746 17.775 1.00 86.50 708 ALA A O 1
ATOM 5600 N N . ALA A 1 709 ? 4.930 19.403 17.909 1.00 87.94 709 ALA A N 1
ATOM 5601 C CA . ALA A 1 709 ? 4.843 19.226 19.355 1.00 87.94 709 ALA A CA 1
ATOM 5602 C C . ALA A 1 709 ? 5.223 20.503 20.120 1.00 87.94 709 ALA A C 1
ATOM 5604 O O . ALA A 1 709 ? 4.503 20.859 21.059 1.00 87.94 709 ALA A O 1
ATOM 5605 N N . ASP A 1 710 ? 6.268 21.227 19.708 1.00 88.38 710 ASP A N 1
ATOM 5606 C CA . ASP A 1 710 ? 6.642 22.500 20.337 1.00 88.38 710 ASP A CA 1
ATOM 5607 C C . ASP A 1 710 ? 5.653 23.635 19.973 1.00 88.38 710 ASP A C 1
ATOM 5609 O O . ASP A 1 710 ? 5.213 24.375 20.863 1.00 88.38 710 ASP A O 1
ATOM 5613 N N . LEU A 1 711 ? 5.124 23.695 18.740 1.00 94.75 711 LEU A N 1
ATOM 5614 C CA . LEU A 1 711 ? 4.014 24.602 18.401 1.00 94.75 711 LEU A CA 1
ATOM 5615 C C . LEU A 1 711 ? 2.773 24.330 19.269 1.00 94.75 711 LEU A C 1
ATOM 5617 O O . LEU A 1 711 ? 2.162 25.260 19.810 1.00 94.75 711 LEU A O 1
ATOM 5621 N N . ILE A 1 712 ? 2.406 23.055 19.455 1.00 93.38 712 ILE A N 1
ATOM 5622 C CA . ILE A 1 712 ? 1.327 22.651 20.368 1.00 93.38 712 ILE A CA 1
ATOM 5623 C C . ILE A 1 712 ? 1.675 23.034 21.816 1.00 93.38 712 ILE A C 1
ATOM 5625 O O . ILE A 1 712 ? 0.795 23.515 22.535 1.00 93.38 712 ILE A O 1
ATOM 5629 N N . TYR A 1 713 ? 2.932 22.907 22.251 1.00 94.50 713 TYR A N 1
ATOM 5630 C CA . TYR A 1 713 ? 3.369 23.315 23.588 1.00 94.50 713 TYR A CA 1
ATOM 5631 C C . TYR A 1 713 ? 3.095 24.802 23.854 1.00 94.50 713 TYR A C 1
ATOM 5633 O O . TYR A 1 713 ? 2.453 25.144 24.858 1.00 94.50 713 TYR A O 1
ATOM 5641 N N . PHE A 1 714 ? 3.505 25.701 22.956 1.00 94.50 714 PHE A N 1
ATOM 5642 C CA . PHE A 1 714 ? 3.261 27.135 23.139 1.00 94.50 714 PHE A CA 1
ATOM 5643 C C . PHE A 1 714 ? 1.789 27.522 22.909 1.00 94.50 714 PHE A C 1
ATOM 5645 O O . PHE A 1 714 ? 1.257 28.361 23.645 1.00 94.50 714 PHE A O 1
ATOM 5652 N N . ALA A 1 715 ? 1.076 26.863 21.989 1.00 93.69 715 ALA A N 1
ATOM 5653 C CA . ALA A 1 715 ? -0.360 27.070 21.787 1.00 93.69 715 ALA A CA 1
ATOM 5654 C C . ALA A 1 715 ? -1.195 26.679 23.025 1.00 93.69 715 ALA A C 1
ATOM 5656 O O . ALA A 1 715 ? -2.041 27.459 23.477 1.00 93.69 715 ALA A O 1
ATOM 5657 N N . ILE A 1 716 ? -0.929 25.520 23.639 1.00 94.00 716 ILE A N 1
ATOM 5658 C CA . ILE A 1 716 ? -1.588 25.107 24.889 1.00 94.00 716 ILE A CA 1
ATOM 5659 C C . ILE A 1 716 ? -1.137 25.996 26.056 1.00 94.00 716 ILE A C 1
ATOM 5661 O O . ILE A 1 716 ? -1.974 26.392 26.867 1.00 94.00 716 ILE A O 1
ATOM 5665 N N . THR A 1 717 ? 0.129 26.432 26.103 1.00 92.31 717 THR A N 1
ATOM 5666 C CA . THR A 1 717 ? 0.592 27.443 27.077 1.00 92.31 717 THR A CA 1
ATOM 5667 C C . THR A 1 717 ? -0.227 28.735 26.974 1.00 92.31 717 THR A C 1
ATOM 5669 O O . THR A 1 717 ? -0.643 29.288 27.995 1.00 92.31 717 THR A O 1
ATOM 5672 N N . ARG A 1 718 ? -0.558 29.190 25.756 1.00 92.81 718 ARG A N 1
ATOM 5673 C CA . ARG A 1 718 ? -1.405 30.372 25.517 1.00 92.81 718 ARG A CA 1
ATOM 5674 C C . ARG A 1 718 ? -2.861 30.176 25.931 1.00 92.81 718 ARG A C 1
ATOM 5676 O O . ARG A 1 718 ? -3.475 31.146 26.393 1.00 92.81 718 ARG A O 1
ATOM 5683 N N . CYS A 1 719 ? -3.387 28.960 25.797 1.00 91.69 719 CYS A N 1
ATOM 5684 C CA . CYS A 1 719 ? -4.724 28.582 26.257 1.00 91.69 719 CYS A CA 1
ATOM 5685 C C . CYS A 1 719 ? -4.788 28.541 27.791 1.00 91.69 719 CYS A C 1
ATOM 5687 O O . CYS A 1 719 ? -5.598 29.252 28.385 1.00 91.69 719 CYS A O 1
ATOM 5689 N N . VAL A 1 720 ? -3.851 27.847 28.444 1.00 90.44 720 VAL A N 1
ATOM 5690 C CA . VAL A 1 720 ? -3.725 27.785 29.911 1.00 90.44 720 VAL A CA 1
ATOM 5691 C C . VAL A 1 720 ? -3.463 29.170 30.518 1.00 90.44 720 VAL A C 1
ATOM 5693 O O . VAL A 1 720 ? -4.019 29.502 31.569 1.00 90.44 720 VAL A O 1
ATOM 5696 N N . ALA A 1 721 ? -2.704 30.044 29.844 1.00 87.50 721 ALA A N 1
ATOM 5697 C CA . ALA A 1 721 ? -2.570 31.452 30.230 1.00 87.50 721 ALA A CA 1
ATOM 5698 C C . ALA A 1 721 ? -3.939 32.162 30.275 1.00 87.50 721 ALA A C 1
ATOM 5700 O O . ALA A 1 721 ? -4.255 32.807 31.276 1.00 87.50 721 ALA A O 1
ATOM 5701 N N . ALA A 1 722 ? -4.769 31.971 29.242 1.00 87.94 722 ALA A N 1
ATOM 5702 C CA . ALA A 1 722 ? -6.115 32.539 29.118 1.00 87.94 722 ALA A CA 1
ATOM 5703 C C . ALA A 1 722 ? -7.205 31.842 29.960 1.00 87.94 722 ALA A C 1
ATOM 5705 O O . ALA A 1 722 ? -8.302 32.382 30.063 1.00 87.94 722 ALA A O 1
ATOM 5706 N N . GLY A 1 723 ? -6.930 30.670 30.544 1.00 86.12 723 GLY A N 1
ATOM 5707 C CA . GLY A 1 723 ? -7.935 29.858 31.244 1.00 86.12 723 GLY A CA 1
ATOM 5708 C C . GLY A 1 723 ? -8.821 29.010 30.320 1.00 86.12 723 GLY A C 1
ATOM 5709 O O . GLY A 1 723 ? -9.911 28.624 30.721 1.00 86.12 723 GLY A O 1
ATOM 5710 N N . VAL A 1 724 ? -8.367 28.731 29.094 1.00 88.19 724 VAL A N 1
ATOM 5711 C CA . VAL A 1 724 ? -9.036 27.851 28.121 1.00 88.19 724 VAL A CA 1
ATOM 5712 C C . VAL A 1 724 ? -8.469 26.437 28.255 1.00 88.19 724 VAL A C 1
ATOM 5714 O O . VAL A 1 724 ? -7.249 26.274 28.189 1.00 88.19 724 VAL A O 1
ATOM 5717 N N . SER A 1 725 ? -9.333 25.431 28.421 1.00 84.75 725 SER A N 1
ATOM 5718 C CA . SER A 1 725 ? -8.925 24.021 28.525 1.00 84.75 725 SER A CA 1
ATOM 5719 C C . SER A 1 725 ? -8.903 23.301 27.170 1.00 84.75 725 SER A C 1
ATOM 5721 O O . SER A 1 725 ? -9.523 23.746 26.203 1.00 84.75 725 SER A O 1
ATOM 5723 N N . VAL A 1 726 ? -8.256 22.135 27.105 1.00 84.62 726 VAL A N 1
ATOM 5724 C CA . VAL A 1 726 ? -8.282 21.227 25.941 1.00 84.62 726 VAL A CA 1
ATOM 5725 C C . VAL A 1 726 ? -9.717 20.802 25.610 1.00 84.62 726 VAL A C 1
ATOM 5727 O O . VAL A 1 726 ? -10.095 20.774 24.442 1.00 84.62 726 VAL A O 1
ATOM 5730 N N . SER A 1 727 ? -10.549 20.584 26.635 1.00 79.00 727 SER A N 1
ATOM 5731 C CA . SER A 1 727 ? -11.988 20.314 26.491 1.00 79.00 727 SER A CA 1
ATOM 5732 C C . SER A 1 727 ? -12.716 21.456 25.766 1.00 79.00 727 SER A C 1
ATOM 5734 O O . SER A 1 727 ? -13.612 21.217 24.961 1.00 79.00 727 SER A O 1
ATOM 5736 N N . ASP A 1 728 ? -12.309 22.710 25.981 1.00 81.62 728 ASP A N 1
ATOM 5737 C CA . ASP A 1 728 ? -12.911 23.871 25.316 1.00 81.62 728 ASP A CA 1
ATOM 5738 C C . ASP A 1 728 ? -12.378 24.086 23.894 1.00 81.62 728 ASP A C 1
ATOM 5740 O O . ASP A 1 728 ? -13.109 24.592 23.039 1.00 81.62 728 ASP A O 1
ATOM 5744 N N . ILE A 1 729 ? -11.144 23.655 23.612 1.00 83.81 729 ILE A N 1
ATOM 5745 C CA . ILE A 1 729 ? -10.598 23.590 22.249 1.00 83.81 729 ILE A CA 1
ATOM 5746 C C . ILE A 1 729 ? -11.371 22.543 21.437 1.00 83.81 729 ILE A C 1
ATOM 5748 O O . ILE A 1 729 ? -11.876 22.872 20.366 1.00 83.81 729 ILE A O 1
ATOM 5752 N N . GLU A 1 730 ? -11.534 21.327 21.964 1.00 78.38 730 GLU A N 1
ATOM 5753 C CA . GLU A 1 730 ? -12.267 20.231 21.313 1.00 78.38 730 GLU A CA 1
ATOM 5754 C C . GLU A 1 730 ? -13.733 20.610 21.055 1.00 78.38 730 GLU A C 1
ATOM 5756 O O . GLU A 1 730 ? -14.160 20.586 19.903 1.00 78.38 730 GLU A O 1
ATOM 5761 N N . LYS A 1 731 ? -14.455 21.160 22.047 1.00 75.06 731 LYS A N 1
ATOM 5762 C CA . LYS A 1 731 ? -15.814 21.722 21.849 1.00 75.06 731 LYS A CA 1
ATOM 5763 C C . LYS A 1 731 ? -15.888 22.769 20.723 1.00 75.06 731 LYS A C 1
ATOM 5765 O O . LYS A 1 731 ? -16.941 22.942 20.108 1.00 75.06 731 LYS A O 1
ATOM 5770 N N . ASN A 1 732 ? -14.804 23.507 20.461 1.00 77.06 732 ASN A N 1
ATOM 5771 C CA . ASN A 1 732 ? -14.710 24.480 19.365 1.00 77.06 732 ASN A CA 1
ATOM 5772 C C . ASN A 1 732 ? -14.276 23.863 18.024 1.00 77.06 732 ASN A C 1
ATOM 5774 O O . ASN A 1 732 ? -14.437 24.517 16.992 1.00 77.06 732 ASN A O 1
ATOM 5778 N N . LEU A 1 733 ? -13.714 22.654 18.013 1.00 76.62 733 LEU A N 1
ATOM 5779 C CA . LEU A 1 733 ? -13.439 21.871 16.807 1.00 76.62 733 LEU A CA 1
ATOM 5780 C C . LEU A 1 733 ? -14.694 21.098 16.383 1.00 76.62 733 LEU A C 1
ATOM 5782 O O . LEU A 1 733 ? -15.105 21.236 15.232 1.00 76.62 733 LEU A O 1
ATOM 5786 N N . ASP A 1 734 ? -15.382 20.439 17.321 1.00 71.06 734 ASP A N 1
ATOM 5787 C CA . ASP A 1 734 ? -16.680 19.777 17.116 1.00 71.06 734 ASP A CA 1
ATOM 5788 C C . ASP A 1 734 ? -17.681 20.733 16.434 1.00 71.06 734 ASP A C 1
ATOM 5790 O O . ASP A 1 734 ? -18.236 20.457 15.368 1.00 71.06 734 ASP A O 1
ATOM 5794 N N . LYS A 1 735 ? -17.831 21.944 16.991 1.00 73.06 735 LYS A N 1
ATOM 5795 C CA . LYS A 1 735 ? -18.715 23.002 16.465 1.00 73.06 735 LYS A CA 1
ATOM 5796 C C . LYS A 1 735 ? -18.267 23.624 15.135 1.00 73.06 73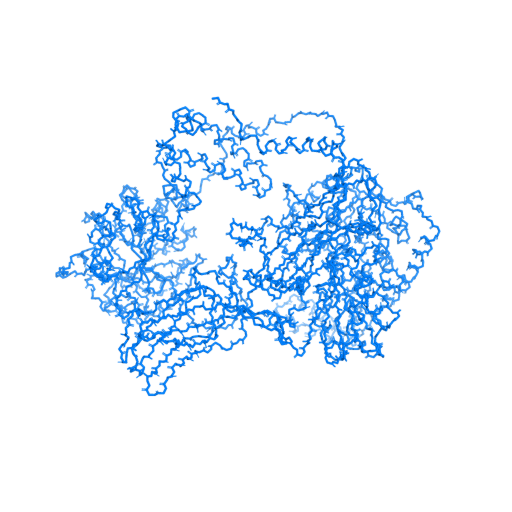5 LYS A C 1
ATOM 5798 O O . LYS A 1 735 ? -19.030 24.389 14.545 1.00 73.06 735 LYS A O 1
ATOM 5803 N N . LYS A 1 736 ? -17.052 23.334 14.657 1.00 72.75 736 LYS A N 1
ATOM 5804 C CA . LYS A 1 736 ? -16.606 23.675 13.292 1.00 72.75 736 LYS A CA 1
ATOM 5805 C C . LYS A 1 736 ? -16.866 22.523 12.326 1.00 72.75 736 LYS A C 1
ATOM 5807 O O . LYS A 1 736 ? -17.311 22.791 11.218 1.00 72.75 736 LYS A O 1
ATOM 5812 N N . ALA A 1 737 ? -16.637 21.279 12.749 1.00 72.62 737 ALA A N 1
ATOM 5813 C CA . ALA A 1 737 ? -16.914 20.085 11.951 1.00 72.62 737 ALA A CA 1
ATOM 5814 C C . ALA A 1 737 ? -18.411 19.944 11.609 1.00 72.62 737 ALA A C 1
ATOM 5816 O O . ALA A 1 737 ? -18.755 19.507 10.518 1.00 72.62 737 ALA A O 1
ATOM 5817 N N . LEU A 1 738 ? -19.302 20.396 12.500 1.00 73.88 738 LEU A N 1
ATOM 5818 C CA . LEU A 1 738 ? -20.752 20.420 12.273 1.00 73.88 738 LEU A CA 1
ATOM 5819 C C . LEU A 1 738 ? -21.246 21.513 11.298 1.00 73.88 738 LEU A C 1
ATOM 5821 O O . LEU A 1 738 ? -22.449 21.568 11.035 1.00 73.88 738 LEU A O 1
ATOM 5825 N N . LYS A 1 739 ? -20.385 22.389 10.762 1.00 78.44 739 LYS A N 1
ATOM 5826 C CA . LYS A 1 739 ? -20.812 23.451 9.831 1.00 78.44 739 LYS A CA 1
ATOM 5827 C C . LYS A 1 739 ? -20.864 22.969 8.387 1.00 78.44 739 LYS A C 1
ATOM 5829 O O . LYS A 1 739 ? -19.961 22.289 7.910 1.00 78.44 739 LYS A O 1
ATOM 5834 N N . ILE A 1 740 ? -21.916 23.382 7.690 1.00 78.38 740 ILE A N 1
ATOM 5835 C CA . ILE A 1 740 ? -22.167 23.069 6.282 1.00 78.38 740 ILE A CA 1
ATOM 5836 C C . ILE A 1 740 ? -21.652 24.214 5.399 1.00 78.38 740 ILE A C 1
ATOM 5838 O O . ILE A 1 740 ? -21.058 23.958 4.349 1.00 78.38 740 ILE A O 1
ATOM 5842 N N . SER A 1 741 ? -21.774 25.475 5.840 1.00 70.31 741 SER A N 1
ATOM 5843 C CA . SER A 1 741 ? -21.219 26.606 5.086 1.00 70.31 741 SER A CA 1
ATOM 5844 C C . SER A 1 741 ? -19.684 26.661 5.153 1.00 70.31 741 SER A C 1
ATOM 5846 O O . SER A 1 741 ? -19.058 26.835 6.204 1.00 70.31 741 SER A O 1
ATOM 5848 N N . ARG A 1 742 ? -19.045 26.545 3.982 1.00 61.97 742 ARG A N 1
ATOM 5849 C CA . ARG A 1 742 ? -17.591 26.699 3.816 1.00 61.97 742 ARG A CA 1
ATOM 5850 C C . ARG A 1 742 ? -17.249 28.163 3.542 1.00 61.97 742 ARG A C 1
ATOM 5852 O O . ARG A 1 742 ? -17.899 28.820 2.734 1.00 61.97 742 ARG A O 1
ATOM 5859 N N . ARG A 1 743 ? -16.198 28.680 4.185 1.00 55.69 743 ARG A N 1
ATOM 5860 C CA . ARG A 1 743 ? -15.648 30.014 3.877 1.00 55.69 743 ARG A CA 1
ATOM 5861 C C . ARG A 1 743 ? -14.716 29.935 2.660 1.00 55.69 743 ARG A C 1
ATOM 5863 O O . ARG A 1 743 ? -14.015 28.930 2.537 1.00 55.69 743 ARG A O 1
ATOM 5870 N N . PRO A 1 744 ? -14.636 30.976 1.808 1.00 51.09 744 PRO A N 1
ATOM 5871 C CA . PRO A 1 744 ? -13.596 31.056 0.784 1.00 51.09 744 PRO A CA 1
ATOM 5872 C C . PRO A 1 744 ? -12.215 31.048 1.454 1.00 51.09 744 PRO A C 1
ATOM 5874 O O . PRO A 1 744 ? -11.950 31.851 2.351 1.00 51.09 744 PRO A O 1
ATOM 5877 N N . GLY A 1 745 ? -11.362 30.105 1.051 1.00 48.53 745 GLY A N 1
ATOM 5878 C CA . GLY A 1 745 ? -10.098 29.762 1.716 1.00 48.53 745 GLY A CA 1
ATOM 5879 C C . GLY A 1 745 ? -8.935 30.723 1.459 1.00 48.53 745 GLY A C 1
ATOM 5880 O O . GLY A 1 745 ? -7.791 30.286 1.417 1.00 48.53 745 GLY A O 1
ATOM 5881 N N . ASN A 1 746 ? -9.211 32.008 1.245 1.00 62.59 746 ASN A N 1
ATOM 5882 C CA . ASN A 1 746 ? -8.192 32.984 0.874 1.00 62.59 746 ASN A CA 1
ATOM 5883 C C . ASN A 1 746 ? -7.285 33.303 2.073 1.00 62.59 746 ASN A C 1
ATOM 5885 O O . ASN A 1 746 ? -7.760 33.500 3.200 1.00 62.59 746 ASN A O 1
ATOM 5889 N N . ALA A 1 747 ? -5.981 33.419 1.819 1.00 55.44 747 ALA A N 1
ATOM 5890 C CA . ALA A 1 747 ? -5.049 33.966 2.792 1.00 55.44 747 ALA A CA 1
ATOM 5891 C C . ALA A 1 747 ? -5.403 35.434 3.108 1.00 55.44 747 ALA A C 1
ATOM 5893 O O . ALA A 1 747 ? -6.118 36.113 2.372 1.00 55.44 747 ALA A O 1
ATOM 5894 N N . LYS A 1 748 ? -4.925 35.948 4.246 1.00 61.50 748 LYS A N 1
ATOM 5895 C CA . LYS A 1 748 ? -5.088 37.377 4.560 1.00 61.50 748 LYS A CA 1
ATOM 5896 C C . LYS A 1 748 ? -3.990 38.176 3.841 1.00 61.50 748 LYS A C 1
ATOM 5898 O O . LYS A 1 748 ? -2.836 37.760 3.955 1.00 61.50 748 LYS A O 1
ATOM 5903 N N . PRO A 1 749 ? -4.277 39.361 3.258 1.00 58.09 749 PRO A N 1
ATOM 5904 C CA . PRO A 1 749 ? -3.328 40.106 2.412 1.00 58.09 749 PRO A CA 1
ATOM 5905 C C . PRO A 1 749 ? -1.943 40.404 3.006 1.00 58.09 749 PRO A C 1
ATOM 5907 O O . PRO A 1 749 ? -0.985 40.618 2.270 1.00 58.09 749 PRO A O 1
ATOM 5910 N N . LYS A 1 750 ? -1.803 40.388 4.340 1.00 60.22 750 LYS A N 1
ATOM 5911 C CA . LYS A 1 750 ? -0.503 40.512 5.024 1.00 60.22 750 LYS A CA 1
ATOM 5912 C C . LYS A 1 750 ? 0.488 39.399 4.627 1.00 60.22 750 LYS A C 1
ATOM 5914 O O . LYS A 1 750 ? 1.687 39.644 4.633 1.00 60.22 750 LYS A O 1
ATOM 5919 N N . TRP A 1 751 ? -0.002 38.196 4.324 1.00 58.50 751 TRP A N 1
ATOM 5920 C CA . TRP A 1 751 ? 0.828 37.016 4.052 1.00 58.50 751 TRP A CA 1
ATOM 5921 C C . TRP A 1 751 ? 1.090 36.810 2.553 1.00 58.50 751 TRP A C 1
ATOM 5923 O O . TRP A 1 751 ? 2.201 36.457 2.173 1.00 58.50 751 TRP A O 1
ATOM 5933 N N . GLU A 1 752 ? 0.125 37.150 1.695 1.00 52.06 752 GLU A N 1
ATOM 5934 C CA . GLU A 1 752 ? 0.263 37.116 0.225 1.00 52.06 752 GLU A CA 1
ATOM 5935 C C . GLU A 1 752 ? 1.368 38.069 -0.282 1.00 52.06 752 GLU A C 1
ATOM 5937 O O . GLU A 1 752 ? 2.030 37.814 -1.288 1.00 52.06 752 GLU A O 1
ATOM 5942 N N . ALA A 1 753 ? 1.620 39.162 0.447 1.00 48.53 753 ALA A N 1
ATOM 5943 C CA . ALA A 1 753 ? 2.670 40.128 0.127 1.00 48.53 753 ALA A CA 1
ATOM 5944 C C . ALA A 1 753 ? 4.106 39.637 0.422 1.00 48.53 753 ALA A C 1
ATOM 5946 O O . ALA A 1 753 ? 5.058 40.242 -0.070 1.00 48.53 753 ALA A O 1
ATOM 5947 N N . ALA A 1 754 ? 4.286 38.574 1.217 1.00 48.56 754 ALA A N 1
ATOM 5948 C CA . ALA A 1 754 ? 5.612 38.108 1.635 1.00 48.56 754 ALA A CA 1
ATOM 5949 C C . ALA A 1 754 ? 6.307 37.240 0.570 1.00 48.56 754 ALA A C 1
ATOM 5951 O O . ALA A 1 754 ? 7.499 37.406 0.326 1.00 48.56 754 ALA A O 1
ATOM 5952 N N . GLN A 1 755 ? 5.559 36.368 -0.115 1.00 45.31 755 GLN A N 1
ATOM 5953 C CA . GLN A 1 755 ? 6.111 35.396 -1.074 1.00 45.31 755 GLN A CA 1
ATOM 5954 C C . GLN A 1 755 ? 6.667 36.029 -2.367 1.00 45.31 755 GLN A C 1
ATOM 5956 O O . GLN A 1 755 ? 7.434 35.395 -3.081 1.00 45.31 755 GLN A O 1
ATOM 5961 N N . ASN A 1 756 ? 6.317 37.284 -2.666 1.00 38.88 756 ASN A N 1
ATOM 5962 C CA . ASN A 1 756 ? 6.641 37.957 -3.931 1.00 38.88 756 ASN A CA 1
ATOM 5963 C C . ASN A 1 756 ? 7.966 38.759 -3.919 1.00 38.88 756 ASN A C 1
ATOM 5965 O O . ASN A 1 756 ? 8.188 39.565 -4.821 1.00 38.88 756 ASN A O 1
ATOM 5969 N N . ASN A 1 757 ? 8.824 38.609 -2.899 1.00 35.06 757 ASN A N 1
ATOM 5970 C CA . ASN A 1 757 ? 9.938 39.545 -2.641 1.00 35.06 757 ASN A CA 1
ATOM 5971 C C . ASN A 1 757 ? 11.358 38.937 -2.622 1.00 35.06 757 ASN A C 1
ATOM 5973 O O . ASN A 1 757 ? 12.314 39.674 -2.381 1.00 35.06 757 ASN A O 1
ATOM 5977 N N . THR A 1 758 ? 11.527 37.636 -2.883 1.00 36.34 758 THR A N 1
ATOM 5978 C CA . THR A 1 758 ? 12.796 36.918 -2.605 1.00 36.34 758 THR A CA 1
ATOM 5979 C C . THR A 1 758 ? 13.584 36.476 -3.851 1.00 36.34 758 THR A C 1
ATOM 5981 O O . THR A 1 758 ? 14.402 35.563 -3.783 1.00 36.34 758 THR A O 1
ATOM 5984 N N . GLU A 1 759 ? 13.412 37.148 -4.994 1.00 36.94 759 GLU A N 1
ATOM 5985 C CA . GLU A 1 759 ? 14.307 36.993 -6.153 1.00 36.94 759 GLU A CA 1
ATOM 5986 C C . GLU A 1 759 ? 15.430 38.050 -6.164 1.00 36.94 759 GLU A C 1
ATOM 5988 O O . GLU A 1 759 ? 15.199 39.183 -6.603 1.00 36.94 759 GLU A O 1
ATOM 5993 N N . LYS A 1 760 ? 16.670 37.683 -5.776 1.00 29.27 760 LYS A N 1
ATOM 5994 C CA . LYS A 1 760 ? 17.899 38.269 -6.373 1.00 29.27 760 LYS A CA 1
ATOM 5995 C C . LYS A 1 760 ? 19.239 37.605 -6.006 1.00 29.27 760 LYS A C 1
ATOM 5997 O O . LYS A 1 760 ? 19.746 37.780 -4.908 1.00 29.27 760 LYS A O 1
ATOM 6002 N N . GLN A 1 761 ? 19.875 37.079 -7.061 1.00 27.78 761 GLN A N 1
ATOM 6003 C CA . GLN A 1 761 ? 21.328 37.003 -7.316 1.00 27.78 761 GLN A CA 1
ATOM 6004 C C . GLN A 1 761 ? 22.197 36.075 -6.439 1.00 27.78 761 GLN A C 1
ATOM 6006 O O . GLN A 1 761 ? 21.927 35.818 -5.274 1.00 27.78 761 GLN A O 1
ATOM 6011 N N . ALA A 1 762 ? 23.258 35.538 -7.057 1.00 37.50 762 ALA A N 1
ATOM 6012 C CA . ALA A 1 762 ? 24.061 34.424 -6.546 1.00 37.50 762 ALA A CA 1
ATOM 6013 C C . ALA A 1 762 ? 25.575 34.624 -6.769 1.00 37.50 762 ALA A C 1
ATOM 6015 O O . ALA A 1 762 ? 25.987 35.380 -7.650 1.00 37.50 762 ALA A O 1
ATOM 6016 N N . ALA A 1 763 ? 26.392 33.893 -6.002 1.00 25.92 763 ALA A N 1
ATOM 6017 C CA . ALA A 1 763 ? 27.845 33.754 -6.163 1.00 25.92 763 ALA A CA 1
ATOM 6018 C C . ALA A 1 763 ? 28.302 32.333 -5.714 1.00 25.92 763 ALA A C 1
ATOM 6020 O O . ALA A 1 763 ? 27.557 31.684 -4.979 1.00 25.92 763 ALA A O 1
ATOM 6021 N N . PRO A 1 764 ? 29.455 31.804 -6.185 1.00 33.53 764 PRO A N 1
ATOM 6022 C CA . PRO A 1 764 ? 29.687 30.350 -6.272 1.00 33.53 764 PRO A CA 1
ATOM 6023 C C . PRO A 1 764 ? 30.424 29.688 -5.083 1.00 33.53 764 PRO A C 1
ATOM 6025 O O . PRO A 1 764 ? 30.951 30.353 -4.195 1.00 33.53 764 PRO A O 1
ATOM 6028 N N . ALA A 1 765 ? 30.466 28.347 -5.101 1.00 43.69 765 ALA A N 1
ATOM 6029 C CA . ALA A 1 765 ? 30.808 27.465 -3.974 1.00 43.69 765 ALA A CA 1
ATOM 6030 C C . ALA A 1 765 ? 32.184 26.752 -4.063 1.00 43.69 765 ALA A C 1
ATOM 6032 O O . ALA A 1 765 ? 32.862 26.795 -5.090 1.00 43.69 765 ALA A O 1
ATOM 6033 N N . GLN A 1 766 ? 32.548 26.018 -2.998 1.00 26.06 766 GLN A N 1
ATOM 6034 C CA . GLN A 1 766 ? 33.569 24.951 -2.991 1.00 26.06 766 GLN A CA 1
ATOM 6035 C C . GLN A 1 766 ? 33.095 23.724 -2.165 1.00 26.06 766 GLN A C 1
ATOM 6037 O O . GLN A 1 766 ? 32.215 23.894 -1.319 1.00 26.06 766 GLN A O 1
ATOM 6042 N N . PRO A 1 767 ? 33.619 22.496 -2.402 1.00 35.28 767 PRO A N 1
ATOM 6043 C CA . PRO A 1 767 ? 32.972 21.247 -1.971 1.00 35.28 767 PRO A CA 1
ATOM 6044 C C . PRO A 1 767 ? 33.683 20.485 -0.828 1.00 35.28 767 PRO A C 1
ATOM 6046 O O . PRO A 1 767 ? 34.873 20.670 -0.579 1.00 35.28 767 PRO A O 1
ATOM 6049 N N . ALA A 1 768 ? 32.955 19.572 -0.168 1.00 27.97 768 ALA A N 1
ATOM 6050 C CA . ALA A 1 768 ? 33.430 18.724 0.939 1.00 27.97 768 ALA A CA 1
ATOM 6051 C C . ALA A 1 768 ? 33.474 17.216 0.581 1.00 27.97 768 ALA A C 1
ATOM 6053 O O . ALA A 1 768 ? 32.799 16.773 -0.346 1.00 27.97 768 ALA A O 1
ATOM 6054 N N . ALA A 1 769 ? 34.269 16.427 1.322 1.00 28.52 769 ALA A N 1
ATOM 6055 C CA . ALA A 1 769 ? 34.566 15.004 1.056 1.00 28.52 769 ALA A CA 1
ATOM 6056 C C . ALA A 1 769 ? 33.882 14.012 2.040 1.00 28.52 769 ALA A C 1
ATOM 6058 O O . ALA A 1 769 ? 33.225 14.430 2.990 1.00 28.52 769 ALA A O 1
ATOM 6059 N N . ALA A 1 770 ? 34.033 12.691 1.826 1.00 29.86 770 ALA A N 1
ATOM 6060 C CA . ALA A 1 770 ? 33.192 11.634 2.432 1.00 29.86 770 ALA A CA 1
ATOM 6061 C C . ALA A 1 770 ? 33.940 10.610 3.373 1.00 29.86 770 ALA A C 1
ATOM 6063 O O . ALA A 1 770 ? 35.103 10.341 3.084 1.00 29.86 770 ALA A O 1
ATOM 6064 N N . PRO A 1 771 ? 33.304 10.005 4.432 1.00 32.53 771 PRO A N 1
ATOM 6065 C CA . PRO A 1 771 ? 33.872 9.057 5.460 1.00 32.53 771 PRO A CA 1
ATOM 6066 C C . PRO A 1 771 ? 34.468 7.665 5.032 1.00 32.53 771 PRO A C 1
ATOM 6068 O O . PRO A 1 771 ? 35.453 7.749 4.324 1.00 32.53 771 PRO A O 1
ATOM 6071 N N . GLN A 1 772 ? 34.048 6.428 5.469 1.00 28.94 772 GLN A N 1
ATOM 6072 C CA . GLN A 1 772 ? 34.763 5.110 5.194 1.00 28.94 772 GLN A CA 1
ATOM 6073 C C . GLN A 1 772 ? 34.079 3.692 5.592 1.00 28.94 772 GLN A C 1
ATOM 6075 O O . GLN A 1 772 ? 33.038 3.437 5.001 1.00 28.94 772 GLN A O 1
ATOM 6080 N N . PRO A 1 773 ? 34.676 2.666 6.320 1.00 38.19 773 PRO A N 1
ATOM 6081 C CA . PRO A 1 773 ? 34.055 1.503 7.129 1.00 38.19 773 PRO A CA 1
ATOM 6082 C C . PRO A 1 773 ? 33.944 1.295 8.732 1.00 38.19 773 PRO A C 1
ATOM 6084 O O . PRO A 1 773 ? 34.204 2.193 9.523 1.00 38.19 773 PRO A O 1
ATOM 6087 N N . ILE A 1 774 ? 33.553 0.083 9.250 1.00 32.41 774 ILE A N 1
ATOM 6088 C CA . ILE A 1 774 ? 33.900 -0.565 10.578 1.00 32.41 774 ILE A CA 1
ATOM 6089 C C . ILE A 1 774 ? 34.338 -2.022 10.419 1.00 32.41 774 ILE A C 1
ATOM 6091 O O . ILE A 1 774 ? 35.326 -2.253 9.723 1.00 32.41 774 ILE A O 1
ATOM 6095 N N . ALA A 1 775 ? 33.709 -2.956 11.127 1.00 34.78 775 ALA A N 1
ATOM 6096 C CA . ALA A 1 775 ? 34.079 -4.343 11.248 1.00 34.78 775 ALA A CA 1
ATOM 6097 C C . ALA A 1 775 ? 32.887 -5.240 11.691 1.00 34.78 775 ALA A C 1
ATOM 6099 O O . ALA A 1 775 ? 31.733 -4.819 11.647 1.00 34.78 775 ALA A O 1
ATOM 6100 N N . THR A 1 776 ? 33.189 -6.514 11.981 1.00 41.31 776 THR A N 1
ATOM 6101 C CA . THR A 1 776 ? 32.359 -7.757 12.072 1.00 41.31 776 THR A CA 1
ATOM 6102 C C . THR A 1 776 ? 32.055 -8.268 13.513 1.00 41.31 776 THR A C 1
ATOM 6104 O O . THR A 1 776 ? 32.560 -7.739 14.472 1.00 41.31 776 THR A O 1
ATOM 6107 N N . GLU A 1 777 ? 31.328 -9.361 13.747 1.00 47.00 777 GLU A N 1
ATOM 6108 C CA . GLU A 1 777 ? 31.551 -10.237 14.918 1.00 47.00 777 GLU A CA 1
ATOM 6109 C C . GLU A 1 777 ? 31.544 -11.692 14.459 1.00 47.00 777 GLU A C 1
ATOM 6111 O O . GLU A 1 777 ? 30.866 -12.055 13.494 1.00 47.00 777 GLU A O 1
ATOM 6116 N N . SER A 1 778 ? 32.361 -12.517 15.107 1.00 53.69 778 SER A N 1
ATOM 6117 C CA . SER A 1 778 ? 32.854 -13.783 14.562 1.00 53.69 778 SER A CA 1
ATOM 6118 C C . SER A 1 778 ? 31.966 -14.987 14.913 1.00 53.69 778 SER A C 1
ATOM 6120 O O . SER A 1 778 ? 32.407 -15.912 15.595 1.00 53.69 778 SER A O 1
ATOM 6122 N N . GLY A 1 779 ? 30.708 -14.961 14.466 1.00 76.12 779 GLY A N 1
ATOM 6123 C CA . GLY A 1 779 ? 29.760 -16.082 14.570 1.00 76.12 779 GLY A CA 1
ATOM 6124 C C . GLY A 1 779 ? 30.015 -17.232 13.577 1.00 76.12 779 GLY A C 1
ATOM 6125 O O . GLY A 1 779 ? 30.644 -17.037 12.533 1.00 76.12 779 GLY A O 1
ATOM 6126 N N . ARG A 1 780 ? 29.489 -18.433 13.884 1.00 86.19 780 ARG A N 1
ATOM 6127 C CA . ARG A 1 780 ? 29.358 -19.532 12.903 1.00 86.19 780 ARG A CA 1
ATOM 6128 C C . ARG A 1 780 ? 28.301 -19.157 11.863 1.00 86.19 780 ARG A C 1
ATOM 6130 O O . ARG A 1 780 ? 27.321 -18.498 12.180 1.00 86.19 780 ARG A O 1
ATOM 6137 N N . ILE A 1 781 ? 28.510 -19.624 10.639 1.00 89.19 781 ILE A N 1
ATOM 6138 C CA . ILE A 1 781 ? 27.672 -19.363 9.469 1.00 89.19 781 ILE A CA 1
ATOM 6139 C C . ILE A 1 781 ? 26.918 -20.655 9.157 1.00 89.19 781 ILE A C 1
ATOM 6141 O O . ILE A 1 781 ? 27.588 -21.661 8.938 1.00 89.19 781 ILE A O 1
ATOM 6145 N N . GLN A 1 782 ? 25.584 -20.668 9.222 1.00 90.00 782 GLN A N 1
ATOM 6146 C CA . GLN A 1 782 ? 24.784 -21.897 9.072 1.00 90.00 782 GLN A CA 1
ATOM 6147 C C . GLN A 1 782 ? 23.346 -21.627 8.594 1.00 90.00 782 GLN A C 1
ATOM 6149 O O . GLN A 1 782 ? 22.786 -20.589 8.945 1.00 90.00 782 GLN A O 1
ATOM 6154 N N . MET A 1 783 ? 22.752 -22.539 7.822 1.00 92.50 783 MET A N 1
ATOM 6155 C CA . MET A 1 783 ? 21.376 -22.432 7.337 1.00 92.50 783 MET A CA 1
ATOM 6156 C C . MET A 1 783 ? 20.340 -22.821 8.389 1.00 92.50 783 MET A C 1
ATOM 6158 O O . MET A 1 783 ? 20.614 -23.549 9.349 1.00 92.50 783 MET A O 1
ATOM 6162 N N . ASN A 1 784 ? 19.107 -22.339 8.211 1.00 93.75 784 ASN A N 1
ATOM 6163 C CA . ASN A 1 784 ? 17.990 -22.899 8.971 1.00 93.75 784 ASN A CA 1
ATOM 6164 C C . ASN A 1 784 ? 17.741 -24.329 8.529 1.00 93.75 784 ASN A C 1
ATOM 6166 O O . ASN A 1 784 ? 17.811 -24.622 7.338 1.00 93.75 784 ASN A O 1
ATOM 6170 N N . TYR A 1 785 ? 17.317 -25.179 9.456 1.00 94.12 785 TYR A N 1
ATOM 6171 C CA . TYR A 1 785 ? 16.931 -26.541 9.127 1.00 94.12 785 TYR A CA 1
ATOM 6172 C C . TYR A 1 7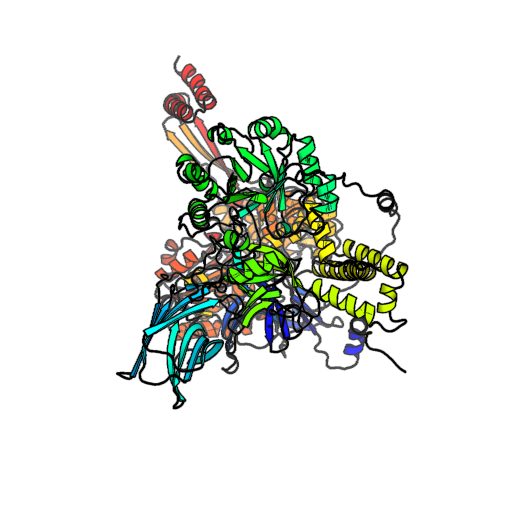85 ? 15.454 -26.811 9.420 1.00 94.12 785 TYR A C 1
ATOM 6174 O O . TYR A 1 785 ? 14.989 -26.658 10.554 1.00 94.12 785 TYR A O 1
ATOM 6182 N N . TYR A 1 786 ? 14.749 -27.262 8.386 1.00 96.38 786 TYR A N 1
ATOM 6183 C CA . TYR A 1 786 ? 13.358 -27.692 8.389 1.00 96.38 786 TYR A CA 1
ATOM 6184 C C . TYR A 1 786 ? 13.256 -29.117 7.825 1.00 96.38 786 TYR A C 1
ATOM 6186 O O . TYR A 1 786 ? 14.098 -29.584 7.061 1.00 96.38 786 TYR A O 1
ATOM 6194 N N . ASP A 1 787 ? 12.199 -29.826 8.203 1.00 94.12 787 ASP A N 1
ATOM 6195 C CA . ASP A 1 787 ? 11.964 -31.222 7.834 1.00 94.12 787 ASP A CA 1
ATOM 6196 C C . ASP A 1 787 ? 10.464 -31.362 7.549 1.00 94.12 787 ASP A C 1
ATOM 6198 O O . ASP A 1 787 ? 9.638 -31.128 8.435 1.00 94.12 787 ASP A O 1
ATOM 6202 N N . ALA A 1 788 ? 10.104 -31.645 6.296 1.00 92.25 788 ALA A N 1
ATOM 6203 C CA . ALA A 1 788 ? 8.742 -31.549 5.776 1.00 92.25 788 ALA A CA 1
ATOM 6204 C C . ALA A 1 788 ? 7.756 -32.450 6.534 1.00 92.25 788 ALA A C 1
ATOM 6206 O O . ALA A 1 788 ? 6.649 -32.026 6.856 1.00 92.25 788 ALA A O 1
ATOM 6207 N N . ALA A 1 789 ? 8.197 -33.645 6.938 1.00 91.06 789 ALA A N 1
ATOM 6208 C CA . ALA A 1 789 ? 7.415 -34.577 7.752 1.00 91.06 789 ALA A CA 1
ATOM 6209 C C . ALA A 1 789 ? 7.243 -34.121 9.220 1.00 91.06 789 ALA A C 1
ATOM 6211 O O . ALA A 1 789 ? 6.605 -34.804 10.025 1.00 91.06 789 ALA A O 1
ATOM 6212 N N . LYS A 1 790 ? 7.848 -32.990 9.606 1.00 91.94 790 LYS A N 1
ATOM 6213 C CA . LYS A 1 790 ? 7.884 -32.466 10.978 1.00 91.94 790 LYS A CA 1
ATOM 6214 C C . LYS A 1 790 ? 7.314 -31.051 11.115 1.00 91.94 790 LYS A C 1
ATOM 6216 O O . LYS A 1 790 ? 7.098 -30.653 12.261 1.00 91.94 790 LYS A O 1
ATOM 6221 N N . ILE A 1 791 ? 7.072 -30.318 10.030 1.00 90.00 791 ILE A N 1
ATOM 6222 C CA . ILE A 1 791 ? 6.520 -28.950 10.034 1.00 90.00 791 ILE A CA 1
ATOM 6223 C C . ILE A 1 791 ? 5.001 -28.941 9.795 1.00 90.00 791 ILE A C 1
ATOM 6225 O O . ILE A 1 791 ? 4.436 -29.910 9.297 1.00 90.00 791 ILE A O 1
ATOM 6229 N N . SER A 1 792 ? 4.316 -27.860 10.181 1.00 90.81 792 SER A N 1
ATOM 6230 C CA . SER A 1 792 ? 2.875 -27.704 9.932 1.00 90.81 792 SER A CA 1
ATOM 6231 C C . SER A 1 792 ? 2.596 -27.168 8.526 1.00 90.81 792 SER A C 1
ATOM 6233 O O . SER A 1 792 ? 3.488 -26.633 7.871 1.00 90.81 792 SER A O 1
ATOM 6235 N N . SER A 1 793 ? 1.340 -27.233 8.073 1.00 82.75 793 SER A N 1
ATOM 6236 C CA . SER A 1 793 ? 0.915 -26.584 6.825 1.00 82.75 793 SER A CA 1
ATOM 6237 C C . SER A 1 793 ? 1.143 -25.070 6.850 1.00 82.75 793 SER A C 1
ATOM 6239 O O . SER A 1 793 ? 1.552 -24.518 5.828 1.00 82.75 793 SER A O 1
ATOM 6241 N N . LYS A 1 794 ? 0.969 -24.409 8.012 1.00 87.44 794 LYS A N 1
ATOM 6242 C CA . LYS A 1 794 ? 1.364 -23.001 8.166 1.00 87.44 794 LYS A CA 1
ATOM 6243 C C . LYS A 1 794 ? 2.862 -22.865 7.932 1.00 87.44 794 LYS A C 1
ATOM 6245 O O . LYS A 1 794 ? 3.230 -22.100 7.071 1.00 87.44 794 LYS A O 1
ATOM 6250 N N . VAL A 1 795 ? 3.702 -23.689 8.564 1.00 86.44 795 VAL A N 1
ATOM 6251 C CA . VAL A 1 795 ? 5.168 -23.601 8.426 1.00 86.44 795 VAL A CA 1
ATOM 6252 C C . VAL A 1 795 ? 5.674 -23.967 7.014 1.00 86.44 795 VAL A C 1
ATOM 6254 O O . VAL A 1 795 ? 6.638 -23.370 6.558 1.00 86.44 795 VAL A O 1
ATOM 6257 N N . ARG A 1 796 ? 5.026 -24.896 6.283 1.00 90.81 796 ARG A N 1
ATOM 6258 C CA . ARG A 1 796 ? 5.328 -25.185 4.858 1.00 90.81 796 ARG A CA 1
ATOM 6259 C C . ARG A 1 796 ? 4.915 -24.028 3.958 1.00 90.81 796 ARG A C 1
ATOM 6261 O O . ARG A 1 796 ? 5.672 -23.681 3.060 1.00 90.81 796 ARG A O 1
ATOM 6268 N N . THR A 1 797 ? 3.723 -23.464 4.185 1.00 88.50 797 THR A N 1
ATOM 6269 C CA . THR A 1 797 ? 3.334 -22.198 3.547 1.00 88.50 797 THR A CA 1
ATOM 6270 C C . THR A 1 797 ? 4.395 -21.170 3.878 1.00 88.50 797 THR A C 1
ATOM 6272 O O . THR A 1 797 ? 4.883 -20.531 2.961 1.00 88.50 797 THR A O 1
ATOM 6275 N N . ASP A 1 798 ? 4.838 -21.158 5.144 1.00 87.75 798 ASP A N 1
ATOM 6276 C CA . ASP A 1 798 ? 5.688 -20.138 5.723 1.00 87.75 798 ASP A CA 1
ATOM 6277 C C . ASP A 1 798 ? 7.149 -20.125 5.195 1.00 87.75 798 ASP A C 1
ATOM 6279 O O . ASP A 1 798 ? 8.016 -19.430 5.728 1.00 87.75 798 ASP A O 1
ATOM 6283 N N . LEU A 1 799 ? 7.452 -20.914 4.166 1.00 90.38 799 LEU A N 1
ATOM 6284 C CA . LEU A 1 799 ? 8.753 -20.985 3.502 1.00 90.38 799 LEU A CA 1
ATOM 6285 C C . LEU A 1 799 ? 8.696 -20.500 2.034 1.00 90.38 799 LEU A C 1
ATOM 6287 O O . LEU A 1 799 ? 9.730 -20.469 1.365 1.00 90.38 799 LEU A O 1
ATOM 6291 N N . LEU A 1 800 ? 7.520 -20.131 1.511 1.00 90.50 800 LEU A N 1
ATOM 6292 C CA . LEU A 1 800 ? 7.288 -19.845 0.087 1.00 90.50 800 LEU A CA 1
ATOM 6293 C C . LEU A 1 800 ? 7.422 -18.355 -0.276 1.00 90.50 800 LEU A C 1
ATOM 6295 O O . LEU A 1 800 ? 7.903 -18.011 -1.357 1.00 90.50 800 LEU A O 1
ATOM 6299 N N . LYS A 1 801 ? 7.014 -17.453 0.613 1.00 85.06 801 LYS A N 1
ATOM 6300 C CA . LYS A 1 801 ? 7.168 -15.997 0.514 1.00 85.06 801 LYS A CA 1
ATOM 6301 C C . LYS A 1 801 ? 8.637 -15.594 0.835 1.00 85.06 801 LYS A C 1
ATOM 6303 O O . LYS A 1 801 ? 9.232 -16.069 1.798 1.00 85.06 801 LYS A O 1
ATOM 6308 N N . ARG A 1 802 ? 9.222 -14.658 0.066 1.00 81.31 802 ARG A N 1
ATOM 6309 C CA . ARG A 1 802 ? 10.667 -14.258 0.044 1.00 81.31 802 ARG A CA 1
ATOM 6310 C C . ARG A 1 802 ? 11.153 -13.193 1.080 1.00 81.31 802 ARG A C 1
ATOM 6312 O O . ARG A 1 802 ? 11.420 -13.614 2.197 1.00 81.31 802 ARG A O 1
ATOM 6319 N N . PRO A 1 803 ? 11.451 -11.885 0.774 1.00 62.69 803 PRO A N 1
ATOM 6320 C CA . PRO A 1 803 ? 11.245 -10.713 1.732 1.00 62.69 803 PRO A CA 1
ATOM 6321 C C . PRO A 1 803 ? 10.427 -9.272 1.531 1.00 62.69 803 PRO A C 1
ATOM 6323 O O . PRO A 1 803 ? 11.068 -8.274 1.722 1.00 62.69 803 PRO A O 1
ATOM 6326 N N . ILE A 1 804 ? 9.090 -8.967 1.289 1.00 55.62 804 ILE A N 1
ATOM 6327 C CA . ILE A 1 804 ? 8.478 -7.815 0.466 1.00 55.62 804 ILE A CA 1
ATOM 6328 C C . ILE A 1 804 ? 8.440 -6.387 1.036 1.00 55.62 804 ILE A C 1
ATOM 6330 O O . ILE A 1 804 ? 7.773 -6.179 2.034 1.00 55.62 804 ILE A O 1
ATOM 6334 N N . ILE A 1 805 ? 8.901 -5.330 0.352 1.00 53.09 805 ILE A N 1
ATOM 6335 C CA . ILE A 1 805 ? 8.675 -3.976 0.899 1.00 53.09 805 ILE A CA 1
ATOM 6336 C C . ILE A 1 805 ? 7.267 -3.459 0.684 1.00 53.09 805 ILE A C 1
ATOM 6338 O O . ILE A 1 805 ? 6.728 -3.529 -0.419 1.00 53.09 805 ILE A O 1
ATOM 6342 N N . ASN A 1 806 ? 6.730 -2.918 1.786 1.00 59.41 806 ASN A N 1
ATOM 6343 C CA . ASN A 1 806 ? 5.509 -2.144 1.879 1.00 59.41 806 ASN A CA 1
ATOM 6344 C C . ASN A 1 806 ? 5.357 -1.245 0.667 1.00 59.41 806 ASN A C 1
ATOM 6346 O O . ASN A 1 806 ? 5.957 -0.173 0.612 1.00 59.41 806 ASN A O 1
ATOM 6350 N N . SER A 1 807 ? 4.603 -1.680 -0.332 1.00 60.91 807 SER A N 1
ATOM 6351 C CA . SER A 1 807 ? 4.728 -1.031 -1.629 1.00 60.91 807 SER A CA 1
ATOM 6352 C C . SER A 1 807 ? 4.184 0.404 -1.593 1.00 60.91 807 SER A C 1
ATOM 6354 O O . SER A 1 807 ? 4.557 1.192 -2.449 1.00 60.91 807 SER A O 1
ATOM 6356 N N . SER A 1 808 ? 3.424 0.796 -0.554 1.00 68.56 808 SER A N 1
ATOM 6357 C CA . SER A 1 808 ? 2.941 2.166 -0.325 1.00 68.56 808 SER A CA 1
ATOM 6358 C C . SER A 1 808 ? 4.033 3.200 -0.049 1.00 68.56 808 SER A C 1
ATOM 6360 O O . SER A 1 808 ? 3.993 4.271 -0.648 1.00 68.56 808 SER A O 1
ATOM 6362 N N . ASP A 1 809 ? 5.027 2.909 0.801 1.00 67.56 809 ASP A N 1
ATOM 6363 C CA . ASP A 1 809 ? 6.045 3.897 1.261 1.00 67.56 809 ASP A CA 1
ATOM 6364 C C . ASP A 1 809 ? 7.081 4.240 0.171 1.00 67.56 809 ASP A C 1
ATOM 6366 O O . ASP A 1 809 ? 8.046 4.984 0.335 1.00 67.56 809 ASP A O 1
ATOM 6370 N N . ILE A 1 810 ? 6.881 3.568 -0.943 1.00 74.00 810 ILE A N 1
ATOM 6371 C CA . ILE A 1 810 ? 7.797 3.108 -1.965 1.00 74.00 810 ILE A CA 1
ATOM 6372 C C . ILE A 1 810 ? 7.268 3.581 -3.321 1.00 74.00 810 ILE A C 1
ATOM 6374 O O . ILE A 1 810 ? 8.045 3.950 -4.198 1.00 74.00 810 ILE A O 1
ATOM 6378 N N . MET A 1 811 ? 5.946 3.743 -3.406 1.00 81.12 811 MET A N 1
ATOM 6379 C CA . MET A 1 811 ? 5.320 4.893 -4.053 1.00 81.12 811 MET A CA 1
ATOM 6380 C C . MET A 1 811 ? 5.688 6.182 -3.297 1.00 81.12 811 MET A C 1
ATOM 6382 O O . MET A 1 811 ? 6.520 6.939 -3.790 1.00 81.12 811 MET A O 1
ATOM 6386 N N . SER A 1 812 ? 5.206 6.397 -2.065 1.00 81.12 812 SER A N 1
ATOM 6387 C CA . SER A 1 812 ? 5.176 7.715 -1.390 1.00 81.12 812 SER A CA 1
ATOM 6388 C C . SER A 1 812 ? 6.489 8.527 -1.382 1.00 81.12 812 SER A C 1
ATOM 6390 O O . SER A 1 812 ? 6.483 9.714 -1.722 1.00 81.12 812 SER A O 1
ATOM 6392 N N . ARG A 1 813 ? 7.638 7.912 -1.063 1.00 84.38 813 ARG A N 1
ATOM 6393 C CA . ARG A 1 813 ? 8.966 8.575 -1.010 1.00 84.38 813 ARG A CA 1
ATOM 6394 C C . ARG A 1 813 ? 9.448 9.155 -2.334 1.00 84.38 813 ARG A C 1
ATOM 6396 O O . ARG A 1 813 ? 10.490 9.807 -2.411 1.00 84.38 813 ARG A O 1
ATOM 6403 N N . VAL A 1 814 ? 8.753 8.794 -3.389 1.00 91.50 814 VAL A N 1
ATOM 6404 C CA . VAL A 1 814 ? 9.317 8.718 -4.719 1.00 91.50 814 VAL A CA 1
ATOM 6405 C C . VAL A 1 814 ? 8.449 9.444 -5.629 1.00 91.50 814 VAL A C 1
ATOM 6407 O O . VAL A 1 814 ? 9.022 10.134 -6.448 1.00 91.50 814 VAL A O 1
ATOM 6410 N N . THR A 1 815 ? 7.146 9.206 -5.518 1.00 92.69 815 THR A N 1
ATOM 6411 C CA . THR A 1 815 ? 6.085 9.955 -6.126 1.00 92.69 815 THR A CA 1
ATOM 6412 C C . THR A 1 815 ? 6.710 11.291 -6.625 1.00 92.69 815 THR A C 1
ATOM 6414 O O . THR A 1 815 ? 7.080 11.328 -7.801 1.00 92.69 815 THR A O 1
ATOM 6417 N N . PRO A 1 816 ? 7.152 12.221 -5.744 1.00 94.25 816 PRO A N 1
ATOM 6418 C CA . PRO A 1 816 ? 8.334 13.111 -5.915 1.00 94.25 816 PRO A CA 1
ATOM 6419 C C . PRO A 1 816 ? 9.196 13.150 -7.221 1.00 94.25 816 PRO A C 1
ATOM 6421 O O . PRO A 1 816 ? 9.056 14.054 -8.044 1.00 94.25 816 PRO A O 1
ATOM 6424 N N . ILE A 1 817 ? 10.171 12.248 -7.346 1.00 96.94 817 ILE A N 1
ATOM 6425 C CA . ILE A 1 817 ? 11.223 12.048 -8.351 1.00 96.94 817 ILE A CA 1
ATOM 6426 C C . ILE A 1 817 ? 10.691 11.866 -9.777 1.00 96.94 817 ILE A C 1
ATOM 6428 O O . ILE A 1 817 ? 11.191 12.523 -10.691 1.00 96.94 817 ILE A O 1
ATOM 6432 N N . ILE A 1 818 ? 9.726 10.969 -10.009 1.00 96.56 818 ILE A N 1
ATOM 6433 C CA . ILE A 1 818 ? 9.411 10.572 -11.393 1.00 96.56 818 ILE A CA 1
ATOM 6434 C C . ILE A 1 818 ? 8.640 11.678 -12.107 1.00 96.56 818 ILE A C 1
ATOM 6436 O O . ILE A 1 818 ? 9.065 12.076 -13.197 1.00 96.56 818 ILE A O 1
ATOM 6440 N N . ASN A 1 819 ? 7.608 12.287 -11.498 1.00 95.06 819 ASN A N 1
ATOM 6441 C CA . ASN A 1 819 ? 7.033 13.450 -12.162 1.00 95.06 819 ASN A CA 1
ATOM 6442 C C . ASN A 1 819 ? 7.974 14.668 -12.049 1.00 95.06 819 ASN A C 1
ATOM 6444 O O . ASN A 1 819 ? 7.835 15.564 -12.871 1.00 95.06 819 ASN A O 1
ATOM 6448 N N . ALA A 1 820 ? 8.966 14.745 -11.142 1.00 96.38 820 ALA A N 1
ATOM 6449 C CA . ALA A 1 820 ? 9.952 15.840 -11.202 1.00 96.38 820 ALA A CA 1
ATOM 6450 C C . ALA A 1 820 ? 10.687 15.847 -12.555 1.00 96.38 820 ALA A C 1
ATOM 6452 O O . ALA A 1 820 ? 10.774 16.900 -13.189 1.00 96.38 820 ALA A O 1
ATOM 6453 N N . VAL A 1 821 ? 11.083 14.670 -13.056 1.00 97.56 821 VAL A N 1
ATOM 6454 C CA . VAL A 1 821 ? 11.587 14.493 -14.431 1.00 97.56 821 VAL A CA 1
ATOM 6455 C C . VAL A 1 821 ? 10.520 14.849 -15.476 1.00 97.56 821 VAL A C 1
ATOM 6457 O O . VAL A 1 821 ? 10.801 15.595 -16.405 1.00 97.56 821 VAL A O 1
ATOM 6460 N N . ARG A 1 822 ? 9.261 14.437 -15.289 1.00 94.38 822 ARG A N 1
ATOM 6461 C CA . ARG A 1 822 ? 8.130 14.799 -16.175 1.00 94.38 822 ARG A CA 1
ATOM 6462 C C . ARG A 1 822 ? 7.775 16.302 -16.212 1.00 94.38 822 ARG A C 1
ATOM 6464 O O . ARG A 1 822 ? 6.994 16.707 -17.065 1.00 94.38 822 ARG A O 1
ATOM 6471 N N . GLU A 1 823 ? 8.246 17.126 -15.271 1.00 95.44 823 GLU A N 1
ATOM 6472 C CA . GLU A 1 823 ? 7.980 18.584 -15.240 1.00 95.44 823 GLU A CA 1
ATOM 6473 C C . GLU A 1 823 ? 9.186 19.422 -15.658 1.00 95.44 823 GLU A C 1
ATOM 6475 O O . GLU A 1 823 ? 9.011 20.462 -16.285 1.00 95.44 823 GLU A O 1
ATOM 6480 N N . ARG A 1 824 ? 10.395 18.994 -15.270 1.00 97.44 824 ARG A N 1
ATOM 6481 C CA . ARG A 1 824 ? 11.641 19.758 -15.451 1.00 97.44 824 ARG A CA 1
ATOM 6482 C C . ARG A 1 824 ? 12.666 19.049 -16.341 1.00 97.44 824 ARG A C 1
ATOM 6484 O O . ARG A 1 824 ? 13.813 19.485 -16.391 1.00 97.44 824 ARG A O 1
ATOM 6491 N N . GLY A 1 825 ? 12.277 17.951 -16.987 1.00 96.88 825 GLY A N 1
ATOM 6492 C CA . GLY A 1 825 ? 13.076 17.243 -17.983 1.00 96.88 825 GLY A CA 1
ATOM 6493 C C . GLY A 1 825 ? 14.485 16.900 -17.501 1.00 96.88 825 GLY A C 1
ATOM 6494 O O . GLY A 1 825 ? 14.690 16.436 -16.373 1.00 96.88 825 GLY A O 1
ATOM 6495 N N . ASP A 1 826 ? 15.468 17.179 -18.353 1.00 97.88 826 ASP A N 1
ATOM 6496 C CA . ASP A 1 826 ? 16.889 16.979 -18.076 1.00 97.88 826 ASP A CA 1
ATOM 6497 C C . ASP A 1 826 ? 17.379 17.768 -16.851 1.00 97.88 826 ASP A C 1
ATOM 6499 O O . ASP A 1 826 ? 18.293 17.308 -16.169 1.00 97.88 826 ASP A O 1
ATOM 6503 N N . ALA A 1 827 ? 16.766 18.907 -16.501 1.00 97.62 827 ALA A N 1
ATOM 6504 C CA . ALA A 1 827 ? 17.171 19.669 -15.318 1.00 97.62 827 ALA A CA 1
ATOM 6505 C C . ALA A 1 827 ? 16.880 18.903 -14.016 1.00 97.62 827 ALA A C 1
ATOM 6507 O O . ALA A 1 827 ? 17.720 18.894 -13.116 1.00 97.62 827 ALA A O 1
ATOM 6508 N N . ALA A 1 828 ? 15.746 18.196 -13.932 1.00 97.81 828 ALA A N 1
ATOM 6509 C CA . ALA A 1 828 ? 15.481 17.289 -12.813 1.00 97.81 828 ALA A CA 1
ATOM 6510 C C . ALA A 1 828 ? 16.374 16.041 -12.858 1.00 97.81 828 ALA A C 1
ATOM 6512 O O . ALA A 1 828 ? 16.827 15.596 -11.808 1.00 97.81 828 ALA A O 1
ATOM 6513 N N . VAL A 1 829 ? 16.680 15.487 -14.038 1.00 97.62 829 VAL A N 1
ATOM 6514 C CA . VAL A 1 829 ? 17.622 14.354 -14.137 1.00 97.62 829 VAL A CA 1
ATOM 6515 C C . VAL A 1 829 ? 19.006 14.754 -13.611 1.00 97.62 829 VAL A C 1
ATOM 6517 O O . VAL A 1 829 ? 19.565 14.029 -12.793 1.00 97.62 829 VAL A O 1
ATOM 6520 N N . LEU A 1 830 ? 19.524 15.932 -13.978 1.00 97.44 830 LEU A N 1
ATOM 6521 C CA . LEU A 1 830 ? 20.794 16.460 -13.461 1.00 97.44 830 LEU A CA 1
ATOM 6522 C C . LEU A 1 830 ? 20.740 16.778 -11.957 1.00 97.44 830 LEU A C 1
ATOM 6524 O O . LEU A 1 830 ? 21.671 16.419 -11.238 1.00 97.44 830 LEU A O 1
ATOM 6528 N N . GLU A 1 831 ? 19.660 17.401 -11.465 1.00 97.25 831 GLU A N 1
ATOM 6529 C CA . GLU A 1 831 ? 19.421 17.640 -10.029 1.00 97.25 831 GLU A CA 1
ATOM 6530 C C . GLU A 1 831 ? 19.499 16.326 -9.236 1.00 97.25 831 GLU A C 1
ATOM 6532 O O . GLU A 1 831 ? 20.208 16.230 -8.233 1.00 97.25 831 GLU A O 1
ATOM 6537 N N . LEU A 1 832 ? 18.801 15.294 -9.710 1.00 96.56 832 LEU A N 1
ATOM 6538 C CA . LEU A 1 832 ? 18.666 14.009 -9.031 1.00 96.56 832 LEU A CA 1
ATOM 6539 C C . LEU A 1 832 ? 19.936 13.154 -9.152 1.00 96.56 832 LEU A C 1
ATOM 6541 O O . LEU A 1 832 ? 20.330 12.531 -8.169 1.00 96.56 832 LEU A O 1
ATOM 6545 N N . THR A 1 833 ? 20.644 13.184 -10.283 1.00 94.69 833 THR A N 1
ATOM 6546 C CA . THR A 1 833 ? 21.977 12.568 -10.425 1.00 94.69 833 THR A CA 1
ATOM 6547 C C . THR A 1 833 ? 23.005 13.249 -9.516 1.00 94.69 833 THR A C 1
ATOM 6549 O O . THR A 1 833 ? 23.725 12.562 -8.793 1.00 94.69 833 THR A O 1
ATOM 6552 N N . ALA A 1 834 ? 23.019 14.583 -9.428 1.00 94.62 834 ALA A N 1
ATOM 6553 C CA . ALA A 1 834 ? 23.888 15.294 -8.487 1.00 94.62 834 ALA A CA 1
ATOM 6554 C C . ALA A 1 834 ? 23.529 15.010 -7.014 1.00 94.62 834 ALA A C 1
ATOM 6556 O O . ALA A 1 834 ? 24.421 14.929 -6.168 1.00 94.62 834 ALA A O 1
ATOM 6557 N N . LYS A 1 835 ? 22.240 14.814 -6.702 1.00 93.50 835 LYS A N 1
ATOM 6558 C CA . LYS A 1 835 ? 21.736 14.488 -5.356 1.00 93.50 835 LYS A CA 1
ATOM 6559 C C . LYS A 1 835 ? 22.010 13.035 -4.945 1.00 93.50 835 LYS A C 1
ATOM 6561 O O . LYS A 1 835 ? 22.283 12.787 -3.773 1.00 93.50 835 LYS A O 1
ATOM 6566 N N . PHE A 1 836 ? 21.910 12.079 -5.872 1.00 90.31 836 PHE A N 1
ATOM 6567 C CA . PHE A 1 836 ? 21.930 10.639 -5.575 1.00 90.31 836 PHE A CA 1
ATOM 6568 C C . PHE A 1 836 ? 23.248 9.964 -5.972 1.00 90.31 836 PHE A C 1
ATOM 6570 O O . PHE A 1 836 ? 23.864 9.302 -5.139 1.00 90.31 836 PHE A O 1
ATOM 6577 N N . ASP A 1 837 ? 23.707 10.183 -7.206 1.00 86.19 837 ASP A N 1
ATOM 6578 C CA . ASP A 1 837 ? 24.961 9.638 -7.747 1.00 86.19 837 ASP A CA 1
ATOM 6579 C C . ASP A 1 837 ? 26.179 10.535 -7.387 1.00 86.19 837 ASP A C 1
ATOM 6581 O O . ASP A 1 837 ? 27.329 10.187 -7.649 1.00 86.19 837 ASP A O 1
ATOM 6585 N N . ARG A 1 838 ? 25.927 11.680 -6.724 1.00 90.50 838 ARG A N 1
ATOM 6586 C CA . ARG A 1 838 ? 26.902 12.630 -6.138 1.00 90.50 838 ARG A CA 1
ATOM 6587 C C . ARG A 1 838 ? 27.888 13.267 -7.120 1.00 90.50 838 ARG A C 1
ATOM 6589 O O . ARG A 1 838 ? 28.934 13.769 -6.707 1.00 90.50 838 ARG A O 1
ATOM 6596 N N . VAL A 1 839 ? 27.536 13.311 -8.402 1.00 90.81 839 VAL A N 1
ATOM 6597 C CA . VAL A 1 839 ? 28.337 13.947 -9.452 1.00 90.81 839 VAL A CA 1
ATOM 6598 C C . VAL A 1 839 ? 27.495 14.928 -10.264 1.00 90.81 839 VAL A C 1
ATOM 6600 O O . VAL A 1 839 ? 26.376 14.623 -10.670 1.00 90.81 839 VAL A O 1
ATOM 6603 N N . GLN A 1 840 ? 28.029 16.129 -10.500 1.00 92.00 840 GLN A N 1
ATOM 6604 C CA . GLN A 1 840 ? 27.436 17.080 -11.440 1.00 92.00 840 GLN A CA 1
ATOM 6605 C C . GLN A 1 840 ? 27.924 16.752 -12.851 1.00 92.00 840 GLN A C 1
ATOM 6607 O O . GLN A 1 840 ? 29.127 16.761 -13.108 1.00 92.00 840 GLN A O 1
ATOM 6612 N N . LEU A 1 841 ? 26.991 16.468 -13.758 1.00 92.75 841 LEU A N 1
ATOM 6613 C CA . LEU A 1 841 ? 27.287 16.176 -15.159 1.00 92.75 841 LEU A CA 1
ATOM 6614 C C . LEU A 1 841 ? 26.964 17.381 -16.057 1.00 92.75 841 LEU A C 1
ATOM 6616 O O . LEU A 1 841 ? 26.014 18.111 -15.776 1.00 92.75 841 LEU A O 1
ATOM 6620 N N . PRO A 1 842 ? 27.697 17.579 -17.169 1.00 90.19 842 PRO A N 1
ATOM 6621 C CA . PRO A 1 842 ? 27.382 18.610 -18.159 1.00 90.19 842 PRO A CA 1
ATOM 6622 C C . PRO A 1 842 ? 26.227 18.217 -19.101 1.00 90.19 842 PRO A C 1
ATOM 6624 O O . PRO A 1 842 ? 25.741 19.058 -19.852 1.00 90.19 842 PRO A O 1
ATOM 6627 N N . ALA A 1 843 ? 25.821 16.943 -19.104 1.00 93.12 843 ALA A N 1
ATOM 6628 C CA . ALA A 1 843 ? 24.744 16.385 -19.917 1.00 93.12 843 ALA A CA 1
ATOM 6629 C C . ALA A 1 843 ? 24.183 15.118 -19.250 1.00 93.12 843 ALA A C 1
ATOM 6631 O O . ALA A 1 843 ? 24.873 14.479 -18.458 1.00 93.12 843 ALA A O 1
ATOM 6632 N N . THR A 1 844 ? 22.954 14.736 -19.595 1.00 95.31 844 THR A N 1
ATOM 6633 C CA . THR A 1 844 ? 22.270 13.535 -19.075 1.00 95.31 844 THR A CA 1
ATOM 6634 C C . THR A 1 844 ? 22.493 12.284 -19.935 1.00 95.31 844 THR A C 1
ATOM 6636 O O . THR A 1 844 ? 22.051 11.191 -19.573 1.00 95.31 844 THR A O 1
ATOM 6639 N N . VAL A 1 845 ? 23.145 12.424 -21.097 1.00 96.56 845 VAL A N 1
ATOM 6640 C CA . VAL A 1 845 ? 23.265 11.354 -22.093 1.00 96.56 845 VAL A CA 1
ATOM 6641 C C . VAL A 1 845 ? 24.524 11.477 -22.959 1.00 96.56 845 VAL A C 1
ATOM 6643 O O . VAL A 1 845 ? 24.829 12.536 -23.507 1.00 96.56 845 VAL A O 1
ATOM 6646 N N . ILE A 1 846 ? 25.223 10.356 -23.147 1.00 96.75 846 ILE A N 1
ATOM 6647 C CA . ILE A 1 846 ? 26.273 10.174 -24.158 1.00 96.75 846 ILE A CA 1
ATOM 6648 C C . ILE A 1 846 ? 25.613 9.560 -25.399 1.00 96.75 846 ILE A C 1
ATOM 6650 O O . ILE A 1 846 ? 24.885 8.573 -25.297 1.00 96.75 846 ILE A O 1
ATOM 6654 N N . LYS A 1 847 ? 25.843 10.127 -26.586 1.00 96.75 847 LYS A N 1
ATOM 6655 C CA . LYS A 1 847 ? 25.244 9.648 -27.846 1.00 96.75 847 LYS A CA 1
ATOM 6656 C C . LYS A 1 847 ? 26.279 8.910 -28.693 1.00 96.75 847 LYS A C 1
ATOM 6658 O O . LYS A 1 847 ? 27.458 9.247 -28.652 1.00 96.75 847 LYS A O 1
ATOM 6663 N N . ALA A 1 848 ? 25.842 7.903 -29.446 1.00 93.81 848 ALA A N 1
ATOM 6664 C CA . ALA A 1 848 ? 26.715 7.186 -30.372 1.00 93.81 848 ALA A CA 1
ATOM 6665 C C . ALA A 1 848 ? 27.151 8.095 -31.550 1.00 93.81 848 ALA A C 1
ATOM 6667 O O . ALA A 1 848 ? 26.353 8.932 -31.985 1.00 93.81 848 ALA A O 1
ATOM 6668 N N . PRO A 1 849 ? 28.364 7.925 -32.116 1.00 95.25 849 PRO A N 1
ATOM 6669 C CA . PRO A 1 849 ? 29.375 6.920 -31.773 1.00 95.25 849 PRO A CA 1
ATOM 6670 C C . PRO A 1 849 ? 30.130 7.237 -30.471 1.00 95.25 849 PRO A C 1
ATOM 6672 O O . PRO A 1 849 ? 30.541 8.368 -30.232 1.00 95.25 849 PRO A O 1
ATOM 6675 N N . PHE A 1 850 ? 30.342 6.210 -29.645 1.00 95.56 850 PHE A N 1
ATOM 6676 C CA . PHE A 1 850 ? 31.116 6.310 -28.404 1.00 95.56 850 PHE A CA 1
ATOM 6677 C C . PHE A 1 850 ? 32.623 6.378 -28.695 1.00 95.56 850 PHE A C 1
ATOM 6679 O O . PHE A 1 850 ? 33.091 5.789 -29.672 1.00 95.56 850 PHE A O 1
ATOM 6686 N N . SER A 1 851 ? 33.388 7.093 -27.864 1.00 93.12 851 SER A N 1
ATOM 6687 C CA . SER A 1 851 ? 34.815 7.323 -28.123 1.00 93.12 851 SER A CA 1
ATOM 6688 C C . SER A 1 851 ? 35.671 6.104 -27.728 1.00 93.12 851 SER A C 1
ATOM 6690 O O . SER A 1 851 ? 35.357 5.454 -26.725 1.00 93.12 851 SER A O 1
ATOM 6692 N N . PRO A 1 852 ? 36.759 5.773 -28.454 1.00 92.50 852 PRO A N 1
ATOM 6693 C CA . PRO A 1 852 ? 37.626 4.639 -28.114 1.00 92.50 852 PRO A CA 1
ATOM 6694 C C . PRO A 1 852 ? 38.218 4.719 -26.701 1.00 92.50 852 PRO A C 1
ATOM 6696 O O . PRO A 1 852 ? 38.397 3.698 -26.039 1.00 92.50 852 PRO A O 1
ATOM 6699 N N . GLU A 1 853 ? 38.483 5.931 -26.214 1.00 91.69 853 GLU A N 1
ATOM 6700 C CA . GLU A 1 853 ? 39.030 6.207 -24.881 1.00 91.69 853 GLU A CA 1
ATOM 6701 C C . GLU A 1 853 ? 38.037 5.814 -23.776 1.00 91.69 853 GLU A C 1
ATOM 6703 O O . GLU A 1 853 ? 38.447 5.352 -22.714 1.00 91.69 853 GLU A O 1
ATOM 6708 N N . SER A 1 854 ? 36.730 5.921 -24.045 1.00 90.38 854 SER A N 1
ATOM 6709 C CA . SER A 1 854 ? 35.667 5.479 -23.130 1.00 90.38 854 SER A CA 1
ATOM 6710 C C . SER A 1 854 ? 35.477 3.957 -23.072 1.00 90.38 854 SER A C 1
ATOM 6712 O O . SER A 1 854 ? 34.667 3.486 -22.284 1.00 90.38 854 SER A O 1
ATOM 6714 N N . MET A 1 855 ? 36.208 3.185 -23.888 1.00 94.38 855 MET A N 1
ATOM 6715 C CA . MET A 1 855 ? 36.061 1.728 -24.051 1.00 94.38 855 MET A CA 1
ATOM 6716 C C . MET A 1 855 ? 37.387 0.966 -23.860 1.00 94.38 855 MET A C 1
ATOM 6718 O O . MET A 1 855 ? 37.553 -0.140 -24.372 1.00 94.38 855 MET A O 1
ATOM 6722 N N . GLN A 1 856 ? 38.360 1.558 -23.159 1.00 94.50 856 GLN A N 1
ATOM 6723 C CA . GLN A 1 856 ? 39.658 0.926 -22.902 1.00 94.50 856 GLN A CA 1
ATOM 6724 C C . GLN A 1 856 ? 39.533 -0.221 -21.887 1.00 94.50 856 GLN A C 1
ATOM 6726 O O . GLN A 1 856 ? 39.155 -0.003 -20.737 1.00 94.50 856 GLN A O 1
ATOM 6731 N N . LEU A 1 857 ? 39.895 -1.431 -22.318 1.00 94.38 857 LEU A N 1
ATOM 6732 C CA . LEU A 1 857 ? 39.889 -2.673 -21.541 1.00 94.38 857 LEU A CA 1
ATOM 6733 C C . LEU A 1 857 ? 41.210 -3.421 -21.753 1.00 94.38 857 LEU A C 1
ATOM 6735 O O . LEU A 1 857 ? 41.866 -3.241 -22.779 1.00 94.38 857 LEU A O 1
ATOM 6739 N N . ASP A 1 858 ? 41.582 -4.295 -20.818 1.00 95.69 858 ASP A N 1
ATOM 6740 C CA . ASP A 1 858 ? 42.642 -5.272 -21.069 1.00 95.69 858 ASP A CA 1
ATOM 6741 C C . ASP A 1 858 ? 42.128 -6.443 -21.930 1.00 95.69 858 ASP A C 1
ATOM 6743 O O . ASP A 1 858 ? 40.944 -6.790 -21.906 1.00 95.69 858 ASP A O 1
ATOM 6747 N N . GLU A 1 859 ? 43.031 -7.088 -22.671 1.00 94.12 859 GLU A N 1
ATOM 6748 C CA . GLU A 1 859 ? 42.681 -8.164 -23.609 1.00 94.12 859 GLU A CA 1
ATOM 6749 C C . GLU A 1 859 ? 42.020 -9.384 -22.943 1.00 94.12 859 GLU A C 1
ATOM 6751 O O . GLU A 1 859 ? 41.227 -10.068 -23.588 1.00 94.12 859 GLU A O 1
ATOM 6756 N N . LYS A 1 860 ? 42.290 -9.671 -21.660 1.00 96.12 860 LYS A N 1
ATOM 6757 C CA . LYS A 1 860 ? 41.672 -10.810 -20.962 1.00 96.12 860 LYS A CA 1
ATOM 6758 C C . LYS A 1 860 ? 40.217 -10.495 -20.612 1.00 96.12 860 LYS A C 1
ATOM 6760 O O . LYS A 1 860 ? 39.344 -11.322 -20.874 1.00 96.12 860 LYS A O 1
ATOM 6765 N N . THR A 1 861 ? 39.951 -9.312 -20.060 1.00 94.75 861 THR A N 1
ATOM 6766 C CA . THR A 1 861 ? 38.585 -8.846 -19.765 1.00 94.75 861 THR A CA 1
ATOM 6767 C C . THR A 1 861 ? 37.774 -8.696 -21.051 1.00 94.75 861 THR A C 1
ATOM 6769 O O . THR A 1 861 ? 36.654 -9.202 -21.143 1.00 94.75 861 THR A O 1
ATOM 6772 N N . LYS A 1 862 ? 38.373 -8.110 -22.095 1.00 95.62 862 LYS A N 1
ATOM 6773 C CA . LYS A 1 862 ? 37.762 -7.999 -23.423 1.00 95.62 862 LYS A CA 1
ATOM 6774 C C . LYS A 1 862 ? 37.411 -9.372 -24.012 1.00 95.62 862 LYS A C 1
ATOM 6776 O O . LYS A 1 862 ? 36.276 -9.567 -24.439 1.00 95.62 862 LYS A O 1
ATOM 6781 N N . ALA A 1 863 ? 38.338 -10.334 -23.999 1.00 96.25 863 ALA A N 1
ATOM 6782 C CA . ALA A 1 863 ? 38.094 -11.682 -24.520 1.00 96.25 863 ALA A CA 1
ATOM 6783 C C . ALA A 1 863 ? 36.997 -12.436 -23.745 1.00 96.25 863 ALA A C 1
ATOM 6785 O O . ALA A 1 863 ? 36.230 -13.183 -24.351 1.00 96.25 863 ALA A O 1
ATOM 6786 N N . ALA A 1 864 ? 36.878 -12.219 -22.430 1.00 96.88 864 ALA A N 1
ATOM 6787 C CA . ALA A 1 864 ? 35.793 -12.783 -21.626 1.00 96.88 864 ALA A CA 1
ATOM 6788 C C . ALA A 1 864 ? 34.421 -12.192 -22.007 1.00 96.88 864 ALA A C 1
ATOM 6790 O O . ALA A 1 864 ? 33.473 -12.946 -22.227 1.00 96.88 864 ALA A O 1
ATOM 6791 N N . ILE A 1 865 ? 34.329 -10.863 -22.163 1.00 97.19 865 ILE A N 1
ATOM 6792 C CA . ILE A 1 865 ? 33.114 -10.176 -22.642 1.00 97.19 865 ILE A CA 1
ATOM 6793 C C . ILE A 1 865 ? 32.749 -10.631 -24.063 1.00 97.19 865 ILE A C 1
ATOM 6795 O O . ILE A 1 865 ? 31.574 -10.850 -24.360 1.00 97.19 865 ILE A O 1
ATOM 6799 N N . ASP A 1 866 ? 33.738 -10.811 -24.942 1.00 97.31 866 ASP A N 1
ATOM 6800 C CA . ASP A 1 866 ? 33.506 -11.313 -26.295 1.00 97.31 866 ASP A CA 1
ATOM 6801 C C . ASP A 1 866 ? 32.981 -12.760 -26.284 1.00 97.31 866 ASP A C 1
ATOM 6803 O O . ASP A 1 866 ? 31.967 -13.027 -26.925 1.00 97.31 866 ASP A O 1
ATOM 6807 N N . GLN A 1 867 ? 33.577 -13.672 -25.506 1.00 98.00 867 GLN A N 1
ATOM 6808 C CA . GLN A 1 867 ? 33.109 -15.062 -25.402 1.00 98.00 867 GLN A CA 1
ATOM 6809 C C . GLN A 1 867 ? 31.700 -15.174 -24.789 1.00 98.00 867 GLN A C 1
ATOM 6811 O O . GLN A 1 867 ? 30.896 -15.989 -25.250 1.00 98.00 867 GLN A O 1
ATOM 6816 N N . ALA A 1 868 ? 31.382 -14.348 -23.788 1.00 98.00 868 ALA A N 1
ATOM 6817 C CA . ALA A 1 868 ? 30.033 -14.236 -23.242 1.00 98.00 868 ALA A CA 1
ATOM 6818 C C . ALA A 1 868 ? 29.032 -13.775 -24.315 1.00 98.00 868 ALA A C 1
ATOM 6820 O O . ALA A 1 868 ? 27.994 -14.408 -24.510 1.00 98.00 868 ALA A O 1
ATOM 6821 N N . TYR A 1 869 ? 29.375 -12.721 -25.068 1.00 98.38 869 TYR A N 1
ATOM 6822 C CA . TYR A 1 869 ? 28.537 -12.193 -26.145 1.00 98.38 869 TYR A CA 1
ATOM 6823 C C . TYR A 1 869 ? 28.189 -13.256 -27.188 1.00 98.38 869 TYR A C 1
ATOM 6825 O O . TYR A 1 869 ? 27.017 -13.386 -27.528 1.00 98.38 869 TYR A O 1
ATOM 6833 N N . GLU A 1 870 ? 29.166 -14.021 -27.693 1.00 98.38 870 GLU A N 1
ATOM 6834 C CA . GLU A 1 870 ? 28.897 -15.006 -28.753 1.00 98.38 870 GLU A CA 1
ATOM 6835 C C . GLU A 1 870 ? 27.928 -16.108 -28.283 1.00 98.38 870 GLU A C 1
ATOM 6837 O O . GLU A 1 870 ? 27.042 -16.518 -29.035 1.00 98.38 870 GLU A O 1
ATOM 6842 N N . ASN A 1 871 ? 28.035 -16.548 -27.023 1.00 98.50 871 ASN A N 1
ATOM 6843 C CA . ASN A 1 871 ? 27.150 -17.572 -26.461 1.00 98.50 871 ASN A CA 1
ATOM 6844 C C . ASN A 1 871 ? 25.730 -17.031 -26.214 1.00 98.50 871 ASN A C 1
ATOM 6846 O O . ASN A 1 871 ? 24.752 -17.670 -26.609 1.00 98.50 871 ASN A O 1
ATOM 6850 N N . ILE A 1 872 ? 25.607 -15.831 -25.631 1.00 98.56 872 ILE A N 1
ATOM 6851 C CA . ILE A 1 872 ? 24.315 -15.163 -25.397 1.00 98.56 872 ILE A CA 1
ATOM 6852 C C . ILE A 1 872 ? 23.634 -14.838 -26.732 1.00 98.56 872 ILE A C 1
ATOM 6854 O O . ILE A 1 872 ? 22.440 -15.093 -26.881 1.00 98.56 872 ILE A O 1
ATOM 6858 N N . TYR A 1 873 ? 24.381 -14.355 -27.731 1.00 98.44 873 TYR A N 1
ATOM 6859 C CA . TYR A 1 873 ? 23.862 -14.085 -29.075 1.00 98.44 873 TYR A CA 1
ATOM 6860 C C . TYR A 1 873 ? 23.351 -15.362 -29.742 1.00 98.44 873 TYR A C 1
ATOM 6862 O O . TYR A 1 873 ? 22.217 -15.391 -30.213 1.00 98.44 873 TYR A O 1
ATOM 6870 N N . LYS A 1 874 ? 24.140 -16.443 -29.716 1.00 98.19 874 LYS A N 1
ATOM 6871 C CA . LYS A 1 874 ? 23.765 -17.739 -30.298 1.00 98.19 874 LYS A CA 1
ATOM 6872 C C . LYS A 1 874 ? 22.489 -18.323 -29.682 1.00 98.19 874 LYS A C 1
ATOM 6874 O O . LYS A 1 874 ? 21.667 -18.866 -30.416 1.00 98.19 874 LYS A O 1
ATOM 6879 N N . PHE A 1 875 ? 22.314 -18.224 -28.362 1.00 98.31 875 PHE A N 1
ATOM 6880 C CA . PHE A 1 875 ? 21.106 -18.720 -27.695 1.00 98.31 875 PHE A CA 1
ATOM 6881 C C . PHE A 1 875 ? 19.876 -17.858 -28.007 1.00 98.31 875 PHE A C 1
ATOM 6883 O O . PHE A 1 875 ? 18.809 -18.395 -28.291 1.00 98.31 875 PHE A O 1
ATOM 6890 N N . HIS A 1 876 ? 20.022 -16.531 -28.012 1.00 97.88 876 HIS A N 1
ATOM 6891 C CA . HIS A 1 876 ? 18.910 -15.611 -28.258 1.00 97.88 876 HIS A CA 1
ATOM 6892 C C . HIS A 1 876 ? 18.487 -15.551 -29.736 1.00 97.88 876 HIS A C 1
ATOM 6894 O O . HIS A 1 876 ? 17.293 -15.462 -30.023 1.00 97.88 876 HIS A O 1
ATOM 6900 N N . ASP A 1 877 ? 19.416 -15.665 -30.688 1.00 96.81 877 ASP A N 1
ATOM 6901 C CA . ASP A 1 877 ? 19.106 -15.741 -32.124 1.00 96.81 877 ASP A CA 1
ATOM 6902 C C . ASP A 1 877 ? 18.297 -17.003 -32.485 1.00 96.81 877 ASP A C 1
ATOM 6904 O O . ASP A 1 877 ? 17.368 -16.941 -33.294 1.00 96.81 877 ASP A O 1
ATOM 6908 N N . ALA A 1 878 ? 18.564 -18.120 -31.800 1.00 96.81 878 ALA A N 1
ATOM 6909 C CA . ALA A 1 878 ? 17.827 -19.373 -31.960 1.00 96.81 878 ALA A CA 1
ATOM 6910 C C . ALA A 1 878 ? 16.363 -19.322 -31.463 1.00 96.81 878 ALA A C 1
ATOM 6912 O O . ALA A 1 878 ? 15.578 -20.200 -31.814 1.00 96.81 878 ALA A O 1
ATOM 6913 N N . GLN A 1 879 ? 15.977 -18.310 -30.674 1.00 94.56 879 GLN A N 1
ATOM 6914 C CA . GLN A 1 879 ? 14.609 -18.133 -30.150 1.00 94.56 879 GLN A CA 1
ATOM 6915 C C . GLN A 1 879 ? 13.664 -17.406 -31.125 1.00 94.56 879 GLN A C 1
ATOM 6917 O O . GLN A 1 879 ? 12.481 -17.243 -30.827 1.00 94.56 879 GLN A O 1
ATOM 6922 N N . MET A 1 880 ? 14.168 -16.878 -32.244 1.00 89.44 880 MET A N 1
ATOM 6923 C CA . MET A 1 880 ? 13.394 -15.968 -33.089 1.00 89.44 880 MET A CA 1
ATOM 6924 C C . MET A 1 880 ? 12.483 -16.717 -34.078 1.00 89.44 880 MET A C 1
ATOM 6926 O O . MET A 1 880 ? 12.970 -17.423 -34.959 1.00 89.44 880 MET A O 1
ATOM 6930 N N . ASP A 1 881 ? 11.170 -16.462 -34.009 1.00 82.94 881 ASP A N 1
ATOM 6931 C CA . ASP A 1 881 ? 10.180 -16.731 -35.069 1.00 82.94 881 ASP A CA 1
ATOM 6932 C C . ASP A 1 881 ? 10.608 -16.059 -36.398 1.00 82.94 881 ASP A C 1
ATOM 6934 O O . ASP A 1 881 ? 10.210 -14.933 -36.717 1.00 82.94 881 ASP A O 1
ATOM 6938 N N . ARG A 1 882 ? 11.466 -16.733 -37.177 1.00 82.81 882 ARG A N 1
ATOM 6939 C CA . ARG A 1 882 ? 11.926 -16.274 -38.503 1.00 82.81 882 ARG A CA 1
ATOM 6940 C C . ARG A 1 882 ? 10.879 -16.502 -39.595 1.00 82.81 882 ARG A C 1
ATOM 6942 O O . ARG A 1 882 ? 10.833 -15.747 -40.565 1.00 82.81 882 ARG A O 1
ATOM 6949 N N . GLU A 1 883 ? 10.046 -17.525 -39.439 1.00 89.00 883 GLU A N 1
ATOM 6950 C CA . GLU A 1 883 ? 8.926 -17.821 -40.333 1.00 89.00 883 GLU A CA 1
ATOM 6951 C C . GLU A 1 883 ? 7.629 -17.174 -39.826 1.00 89.00 883 GLU A C 1
ATOM 6953 O O . GLU A 1 883 ? 7.442 -16.938 -38.634 1.00 89.00 883 GLU A O 1
ATOM 6958 N N . THR A 1 884 ? 6.712 -16.861 -40.742 1.00 92.69 884 THR A N 1
ATOM 6959 C CA . THR A 1 884 ? 5.372 -16.373 -40.385 1.00 92.69 884 THR A CA 1
ATOM 6960 C C . THR A 1 884 ? 4.440 -17.566 -40.231 1.00 92.69 884 THR A C 1
ATOM 6962 O O . THR A 1 884 ? 4.235 -18.306 -41.190 1.00 92.69 884 THR A O 1
ATOM 6965 N N . LEU A 1 885 ? 3.835 -17.729 -39.054 1.00 95.00 885 LEU A N 1
ATOM 6966 C CA . LEU A 1 885 ? 2.777 -18.715 -38.839 1.00 95.00 885 LEU A CA 1
ATOM 6967 C C . LEU A 1 885 ? 1.583 -18.361 -39.735 1.00 95.00 885 LEU A C 1
ATOM 6969 O O . LEU A 1 885 ? 1.064 -17.249 -39.642 1.00 95.00 885 LEU A O 1
ATOM 6973 N N . VAL A 1 886 ? 1.133 -19.299 -40.569 1.00 97.12 886 VAL A N 1
ATOM 6974 C CA . VAL A 1 886 ? -0.047 -19.167 -41.439 1.00 97.12 886 VAL A CA 1
ATOM 6975 C C . VAL A 1 886 ? -0.937 -20.391 -41.245 1.00 97.12 886 VAL A C 1
ATOM 6977 O O . VAL A 1 886 ? -0.455 -21.519 -41.295 1.00 97.12 886 VAL A O 1
ATOM 6980 N N . VAL A 1 887 ? -2.233 -20.169 -41.020 1.00 98.00 887 VAL A N 1
ATOM 6981 C CA . VAL A 1 887 ? -3.234 -21.216 -40.781 1.00 98.00 887 VAL A CA 1
ATOM 6982 C C . VAL A 1 887 ? -4.514 -20.864 -41.535 1.00 98.00 887 VAL A C 1
ATOM 6984 O O . VAL A 1 887 ? -5.146 -19.847 -41.249 1.00 98.00 887 VAL A O 1
ATOM 6987 N N . GLU A 1 888 ? -4.929 -21.710 -42.477 1.00 97.94 888 GLU A N 1
ATOM 6988 C CA . GLU A 1 888 ? -6.295 -21.673 -43.005 1.00 97.94 888 GLU A CA 1
ATOM 6989 C C . GLU A 1 888 ? -7.222 -22.347 -41.985 1.00 97.94 888 GLU A C 1
ATOM 6991 O O . GLU A 1 888 ? -7.122 -23.548 -41.742 1.00 97.94 888 GLU A O 1
ATOM 6996 N N . THR A 1 889 ? -8.079 -21.566 -41.324 1.00 97.75 889 THR A N 1
ATOM 6997 C CA . THR A 1 889 ? -8.951 -22.062 -40.242 1.00 97.75 889 THR A CA 1
ATOM 6998 C C . THR A 1 889 ? -10.235 -22.689 -40.782 1.00 97.75 889 THR A C 1
ATOM 7000 O O . THR A 1 889 ? -10.813 -23.574 -40.155 1.00 97.75 889 THR A O 1
ATOM 7003 N N . MET A 1 890 ? -10.662 -22.252 -41.966 1.00 97.62 890 MET A N 1
ATOM 7004 C CA . MET A 1 890 ? -11.697 -22.862 -42.798 1.00 97.62 890 MET A CA 1
ATOM 7005 C C . MET A 1 890 ? -11.487 -22.418 -44.257 1.00 97.62 890 MET A C 1
ATOM 7007 O O . MET A 1 890 ? -10.895 -21.358 -44.468 1.00 97.62 890 MET A O 1
ATOM 7011 N N . PRO A 1 891 ? -11.983 -23.160 -45.268 1.00 97.94 891 PRO A N 1
ATOM 7012 C CA . PRO A 1 891 ? -11.739 -22.846 -46.676 1.00 97.94 891 PRO A CA 1
ATOM 7013 C C . PRO A 1 891 ? -12.061 -21.393 -47.049 1.00 97.94 891 PRO A C 1
ATOM 7015 O O . PRO A 1 891 ? -13.207 -20.944 -46.942 1.00 97.94 891 PRO A O 1
ATOM 7018 N N . GLY A 1 892 ? -11.038 -20.671 -47.503 1.00 97.19 892 GLY A N 1
ATOM 7019 C CA . GLY A 1 892 ? -11.105 -19.266 -47.879 1.00 97.19 892 GLY A CA 1
ATOM 7020 C C . GLY A 1 892 ? -10.903 -18.262 -46.737 1.00 97.19 892 GLY A C 1
ATOM 7021 O O . GLY A 1 892 ? -11.075 -17.066 -46.991 1.00 97.19 892 GLY A O 1
ATOM 7022 N N . VAL A 1 893 ? -10.560 -18.706 -45.521 1.00 98.06 893 VAL A N 1
ATOM 7023 C CA . VAL A 1 893 ? -10.304 -17.876 -44.327 1.00 98.06 893 VAL A CA 1
ATOM 7024 C C . VAL A 1 893 ? -8.923 -18.213 -43.758 1.00 98.06 893 VAL A C 1
ATOM 7026 O O . VAL A 1 893 ? -8.731 -19.235 -43.098 1.00 98.06 893 VAL A O 1
ATOM 7029 N N . VAL A 1 894 ? -7.950 -17.338 -44.013 1.00 98.44 894 VAL A N 1
ATOM 7030 C CA . VAL A 1 894 ? -6.547 -17.532 -43.625 1.00 98.44 894 VAL A CA 1
ATOM 7031 C C . VAL A 1 894 ? -6.162 -16.549 -42.527 1.00 98.44 894 VAL A C 1
ATOM 7033 O O . VAL A 1 894 ? -6.210 -15.337 -42.729 1.00 98.44 894 VAL A O 1
ATOM 7036 N N . CYS A 1 895 ? -5.724 -17.069 -41.386 1.00 97.94 895 CYS A N 1
ATOM 7037 C CA . CYS A 1 895 ? -5.131 -16.305 -40.293 1.00 97.94 895 CYS A CA 1
ATOM 7038 C C . CYS A 1 895 ? -3.599 -16.422 -40.339 1.00 97.94 895 CYS A C 1
ATOM 7040 O O . CYS A 1 895 ? -3.058 -17.456 -40.730 1.00 97.94 895 CYS A O 1
ATOM 7042 N N . SER A 1 896 ? -2.877 -15.389 -39.907 1.00 97.56 896 SER A N 1
ATOM 7043 C CA . SER A 1 896 ? -1.419 -15.447 -39.754 1.00 97.56 896 SER A CA 1
ATOM 7044 C C . SER A 1 896 ? -0.916 -14.658 -38.548 1.00 97.56 896 SER A C 1
ATOM 7046 O O . SER A 1 896 ? -1.609 -13.765 -38.059 1.00 97.56 896 SER A O 1
ATOM 7048 N N . ARG A 1 897 ? 0.295 -14.978 -38.072 1.00 96.69 897 ARG A N 1
ATOM 7049 C CA . ARG A 1 897 ? 1.004 -14.290 -36.979 1.00 96.69 897 ARG A CA 1
ATOM 7050 C C . ARG A 1 897 ? 2.452 -14.029 -37.387 1.00 96.69 897 ARG A C 1
ATOM 7052 O O . ARG A 1 897 ? 3.176 -14.968 -37.706 1.00 96.69 897 ARG A O 1
ATOM 7059 N N . PHE A 1 898 ? 2.886 -12.771 -37.324 1.00 93.81 898 PHE A N 1
ATOM 7060 C CA . PHE A 1 898 ? 4.264 -12.362 -37.615 1.00 93.81 898 PHE A CA 1
ATOM 7061 C C . PHE A 1 898 ? 4.846 -11.481 -36.503 1.00 93.81 898 PHE A C 1
ATOM 7063 O O . PHE A 1 898 ? 4.163 -10.619 -35.945 1.00 93.81 898 PHE A O 1
ATOM 7070 N N . ALA A 1 899 ? 6.129 -11.668 -36.195 1.00 94.12 899 ALA A N 1
ATOM 7071 C CA . ALA A 1 899 ? 6.841 -10.854 -35.214 1.00 94.12 899 ALA A CA 1
ATOM 7072 C C . ALA A 1 899 ? 7.258 -9.483 -35.785 1.00 94.12 899 ALA A C 1
ATOM 7074 O O . ALA A 1 899 ? 7.600 -9.349 -36.966 1.00 94.12 899 ALA A O 1
ATOM 7075 N N . ARG A 1 900 ? 7.263 -8.446 -34.940 1.00 95.69 900 ARG A N 1
ATOM 7076 C CA . ARG A 1 900 ? 7.885 -7.135 -35.207 1.00 95.69 900 ARG A CA 1
ATOM 7077 C C . ARG A 1 900 ? 8.557 -6.598 -33.940 1.00 95.69 900 ARG A C 1
ATOM 7079 O O . ARG A 1 900 ? 7.891 -6.603 -32.904 1.00 95.69 900 ARG A O 1
ATOM 7086 N N . PRO A 1 901 ? 9.792 -6.068 -33.994 1.00 97.12 901 PRO A N 1
ATOM 7087 C CA . PRO A 1 901 ? 10.426 -5.466 -32.825 1.00 97.12 901 PRO A CA 1
ATOM 7088 C C . PRO A 1 901 ? 9.607 -4.326 -32.213 1.00 97.12 901 PRO A C 1
ATOM 7090 O O . PRO A 1 901 ? 8.849 -3.606 -32.882 1.00 97.12 901 PRO A O 1
ATOM 7093 N N . ILE A 1 902 ? 9.795 -4.139 -30.913 1.00 98.25 902 ILE A N 1
ATOM 7094 C CA . ILE A 1 902 ? 9.521 -2.877 -30.231 1.00 98.25 902 ILE A CA 1
ATOM 7095 C C . ILE A 1 902 ? 10.548 -1.860 -30.751 1.00 98.25 902 ILE A C 1
ATOM 7097 O O . ILE A 1 902 ? 11.730 -2.162 -30.876 1.00 98.25 902 ILE A O 1
ATOM 7101 N N . GLU A 1 903 ? 10.095 -0.679 -31.175 1.00 97.25 903 GLU A N 1
ATOM 7102 C CA . GLU A 1 903 ? 10.953 0.218 -31.961 1.00 97.25 903 GLU A CA 1
ATOM 7103 C C . GLU A 1 903 ? 12.006 0.917 -31.096 1.00 97.25 903 GLU A C 1
ATOM 7105 O O . GLU A 1 903 ? 13.158 1.056 -31.518 1.00 97.25 903 GLU A O 1
ATOM 7110 N N . LYS A 1 904 ? 11.612 1.301 -29.877 1.00 98.38 904 LYS A N 1
ATOM 7111 C CA . LYS A 1 904 ? 12.442 2.001 -28.899 1.00 98.38 904 LYS A CA 1
ATOM 7112 C C . LYS A 1 904 ? 12.413 1.261 -27.571 1.00 98.38 904 LYS A C 1
ATOM 7114 O O . LYS A 1 904 ? 11.332 1.030 -27.027 1.00 98.38 904 LYS A O 1
ATOM 7119 N N . VAL A 1 905 ? 13.581 0.911 -27.041 1.00 98.69 905 VAL A N 1
ATOM 7120 C CA . VAL A 1 905 ? 13.700 0.122 -25.807 1.00 98.69 905 VAL A CA 1
ATOM 7121 C C . VAL A 1 905 ? 14.735 0.728 -24.869 1.00 98.69 905 VAL A C 1
ATOM 7123 O O . VAL A 1 905 ? 15.849 1.053 -25.281 1.00 98.69 905 VAL A O 1
ATOM 7126 N N . GLY A 1 906 ? 14.337 0.898 -23.612 1.00 98.56 906 GLY A N 1
ATOM 7127 C CA . GLY A 1 906 ? 15.191 1.339 -22.518 1.00 98.56 906 GLY A CA 1
ATOM 7128 C C . GLY A 1 906 ? 15.726 0.126 -21.777 1.00 98.56 906 GLY A C 1
ATOM 7129 O O . GLY A 1 906 ? 14.948 -0.742 -21.393 1.00 98.56 906 GLY A O 1
ATOM 7130 N N . LEU A 1 907 ? 17.036 0.049 -21.597 1.00 98.25 907 LEU A N 1
ATOM 7131 C CA . LEU A 1 907 ? 17.724 -1.048 -20.932 1.00 98.25 907 LEU A CA 1
ATOM 7132 C C . LEU A 1 907 ? 18.403 -0.482 -19.687 1.00 98.25 907 LEU A C 1
ATOM 7134 O O . LEU A 1 907 ? 19.412 0.214 -19.797 1.00 98.25 907 LEU A O 1
ATOM 7138 N N . TYR A 1 908 ? 17.838 -0.737 -18.510 1.00 96.88 908 TYR A N 1
ATOM 7139 C CA . TYR A 1 908 ? 18.471 -0.342 -17.260 1.00 96.88 908 TYR A CA 1
ATOM 7140 C C . TYR A 1 908 ? 19.573 -1.342 -16.895 1.00 96.88 908 TYR A C 1
ATOM 7142 O O . TYR A 1 908 ? 19.308 -2.524 -16.686 1.00 96.88 908 TYR A O 1
ATOM 7150 N N . VAL A 1 909 ? 20.808 -0.855 -16.806 1.00 94.75 909 VAL A N 1
ATOM 7151 C CA . VAL A 1 909 ? 21.984 -1.607 -16.365 1.00 94.75 909 VAL A CA 1
ATOM 7152 C C . VAL A 1 909 ? 22.383 -1.072 -14.988 1.00 94.75 909 VAL A C 1
ATOM 7154 O O . VAL A 1 909 ? 22.758 0.099 -14.881 1.00 94.75 909 VAL A O 1
ATOM 7157 N N . PRO A 1 910 ? 22.302 -1.883 -13.917 1.00 87.12 910 PRO A N 1
ATOM 7158 C CA . PRO A 1 910 ? 22.696 -1.425 -12.592 1.00 87.12 910 PRO A CA 1
ATOM 7159 C C . PRO A 1 910 ? 24.206 -1.180 -12.500 1.00 87.12 910 PRO A C 1
ATOM 7161 O O . PRO A 1 910 ? 25.011 -1.820 -13.175 1.00 87.12 910 PRO A O 1
ATOM 7164 N N . GLY A 1 911 ? 24.587 -0.263 -11.616 1.00 77.94 911 GLY A N 1
ATOM 7165 C CA . GLY A 1 911 ? 25.978 0.083 -11.344 1.00 77.94 911 GLY A CA 1
ATOM 7166 C C . GLY A 1 911 ? 26.123 0.786 -9.996 1.00 77.94 911 GLY A C 1
ATOM 7167 O O . GLY A 1 911 ? 25.179 0.833 -9.205 1.00 77.94 911 GLY A O 1
ATOM 7168 N N . GLY A 1 912 ? 27.304 1.346 -9.735 1.00 69.38 912 GLY A N 1
ATOM 7169 C CA . GLY A 1 912 ? 27.647 1.989 -8.465 1.00 69.38 912 GLY A CA 1
ATOM 7170 C C . GLY A 1 912 ? 28.730 1.201 -7.734 1.00 69.38 912 GLY A C 1
ATOM 7171 O O . GLY A 1 912 ? 29.912 1.401 -8.001 1.00 69.38 912 GLY A O 1
ATOM 7172 N N . THR A 1 913 ? 28.342 0.305 -6.823 1.00 53.41 913 THR A N 1
ATOM 7173 C CA . THR A 1 913 ? 29.277 -0.548 -6.057 1.00 53.41 913 THR A CA 1
ATOM 7174 C C . THR A 1 913 ? 29.814 -1.746 -6.846 1.00 53.41 913 THR A C 1
ATOM 7176 O O . THR A 1 913 ? 30.875 -2.262 -6.507 1.00 53.41 913 THR A O 1
ATOM 7179 N N . ALA A 1 914 ? 29.115 -2.168 -7.903 1.00 66.44 914 ALA A N 1
ATOM 7180 C CA . ALA A 1 914 ? 29.510 -3.254 -8.798 1.00 66.44 914 ALA A CA 1
ATOM 7181 C C . ALA A 1 914 ? 29.485 -2.802 -10.269 1.00 66.44 914 ALA A C 1
ATOM 7183 O O . ALA A 1 914 ? 28.812 -1.834 -10.631 1.00 66.44 914 ALA A O 1
ATOM 7184 N N . VAL A 1 915 ? 30.226 -3.521 -11.115 1.00 77.75 915 VAL A N 1
ATOM 7185 C CA . VAL A 1 915 ? 30.363 -3.274 -12.557 1.00 77.75 915 VAL A CA 1
ATOM 7186 C C . VAL A 1 915 ? 29.709 -4.446 -13.288 1.00 77.75 915 VAL A C 1
ATOM 7188 O O . VAL A 1 915 ? 30.204 -5.565 -13.194 1.00 77.75 915 VAL A O 1
ATOM 7191 N N . LEU A 1 916 ? 28.583 -4.210 -13.976 1.00 84.75 916 LEU A N 1
ATOM 7192 C CA . LEU A 1 916 ? 27.729 -5.269 -14.543 1.00 84.75 916 LEU A CA 1
ATOM 7193 C C . LEU A 1 916 ? 27.651 -5.228 -16.086 1.00 84.75 916 LEU A C 1
ATOM 7195 O O . LEU A 1 916 ? 26.587 -4.969 -16.657 1.00 84.75 916 LEU A O 1
ATOM 7199 N N . PRO A 1 917 ? 28.754 -5.518 -16.809 1.00 91.38 917 PRO A N 1
ATOM 7200 C CA . PRO A 1 917 ? 28.714 -5.656 -18.262 1.00 91.38 917 PRO A CA 1
ATOM 7201 C C . PRO A 1 917 ? 27.884 -6.876 -18.684 1.00 91.38 917 PRO A C 1
ATOM 7203 O O . PRO A 1 917 ? 27.325 -6.876 -19.776 1.00 91.38 917 PRO A O 1
ATOM 7206 N N . SER A 1 918 ? 27.737 -7.882 -17.813 1.00 93.31 918 SER A N 1
ATOM 7207 C CA . SER A 1 918 ? 26.845 -9.024 -18.018 1.00 93.31 918 SER A CA 1
ATOM 7208 C C . SER A 1 918 ? 25.393 -8.580 -18.203 1.00 93.31 918 SER A C 1
ATOM 7210 O O . SER A 1 918 ? 24.797 -8.931 -19.214 1.00 93.31 918 SER A O 1
ATOM 7212 N N . SER A 1 919 ? 24.837 -7.716 -17.347 1.00 94.25 919 SER A N 1
ATOM 7213 C CA . SER A 1 919 ? 23.468 -7.205 -17.545 1.00 94.25 919 SER A CA 1
ATOM 7214 C C . SER A 1 919 ? 23.336 -6.362 -18.819 1.00 94.25 919 SER A C 1
ATOM 7216 O O . SER A 1 919 ? 22.325 -6.442 -19.516 1.00 94.25 919 SER A O 1
ATOM 7218 N N . ALA A 1 920 ? 24.379 -5.618 -19.205 1.00 96.56 920 ALA A N 1
ATOM 7219 C CA . ALA A 1 920 ? 24.402 -4.921 -20.492 1.00 96.56 920 ALA A CA 1
ATOM 7220 C C . ALA A 1 920 ? 24.382 -5.892 -21.698 1.00 96.56 920 ALA A C 1
ATOM 7222 O O . ALA A 1 920 ? 23.731 -5.599 -22.704 1.00 96.56 920 ALA A O 1
ATOM 7223 N N . LEU A 1 921 ? 25.039 -7.057 -21.594 1.00 98.19 921 LEU A N 1
ATOM 7224 C CA . LEU A 1 921 ? 24.983 -8.130 -22.597 1.00 98.19 921 LEU A CA 1
ATOM 7225 C C . LEU A 1 921 ? 23.584 -8.764 -22.624 1.00 98.19 921 LEU A C 1
ATOM 7227 O O . LEU A 1 921 ? 22.942 -8.781 -23.673 1.00 98.19 921 LEU A O 1
ATOM 7231 N N . MET A 1 922 ? 23.094 -9.221 -21.468 1.00 97.69 922 MET A N 1
ATOM 7232 C CA . MET A 1 922 ? 21.817 -9.928 -21.311 1.00 97.69 922 MET A CA 1
ATOM 7233 C C . MET A 1 922 ? 20.604 -9.111 -21.772 1.00 97.69 922 MET A C 1
ATOM 7235 O O . MET A 1 922 ? 19.626 -9.683 -22.243 1.00 97.69 922 MET A O 1
ATOM 7239 N N . LEU A 1 923 ? 20.659 -7.781 -21.692 1.00 98.12 923 LEU A N 1
ATOM 7240 C CA . LEU A 1 923 ? 19.594 -6.906 -22.188 1.00 98.12 923 LEU A CA 1
ATOM 7241 C C . LEU A 1 923 ? 19.823 -6.459 -23.635 1.00 98.12 923 LEU A C 1
ATOM 7243 O O . LEU A 1 923 ? 18.901 -6.466 -24.452 1.00 98.12 923 LEU A O 1
ATOM 7247 N N . GLY A 1 924 ? 21.050 -6.051 -23.967 1.00 98.19 924 GLY A N 1
ATOM 7248 C CA . GLY A 1 924 ? 21.353 -5.455 -25.265 1.00 98.19 924 GLY A CA 1
ATOM 7249 C C . GLY A 1 924 ? 21.406 -6.465 -26.409 1.00 98.19 924 GLY A C 1
ATOM 7250 O O . GLY A 1 924 ? 21.044 -6.123 -27.534 1.00 98.19 924 GLY A O 1
ATOM 7251 N N . ILE A 1 925 ? 21.807 -7.711 -26.142 1.00 98.62 925 ILE A N 1
ATOM 7252 C CA . ILE A 1 925 ? 21.873 -8.770 -27.156 1.00 98.62 925 ILE A CA 1
ATOM 7253 C C . ILE A 1 925 ? 20.480 -9.175 -27.663 1.00 98.62 925 ILE A C 1
ATOM 7255 O O . ILE A 1 925 ? 20.266 -9.039 -28.867 1.00 98.62 925 ILE A O 1
ATOM 7259 N N . PRO A 1 926 ? 19.506 -9.602 -26.834 1.00 98.12 926 PRO A N 1
ATOM 7260 C CA . PRO A 1 926 ? 18.165 -9.922 -27.330 1.00 98.12 926 PRO A CA 1
ATOM 7261 C C . PRO A 1 926 ? 17.460 -8.721 -27.979 1.00 98.12 926 PRO A C 1
ATOM 7263 O O . PRO A 1 926 ? 16.794 -8.894 -28.998 1.00 98.12 926 PRO A O 1
ATOM 7266 N N . ALA A 1 927 ? 17.674 -7.493 -27.488 1.00 98.38 927 ALA A N 1
ATOM 7267 C CA . ALA A 1 927 ? 17.178 -6.284 -28.153 1.00 98.38 927 ALA A CA 1
ATOM 7268 C C . ALA A 1 927 ? 17.788 -6.083 -29.560 1.00 98.38 927 ALA A C 1
ATOM 7270 O O . ALA A 1 927 ? 17.081 -5.711 -30.501 1.00 98.38 927 ALA A O 1
ATOM 7271 N N . LYS A 1 928 ? 19.089 -6.365 -29.729 1.00 97.88 928 LYS A N 1
ATOM 7272 C CA . LYS A 1 928 ? 19.785 -6.341 -31.027 1.00 97.88 928 LYS A CA 1
ATOM 7273 C C . LYS A 1 928 ? 19.275 -7.443 -31.962 1.00 97.88 928 LYS A C 1
ATOM 7275 O O . LYS A 1 928 ? 19.005 -7.159 -33.125 1.00 97.88 928 LYS A O 1
ATOM 7280 N N . VAL A 1 929 ? 19.125 -8.670 -31.457 1.00 97.44 929 VAL A N 1
ATOM 7281 C CA . VAL A 1 929 ? 18.627 -9.845 -32.200 1.00 97.44 929 VAL A CA 1
ATOM 7282 C C . VAL A 1 929 ? 17.197 -9.617 -32.700 1.00 97.44 929 VAL A C 1
ATOM 7284 O O . VAL A 1 929 ? 16.916 -9.856 -33.871 1.00 97.44 929 VAL A O 1
ATOM 7287 N N . ALA A 1 930 ? 16.313 -9.084 -31.852 1.00 96.94 930 ALA A N 1
ATOM 7288 C CA . ALA A 1 930 ? 14.940 -8.738 -32.223 1.00 96.94 930 ALA A CA 1
ATOM 7289 C C . ALA A 1 930 ? 14.851 -7.624 -33.290 1.00 96.94 930 ALA A C 1
ATOM 7291 O O . ALA A 1 930 ? 13.830 -7.498 -33.969 1.00 96.94 930 ALA A O 1
ATOM 7292 N N . GLY A 1 931 ? 15.903 -6.809 -33.444 1.00 96.44 931 GLY A N 1
ATOM 7293 C CA . GLY A 1 931 ? 15.951 -5.691 -34.388 1.00 96.44 931 GLY A CA 1
ATOM 7294 C C . GLY A 1 931 ? 15.365 -4.380 -33.849 1.00 96.44 931 GLY A C 1
ATOM 7295 O O . GLY A 1 931 ? 14.825 -3.587 -34.626 1.00 96.44 931 GLY A O 1
ATOM 7296 N N . CYS A 1 932 ? 15.440 -4.137 -32.536 1.00 98.19 932 CYS A N 1
ATOM 7297 C CA . CYS A 1 932 ? 15.035 -2.866 -31.928 1.00 98.19 932 CYS A CA 1
ATOM 7298 C C . CYS A 1 932 ? 15.853 -1.703 -32.519 1.00 98.19 932 CYS A C 1
ATOM 7300 O O . CYS A 1 932 ? 17.079 -1.683 -32.411 1.00 98.19 932 CYS A O 1
ATOM 7302 N N . LYS A 1 933 ? 15.191 -0.716 -33.141 1.00 96.12 933 LYS A N 1
ATOM 7303 C CA . LYS A 1 933 ? 15.880 0.363 -33.881 1.00 96.12 933 LYS A CA 1
ATOM 7304 C C . LYS A 1 933 ? 16.607 1.347 -32.970 1.00 96.12 933 LYS A C 1
ATOM 7306 O O . LYS A 1 933 ? 17.638 1.892 -33.355 1.00 96.12 933 LYS A O 1
ATOM 7311 N N . GLN A 1 934 ? 16.042 1.617 -31.796 1.00 97.88 934 GLN A N 1
ATOM 7312 C CA . GLN A 1 934 ? 16.568 2.585 -30.844 1.00 97.88 934 GLN A CA 1
ATOM 7313 C C . GLN A 1 934 ? 16.743 1.927 -29.476 1.00 97.88 934 GLN A C 1
ATOM 7315 O O . GLN A 1 934 ? 15.846 1.936 -28.635 1.00 97.88 934 GLN A O 1
ATOM 7320 N N . ILE A 1 935 ? 17.927 1.353 -29.268 1.00 98.62 935 ILE A N 1
ATOM 7321 C CA . ILE A 1 935 ? 18.373 0.876 -27.959 1.00 98.62 935 ILE A CA 1
ATOM 7322 C C . ILE A 1 935 ? 18.912 2.077 -27.171 1.00 98.62 935 ILE A C 1
ATOM 7324 O O . ILE A 1 935 ? 19.767 2.821 -27.668 1.00 98.62 935 ILE A O 1
ATOM 7328 N N . VAL A 1 936 ? 18.399 2.266 -25.957 1.00 98.62 936 VAL A N 1
ATOM 7329 C CA . VAL A 1 936 ? 18.792 3.300 -24.990 1.00 98.62 936 VAL A CA 1
ATOM 7330 C C . VAL A 1 936 ? 19.250 2.572 -23.734 1.00 98.62 936 VAL A C 1
ATOM 7332 O O . VAL A 1 936 ? 18.472 1.821 -23.162 1.00 98.62 936 VAL A O 1
ATOM 7335 N N . LEU A 1 937 ? 20.499 2.747 -23.314 1.00 98.25 937 LEU A N 1
ATOM 7336 C CA . LEU A 1 937 ? 21.041 2.086 -22.124 1.00 98.25 937 LEU A CA 1
ATOM 7337 C C . LEU A 1 937 ? 21.132 3.107 -20.990 1.00 98.25 937 LEU A C 1
ATOM 7339 O O . LEU A 1 937 ? 21.704 4.170 -21.191 1.00 98.25 937 LEU A O 1
ATOM 7343 N N . ALA A 1 938 ? 20.581 2.815 -19.817 1.00 97.38 938 ALA A N 1
ATOM 7344 C CA . ALA A 1 938 ? 20.713 3.659 -18.632 1.00 97.38 938 ALA A CA 1
ATOM 7345 C C . ALA A 1 938 ? 21.659 3.014 -17.621 1.00 97.38 938 ALA A C 1
ATOM 7347 O O . ALA A 1 938 ? 21.504 1.838 -17.307 1.00 97.38 938 ALA A O 1
ATOM 7348 N N . THR A 1 939 ? 22.624 3.780 -17.116 1.00 95.31 939 THR A N 1
ATOM 7349 C CA . THR A 1 939 ? 23.564 3.346 -16.073 1.00 95.31 939 THR A CA 1
ATOM 7350 C C . THR A 1 939 ? 23.971 4.549 -15.221 1.00 95.31 939 THR A C 1
ATOM 7352 O O . THR A 1 939 ? 24.221 5.625 -15.776 1.00 95.31 939 THR A O 1
ATOM 7355 N N . PRO A 1 940 ? 24.095 4.404 -13.887 1.00 93.25 940 PRO A N 1
ATOM 7356 C CA . PRO A 1 940 ? 24.681 5.452 -13.062 1.00 93.25 940 PRO A CA 1
ATOM 7357 C C . PRO A 1 940 ? 26.127 5.756 -13.499 1.00 93.25 940 PRO A C 1
ATOM 7359 O O . PRO A 1 940 ? 26.846 4.846 -13.933 1.00 93.25 940 PRO A O 1
ATOM 7362 N N . PRO A 1 941 ? 26.568 7.020 -13.390 1.00 92.94 941 PRO A N 1
ATOM 7363 C CA . PRO A 1 941 ? 27.956 7.402 -13.611 1.00 92.94 941 PRO A CA 1
ATOM 7364 C C . PRO A 1 941 ? 28.858 6.954 -12.454 1.00 92.94 941 PRO A C 1
ATOM 7366 O O . PRO A 1 941 ? 28.414 6.748 -11.323 1.00 92.94 941 PRO A O 1
ATOM 7369 N N . ARG A 1 942 ? 30.163 6.861 -12.718 1.00 90.25 942 ARG A N 1
ATOM 7370 C CA . ARG A 1 942 ? 31.187 6.828 -11.665 1.00 90.25 942 ARG A CA 1
ATOM 7371 C C . ARG A 1 942 ? 31.296 8.212 -10.996 1.00 90.25 942 ARG A C 1
ATOM 7373 O O . ARG A 1 942 ? 30.905 9.210 -11.602 1.00 90.25 942 ARG A O 1
ATOM 7380 N N . PRO A 1 943 ? 31.924 8.328 -9.808 1.00 88.12 943 PRO A N 1
ATOM 7381 C CA . PRO A 1 943 ? 32.147 9.622 -9.146 1.00 88.12 943 PRO A CA 1
ATOM 7382 C C . PRO A 1 943 ? 32.988 10.644 -9.939 1.00 88.12 943 PRO A C 1
ATOM 7384 O O . PRO A 1 943 ? 32.998 11.819 -9.588 1.00 88.12 943 PRO A O 1
ATOM 7387 N N . ASP A 1 944 ? 33.693 10.217 -10.995 1.00 89.44 944 ASP A N 1
ATOM 7388 C CA . ASP A 1 944 ? 34.410 11.093 -11.938 1.00 89.44 944 ASP A CA 1
ATOM 7389 C C . ASP A 1 944 ? 33.537 11.584 -13.118 1.00 89.44 944 ASP A C 1
ATOM 7391 O O . ASP A 1 944 ? 34.016 12.309 -13.987 1.00 89.44 944 ASP A O 1
ATOM 7395 N N . GLY A 1 945 ? 32.261 11.187 -13.156 1.00 89.19 945 GLY A N 1
ATOM 7396 C CA . GLY A 1 945 ? 31.278 11.540 -14.182 1.00 89.19 945 GLY A CA 1
ATOM 7397 C C . GLY A 1 945 ? 31.294 10.658 -15.433 1.00 89.19 945 GLY A C 1
ATOM 7398 O O . GLY A 1 945 ? 30.439 10.822 -16.301 1.00 89.19 945 GLY A O 1
ATOM 7399 N N . SER A 1 946 ? 32.229 9.712 -15.540 1.00 91.12 946 SER A N 1
ATOM 7400 C CA . SER A 1 946 ? 32.323 8.790 -16.679 1.00 91.12 946 SER A CA 1
ATOM 7401 C C . SER A 1 946 ? 31.587 7.469 -16.433 1.00 91.12 946 SER A C 1
ATOM 7403 O O . SER A 1 946 ? 31.317 7.091 -15.294 1.00 91.12 946 SER A O 1
ATOM 7405 N N . ILE A 1 947 ? 31.284 6.736 -17.505 1.00 93.38 947 ILE A N 1
ATOM 7406 C CA . ILE A 1 947 ? 30.777 5.359 -17.425 1.00 93.38 947 ILE A CA 1
ATOM 7407 C C . ILE A 1 947 ? 31.961 4.378 -17.418 1.00 93.38 947 ILE A C 1
ATOM 7409 O O . ILE A 1 947 ? 33.026 4.664 -17.963 1.00 93.38 947 ILE A O 1
ATOM 7413 N N . VAL A 1 948 ? 31.781 3.221 -16.780 1.00 92.00 948 VAL A N 1
ATOM 7414 C CA . VAL A 1 948 ? 32.753 2.114 -16.777 1.00 92.00 948 VAL A CA 1
ATOM 7415 C C . VAL A 1 948 ? 33.034 1.606 -18.208 1.00 92.00 948 VAL A C 1
ATOM 7417 O O . VAL A 1 948 ? 32.075 1.382 -18.958 1.00 92.00 948 VAL A O 1
ATOM 7420 N N . PRO A 1 949 ? 34.308 1.395 -18.607 1.00 94.25 949 PRO A N 1
ATOM 7421 C CA . PRO A 1 949 ? 34.644 1.008 -19.980 1.00 94.25 949 PRO A CA 1
ATOM 7422 C C . PRO A 1 949 ? 33.997 -0.296 -20.450 1.00 94.25 949 PRO A C 1
ATOM 7424 O O . PRO A 1 949 ? 33.674 -0.429 -21.627 1.00 94.25 949 PRO A O 1
ATOM 7427 N N . ASP A 1 950 ? 33.747 -1.227 -19.532 1.00 94.88 950 ASP A N 1
ATOM 7428 C CA . ASP A 1 950 ? 33.119 -2.523 -19.786 1.00 94.88 950 ASP A CA 1
ATOM 7429 C C . ASP A 1 950 ? 31.693 -2.354 -20.330 1.00 94.88 950 ASP A C 1
ATOM 7431 O O . ASP A 1 950 ? 31.338 -2.908 -21.371 1.00 94.88 950 ASP A O 1
ATOM 7435 N N . VAL A 1 951 ? 30.884 -1.519 -19.666 1.00 95.69 951 VAL A N 1
ATOM 7436 C CA . VAL A 1 951 ? 29.505 -1.224 -20.087 1.00 95.69 951 VAL A CA 1
ATOM 7437 C C . VAL A 1 951 ? 29.499 -0.364 -21.350 1.00 95.69 951 VAL A C 1
ATOM 7439 O O . VAL A 1 951 ? 28.648 -0.584 -22.206 1.00 95.69 951 VAL A O 1
ATOM 7442 N N . MET A 1 952 ? 30.462 0.547 -21.536 1.00 96.81 952 MET A N 1
ATOM 7443 C CA . MET A 1 952 ? 30.596 1.311 -22.787 1.00 96.81 952 MET A CA 1
ATOM 7444 C C . MET A 1 952 ? 30.970 0.420 -23.983 1.00 96.81 952 MET A C 1
ATOM 7446 O O . MET A 1 952 ? 30.384 0.560 -25.059 1.00 96.81 952 MET A O 1
ATOM 7450 N N . TYR A 1 953 ? 31.889 -0.533 -23.803 1.00 97.81 953 TYR A N 1
ATOM 7451 C CA . TYR A 1 953 ? 32.271 -1.496 -24.839 1.00 97.81 953 TYR A CA 1
ATOM 7452 C C . TYR A 1 953 ? 31.106 -2.430 -25.194 1.00 97.81 953 TYR A C 1
ATOM 7454 O O . TYR A 1 953 ? 30.822 -2.653 -26.374 1.00 97.81 953 TYR A O 1
ATOM 7462 N N . VAL A 1 954 ? 30.354 -2.908 -24.195 1.00 97.88 954 VAL A N 1
ATOM 7463 C CA . VAL A 1 954 ? 29.128 -3.679 -24.441 1.00 97.88 954 VAL A CA 1
ATOM 7464 C C . VAL A 1 954 ? 28.060 -2.824 -25.128 1.00 97.88 954 VAL A C 1
ATOM 7466 O O . VAL A 1 954 ? 27.496 -3.274 -26.124 1.00 97.88 954 VAL A O 1
ATOM 7469 N N . ALA A 1 955 ? 27.827 -1.582 -24.687 1.00 97.69 955 ALA A N 1
ATOM 7470 C CA . ALA A 1 955 ? 26.898 -0.639 -25.318 1.00 97.69 955 ALA A CA 1
ATOM 7471 C C . ALA A 1 955 ? 27.221 -0.442 -26.810 1.00 97.69 955 ALA A C 1
ATOM 7473 O O . ALA A 1 955 ? 26.321 -0.477 -27.654 1.00 97.69 955 ALA A O 1
ATOM 7474 N N . HIS A 1 956 ? 28.506 -0.327 -27.156 1.00 97.81 956 HIS A N 1
ATOM 7475 C CA . HIS A 1 956 ? 28.971 -0.316 -28.540 1.00 97.81 956 HIS A CA 1
ATOM 7476 C C . HIS A 1 956 ? 28.674 -1.639 -29.272 1.00 97.81 956 HIS A C 1
ATOM 7478 O O . HIS A 1 956 ? 28.046 -1.617 -30.333 1.00 97.81 956 HIS A O 1
ATOM 7484 N N . LYS A 1 957 ? 29.050 -2.798 -28.706 1.00 96.88 957 LYS A N 1
ATOM 7485 C CA . LYS A 1 957 ? 28.882 -4.117 -29.355 1.00 96.88 957 LYS A CA 1
ATOM 7486 C C . LYS A 1 957 ? 27.404 -4.500 -29.561 1.00 96.88 957 LYS A C 1
ATOM 7488 O O . LYS A 1 957 ? 27.048 -5.110 -30.579 1.00 96.88 957 LYS A O 1
ATOM 7493 N N . VAL A 1 958 ? 26.501 -4.109 -28.658 1.00 97.19 958 VAL A N 1
ATOM 7494 C CA . VAL A 1 958 ? 25.048 -4.306 -28.842 1.00 97.19 958 VAL A CA 1
ATOM 7495 C C . VAL A 1 958 ? 24.451 -3.296 -29.827 1.00 97.19 958 VAL A C 1
ATOM 7497 O O . VAL A 1 958 ? 23.579 -3.666 -30.610 1.00 97.19 958 VAL A O 1
ATOM 7500 N N . GLY A 1 959 ? 25.008 -2.086 -29.922 1.00 97.00 959 GLY A N 1
ATOM 7501 C CA . GLY A 1 959 ? 24.535 -1.025 -30.818 1.00 97.00 959 GLY A CA 1
ATOM 7502 C C . GLY A 1 959 ? 23.592 -0.035 -30.132 1.00 97.00 959 GLY A C 1
ATOM 7503 O O . GLY A 1 959 ? 22.631 0.430 -30.744 1.00 97.00 959 GLY A O 1
ATOM 7504 N N . ALA A 1 960 ? 23.842 0.272 -28.857 1.00 98.00 960 ALA A N 1
ATOM 7505 C CA . ALA A 1 960 ? 23.125 1.314 -28.137 1.00 98.00 960 ALA A CA 1
ATOM 7506 C C . ALA A 1 960 ? 23.300 2.670 -28.840 1.00 98.00 960 ALA A C 1
ATOM 7508 O O . ALA A 1 960 ? 24.403 3.069 -29.210 1.00 98.00 960 ALA A O 1
ATOM 7509 N N . THR A 1 961 ? 22.196 3.391 -29.015 1.00 97.81 961 THR A N 1
ATOM 7510 C CA . THR A 1 961 ? 22.175 4.711 -29.668 1.00 97.81 961 THR A CA 1
ATOM 7511 C C . THR A 1 961 ? 22.493 5.845 -28.690 1.00 97.81 961 THR A C 1
ATOM 7513 O O . THR A 1 961 ? 23.028 6.884 -29.076 1.00 97.81 961 THR A O 1
ATOM 7516 N N . HIS A 1 962 ? 22.145 5.630 -27.421 1.00 98.19 962 HIS A N 1
ATOM 7517 C CA . HIS A 1 962 ? 22.227 6.573 -26.314 1.00 98.19 962 HIS A CA 1
ATOM 7518 C C . HIS A 1 962 ? 22.622 5.795 -25.051 1.00 98.19 962 HIS A C 1
ATOM 7520 O O . HIS A 1 962 ? 22.059 4.727 -24.798 1.00 98.19 962 HIS A O 1
ATOM 7526 N N . VAL A 1 963 ? 23.541 6.343 -24.257 1.00 98.00 963 VAL A N 1
ATOM 7527 C CA . VAL A 1 963 ? 23.839 5.912 -22.886 1.00 98.00 963 VAL A CA 1
ATOM 7528 C C . VAL A 1 963 ? 23.422 7.040 -21.944 1.00 98.00 963 VAL A C 1
ATOM 7530 O O . VAL A 1 963 ? 24.072 8.082 -21.900 1.00 98.00 963 VAL A O 1
ATOM 7533 N N . VAL A 1 964 ? 22.307 6.858 -21.240 1.00 97.88 964 VAL A N 1
ATOM 7534 C CA . VAL A 1 964 ? 21.797 7.772 -20.212 1.00 97.88 964 VAL A CA 1
ATOM 7535 C C . VAL A 1 964 ? 22.674 7.635 -18.973 1.00 97.88 964 VAL A C 1
ATOM 7537 O O . VAL A 1 964 ? 22.780 6.553 -18.395 1.00 97.88 964 VAL A O 1
ATOM 7540 N N . THR A 1 965 ? 23.303 8.734 -18.572 1.00 95.06 965 THR A N 1
ATOM 7541 C CA . THR A 1 965 ? 24.308 8.789 -17.503 1.00 95.06 965 THR A CA 1
ATOM 7542 C C . THR A 1 965 ? 23.655 9.105 -16.157 1.00 95.06 965 THR A C 1
ATOM 7544 O O . THR A 1 965 ? 23.982 10.099 -15.510 1.00 95.06 965 THR A O 1
ATOM 7547 N N . ALA A 1 966 ? 22.681 8.289 -15.758 1.00 94.56 966 ALA A N 1
ATOM 7548 C CA . ALA A 1 966 ? 21.919 8.465 -14.527 1.00 94.56 966 ALA A CA 1
ATOM 7549 C C . ALA A 1 966 ? 21.488 7.114 -13.941 1.00 94.56 966 ALA A C 1
ATOM 7551 O O . ALA A 1 966 ? 21.146 6.184 -14.674 1.00 94.56 966 ALA A O 1
ATOM 7552 N N . GLY A 1 967 ? 21.492 7.019 -12.609 1.00 91.94 967 GLY A N 1
ATOM 7553 C CA . GLY A 1 967 ? 20.983 5.863 -11.880 1.00 91.94 967 GLY A CA 1
ATOM 7554 C C . GLY A 1 967 ? 19.484 5.930 -11.572 1.00 91.94 967 GLY A C 1
ATOM 7555 O O . GLY A 1 967 ? 18.729 6.729 -12.132 1.00 91.94 967 GLY A O 1
ATOM 7556 N N . GLY A 1 968 ? 19.074 5.071 -10.632 1.00 92.50 968 GLY A N 1
ATOM 7557 C CA . GLY A 1 968 ? 17.753 5.083 -9.995 1.00 92.50 968 GLY A CA 1
ATOM 7558 C C . GLY A 1 968 ? 16.565 5.183 -10.956 1.00 92.50 968 GLY A C 1
ATOM 7559 O O . GLY A 1 968 ? 16.587 4.672 -12.075 1.00 92.50 968 GLY A O 1
ATOM 7560 N N . ALA A 1 969 ? 15.512 5.864 -10.507 1.00 95.75 969 ALA A N 1
ATOM 7561 C CA . ALA A 1 969 ? 14.331 6.102 -11.333 1.00 95.75 969 ALA A CA 1
ATOM 7562 C C . ALA A 1 969 ? 14.291 7.462 -12.007 1.00 95.75 969 ALA A C 1
ATOM 7564 O O . ALA A 1 969 ? 13.428 7.657 -12.851 1.00 95.75 969 ALA A O 1
ATOM 7565 N N . GLN A 1 970 ? 15.214 8.378 -11.711 1.00 97.00 970 GLN A N 1
ATOM 7566 C CA . GLN A 1 970 ? 15.407 9.540 -12.572 1.00 97.00 970 GLN A CA 1
ATOM 7567 C C . GLN A 1 970 ? 15.724 9.082 -14.011 1.00 97.00 970 GLN A C 1
ATOM 7569 O O . GLN A 1 970 ? 15.187 9.641 -14.964 1.00 97.00 970 GLN A O 1
ATOM 7574 N N . ALA A 1 971 ? 16.463 7.975 -14.169 1.00 97.31 971 ALA A N 1
ATOM 7575 C CA . ALA A 1 971 ? 16.679 7.326 -15.459 1.00 97.31 971 ALA A CA 1
ATOM 7576 C C . ALA A 1 971 ? 15.443 6.586 -16.010 1.00 97.31 971 ALA A C 1
ATOM 7578 O O . ALA A 1 971 ? 15.130 6.725 -17.191 1.00 97.31 971 ALA A O 1
ATOM 7579 N N . VAL A 1 972 ? 14.716 5.821 -15.182 1.00 97.81 972 VAL A N 1
ATOM 7580 C CA . VAL A 1 972 ? 13.485 5.123 -15.622 1.00 97.81 972 VAL A CA 1
ATOM 7581 C C . VAL A 1 972 ? 12.420 6.126 -16.075 1.00 97.81 972 VAL A C 1
ATOM 7583 O O . VAL A 1 972 ? 11.856 5.964 -17.151 1.00 97.81 972 VAL A O 1
ATOM 7586 N N . ALA A 1 973 ? 12.221 7.205 -15.315 1.00 98.06 973 ALA A N 1
ATOM 7587 C CA . ALA A 1 973 ? 11.363 8.335 -15.656 1.00 98.06 973 ALA A CA 1
ATOM 7588 C C . ALA A 1 973 ? 11.759 8.972 -16.992 1.00 98.06 973 ALA A C 1
ATOM 7590 O O . ALA A 1 973 ? 10.920 9.141 -17.875 1.00 98.06 973 ALA A O 1
ATOM 7591 N N . ALA A 1 974 ? 13.047 9.283 -17.164 1.00 98.38 974 ALA A N 1
ATOM 7592 C CA . ALA A 1 974 ? 13.545 9.910 -18.381 1.00 98.38 974 ALA A CA 1
ATOM 7593 C C . ALA A 1 974 ? 13.366 9.017 -19.618 1.00 98.38 974 ALA A C 1
ATOM 7595 O O . ALA A 1 974 ? 13.088 9.523 -20.700 1.00 98.38 974 ALA A O 1
ATOM 7596 N N . MET A 1 975 ? 13.456 7.691 -19.471 1.00 98.50 975 MET A N 1
ATOM 7597 C CA . MET A 1 975 ? 13.124 6.754 -20.548 1.00 98.50 975 MET A CA 1
ATOM 7598 C C . MET A 1 975 ? 11.606 6.612 -20.766 1.00 98.50 975 MET A C 1
ATOM 7600 O O . MET A 1 975 ? 11.175 6.495 -21.911 1.00 98.50 975 MET A O 1
ATOM 7604 N N . ALA A 1 976 ? 10.785 6.640 -19.711 1.00 98.19 976 ALA A N 1
ATOM 7605 C CA . ALA A 1 976 ? 9.332 6.451 -19.798 1.00 98.19 976 ALA A CA 1
ATOM 7606 C C . ALA A 1 976 ? 8.597 7.654 -20.414 1.00 98.19 976 ALA A C 1
ATOM 7608 O O . ALA A 1 976 ? 7.732 7.472 -21.269 1.00 98.19 976 ALA A O 1
ATOM 7609 N N . TYR A 1 977 ? 8.962 8.877 -20.017 1.00 97.69 977 TYR A N 1
ATOM 7610 C CA . TYR A 1 977 ? 8.356 10.121 -20.515 1.00 97.69 977 TYR A CA 1
ATOM 7611 C C . TYR A 1 977 ? 9.142 10.762 -21.661 1.00 97.69 977 TYR A C 1
ATOM 7613 O O . TYR A 1 977 ? 8.555 11.438 -22.506 1.00 97.69 977 TYR A O 1
ATOM 7621 N N . GLY A 1 978 ? 10.457 10.537 -21.713 1.00 97.75 978 GLY A N 1
ATOM 7622 C CA . GLY A 1 978 ? 11.382 11.365 -22.484 1.00 97.75 978 GLY A CA 1
ATOM 7623 C C . GLY A 1 978 ? 11.759 12.659 -21.753 1.00 97.75 978 GLY A C 1
ATOM 7624 O O . GLY A 1 978 ? 11.059 13.120 -20.851 1.00 97.75 978 GLY A O 1
ATOM 7625 N N . THR A 1 979 ? 12.868 13.256 -22.178 1.00 97.81 979 THR A N 1
ATOM 7626 C CA . THR A 1 979 ? 13.309 14.614 -21.824 1.00 97.81 979 THR A CA 1
ATOM 7627 C C . THR A 1 979 ? 13.724 15.361 -23.099 1.00 97.81 979 THR A C 1
ATOM 7629 O O . THR A 1 979 ? 13.525 14.878 -24.217 1.00 97.81 979 THR A O 1
ATOM 7632 N N . GLU A 1 980 ? 14.311 16.547 -22.958 1.00 97.38 980 GLU A N 1
ATOM 7633 C CA . GLU A 1 980 ? 14.851 17.351 -24.052 1.00 97.38 980 GLU A CA 1
ATOM 7634 C C . GLU A 1 980 ? 15.962 16.620 -24.828 1.00 97.38 980 GLU A C 1
ATOM 7636 O O . GLU A 1 980 ? 16.084 16.800 -26.044 1.00 97.38 980 GLU A O 1
ATOM 7641 N N . THR A 1 981 ? 16.760 15.774 -24.161 1.00 96.56 981 THR A N 1
ATOM 7642 C CA . THR A 1 981 ? 17.843 15.008 -24.801 1.00 96.56 981 THR A CA 1
ATOM 7643 C C . THR A 1 981 ? 17.737 13.485 -24.675 1.00 96.56 981 THR A C 1
ATOM 7645 O O . THR A 1 981 ? 18.332 12.796 -25.523 1.00 96.56 981 THR A O 1
ATOM 7648 N N . ILE A 1 982 ? 16.976 12.954 -23.707 1.00 98.06 982 ILE A N 1
ATOM 7649 C CA . ILE A 1 982 ? 16.724 11.515 -23.516 1.00 98.06 982 ILE A CA 1
ATOM 7650 C C . ILE A 1 982 ? 15.447 11.108 -24.272 1.00 98.06 982 ILE A C 1
ATOM 7652 O O . ILE A 1 982 ? 14.368 11.638 -24.009 1.00 98.06 982 ILE A O 1
ATOM 7656 N N . PRO A 1 983 ? 15.521 10.159 -25.219 1.00 96.88 983 PRO A N 1
ATOM 7657 C CA . PRO A 1 983 ? 14.362 9.752 -26.006 1.00 96.88 983 PRO A CA 1
ATOM 7658 C C . PRO A 1 983 ? 13.413 8.832 -25.221 1.00 96.88 983 PRO A C 1
ATOM 7660 O O . PRO A 1 983 ? 13.845 7.825 -24.660 1.00 96.88 983 PRO A O 1
ATOM 7663 N N . LYS A 1 984 ? 12.105 9.117 -25.288 1.00 97.88 984 LYS A N 1
ATOM 7664 C CA . LYS A 1 984 ? 11.043 8.224 -24.795 1.00 97.88 984 LYS A CA 1
ATOM 7665 C C . LYS A 1 984 ? 11.106 6.848 -25.468 1.00 97.88 984 LYS A C 1
ATOM 7667 O O . LYS A 1 984 ? 11.196 6.775 -26.699 1.00 97.88 984 LYS A O 1
ATOM 7672 N N . VAL A 1 985 ? 10.988 5.779 -24.680 1.00 98.56 985 VAL A N 1
ATOM 7673 C CA . VAL A 1 985 ? 10.984 4.372 -25.124 1.00 98.56 985 VAL A CA 1
ATOM 7674 C C . VAL A 1 985 ? 9.617 3.713 -24.923 1.00 98.56 985 VAL A C 1
ATOM 7676 O O . VAL A 1 985 ? 8.800 4.199 -24.151 1.00 98.56 985 VAL A O 1
ATOM 7679 N N . ASP A 1 986 ? 9.349 2.595 -25.596 1.00 98.38 986 ASP A N 1
ATOM 7680 C CA . ASP A 1 986 ? 8.045 1.908 -25.532 1.00 98.38 986 ASP A CA 1
ATOM 7681 C C . ASP A 1 986 ? 8.058 0.681 -24.606 1.00 98.38 986 ASP A C 1
ATOM 7683 O O . ASP A 1 986 ? 7.008 0.186 -24.184 1.00 98.38 986 ASP A O 1
ATOM 7687 N N . LYS A 1 987 ? 9.256 0.209 -24.245 1.00 98.62 987 LYS A N 1
ATOM 7688 C CA . LYS A 1 987 ? 9.465 -0.800 -23.206 1.00 98.62 987 LYS A CA 1
ATOM 7689 C C . LYS A 1 987 ? 10.736 -0.517 -22.409 1.00 98.62 987 LYS A C 1
ATOM 7691 O O . LYS A 1 987 ? 11.762 -0.207 -23.014 1.00 98.62 987 LYS A O 1
ATOM 7696 N N . ILE A 1 988 ? 10.671 -0.642 -21.083 1.00 98.50 988 ILE A N 1
ATOM 7697 C CA . ILE A 1 988 ? 11.830 -0.571 -20.184 1.00 98.50 988 ILE A CA 1
ATOM 7698 C C . ILE A 1 988 ? 12.112 -1.966 -19.627 1.00 98.50 988 ILE A C 1
ATOM 7700 O O . ILE A 1 988 ? 11.313 -2.527 -18.877 1.00 98.50 988 ILE A O 1
ATOM 7704 N N . CYS A 1 989 ? 13.262 -2.513 -20.000 1.00 97.56 989 CYS A N 1
ATOM 7705 C CA . CYS A 1 989 ? 13.771 -3.792 -19.529 1.00 97.56 989 CYS A CA 1
ATOM 7706 C C . CYS A 1 989 ? 14.975 -3.588 -18.605 1.00 97.56 989 CYS A C 1
ATOM 7708 O O . CYS A 1 989 ? 15.651 -2.560 -18.672 1.00 97.56 989 CYS A O 1
ATOM 7710 N N . GLY A 1 990 ? 15.256 -4.579 -17.767 1.00 92.75 990 GLY A N 1
ATOM 7711 C CA . GLY A 1 990 ? 16.447 -4.627 -16.927 1.00 92.75 990 GLY A CA 1
ATOM 7712 C C . GLY A 1 990 ? 16.162 -4.959 -15.466 1.00 92.75 990 GLY A C 1
ATOM 7713 O O . GLY A 1 990 ? 15.120 -4.546 -14.935 1.00 92.75 990 GLY A O 1
ATOM 7714 N N . PRO A 1 991 ? 17.084 -5.680 -14.801 1.00 88.38 991 PRO A N 1
ATOM 7715 C CA . PRO A 1 991 ? 17.050 -5.834 -13.360 1.00 88.38 991 PRO A CA 1
ATOM 7716 C C . PRO A 1 991 ? 17.411 -4.496 -12.711 1.00 88.38 991 PRO A C 1
ATOM 7718 O O . PRO A 1 991 ? 17.873 -3.553 -13.356 1.00 88.38 991 PRO A O 1
ATOM 7721 N N . GLY A 1 992 ? 17.234 -4.404 -11.404 1.00 83.50 992 GLY A N 1
ATOM 7722 C CA . GLY A 1 992 ? 17.693 -3.245 -10.664 1.00 83.50 992 GLY A CA 1
ATOM 7723 C C . GLY A 1 992 ? 17.331 -3.339 -9.204 1.00 83.50 992 GLY A C 1
ATOM 7724 O O . GLY A 1 992 ? 16.550 -4.191 -8.781 1.00 83.50 992 GLY A O 1
ATOM 7725 N N . ASN A 1 993 ? 17.861 -2.395 -8.436 1.00 80.06 993 ASN A N 1
ATOM 7726 C CA . ASN A 1 993 ? 17.303 -2.120 -7.128 1.00 80.06 993 ASN A CA 1
ATOM 7727 C C . ASN A 1 993 ? 15.793 -1.854 -7.254 1.00 80.06 993 ASN A C 1
ATOM 7729 O O . ASN A 1 993 ? 15.291 -1.346 -8.256 1.00 80.06 993 ASN A O 1
ATOM 7733 N N . GLN A 1 994 ? 15.064 -2.192 -6.206 1.00 81.75 994 GLN A N 1
ATOM 7734 C CA . GLN A 1 994 ? 13.674 -1.808 -5.983 1.00 81.75 994 GLN A CA 1
ATOM 7735 C C . GLN A 1 994 ? 13.262 -0.404 -6.450 1.00 81.75 994 GLN A C 1
ATOM 7737 O O . GLN A 1 994 ? 12.224 -0.278 -7.076 1.00 81.75 994 GLN A O 1
ATOM 7742 N N . PHE A 1 995 ? 14.128 0.605 -6.304 1.00 87.50 995 PHE A N 1
ATOM 7743 C CA . PHE A 1 995 ? 14.095 1.879 -7.028 1.00 87.50 995 PHE A CA 1
ATOM 7744 C C . PHE A 1 995 ? 13.573 1.723 -8.473 1.00 87.50 995 PHE A C 1
ATOM 7746 O O . PHE A 1 995 ? 12.492 2.176 -8.837 1.00 87.50 995 PHE A O 1
ATOM 7753 N N . VAL A 1 996 ? 14.341 1.031 -9.300 1.00 90.69 996 VAL A N 1
ATOM 7754 C CA . VAL A 1 996 ? 14.054 0.779 -10.712 1.00 90.69 996 VAL A CA 1
ATOM 7755 C C . VAL A 1 996 ? 12.856 -0.154 -10.879 1.00 90.69 996 VAL A C 1
ATOM 7757 O O . VAL A 1 996 ? 12.066 0.037 -11.799 1.00 90.69 996 VAL A O 1
ATOM 7760 N N . THR A 1 997 ? 12.689 -1.132 -9.980 1.00 88.44 997 THR A N 1
ATOM 7761 C CA . THR A 1 997 ? 11.559 -2.083 -10.007 1.00 88.44 997 THR A CA 1
ATOM 7762 C C . THR A 1 997 ? 10.222 -1.365 -9.871 1.00 88.44 997 THR A C 1
ATOM 7764 O O . THR A 1 997 ? 9.343 -1.507 -10.716 1.00 88.44 997 THR A O 1
ATOM 7767 N N . ALA A 1 998 ? 10.085 -0.571 -8.817 1.00 89.88 998 ALA A N 1
ATOM 7768 C CA . ALA A 1 998 ? 8.926 0.241 -8.542 1.00 89.88 998 ALA A CA 1
ATOM 7769 C C . ALA A 1 998 ? 8.708 1.217 -9.712 1.00 89.88 998 ALA A C 1
ATOM 7771 O O . ALA A 1 998 ? 7.593 1.335 -10.216 1.00 89.88 998 ALA A O 1
ATOM 7772 N N . ALA A 1 999 ? 9.764 1.837 -10.245 1.00 94.62 999 ALA A N 1
ATOM 7773 C CA . ALA A 1 999 ? 9.601 2.885 -11.253 1.00 94.62 999 ALA A CA 1
ATOM 7774 C C . ALA A 1 999 ? 9.013 2.338 -12.548 1.00 94.62 999 ALA A C 1
ATOM 7776 O O . ALA A 1 999 ? 8.091 2.915 -13.121 1.00 94.62 999 ALA A O 1
ATOM 7777 N N . LYS A 1 1000 ? 9.498 1.157 -12.936 1.00 95.12 1000 LYS A N 1
ATOM 7778 C CA . LYS A 1 1000 ? 8.911 0.297 -13.959 1.00 95.12 1000 LYS A CA 1
ATOM 7779 C C . LYS A 1 1000 ? 7.432 -0.006 -13.641 1.00 95.12 1000 LYS A C 1
ATOM 7781 O O . LYS A 1 1000 ? 6.586 0.117 -14.521 1.00 95.12 1000 LYS A O 1
ATOM 7786 N N . MET A 1 1001 ? 7.108 -0.338 -12.388 1.00 92.44 1001 MET A N 1
ATOM 7787 C CA . MET A 1 1001 ? 5.756 -0.694 -11.934 1.00 92.44 1001 MET A CA 1
ATOM 7788 C C . MET A 1 1001 ? 4.721 0.445 -11.839 1.00 92.44 1001 MET A C 1
ATOM 7790 O O . MET A 1 1001 ? 3.543 0.111 -11.948 1.00 92.44 1001 MET A O 1
ATOM 7794 N N . LEU A 1 1002 ? 5.065 1.735 -11.644 1.00 93.38 1002 LEU A N 1
ATOM 7795 C CA . LEU A 1 1002 ? 4.083 2.821 -11.895 1.00 93.38 1002 LEU A CA 1
ATOM 7796 C C . LEU A 1 1002 ? 4.097 3.318 -13.335 1.00 93.38 1002 LEU A C 1
ATOM 7798 O O . LEU A 1 1002 ? 3.011 3.495 -13.875 1.00 93.38 1002 LEU A O 1
ATOM 7802 N N . ALA A 1 1003 ? 5.252 3.428 -13.996 1.00 94.06 1003 ALA A N 1
ATOM 7803 C CA . ALA A 1 1003 ? 5.273 3.910 -15.376 1.00 94.06 1003 ALA A CA 1
ATOM 7804 C C . ALA A 1 1003 ? 4.426 3.015 -16.311 1.00 94.06 1003 ALA A C 1
ATOM 7806 O O . ALA A 1 1003 ? 3.714 3.524 -17.171 1.00 94.06 1003 ALA A O 1
ATOM 7807 N N . GLN A 1 1004 ? 4.401 1.690 -16.099 1.00 94.62 1004 GLN A N 1
ATOM 7808 C CA . GLN A 1 1004 ? 3.487 0.792 -16.833 1.00 94.62 1004 GLN A CA 1
ATOM 7809 C C . GLN A 1 1004 ? 1.987 1.034 -16.550 1.00 94.62 1004 GLN A C 1
ATOM 7811 O O . GLN A 1 1004 ? 1.142 0.644 -17.353 1.00 94.62 1004 GLN A O 1
ATOM 7816 N N . ASN A 1 1005 ? 1.654 1.635 -15.403 1.00 90.81 1005 ASN A N 1
ATOM 7817 C CA . ASN A 1 1005 ? 0.289 1.938 -14.974 1.00 90.81 1005 ASN A CA 1
ATOM 7818 C C . ASN A 1 1005 ? -0.140 3.361 -15.384 1.00 90.81 1005 ASN A C 1
ATOM 7820 O O . ASN A 1 1005 ? -1.334 3.589 -15.593 1.00 90.81 1005 ASN A O 1
ATOM 7824 N N . ASP A 1 1006 ? 0.789 4.314 -15.548 1.00 90.44 1006 ASP A N 1
ATOM 7825 C CA . ASP A 1 1006 ? 0.463 5.628 -16.109 1.00 90.44 1006 ASP A CA 1
ATOM 7826 C C . ASP A 1 1006 ? 0.284 5.563 -17.637 1.00 90.44 1006 ASP A C 1
ATOM 7828 O O . ASP A 1 1006 ? 1.202 5.736 -18.450 1.00 90.44 1006 ASP A O 1
ATOM 7832 N N . SER A 1 1007 ? -0.985 5.399 -18.015 1.00 85.00 1007 SER A N 1
ATOM 7833 C CA . SER A 1 1007 ? -1.508 5.463 -19.385 1.00 85.00 1007 SER A CA 1
ATOM 7834 C C . SER A 1 1007 ? -1.095 6.694 -20.212 1.00 85.00 1007 SER A C 1
ATOM 7836 O O . SER A 1 1007 ? -1.246 6.671 -21.430 1.00 85.00 1007 SER A O 1
ATOM 7838 N N . SER A 1 1008 ? -0.573 7.761 -19.601 1.00 86.12 1008 SER A N 1
ATOM 7839 C CA . SER A 1 1008 ? -0.095 8.954 -20.310 1.00 86.12 1008 SER A CA 1
ATOM 7840 C C . SER A 1 1008 ? 1.353 8.860 -20.800 1.00 86.12 1008 SER A C 1
ATOM 7842 O O . SER A 1 1008 ? 1.718 9.613 -21.704 1.00 86.12 1008 SER A O 1
ATOM 7844 N N . CYS A 1 1009 ? 2.169 7.936 -20.274 1.00 89.44 1009 CYS A N 1
ATOM 7845 C CA . CYS A 1 1009 ? 3.506 7.670 -20.819 1.00 89.44 1009 CYS A CA 1
ATOM 7846 C C . CYS A 1 1009 ? 3.502 6.549 -21.874 1.00 89.44 1009 CYS A C 1
ATOM 7848 O O . CYS A 1 1009 ? 4.317 6.568 -22.797 1.00 89.44 1009 CYS A O 1
ATOM 7850 N N . LEU A 1 1010 ? 2.552 5.605 -21.795 1.00 92.00 1010 LEU A N 1
ATOM 7851 C CA . LEU A 1 1010 ? 2.445 4.451 -22.700 1.00 92.00 1010 LEU A CA 1
ATOM 7852 C C . LEU A 1 1010 ? 3.776 3.683 -22.822 1.00 92.00 1010 LEU A C 1
ATOM 7854 O O . LEU A 1 1010 ? 4.298 3.478 -23.925 1.00 92.00 1010 LEU A O 1
ATOM 7858 N N . VAL A 1 1011 ? 4.350 3.290 -21.682 1.00 97.12 1011 VAL A N 1
ATOM 7859 C CA . VAL A 1 1011 ? 5.501 2.382 -21.610 1.00 97.12 1011 VAL A CA 1
ATOM 7860 C C . VAL A 1 1011 ? 5.060 1.019 -21.078 1.00 97.12 1011 VAL A C 1
ATOM 7862 O O . VAL A 1 1011 ? 4.123 0.910 -20.297 1.00 97.12 1011 VAL A O 1
ATOM 7865 N N . SER A 1 1012 ? 5.742 -0.034 -21.509 1.00 97.44 1012 SER A N 1
ATOM 7866 C CA . SER A 1 1012 ? 5.623 -1.380 -20.937 1.00 97.44 1012 SER A CA 1
ATOM 7867 C C . SER A 1 1012 ? 6.919 -1.771 -20.225 1.00 97.44 1012 SER A C 1
ATOM 7869 O O . SER A 1 1012 ? 7.938 -1.093 -20.368 1.00 97.44 1012 SER A O 1
ATOM 7871 N N . ILE A 1 1013 ? 6.918 -2.874 -19.478 1.00 97.38 1013 ILE A N 1
ATOM 7872 C CA . ILE A 1 1013 ? 8.131 -3.409 -18.841 1.00 97.38 1013 ILE A CA 1
ATOM 7873 C C . ILE A 1 1013 ? 8.294 -4.894 -19.159 1.00 97.38 1013 ILE A C 1
ATOM 7875 O O . ILE A 1 1013 ? 7.366 -5.538 -19.647 1.00 97.38 1013 ILE A O 1
ATOM 7879 N N . ASP A 1 1014 ? 9.492 -5.437 -18.958 1.00 94.50 1014 ASP A N 1
ATOM 7880 C CA . ASP A 1 1014 ? 9.722 -6.886 -19.001 1.00 94.50 1014 ASP A CA 1
ATOM 7881 C C . ASP A 1 1014 ? 9.010 -7.613 -17.852 1.00 94.50 1014 ASP A C 1
ATOM 7883 O O . ASP A 1 1014 ? 8.186 -8.484 -18.114 1.00 94.50 1014 ASP A O 1
ATOM 7887 N N . MET A 1 1015 ? 9.319 -7.239 -16.610 1.00 91.38 1015 MET A N 1
ATOM 7888 C CA . MET A 1 1015 ? 8.790 -7.829 -15.380 1.00 91.38 1015 MET A CA 1
ATOM 7889 C C . MET A 1 1015 ? 9.109 -6.953 -14.153 1.00 91.38 1015 MET A C 1
ATOM 7891 O O . MET A 1 1015 ? 10.066 -6.161 -14.177 1.00 91.38 1015 MET A O 1
ATOM 7895 N N . PRO A 1 1016 ? 8.378 -7.127 -13.039 1.00 81.69 1016 PRO A N 1
ATOM 7896 C CA . PRO A 1 1016 ? 8.903 -6.827 -11.713 1.00 81.69 1016 PRO A CA 1
ATOM 7897 C C . PRO A 1 1016 ? 10.109 -7.743 -11.436 1.00 81.69 1016 PRO A C 1
ATOM 7899 O O . PRO A 1 1016 ? 10.002 -8.960 -11.550 1.00 81.69 1016 PRO A O 1
ATOM 7902 N N . ALA A 1 1017 ? 11.252 -7.149 -11.100 1.00 71.62 1017 ALA A N 1
ATOM 7903 C CA . ALA A 1 1017 ? 12.507 -7.844 -10.808 1.00 71.62 1017 ALA A CA 1
ATOM 7904 C C . ALA A 1 1017 ? 12.945 -7.572 -9.360 1.00 71.62 1017 ALA A C 1
ATOM 7906 O O . ALA A 1 1017 ? 12.316 -6.782 -8.646 1.00 71.62 1017 ALA A O 1
ATOM 7907 N N . GLY A 1 1018 ? 14.023 -8.207 -8.898 1.00 66.31 1018 GLY A N 1
ATOM 7908 C CA . GLY A 1 1018 ? 14.314 -8.201 -7.474 1.00 66.31 1018 GLY A CA 1
ATOM 7909 C C . GLY A 1 1018 ? 15.717 -8.541 -7.030 1.00 66.31 1018 GLY A C 1
ATOM 7910 O O . GLY A 1 1018 ? 16.638 -8.578 -7.837 1.00 66.31 1018 GLY A O 1
ATOM 7911 N N . PRO A 1 1019 ? 15.829 -8.812 -5.722 1.00 69.50 1019 PRO A N 1
ATOM 7912 C CA . PRO A 1 1019 ? 16.639 -9.898 -5.239 1.00 69.50 1019 PRO A CA 1
ATOM 7913 C C . PRO A 1 1019 ? 16.700 -11.100 -6.136 1.00 69.50 1019 PRO A C 1
ATOM 7915 O O . PRO A 1 1019 ? 15.654 -11.614 -6.519 1.00 69.50 1019 PRO A O 1
ATOM 7918 N N . SER A 1 1020 ? 17.916 -11.558 -6.369 1.00 77.56 1020 SER A N 1
ATOM 7919 C CA . SER A 1 1020 ? 18.147 -12.790 -7.085 1.00 77.56 1020 SER A CA 1
ATOM 7920 C C . SER A 1 1020 ? 17.996 -13.991 -6.143 1.00 77.56 1020 SER A C 1
ATOM 7922 O O . SER A 1 1020 ? 18.333 -13.921 -4.962 1.00 77.56 1020 SER A O 1
ATOM 7924 N N . GLU A 1 1021 ? 17.399 -15.075 -6.618 1.00 88.25 1021 GLU A N 1
ATOM 7925 C CA . GLU A 1 1021 ? 16.993 -16.229 -5.806 1.00 88.25 1021 GLU A CA 1
ATOM 7926 C C . GLU A 1 1021 ? 17.511 -17.526 -6.411 1.00 88.25 1021 GLU A C 1
ATOM 7928 O O . GLU A 1 1021 ? 17.446 -17.705 -7.625 1.00 88.25 1021 GLU A O 1
ATOM 7933 N N . VAL A 1 1022 ? 17.911 -18.482 -5.569 1.00 95.31 1022 VAL A N 1
ATOM 7934 C CA . VAL A 1 1022 ? 18.219 -19.844 -6.027 1.00 95.31 1022 VAL A CA 1
ATOM 7935 C C . VAL A 1 1022 ? 17.563 -20.888 -5.145 1.00 95.31 1022 VAL A C 1
ATOM 7937 O O . VAL A 1 1022 ? 17.517 -20.757 -3.924 1.00 95.31 1022 VAL A O 1
ATOM 7940 N N . LEU A 1 1023 ? 17.078 -21.959 -5.760 1.00 98.25 1023 LEU A N 1
ATOM 7941 C CA . LEU A 1 1023 ? 16.660 -23.169 -5.073 1.00 98.25 1023 LEU A CA 1
ATOM 7942 C C . LEU A 1 1023 ? 17.459 -24.344 -5.633 1.00 98.25 1023 LEU A C 1
ATOM 7944 O O . LEU A 1 1023 ? 17.337 -24.683 -6.806 1.00 98.25 1023 LEU A O 1
ATOM 7948 N N . VAL A 1 1024 ? 18.273 -24.969 -4.787 1.00 98.56 1024 VAL A N 1
ATOM 7949 C CA . VAL A 1 1024 ? 19.016 -26.193 -5.086 1.00 98.56 1024 VAL A CA 1
ATOM 7950 C C . VAL A 1 1024 ? 18.208 -27.385 -4.584 1.00 98.56 1024 VAL A C 1
ATOM 7952 O O . VAL A 1 1024 ? 17.993 -27.533 -3.382 1.00 98.56 1024 VAL A O 1
ATOM 7955 N N . VAL A 1 1025 ? 17.765 -28.254 -5.487 1.00 98.50 1025 VAL A N 1
ATOM 7956 C CA . VAL A 1 1025 ? 17.307 -29.603 -5.136 1.00 98.50 1025 VAL A CA 1
ATOM 7957 C C . VAL A 1 1025 ? 18.535 -30.506 -5.092 1.00 98.50 1025 VAL A C 1
ATOM 7959 O O . VAL A 1 1025 ? 19.305 -30.545 -6.051 1.00 98.50 1025 VAL A O 1
ATOM 7962 N N . ALA A 1 1026 ? 18.719 -31.224 -3.988 1.00 97.88 1026 ALA A N 1
ATOM 7963 C CA . ALA A 1 1026 ? 19.844 -32.131 -3.778 1.00 97.88 1026 ALA A CA 1
ATOM 7964 C C . ALA A 1 1026 ? 19.370 -33.474 -3.211 1.00 97.88 1026 ALA A C 1
ATOM 7966 O O . ALA A 1 1026 ? 18.336 -33.539 -2.546 1.00 97.88 1026 ALA A O 1
ATOM 7967 N N . ASP A 1 1027 ? 20.149 -34.532 -3.427 1.00 95.44 1027 ASP A N 1
ATOM 7968 C CA . ASP A 1 1027 ? 19.899 -35.879 -2.902 1.00 95.44 1027 ASP A CA 1
ATOM 7969 C C . ASP A 1 1027 ? 21.092 -36.425 -2.089 1.00 95.44 1027 ASP A C 1
ATOM 7971 O O . ASP A 1 1027 ? 22.060 -35.716 -1.799 1.00 95.44 1027 ASP A O 1
ATOM 7975 N N . GLN A 1 1028 ? 21.026 -37.700 -1.700 1.00 95.56 1028 GLN A N 1
ATOM 7976 C CA . GLN A 1 1028 ? 22.057 -38.365 -0.898 1.00 95.56 1028 GLN A CA 1
ATOM 7977 C C . GLN A 1 1028 ? 23.432 -38.461 -1.591 1.00 95.56 1028 GLN A C 1
ATOM 7979 O O . GLN A 1 1028 ? 24.449 -38.557 -0.897 1.00 95.56 1028 GLN A O 1
ATOM 7984 N N . ASN A 1 1029 ? 23.476 -38.433 -2.925 1.00 93.75 1029 ASN A N 1
ATOM 7985 C CA . ASN A 1 1029 ? 24.691 -38.584 -3.729 1.00 93.75 1029 ASN A CA 1
ATOM 7986 C C . ASN A 1 1029 ? 25.277 -37.231 -4.174 1.00 93.75 1029 ASN A C 1
ATOM 7988 O O . ASN A 1 1029 ? 26.422 -37.175 -4.631 1.00 93.75 1029 ASN A O 1
ATOM 7992 N N . SER A 1 1030 ? 24.542 -36.135 -3.958 1.00 95.69 1030 SER A N 1
ATOM 7993 C CA . SER A 1 1030 ? 25.021 -34.763 -4.138 1.00 95.69 1030 SER A CA 1
ATOM 7994 C C . SER A 1 1030 ? 26.372 -34.481 -3.453 1.00 95.69 1030 SER A C 1
ATOM 7996 O O . SER A 1 1030 ? 26.719 -35.036 -2.401 1.00 95.69 1030 SER A O 1
ATOM 7998 N N . ASN A 1 1031 ? 27.164 -33.590 -4.061 1.00 97.00 1031 ASN A N 1
ATOM 7999 C CA . ASN A 1 1031 ? 28.463 -33.188 -3.535 1.00 97.00 1031 ASN A CA 1
ATOM 8000 C C . ASN A 1 1031 ? 28.276 -32.011 -2.563 1.00 97.00 1031 ASN A C 1
ATOM 8002 O O . ASN A 1 1031 ? 27.938 -30.913 -3.017 1.00 97.00 1031 ASN A O 1
ATOM 8006 N N . PRO A 1 1032 ? 28.567 -32.176 -1.257 1.00 96.94 1032 PRO A N 1
ATOM 8007 C CA . PRO A 1 1032 ? 28.351 -31.127 -0.267 1.00 96.94 1032 PRO A CA 1
ATOM 8008 C C . PRO A 1 1032 ? 29.076 -29.820 -0.572 1.00 96.94 1032 PRO A C 1
ATOM 8010 O O . PRO A 1 1032 ? 28.574 -28.748 -0.253 1.00 96.94 1032 PRO A O 1
ATOM 8013 N N . ALA A 1 1033 ? 30.251 -29.900 -1.202 1.00 96.88 1033 ALA A N 1
ATOM 8014 C CA . ALA A 1 1033 ? 31.035 -28.721 -1.533 1.00 96.88 1033 ALA A CA 1
ATOM 8015 C C . ALA A 1 1033 ? 30.461 -27.943 -2.727 1.00 96.88 1033 ALA A C 1
ATOM 8017 O O . ALA A 1 1033 ? 30.641 -26.729 -2.764 1.00 96.88 1033 ALA A O 1
ATOM 8018 N N . TYR A 1 1034 ? 29.784 -28.618 -3.665 1.00 97.44 1034 TYR A N 1
ATOM 8019 C CA . TYR A 1 1034 ? 29.170 -27.986 -4.840 1.00 97.44 1034 TYR A CA 1
ATOM 8020 C C . TYR A 1 1034 ? 27.811 -27.384 -4.486 1.00 97.44 1034 TYR A C 1
ATOM 8022 O O . TYR A 1 1034 ? 27.603 -26.200 -4.713 1.00 97.44 1034 TYR A O 1
ATOM 8030 N N . VAL A 1 1035 ? 26.955 -28.150 -3.796 1.00 97.50 1035 VAL A N 1
ATOM 8031 C CA . VAL A 1 1035 ? 25.693 -27.642 -3.230 1.00 97.50 1035 VAL A CA 1
ATOM 8032 C C . VAL A 1 1035 ? 25.952 -26.402 -2.371 1.00 97.50 1035 VAL A C 1
ATOM 8034 O O . VAL A 1 1035 ? 25.269 -25.395 -2.529 1.00 97.50 1035 VAL A O 1
ATOM 8037 N N . ALA A 1 1036 ? 26.988 -26.431 -1.521 1.00 96.38 1036 ALA A N 1
ATOM 8038 C CA . ALA A 1 1036 ? 27.428 -25.245 -0.799 1.00 96.38 1036 ALA A CA 1
ATOM 8039 C C . ALA A 1 1036 ? 27.870 -24.117 -1.744 1.00 96.38 1036 ALA A C 1
ATOM 8041 O O . ALA A 1 1036 ? 27.354 -23.018 -1.606 1.00 96.38 1036 ALA A O 1
ATOM 8042 N N . SER A 1 1037 ? 28.778 -24.338 -2.705 1.00 95.94 1037 SER A N 1
ATOM 8043 C CA . SER A 1 1037 ? 29.252 -23.252 -3.583 1.00 95.94 1037 SER A CA 1
ATOM 8044 C C . SER A 1 1037 ? 28.150 -22.624 -4.442 1.00 95.94 1037 SER A C 1
ATOM 8046 O O . SER A 1 1037 ? 28.186 -21.419 -4.672 1.00 95.94 1037 SER A O 1
ATOM 8048 N N . ASP A 1 1038 ? 27.162 -23.409 -4.873 1.00 95.75 1038 ASP A N 1
ATOM 8049 C CA . ASP A 1 1038 ? 26.022 -22.939 -5.661 1.00 95.75 1038 ASP A CA 1
ATOM 8050 C C . ASP A 1 1038 ? 25.108 -22.042 -4.817 1.00 95.75 1038 ASP A C 1
ATOM 8052 O O . ASP A 1 1038 ? 24.881 -20.886 -5.176 1.00 95.75 1038 ASP A O 1
ATOM 8056 N N . LEU A 1 1039 ? 24.690 -22.520 -3.635 1.00 96.69 1039 LEU A N 1
ATOM 8057 C CA . LEU A 1 1039 ? 23.977 -21.715 -2.634 1.00 96.69 1039 LEU A CA 1
ATOM 8058 C C . LEU A 1 1039 ? 24.764 -20.439 -2.293 1.00 96.69 1039 LEU A C 1
ATOM 8060 O O . LEU A 1 1039 ? 24.189 -19.366 -2.162 1.00 96.69 1039 LEU A O 1
ATOM 8064 N N . LEU A 1 1040 ? 26.089 -20.536 -2.184 1.00 94.44 1040 LEU A N 1
ATOM 8065 C CA . LEU A 1 1040 ? 26.964 -19.411 -1.866 1.00 94.44 1040 LEU A CA 1
ATOM 8066 C C . LEU A 1 1040 ? 27.107 -18.393 -3.006 1.00 94.44 1040 LEU A C 1
ATOM 8068 O O . LEU A 1 1040 ? 27.328 -17.221 -2.715 1.00 94.44 1040 LEU A O 1
ATOM 8072 N N . SER A 1 1041 ? 26.971 -18.814 -4.266 1.00 90.56 1041 SER A N 1
ATOM 8073 C CA . SER A 1 1041 ? 27.110 -17.935 -5.434 1.00 90.56 1041 SER A CA 1
ATOM 8074 C C . SER A 1 1041 ? 25.976 -16.911 -5.511 1.00 90.56 1041 SER A C 1
ATOM 8076 O O . SER A 1 1041 ? 26.236 -15.710 -5.476 1.00 90.56 1041 SER A O 1
ATOM 8078 N N . GLN A 1 1042 ? 24.723 -17.368 -5.458 1.00 88.25 1042 GLN A N 1
ATOM 8079 C CA . GLN A 1 1042 ? 23.563 -16.485 -5.354 1.00 88.25 1042 GLN A CA 1
ATOM 8080 C C . GLN A 1 1042 ? 23.534 -15.745 -4.017 1.00 88.25 1042 GLN A C 1
ATOM 8082 O O . GLN A 1 1042 ? 23.229 -14.552 -3.957 1.00 88.25 1042 GLN A O 1
ATOM 8087 N N . ALA A 1 1043 ? 23.889 -16.433 -2.923 1.00 87.12 1043 ALA A N 1
ATOM 8088 C CA . ALA A 1 1043 ? 23.991 -15.778 -1.630 1.00 87.12 1043 ALA A CA 1
ATOM 8089 C C . ALA A 1 1043 ? 24.960 -14.600 -1.697 1.00 87.12 1043 ALA A C 1
ATOM 8091 O O . ALA A 1 1043 ? 24.733 -13.666 -0.952 1.00 87.12 1043 ALA A O 1
ATOM 8092 N N . GLU A 1 1044 ? 25.977 -14.591 -2.573 1.00 83.81 1044 GLU A N 1
ATOM 8093 C CA . GLU A 1 1044 ? 26.904 -13.470 -2.740 1.00 83.81 1044 GLU A CA 1
ATOM 8094 C C . GLU A 1 1044 ? 26.447 -12.317 -3.669 1.00 83.81 1044 GLU A C 1
ATOM 8096 O O . GLU A 1 1044 ? 27.234 -11.404 -3.928 1.00 83.81 1044 GLU A O 1
ATOM 8101 N N . HIS A 1 1045 ? 25.176 -12.231 -4.082 1.00 79.31 1045 HIS A N 1
ATOM 8102 C CA . HIS A 1 1045 ? 24.663 -11.077 -4.843 1.00 79.31 1045 HIS A CA 1
ATOM 8103 C C . HIS A 1 1045 ? 24.243 -9.843 -4.010 1.00 79.31 1045 HIS A C 1
ATOM 8105 O O . HIS A 1 1045 ? 24.855 -8.774 -4.140 1.00 79.31 1045 HIS A O 1
ATOM 8111 N N . GLY A 1 1046 ? 23.224 -9.934 -3.152 1.00 77.12 1046 GLY A N 1
ATOM 8112 C CA . GLY A 1 1046 ? 22.651 -8.777 -2.432 1.00 77.12 1046 GLY A CA 1
ATOM 8113 C C . GLY A 1 1046 ? 21.722 -9.157 -1.275 1.00 77.12 1046 GLY A C 1
ATOM 8114 O O . GLY A 1 1046 ? 21.295 -10.298 -1.282 1.00 77.12 1046 GLY A O 1
ATOM 8115 N N . ALA A 1 1047 ? 21.388 -8.256 -0.325 1.00 74.69 1047 ALA A N 1
ATOM 8116 C CA . ALA A 1 1047 ? 20.616 -8.475 0.927 1.00 74.69 1047 ALA A CA 1
ATOM 8117 C C . ALA A 1 1047 ? 19.540 -9.512 0.710 1.00 74.69 1047 ALA A C 1
ATOM 8119 O O . ALA A 1 1047 ? 19.595 -10.653 1.142 1.00 74.69 1047 ALA A O 1
ATOM 8120 N N . ASP A 1 1048 ? 18.583 -9.034 -0.030 1.00 72.75 1048 ASP A N 1
ATOM 8121 C CA . ASP A 1 1048 ? 17.991 -9.557 -1.207 1.00 72.75 1048 ASP A CA 1
ATOM 8122 C C . ASP A 1 1048 ? 17.880 -11.087 -1.205 1.00 72.75 1048 ASP A C 1
ATOM 8124 O O . ASP A 1 1048 ? 16.783 -11.619 -1.021 1.00 72.75 1048 ASP A O 1
ATOM 8128 N N . SER A 1 1049 ? 19.007 -11.751 -1.422 1.00 80.94 1049 SER A N 1
ATOM 8129 C CA . SER A 1 1049 ? 19.162 -13.038 -2.074 1.00 80.94 1049 SER A CA 1
ATOM 8130 C C . SER A 1 1049 ? 18.854 -14.186 -1.139 1.00 80.94 1049 SER A C 1
ATOM 8132 O O . SER A 1 1049 ? 19.621 -14.468 -0.219 1.00 80.94 1049 SER A O 1
ATOM 8134 N N . GLN A 1 1050 ? 17.734 -14.862 -1.389 1.00 86.06 1050 GLN A N 1
ATOM 8135 C CA . GLN A 1 1050 ? 17.362 -16.077 -0.678 1.00 86.06 1050 GLN A CA 1
ATOM 8136 C C . GLN A 1 1050 ? 17.849 -17.304 -1.432 1.00 86.06 1050 GLN A C 1
ATOM 8138 O O . GLN A 1 1050 ? 17.602 -17.438 -2.631 1.00 86.06 1050 GLN A O 1
ATOM 8143 N N . VAL A 1 1051 ? 18.507 -18.209 -0.707 1.00 94.00 1051 VAL A N 1
ATOM 8144 C CA . VAL A 1 1051 ? 19.012 -19.464 -1.262 1.00 94.00 1051 VAL A CA 1
ATOM 8145 C C . VAL A 1 1051 ? 18.389 -20.648 -0.526 1.00 94.00 1051 VAL A C 1
ATOM 8147 O O . VAL A 1 1051 ? 18.376 -20.711 0.698 1.00 94.00 1051 VAL A O 1
ATOM 8150 N N . VAL A 1 1052 ? 17.773 -21.572 -1.246 1.00 97.50 1052 VAL A N 1
ATOM 8151 C CA . VAL A 1 1052 ? 16.962 -22.639 -0.651 1.00 97.50 1052 VAL A CA 1
ATOM 8152 C C . VAL A 1 1052 ? 17.565 -23.983 -1.004 1.00 97.50 1052 VAL A C 1
ATOM 8154 O O . VAL A 1 1052 ? 17.812 -24.257 -2.170 1.00 97.50 1052 VAL A O 1
ATOM 8157 N N . LEU A 1 1053 ? 17.775 -24.843 -0.012 1.00 98.25 1053 LEU A N 1
ATOM 8158 C CA . LEU A 1 1053 ? 18.205 -26.220 -0.222 1.00 98.25 1053 LEU A CA 1
ATOM 8159 C C . LEU A 1 1053 ? 17.032 -27.163 0.044 1.00 98.25 1053 LEU A C 1
ATOM 8161 O O . LEU A 1 1053 ? 16.571 -27.281 1.177 1.00 98.25 1053 LEU A O 1
ATOM 8165 N N . VAL A 1 1054 ? 16.557 -27.864 -0.981 1.00 98.31 1054 VAL A N 1
ATOM 8166 C CA . VAL A 1 1054 ? 15.522 -28.894 -0.842 1.00 98.31 1054 VAL A CA 1
ATOM 8167 C C . VAL A 1 1054 ? 16.186 -30.264 -0.903 1.00 98.31 1054 VAL A C 1
ATOM 8169 O O . VAL A 1 1054 ? 16.587 -30.746 -1.961 1.00 98.31 1054 VAL A O 1
ATOM 8172 N N . ALA A 1 1055 ? 16.340 -30.871 0.269 1.00 97.56 1055 ALA A N 1
ATOM 8173 C CA . ALA A 1 1055 ? 17.097 -32.094 0.482 1.00 97.56 1055 ALA A CA 1
ATOM 8174 C C . ALA A 1 1055 ? 16.189 -33.329 0.363 1.00 97.56 1055 ALA A C 1
ATOM 8176 O O . ALA A 1 1055 ? 15.504 -33.704 1.317 1.00 97.56 1055 ALA A O 1
ATOM 8177 N N . ALA A 1 1056 ? 16.189 -33.969 -0.804 1.00 96.44 1056 ALA A N 1
ATOM 8178 C CA . ALA A 1 1056 ? 15.379 -35.138 -1.124 1.00 96.44 1056 ALA A CA 1
ATOM 8179 C C . ALA A 1 1056 ? 16.006 -36.439 -0.594 1.00 96.44 1056 ALA A C 1
ATOM 8181 O O . ALA A 1 1056 ? 17.024 -36.906 -1.096 1.00 96.44 1056 ALA A O 1
ATOM 8182 N N . GLY A 1 1057 ? 15.389 -37.044 0.427 1.00 91.62 1057 GLY A N 1
ATOM 8183 C CA . GLY A 1 1057 ? 15.802 -38.354 0.953 1.00 91.62 1057 GLY A CA 1
ATOM 8184 C C . GLY A 1 1057 ? 17.166 -38.380 1.663 1.00 91.62 1057 GLY A C 1
ATOM 8185 O O . GLY A 1 1057 ? 17.703 -39.460 1.900 1.00 91.62 1057 GLY A O 1
ATOM 8186 N N . ILE A 1 1058 ? 17.729 -37.214 2.003 1.00 93.31 1058 ILE A N 1
ATOM 8187 C CA . ILE A 1 1058 ? 19.090 -37.084 2.547 1.00 93.31 1058 ILE A CA 1
ATOM 8188 C C . ILE A 1 1058 ? 19.170 -37.483 4.037 1.00 93.31 1058 ILE A C 1
ATOM 8190 O O . ILE A 1 1058 ? 18.318 -37.100 4.854 1.00 93.31 1058 ILE A O 1
ATOM 8194 N N . THR A 1 1059 ? 20.226 -38.214 4.411 1.00 92.19 1059 THR A N 1
ATOM 8195 C CA . THR A 1 1059 ? 20.537 -38.575 5.805 1.00 92.19 1059 THR A CA 1
ATOM 8196 C C . THR A 1 1059 ? 21.095 -37.394 6.611 1.00 92.19 1059 THR A C 1
ATOM 8198 O O . THR A 1 1059 ? 21.622 -36.425 6.059 1.00 92.19 1059 THR A O 1
ATOM 8201 N N . ASP A 1 1060 ? 20.982 -37.452 7.942 1.00 91.38 1060 ASP A N 1
ATOM 8202 C CA . ASP A 1 1060 ? 21.415 -36.351 8.818 1.00 91.38 1060 ASP A CA 1
ATOM 8203 C C . ASP A 1 1060 ? 22.941 -36.092 8.730 1.00 91.38 1060 ASP A C 1
ATOM 8205 O O . ASP A 1 1060 ? 23.382 -34.956 8.903 1.00 91.38 1060 ASP A O 1
ATOM 8209 N N . GLU A 1 1061 ? 23.753 -37.101 8.388 1.00 93.94 1061 GLU A N 1
ATOM 8210 C CA . GLU A 1 1061 ? 25.203 -36.959 8.188 1.00 93.94 1061 GLU A CA 1
ATOM 8211 C C . GLU A 1 1061 ? 25.531 -36.165 6.918 1.00 93.94 1061 GLU A C 1
ATOM 8213 O O . GLU A 1 1061 ? 26.322 -35.224 6.967 1.00 93.94 1061 GLU A O 1
ATOM 8218 N N . LYS A 1 1062 ? 24.898 -36.501 5.785 1.00 93.19 1062 LYS A N 1
ATOM 8219 C CA . LYS A 1 1062 ? 25.107 -35.810 4.502 1.00 93.19 1062 LYS A CA 1
ATOM 8220 C C . LYS A 1 1062 ? 24.620 -34.356 4.566 1.00 93.19 1062 LYS A C 1
ATOM 8222 O O . LYS A 1 1062 ? 25.273 -33.467 4.027 1.00 93.19 1062 LYS A O 1
ATOM 8227 N N . LEU A 1 1063 ? 23.536 -34.095 5.301 1.00 94.75 1063 LEU A N 1
ATOM 8228 C CA . LEU A 1 1063 ? 23.097 -32.735 5.632 1.00 94.75 1063 LEU A CA 1
ATOM 8229 C C . LEU A 1 1063 ? 24.150 -31.968 6.448 1.00 94.75 1063 LEU A C 1
ATOM 8231 O O . LEU A 1 1063 ? 24.455 -30.822 6.123 1.00 94.75 1063 LEU A O 1
ATOM 8235 N N . ALA A 1 1064 ? 24.752 -32.596 7.463 1.00 94.06 1064 ALA A N 1
ATOM 8236 C CA . ALA A 1 1064 ? 25.812 -31.974 8.256 1.00 94.06 1064 ALA A CA 1
ATOM 8237 C C . ALA A 1 1064 ? 27.098 -31.704 7.445 1.00 94.06 1064 ALA A C 1
ATOM 8239 O O . ALA A 1 1064 ? 27.779 -30.711 7.704 1.00 94.06 1064 ALA A O 1
ATOM 8240 N N . GLU A 1 1065 ? 27.420 -32.530 6.441 1.00 96.88 1065 GLU A N 1
ATOM 8241 C CA . GLU A 1 1065 ? 28.513 -32.252 5.495 1.00 96.88 1065 GLU A CA 1
ATOM 8242 C C . GLU A 1 1065 ? 28.248 -30.983 4.669 1.00 96.88 1065 GLU A C 1
ATOM 8244 O O . GLU A 1 1065 ? 29.160 -30.171 4.499 1.00 96.88 1065 GLU A O 1
ATOM 8249 N N . ILE A 1 1066 ? 27.017 -30.793 4.174 1.00 96.56 1066 ILE A N 1
ATOM 8250 C CA . ILE A 1 1066 ? 26.624 -29.598 3.403 1.00 96.56 1066 ILE A CA 1
ATOM 8251 C C . ILE A 1 1066 ? 26.707 -28.354 4.298 1.00 96.56 1066 ILE A C 1
ATOM 8253 O O . ILE A 1 1066 ? 27.328 -27.361 3.924 1.00 96.56 1066 ILE A O 1
ATOM 8257 N N . GLU A 1 1067 ? 26.175 -28.442 5.517 1.00 94.88 1067 GLU A N 1
ATOM 8258 C CA . GLU A 1 1067 ? 26.170 -27.360 6.508 1.00 94.88 1067 GLU A CA 1
ATOM 8259 C C . GLU A 1 1067 ? 27.585 -26.942 6.960 1.00 94.88 1067 GLU A C 1
ATOM 8261 O O . GLU A 1 1067 ? 27.868 -25.765 7.201 1.00 94.88 1067 GLU A O 1
ATOM 8266 N N . GLU A 1 1068 ? 28.524 -27.890 7.046 1.00 95.62 1068 GLU A N 1
ATOM 8267 C CA . GLU A 1 1068 ? 29.933 -27.578 7.298 1.00 95.62 1068 GLU A CA 1
ATOM 8268 C C . GLU A 1 1068 ? 30.616 -26.961 6.071 1.00 95.62 1068 GLU A C 1
ATOM 8270 O O . GLU A 1 1068 ? 31.411 -26.033 6.225 1.00 95.62 1068 GLU A O 1
ATOM 8275 N N . GLN A 1 1069 ? 30.298 -27.408 4.851 1.00 96.62 1069 GLN A N 1
ATOM 8276 C CA . GLN A 1 1069 ? 30.835 -26.793 3.632 1.00 96.62 1069 GLN A CA 1
ATOM 8277 C C . GLN A 1 1069 ? 30.351 -25.358 3.446 1.00 96.62 1069 GLN A C 1
ATOM 8279 O O . GLN A 1 1069 ? 31.174 -24.489 3.153 1.00 96.62 1069 GLN A O 1
ATOM 8284 N N . ILE A 1 1070 ? 29.067 -25.094 3.703 1.00 95.81 1070 ILE A N 1
ATOM 8285 C CA . ILE A 1 1070 ? 28.513 -23.742 3.762 1.00 95.81 1070 ILE A CA 1
ATOM 8286 C C . ILE A 1 1070 ? 29.338 -22.904 4.739 1.00 95.81 1070 ILE A C 1
ATOM 8288 O O . ILE A 1 1070 ? 29.920 -21.906 4.323 1.00 95.81 1070 ILE A O 1
ATOM 8292 N N . HIS A 1 1071 ? 29.500 -23.339 5.996 1.00 93.75 1071 HIS A N 1
ATOM 8293 C CA . HIS A 1 1071 ? 30.287 -22.591 6.981 1.00 93.75 1071 HIS A CA 1
ATOM 8294 C C . HIS A 1 1071 ? 31.734 -22.320 6.533 1.00 93.75 1071 HIS A C 1
ATOM 8296 O O . HIS A 1 1071 ? 32.225 -21.188 6.642 1.00 93.75 1071 HIS A O 1
ATOM 8302 N N . VAL A 1 1072 ? 32.429 -23.353 6.052 1.00 95.56 1072 VAL A N 1
ATOM 8303 C CA . VAL A 1 1072 ? 33.860 -23.316 5.723 1.00 95.56 1072 VAL A CA 1
ATOM 8304 C C . VAL A 1 1072 ? 34.145 -22.468 4.488 1.00 95.56 1072 VAL A C 1
ATOM 8306 O O . VAL A 1 1072 ? 35.148 -21.752 4.472 1.00 95.56 1072 VAL A O 1
ATOM 8309 N N . GLN A 1 1073 ? 33.297 -22.536 3.462 1.00 94.44 1073 GLN A N 1
ATOM 8310 C CA . GLN A 1 1073 ? 33.445 -21.733 2.251 1.00 94.44 1073 GLN A CA 1
ATOM 8311 C C . GLN A 1 1073 ? 33.003 -20.289 2.503 1.00 94.44 1073 GLN A C 1
ATOM 8313 O O . GLN A 1 1073 ? 33.787 -19.374 2.242 1.00 94.44 1073 GLN A O 1
ATOM 8318 N N . ALA A 1 1074 ? 31.835 -20.090 3.130 1.00 92.25 1074 ALA A N 1
ATOM 8319 C CA . ALA A 1 1074 ? 31.347 -18.788 3.578 1.00 92.25 1074 ALA A CA 1
ATOM 8320 C C . ALA A 1 1074 ? 32.437 -18.001 4.307 1.00 92.25 1074 ALA A C 1
ATOM 8322 O O . ALA A 1 1074 ? 32.800 -16.914 3.881 1.00 92.25 1074 ALA A O 1
ATOM 8323 N N . SER A 1 1075 ? 33.038 -18.591 5.348 1.00 90.38 1075 SER A N 1
ATOM 8324 C CA . SER A 1 1075 ? 34.017 -17.927 6.226 1.00 90.38 1075 SER A CA 1
ATOM 8325 C C . SER A 1 1075 ? 35.311 -17.489 5.528 1.00 90.38 1075 SER A C 1
ATOM 8327 O O . SER A 1 1075 ? 36.116 -16.780 6.131 1.00 90.38 1075 SER A O 1
ATOM 8329 N N . ARG A 1 1076 ? 35.542 -17.945 4.292 1.00 91.62 1076 ARG A N 1
ATOM 8330 C CA . ARG A 1 1076 ? 36.741 -17.675 3.489 1.00 91.62 1076 ARG A CA 1
ATOM 8331 C C . ARG A 1 1076 ? 36.488 -16.783 2.288 1.00 91.62 1076 ARG A C 1
ATOM 8333 O O . ARG A 1 1076 ? 37.470 -16.357 1.678 1.00 91.62 1076 ARG A O 1
ATOM 8340 N N . LEU A 1 1077 ? 35.230 -16.592 1.887 1.00 91.94 1077 LEU A N 1
ATOM 8341 C CA . LEU A 1 1077 ? 34.942 -15.890 0.646 1.00 91.94 1077 LEU A CA 1
ATOM 8342 C C . LEU A 1 1077 ? 35.559 -14.481 0.688 1.00 91.94 1077 LEU A C 1
ATOM 8344 O O . LEU A 1 1077 ? 35.672 -13.881 1.759 1.00 91.94 1077 LEU A O 1
ATOM 8348 N N . PRO A 1 1078 ? 35.971 -13.930 -0.466 1.00 85.88 1078 PRO A N 1
ATOM 8349 C CA . PRO A 1 1078 ? 36.410 -12.542 -0.552 1.00 85.88 1078 PRO A CA 1
ATOM 8350 C C . PRO A 1 1078 ? 35.306 -11.630 -0.000 1.00 85.88 1078 PRO A C 1
ATOM 8352 O O . PRO A 1 1078 ? 35.520 -10.745 0.822 1.00 85.88 1078 PRO A O 1
ATOM 8355 N N . ARG A 1 1079 ? 34.089 -11.921 -0.438 1.00 83.88 1079 ARG A N 1
ATOM 8356 C CA . ARG A 1 1079 ? 32.849 -11.483 0.162 1.00 83.88 1079 ARG A CA 1
ATOM 8357 C C . ARG A 1 1079 ? 32.286 -12.654 0.982 1.00 83.88 1079 ARG A C 1
ATOM 8359 O O . ARG A 1 1079 ? 31.280 -13.258 0.657 1.00 83.88 1079 ARG A O 1
ATOM 8366 N N . VAL A 1 1080 ? 33.008 -13.023 2.051 1.00 87.12 1080 VAL A N 1
ATOM 8367 C CA . VAL A 1 1080 ? 32.508 -13.835 3.198 1.00 87.12 1080 VAL A CA 1
ATOM 8368 C C . VAL A 1 1080 ? 31.310 -13.175 3.821 1.00 87.12 1080 VAL A C 1
ATOM 8370 O O . VAL A 1 1080 ? 30.479 -13.789 4.500 1.00 87.12 1080 VAL A O 1
ATOM 8373 N N . ASP A 1 1081 ? 31.319 -11.861 3.692 1.00 85.25 1081 ASP A N 1
ATOM 8374 C CA . ASP A 1 1081 ? 30.637 -11.072 4.640 1.00 85.25 1081 ASP A CA 1
ATOM 8375 C C . ASP A 1 1081 ? 29.180 -11.106 4.309 1.00 85.25 1081 ASP A C 1
ATOM 8377 O O . ASP A 1 1081 ? 28.447 -11.588 5.168 1.00 85.25 1081 ASP A O 1
ATOM 8381 N N . ILE A 1 1082 ? 28.808 -10.776 3.073 1.00 83.06 1082 ILE A N 1
ATOM 8382 C CA . ILE A 1 1082 ? 27.507 -11.097 2.512 1.00 83.06 1082 ILE A CA 1
ATOM 8383 C C . ILE A 1 1082 ? 27.007 -12.424 3.034 1.00 83.06 1082 ILE A C 1
ATOM 8385 O O . ILE A 1 1082 ? 26.046 -12.454 3.784 1.00 83.06 1082 ILE A O 1
ATOM 8389 N N . VAL A 1 1083 ? 27.742 -13.494 2.813 1.00 85.00 1083 VAL A N 1
ATOM 8390 C CA . VAL A 1 1083 ? 27.249 -14.829 3.092 1.00 85.00 1083 VAL A CA 1
ATOM 8391 C C . VAL A 1 1083 ? 26.759 -15.065 4.525 1.00 85.00 1083 VAL A C 1
ATOM 8393 O O . VAL A 1 1083 ? 25.706 -15.688 4.667 1.00 85.00 1083 VAL A O 1
ATOM 8396 N N . ARG A 1 1084 ? 27.427 -14.566 5.590 1.00 88.75 1084 ARG A N 1
ATOM 8397 C CA . ARG A 1 1084 ? 26.868 -14.768 6.957 1.00 88.75 1084 ARG A CA 1
ATOM 8398 C C . ARG A 1 1084 ? 25.456 -14.243 7.055 1.00 88.75 1084 ARG A C 1
ATOM 8400 O O . ARG A 1 1084 ? 24.631 -14.868 7.700 1.00 88.75 1084 ARG A O 1
ATOM 8407 N N . GLN A 1 1085 ? 25.194 -13.135 6.375 1.00 83.94 1085 GLN A N 1
ATOM 8408 C CA . GLN A 1 1085 ? 23.891 -12.549 6.448 1.00 83.94 1085 GLN A CA 1
ATOM 8409 C C . GLN A 1 1085 ? 22.751 -13.470 6.003 1.00 83.94 1085 GLN A C 1
ATOM 8411 O O . GLN A 1 1085 ? 21.682 -13.297 6.572 1.00 83.94 1085 GLN A O 1
ATOM 8416 N N . SER A 1 1086 ? 22.927 -14.372 5.017 1.00 85.12 1086 SER A N 1
ATOM 8417 C CA . SER A 1 1086 ? 21.801 -15.055 4.342 1.00 85.12 1086 SER A CA 1
ATOM 8418 C C . SER A 1 1086 ? 21.636 -16.474 4.649 1.00 85.12 1086 SER A C 1
ATOM 8420 O O . SER A 1 1086 ? 20.509 -16.965 4.664 1.00 85.12 1086 SER A O 1
ATOM 8422 N N . ILE A 1 1087 ? 22.775 -17.115 4.798 1.00 87.62 1087 ILE A N 1
ATOM 8423 C CA . ILE A 1 1087 ? 22.828 -18.512 5.053 1.00 87.62 1087 ILE A CA 1
ATOM 8424 C C . ILE A 1 1087 ? 21.779 -18.869 6.135 1.00 87.62 1087 ILE A C 1
ATOM 8426 O O . ILE A 1 1087 ? 20.975 -19.724 5.813 1.00 87.62 1087 ILE A O 1
ATOM 8430 N N . PRO A 1 1088 ? 21.529 -18.124 7.235 1.00 84.62 1088 PRO A N 1
ATOM 8431 C CA . PRO A 1 1088 ? 20.442 -18.431 8.177 1.00 84.62 1088 PRO A CA 1
ATOM 8432 C C . PRO A 1 1088 ? 18.992 -17.933 7.873 1.00 84.62 1088 PRO A C 1
ATOM 8434 O O . PRO A 1 1088 ? 18.192 -17.911 8.805 1.00 84.62 1088 PRO A O 1
ATOM 8437 N N . LYS A 1 1089 ? 18.564 -17.534 6.655 1.00 85.75 1089 LYS A N 1
ATOM 8438 C CA . LYS A 1 1089 ? 17.132 -17.389 6.179 1.00 85.75 1089 LYS A CA 1
ATOM 8439 C C . LYS A 1 1089 ? 16.927 -18.233 4.967 1.00 85.75 1089 LYS A C 1
ATOM 8441 O O . LYS A 1 1089 ? 15.901 -18.894 4.851 1.00 85.75 1089 LYS A O 1
ATOM 8446 N N . SER A 1 1090 ? 17.906 -18.182 4.079 1.00 92.12 1090 SER A N 1
ATOM 8447 C CA . SER A 1 1090 ? 18.244 -19.347 3.309 1.00 92.12 1090 SER A CA 1
ATOM 8448 C C . SER A 1 1090 ? 18.093 -20.575 4.215 1.00 92.12 1090 SER A C 1
ATOM 8450 O O . SER A 1 1090 ? 18.395 -20.560 5.415 1.00 92.12 1090 SER A O 1
ATOM 8452 N N . TYR A 1 1091 ? 17.417 -21.589 3.707 1.00 95.69 1091 TYR A N 1
ATOM 8453 C CA . TYR A 1 1091 ? 16.957 -22.679 4.551 1.00 95.69 1091 TYR A CA 1
ATOM 8454 C C . TYR A 1 1091 ? 17.083 -24.003 3.828 1.00 95.69 1091 TYR A C 1
ATOM 8456 O O . TYR A 1 1091 ? 16.906 -24.105 2.616 1.00 95.69 1091 TYR A O 1
ATOM 8464 N N . THR A 1 1092 ? 17.384 -25.017 4.620 1.00 97.44 1092 THR A N 1
ATOM 8465 C CA . THR A 1 1092 ? 17.464 -26.405 4.215 1.00 97.44 1092 THR A CA 1
ATOM 8466 C C . THR A 1 1092 ? 16.174 -27.086 4.638 1.00 97.44 1092 THR A C 1
ATOM 8468 O O . THR A 1 1092 ? 15.927 -27.266 5.829 1.00 97.44 1092 THR A O 1
ATOM 8471 N N . LEU A 1 1093 ? 15.336 -27.451 3.672 1.00 97.81 1093 LEU A N 1
ATOM 8472 C CA . LEU A 1 1093 ? 14.121 -28.231 3.871 1.00 97.81 1093 LEU A CA 1
ATOM 8473 C C . LEU A 1 1093 ? 14.383 -29.679 3.446 1.00 97.81 1093 LEU A C 1
ATOM 8475 O O . LEU A 1 1093 ? 14.474 -29.967 2.253 1.00 97.81 1093 LEU A O 1
ATOM 8479 N N . ARG A 1 1094 ? 14.466 -30.613 4.400 1.00 97.44 1094 ARG A N 1
ATOM 8480 C CA . ARG A 1 1094 ? 14.423 -32.044 4.062 1.00 97.44 1094 ARG A CA 1
ATOM 8481 C C . ARG A 1 1094 ? 13.010 -32.450 3.655 1.00 97.44 1094 ARG A C 1
ATOM 8483 O O . ARG A 1 1094 ? 12.061 -32.175 4.382 1.00 97.44 1094 ARG A O 1
ATOM 8490 N N . VAL A 1 1095 ? 12.907 -33.191 2.560 1.00 97.19 1095 VAL A N 1
ATOM 8491 C CA . VAL A 1 1095 ? 11.701 -33.885 2.086 1.00 97.19 1095 VAL A CA 1
ATOM 8492 C C . VAL A 1 1095 ? 12.003 -35.380 1.923 1.00 97.19 1095 VAL A C 1
ATOM 8494 O O . VAL A 1 1095 ? 13.170 -35.775 1.851 1.00 97.19 1095 VAL A O 1
ATOM 8497 N N . ALA A 1 1096 ? 10.989 -36.244 1.891 1.00 94.44 1096 ALA A N 1
ATOM 8498 C CA . ALA A 1 1096 ? 11.215 -37.691 1.888 1.00 94.44 1096 ALA A CA 1
ATOM 8499 C C . ALA A 1 1096 ? 11.707 -38.232 0.532 1.00 94.44 1096 ALA A C 1
ATOM 8501 O O . ALA A 1 1096 ? 12.317 -39.299 0.489 1.00 94.44 1096 ALA A O 1
ATOM 8502 N N . ASN A 1 1097 ? 11.436 -37.530 -0.572 1.00 95.06 1097 ASN A N 1
ATOM 8503 C CA . ASN A 1 1097 ? 11.739 -37.971 -1.938 1.00 95.06 1097 ASN A CA 1
ATOM 8504 C C . ASN A 1 1097 ? 11.740 -36.797 -2.940 1.00 95.06 1097 ASN A C 1
ATOM 8506 O O . ASN A 1 1097 ? 11.319 -35.686 -2.621 1.00 95.06 1097 ASN A O 1
ATOM 8510 N N . LEU A 1 1098 ? 12.176 -37.066 -4.175 1.00 95.12 1098 LEU A N 1
ATOM 8511 C CA . LEU A 1 1098 ? 12.236 -36.079 -5.258 1.00 95.12 1098 LEU A CA 1
ATOM 8512 C C . LEU A 1 1098 ? 10.860 -35.504 -5.651 1.00 95.12 1098 LEU A C 1
ATOM 8514 O O . LEU A 1 1098 ? 10.786 -34.338 -6.020 1.00 95.12 1098 LEU A O 1
ATOM 8518 N N . SER A 1 1099 ? 9.763 -36.264 -5.547 1.00 95.81 1099 SER A N 1
ATOM 8519 C CA . SER A 1 1099 ? 8.431 -35.755 -5.915 1.00 95.81 1099 SER A CA 1
ATOM 8520 C C . SER A 1 1099 ? 7.988 -34.623 -4.986 1.00 95.81 1099 SER A C 1
ATOM 8522 O O . SER A 1 1099 ? 7.519 -33.593 -5.461 1.00 95.81 1099 SER A O 1
ATOM 8524 N N . GLU A 1 1100 ? 8.200 -34.778 -3.677 1.00 97.00 1100 GLU A N 1
ATOM 8525 C CA . GLU A 1 1100 ? 7.981 -33.711 -2.689 1.00 97.00 1100 GLU A CA 1
ATOM 8526 C C . GLU A 1 1100 ? 8.926 -32.519 -2.914 1.00 97.00 1100 GLU A C 1
ATOM 8528 O O . GLU A 1 1100 ? 8.535 -31.371 -2.700 1.00 97.00 1100 GLU A O 1
ATOM 8533 N N . ALA A 1 1101 ? 10.156 -32.769 -3.382 1.00 97.44 1101 ALA A N 1
ATOM 8534 C CA . ALA A 1 1101 ? 11.109 -31.705 -3.687 1.00 97.44 1101 ALA A CA 1
ATOM 8535 C C . ALA A 1 1101 ? 10.658 -30.848 -4.875 1.00 97.44 1101 ALA A C 1
ATOM 8537 O O . ALA A 1 1101 ? 10.713 -29.621 -4.804 1.00 97.44 1101 ALA A O 1
ATOM 8538 N N . MET A 1 1102 ? 10.172 -31.486 -5.944 1.00 97.94 1102 MET A N 1
ATOM 8539 C CA . MET A 1 1102 ? 9.644 -30.790 -7.117 1.00 97.94 1102 MET A CA 1
ATOM 8540 C C . MET A 1 1102 ? 8.301 -30.114 -6.819 1.00 97.94 1102 MET A C 1
ATOM 8542 O O . MET A 1 1102 ? 8.075 -29.004 -7.289 1.00 97.94 1102 MET A O 1
ATOM 8546 N N . GLU A 1 1103 ? 7.435 -30.714 -5.994 1.00 97.56 1103 GLU A N 1
ATOM 8547 C CA . GLU A 1 1103 ? 6.212 -30.059 -5.503 1.00 97.56 1103 GLU A CA 1
ATOM 8548 C C . GLU A 1 1103 ? 6.549 -28.761 -4.756 1.00 97.56 1103 GLU A C 1
ATOM 8550 O O . GLU A 1 1103 ? 6.042 -27.697 -5.111 1.00 97.56 1103 GLU A O 1
ATOM 8555 N N . PHE A 1 1104 ? 7.463 -28.822 -3.781 1.00 97.88 1104 PHE A N 1
ATOM 8556 C CA . PHE A 1 1104 ? 7.889 -27.640 -3.033 1.00 97.88 1104 PHE A CA 1
ATOM 8557 C C . PHE A 1 1104 ? 8.609 -26.615 -3.921 1.00 97.88 1104 PHE A C 1
ATOM 8559 O O . PHE A 1 1104 ? 8.349 -25.421 -3.806 1.00 97.88 1104 PHE A O 1
ATOM 8566 N N . SER A 1 1105 ? 9.474 -27.058 -4.838 1.00 98.19 1105 SER A N 1
ATOM 8567 C CA . SER A 1 1105 ? 10.169 -26.174 -5.781 1.00 98.19 1105 SER A CA 1
ATOM 8568 C C . SER A 1 1105 ? 9.194 -25.435 -6.701 1.00 98.19 1105 SER A C 1
ATOM 8570 O O . SER A 1 1105 ? 9.326 -24.229 -6.888 1.00 98.19 1105 SER A O 1
ATOM 8572 N N . ASN A 1 1106 ? 8.151 -26.111 -7.191 1.00 98.25 1106 ASN A N 1
ATOM 8573 C CA . ASN A 1 1106 ? 7.088 -25.492 -7.984 1.00 98.25 1106 ASN A CA 1
ATOM 8574 C C . ASN A 1 1106 ? 6.197 -24.554 -7.164 1.00 98.25 1106 ASN A C 1
ATOM 8576 O O . ASN A 1 1106 ? 5.677 -23.580 -7.714 1.00 98.25 1106 ASN A O 1
ATOM 8580 N N . ASP A 1 1107 ? 6.017 -24.829 -5.871 1.00 97.19 1107 ASP A N 1
ATOM 8581 C CA . ASP A 1 1107 ? 5.292 -23.944 -4.963 1.00 97.19 1107 ASP A CA 1
ATOM 8582 C C . ASP A 1 1107 ? 6.101 -22.707 -4.556 1.00 97.19 1107 ASP A C 1
ATOM 8584 O O . ASP A 1 1107 ? 5.541 -21.620 -4.378 1.00 97.19 1107 ASP A O 1
ATOM 8588 N N . TYR A 1 1108 ? 7.421 -22.846 -4.465 1.00 95.75 1108 TYR A N 1
ATOM 8589 C CA . TYR A 1 1108 ? 8.330 -21.719 -4.331 1.00 95.75 1108 TYR A CA 1
ATOM 8590 C C . TYR A 1 1108 ? 8.351 -20.927 -5.646 1.00 95.75 1108 TYR A C 1
ATOM 8592 O O . TYR A 1 1108 ? 8.141 -19.720 -5.639 1.00 95.75 1108 TYR A O 1
ATOM 8600 N N . ALA A 1 1109 ? 8.489 -21.586 -6.797 1.00 96.25 1109 ALA A N 1
ATOM 8601 C CA . ALA A 1 1109 ? 8.680 -20.954 -8.100 1.00 96.25 1109 ALA A CA 1
ATOM 8602 C C . ALA A 1 1109 ? 9.910 -20.018 -8.104 1.00 96.25 1109 ALA A C 1
ATOM 8604 O O . ALA A 1 1109 ? 9.744 -18.795 -8.143 1.00 96.25 1109 ALA A O 1
ATOM 8605 N N . PRO A 1 1110 ? 11.137 -20.555 -7.968 1.00 95.31 1110 PRO A N 1
ATOM 8606 C CA . PRO A 1 1110 ? 12.357 -19.756 -7.845 1.00 95.31 1110 PRO A CA 1
ATOM 8607 C C . PRO A 1 1110 ? 12.662 -18.931 -9.101 1.00 95.31 1110 PRO A C 1
ATOM 8609 O O . PRO A 1 1110 ? 12.162 -19.206 -10.196 1.00 95.31 1110 PRO A O 1
ATOM 8612 N N . GLU A 1 1111 ? 13.547 -17.950 -8.949 1.00 94.88 1111 GLU A N 1
ATOM 8613 C CA . GLU A 1 1111 ? 14.231 -17.327 -10.082 1.00 94.88 1111 GLU A CA 1
ATOM 8614 C C . GLU A 1 1111 ? 15.182 -18.352 -10.742 1.00 94.88 1111 GLU A C 1
ATOM 8616 O O . GLU A 1 1111 ? 14.971 -18.728 -11.896 1.00 94.88 1111 GLU A O 1
ATOM 8621 N N . HIS A 1 1112 ? 16.135 -18.907 -9.985 1.00 97.25 1112 HIS A N 1
ATOM 8622 C CA . HIS A 1 1112 ? 17.062 -19.952 -10.434 1.00 97.25 1112 HIS A CA 1
ATOM 8623 C C . HIS A 1 1112 ? 16.789 -21.306 -9.744 1.00 97.25 1112 HIS A C 1
ATOM 8625 O O . HIS A 1 1112 ? 16.660 -21.384 -8.523 1.00 97.25 1112 HIS A O 1
ATOM 8631 N N . LEU A 1 1113 ? 16.713 -22.399 -10.509 1.00 98.38 1113 LEU A N 1
ATOM 8632 C CA . LEU A 1 1113 ? 16.518 -23.766 -10.002 1.00 98.38 1113 LEU A CA 1
ATOM 8633 C C . LEU A 1 1113 ? 17.709 -24.655 -10.370 1.00 98.38 1113 LEU A C 1
ATOM 8635 O O . LEU A 1 1113 ? 17.926 -24.914 -11.549 1.00 98.38 1113 LEU A O 1
ATOM 8639 N N . ILE A 1 1114 ? 18.445 -25.172 -9.389 1.00 98.56 1114 ILE A N 1
ATOM 8640 C CA . ILE A 1 1114 ? 19.568 -26.095 -9.610 1.00 98.56 1114 ILE A CA 1
ATOM 8641 C C . ILE A 1 1114 ? 19.148 -27.505 -9.197 1.00 98.56 1114 ILE A C 1
ATOM 8643 O O . ILE A 1 1114 ? 18.718 -27.731 -8.069 1.00 98.56 1114 ILE A O 1
ATOM 8647 N N . LEU A 1 1115 ? 19.289 -28.470 -10.102 1.00 98.25 1115 LEU A N 1
ATOM 8648 C CA . LEU A 1 1115 ? 18.979 -29.880 -9.870 1.00 98.25 1115 LEU A CA 1
ATOM 8649 C C . LEU A 1 1115 ? 20.286 -30.659 -9.659 1.00 98.25 1115 LEU A C 1
ATOM 8651 O O . LEU A 1 1115 ? 20.796 -31.301 -10.581 1.00 98.25 1115 LEU A O 1
ATOM 8655 N N . HIS A 1 1116 ? 20.848 -30.587 -8.448 1.00 96.50 1116 HIS A N 1
ATOM 8656 C CA . HIS A 1 1116 ? 22.054 -31.324 -8.049 1.00 96.50 1116 HIS A CA 1
ATOM 8657 C C . HIS A 1 1116 ? 21.689 -32.726 -7.517 1.00 96.50 1116 HIS A C 1
ATOM 8659 O O . HIS A 1 1116 ? 21.974 -33.086 -6.372 1.00 96.50 1116 HIS A O 1
ATOM 8665 N N . ILE A 1 1117 ? 21.077 -33.527 -8.384 1.00 95.75 1117 ILE A N 1
ATOM 8666 C CA . ILE A 1 1117 ? 20.608 -34.894 -8.116 1.00 95.75 1117 ILE A CA 1
ATOM 8667 C C . ILE A 1 1117 ? 21.151 -35.878 -9.161 1.00 95.75 1117 ILE A C 1
ATOM 8669 O O . ILE A 1 1117 ? 21.566 -35.463 -10.249 1.00 95.75 1117 ILE A O 1
ATOM 8673 N N . ASP A 1 1118 ? 21.118 -37.171 -8.850 1.00 92.00 1118 ASP A N 1
ATOM 8674 C CA . ASP A 1 1118 ? 21.279 -38.233 -9.846 1.00 92.00 1118 ASP A CA 1
ATOM 8675 C C . ASP A 1 1118 ? 20.166 -38.147 -10.909 1.00 92.00 1118 ASP A C 1
ATOM 8677 O O . ASP A 1 1118 ? 19.039 -37.735 -10.628 1.00 92.00 1118 ASP A O 1
ATOM 8681 N N . ASP A 1 1119 ? 20.502 -38.498 -12.155 1.00 91.19 1119 ASP A N 1
ATOM 8682 C CA . ASP A 1 1119 ? 19.601 -38.493 -13.321 1.00 91.19 1119 ASP A CA 1
ATOM 8683 C C . ASP A 1 1119 ? 18.778 -37.193 -13.513 1.00 91.19 1119 ASP A C 1
ATOM 8685 O O . ASP A 1 1119 ? 17.695 -37.200 -14.096 1.00 91.19 1119 ASP A O 1
ATOM 8689 N N . ALA A 1 1120 ? 19.320 -36.039 -13.090 1.00 94.38 1120 ALA A N 1
ATOM 8690 C CA . ALA A 1 1120 ? 18.650 -34.726 -13.060 1.00 94.38 1120 ALA A CA 1
ATOM 8691 C C . ALA A 1 1120 ? 17.935 -34.285 -14.357 1.00 94.38 1120 ALA A C 1
ATOM 8693 O O . ALA A 1 1120 ? 17.019 -33.462 -14.308 1.00 94.38 1120 ALA A O 1
ATOM 8694 N N . GLN A 1 1121 ? 18.332 -34.821 -15.514 1.00 94.75 1121 GLN A N 1
ATOM 8695 C CA . GLN A 1 1121 ? 17.671 -34.592 -16.801 1.00 94.75 1121 GLN A CA 1
ATOM 8696 C C . GLN A 1 1121 ? 16.207 -35.079 -16.801 1.00 94.75 1121 GLN A C 1
ATOM 8698 O O . GLN A 1 1121 ? 15.340 -34.420 -17.380 1.00 94.75 1121 GLN A O 1
ATOM 8703 N N . ASP A 1 1122 ? 15.918 -36.185 -16.111 1.00 95.44 1122 ASP A N 1
ATOM 8704 C CA . ASP A 1 1122 ? 14.589 -36.806 -16.045 1.00 95.44 1122 ASP A CA 1
ATOM 8705 C C . ASP A 1 1122 ? 13.644 -36.072 -15.076 1.00 95.44 1122 ASP A C 1
ATOM 8707 O O . ASP A 1 1122 ? 12.428 -36.261 -15.123 1.00 95.44 1122 ASP A O 1
ATOM 8711 N N . ALA A 1 1123 ? 14.177 -35.174 -14.239 1.00 94.00 1123 ALA A N 1
ATOM 8712 C CA . ALA A 1 1123 ? 13.395 -34.299 -13.367 1.00 94.00 1123 ALA A CA 1
ATOM 8713 C C . ALA A 1 1123 ? 12.895 -33.019 -14.070 1.00 94.00 1123 ALA A C 1
ATOM 8715 O O . ALA A 1 1123 ? 11.980 -32.368 -13.566 1.00 94.00 1123 ALA A O 1
ATOM 8716 N N . ILE A 1 1124 ? 13.431 -32.660 -15.246 1.00 96.31 1124 ILE A N 1
ATOM 8717 C CA . ILE A 1 1124 ? 13.031 -31.445 -15.983 1.00 96.31 1124 ILE A CA 1
ATOM 8718 C C . ILE A 1 1124 ? 11.517 -31.400 -16.288 1.00 96.31 1124 ILE A C 1
ATOM 8720 O O . ILE A 1 1124 ? 10.920 -30.349 -16.062 1.00 96.31 1124 ILE A O 1
ATOM 8724 N N . PRO A 1 1125 ? 10.840 -32.488 -16.723 1.00 97.31 1125 PRO A N 1
ATOM 8725 C CA . PRO A 1 1125 ? 9.389 -32.477 -16.952 1.00 97.31 1125 PRO A CA 1
ATOM 8726 C C . PRO A 1 1125 ? 8.543 -32.247 -15.689 1.00 97.31 1125 PRO A C 1
ATOM 8728 O O . PRO A 1 1125 ? 7.349 -31.976 -15.802 1.00 97.31 1125 PRO A O 1
ATOM 8731 N N . LEU A 1 1126 ? 9.138 -32.364 -14.495 1.00 97.12 1126 LEU A N 1
ATOM 8732 C CA . LEU A 1 1126 ? 8.485 -32.071 -13.217 1.00 97.12 1126 LEU A CA 1
ATOM 8733 C C . LEU A 1 1126 ? 8.572 -30.582 -12.848 1.00 97.12 1126 LEU A C 1
ATOM 8735 O O . LEU A 1 1126 ? 7.849 -30.141 -11.957 1.00 97.12 1126 LEU A O 1
ATOM 8739 N N . VAL A 1 1127 ? 9.415 -29.791 -13.523 1.00 97.69 1127 VAL A N 1
ATOM 8740 C CA . VAL A 1 1127 ? 9.461 -28.332 -13.354 1.00 97.69 1127 VAL A CA 1
ATOM 8741 C C . VAL A 1 1127 ? 8.224 -27.716 -14.007 1.00 97.69 1127 VAL A C 1
ATOM 8743 O O . VAL A 1 1127 ? 7.948 -27.938 -15.182 1.00 97.69 1127 VAL A O 1
ATOM 8746 N N . GLN A 1 1128 ? 7.473 -26.942 -13.232 1.00 97.69 1128 GLN A N 1
ATOM 8747 C CA . GLN A 1 1128 ? 6.315 -26.161 -13.670 1.00 97.69 1128 GLN A CA 1
ATOM 8748 C C . GLN A 1 1128 ? 6.595 -24.658 -13.561 1.00 97.69 1128 GLN A C 1
ATOM 8750 O O . GLN A 1 1128 ? 6.215 -23.910 -14.454 1.00 97.69 1128 GLN A O 1
ATOM 8755 N N . ASN A 1 1129 ? 7.285 -24.221 -12.497 1.00 98.00 1129 ASN A N 1
ATOM 8756 C CA . ASN A 1 1129 ? 7.592 -22.810 -12.258 1.00 98.00 1129 ASN A CA 1
ATOM 8757 C C . ASN A 1 1129 ? 9.077 -22.628 -11.884 1.00 98.00 1129 ASN A C 1
ATOM 8759 O O . ASN A 1 1129 ? 9.479 -22.989 -10.781 1.00 98.00 1129 ASN A O 1
ATOM 8763 N N . ALA A 1 1130 ? 9.878 -22.039 -12.772 1.00 97.00 1130 ALA A N 1
ATOM 8764 C CA . ALA A 1 1130 ? 11.240 -21.560 -12.505 1.00 97.00 1130 ALA A CA 1
ATOM 8765 C C . ALA A 1 1130 ? 11.628 -20.516 -13.569 1.00 97.00 1130 ALA A C 1
ATOM 8767 O O . ALA A 1 1130 ? 11.178 -20.621 -14.711 1.00 97.00 1130 ALA A O 1
ATOM 8768 N N . GLY A 1 1131 ? 12.452 -19.522 -13.226 1.00 95.00 1131 GLY A N 1
ATOM 8769 C CA . GLY A 1 1131 ? 12.935 -18.520 -14.188 1.00 95.00 1131 GLY A CA 1
ATOM 8770 C C . GLY A 1 1131 ? 14.008 -19.077 -15.134 1.00 95.00 1131 GLY A C 1
ATOM 8771 O O . GLY A 1 1131 ? 13.945 -18.857 -16.344 1.00 95.00 1131 GLY A O 1
ATOM 8772 N N . SER A 1 1132 ? 14.956 -19.840 -14.584 1.00 97.06 1132 SER A N 1
ATOM 8773 C CA . SER A 1 1132 ? 15.961 -20.638 -15.298 1.00 97.06 1132 SER A CA 1
ATOM 8774 C C . SER A 1 1132 ? 16.265 -21.926 -14.524 1.00 97.06 1132 SER A C 1
ATOM 8776 O O . SER A 1 1132 ? 16.121 -21.967 -13.301 1.00 97.06 1132 SER A O 1
ATOM 8778 N N . VAL A 1 1133 ? 16.680 -22.983 -15.231 1.00 98.12 1133 VAL A N 1
ATOM 8779 C CA . VAL A 1 1133 ? 16.956 -24.310 -14.655 1.00 98.12 1133 VAL A CA 1
ATOM 8780 C C . VAL A 1 1133 ? 18.356 -24.780 -15.040 1.00 98.12 1133 VAL A C 1
ATOM 8782 O O . VAL A 1 1133 ? 18.720 -24.782 -16.216 1.00 98.12 1133 VAL A O 1
ATOM 8785 N N . PHE A 1 1134 ? 19.112 -25.236 -14.048 1.00 98.12 1134 PHE A N 1
ATOM 8786 C CA . PHE A 1 1134 ? 20.451 -25.792 -14.173 1.00 98.12 1134 PHE A CA 1
ATOM 8787 C C . PHE A 1 1134 ? 20.427 -27.267 -13.780 1.00 98.12 1134 PHE A C 1
ATOM 8789 O O . PHE A 1 1134 ? 19.815 -27.646 -12.781 1.00 98.12 1134 PHE A O 1
ATOM 8796 N N . VAL A 1 1135 ? 21.067 -28.116 -14.580 1.00 97.62 1135 VAL A N 1
ATOM 8797 C CA . VAL A 1 1135 ? 20.841 -29.566 -14.538 1.00 97.62 1135 VAL A CA 1
ATOM 8798 C C . VAL A 1 1135 ? 22.154 -30.293 -14.262 1.00 97.62 1135 VAL A C 1
ATOM 8800 O O . VAL A 1 1135 ? 23.100 -30.190 -15.045 1.00 97.62 1135 VAL A O 1
ATOM 8803 N N . GLY A 1 1136 ? 22.203 -31.041 -13.158 1.00 95.06 1136 GLY A N 1
ATOM 8804 C CA . GLY A 1 1136 ? 23.344 -31.863 -12.761 1.00 95.06 1136 GLY A CA 1
ATOM 8805 C C . GLY A 1 1136 ? 24.521 -31.096 -12.141 1.00 95.06 1136 GLY A C 1
ATOM 8806 O O . GLY A 1 1136 ? 24.663 -29.881 -12.271 1.00 95.06 1136 GLY A O 1
ATOM 8807 N N . ALA A 1 1137 ? 25.413 -31.854 -11.498 1.00 92.88 1137 ALA A N 1
ATOM 8808 C CA . ALA A 1 1137 ? 26.512 -31.399 -10.631 1.00 92.88 1137 ALA A CA 1
ATOM 8809 C C . ALA A 1 1137 ? 27.624 -30.533 -11.277 1.00 92.88 1137 ALA A C 1
ATOM 8811 O O . ALA A 1 1137 ? 28.623 -30.233 -10.626 1.00 92.88 1137 ALA A O 1
ATOM 8812 N N . TYR A 1 1138 ? 27.494 -30.169 -12.556 1.00 95.38 1138 TYR A N 1
ATOM 8813 C CA . TYR A 1 1138 ? 28.463 -29.353 -13.304 1.00 95.38 1138 TYR A CA 1
ATOM 8814 C C . TYR A 1 1138 ? 27.835 -28.100 -13.935 1.00 95.38 1138 TYR A C 1
ATOM 8816 O O . TYR A 1 1138 ? 28.457 -27.460 -14.783 1.00 95.38 1138 TYR A O 1
ATOM 8824 N N . SER A 1 1139 ? 26.619 -27.748 -13.510 1.00 96.06 1139 SER A N 1
ATOM 8825 C CA . SER A 1 1139 ? 25.850 -26.603 -14.002 1.00 96.06 1139 SER A CA 1
ATOM 8826 C C . SER A 1 1139 ? 25.648 -25.555 -12.889 1.00 96.06 1139 SER A C 1
ATOM 8828 O O . SER A 1 1139 ? 24.525 -25.397 -12.420 1.00 96.06 1139 SER A O 1
ATOM 8830 N N . PRO A 1 1140 ? 26.699 -24.850 -12.426 1.00 95.38 1140 PRO A N 1
ATOM 8831 C CA . PRO A 1 1140 ? 26.549 -23.802 -11.416 1.00 95.38 1140 PRO A CA 1
ATOM 8832 C C . PRO A 1 1140 ? 25.836 -22.572 -11.997 1.00 95.38 1140 PRO A C 1
ATOM 8834 O O . PRO A 1 1140 ? 25.988 -22.264 -13.187 1.00 95.38 1140 PRO A O 1
ATOM 8837 N N . GLU A 1 1141 ? 25.121 -21.825 -11.152 1.00 96.06 1141 GLU A N 1
ATOM 8838 C CA . GLU A 1 1141 ? 24.345 -20.639 -11.562 1.00 96.06 1141 GLU A CA 1
ATOM 8839 C C . GLU A 1 1141 ? 25.195 -19.619 -12.328 1.00 96.06 1141 GLU A C 1
ATOM 8841 O O . GLU A 1 1141 ? 24.807 -19.153 -13.400 1.00 96.06 1141 GLU A O 1
ATOM 8846 N N . SER A 1 1142 ? 26.426 -19.391 -11.857 1.00 93.69 1142 SER A N 1
ATOM 8847 C CA . SER A 1 1142 ? 27.374 -18.434 -12.437 1.00 93.69 1142 SER A CA 1
ATOM 8848 C C . SER A 1 1142 ? 27.720 -18.705 -13.906 1.00 93.69 1142 SER A C 1
ATOM 8850 O O . SER A 1 1142 ? 28.167 -17.806 -14.620 1.00 93.69 1142 SER A O 1
ATOM 8852 N N . CYS A 1 1143 ? 27.515 -19.925 -14.416 1.00 96.12 1143 CYS A N 1
ATOM 8853 C CA . CYS A 1 1143 ? 27.607 -20.155 -15.856 1.00 96.12 1143 CYS A CA 1
ATOM 8854 C C . CYS A 1 1143 ? 26.468 -19.444 -16.606 1.00 96.12 1143 CYS A C 1
ATOM 8856 O O . CYS A 1 1143 ? 26.724 -18.845 -17.652 1.00 96.12 1143 CYS A O 1
ATOM 8858 N N . GLY A 1 1144 ? 25.247 -19.465 -16.070 1.00 94.56 1144 GLY A N 1
ATOM 8859 C CA . GLY A 1 1144 ? 24.084 -18.734 -16.578 1.00 94.56 1144 GLY A CA 1
ATOM 8860 C C . GLY A 1 1144 ? 24.208 -17.218 -16.455 1.00 94.56 1144 GLY A C 1
ATOM 8861 O O . GLY A 1 1144 ? 23.905 -16.523 -17.423 1.00 94.56 1144 GLY A O 1
ATOM 8862 N N . ASP A 1 1145 ? 24.729 -16.715 -15.331 1.00 91.44 1145 ASP A N 1
ATOM 8863 C CA . ASP A 1 1145 ? 24.914 -15.274 -15.093 1.00 91.44 1145 ASP A CA 1
ATOM 8864 C C . ASP A 1 1145 ? 25.794 -14.578 -16.129 1.00 91.44 1145 ASP A C 1
ATOM 8866 O O . ASP A 1 1145 ? 25.583 -13.403 -16.453 1.00 91.44 1145 ASP A O 1
ATOM 8870 N N . TYR A 1 1146 ? 26.815 -15.286 -16.616 1.00 94.75 1146 TYR A N 1
ATOM 8871 C CA . TYR A 1 1146 ? 27.890 -14.678 -17.389 1.00 94.75 1146 TYR A CA 1
ATOM 8872 C C . TYR A 1 1146 ? 27.989 -15.167 -18.835 1.00 94.75 1146 TYR A C 1
ATOM 8874 O O . TYR A 1 1146 ? 28.229 -14.332 -19.705 1.00 94.75 1146 TYR A O 1
ATOM 8882 N N . ALA A 1 1147 ? 27.894 -16.475 -19.122 1.00 96.44 1147 ALA A N 1
ATOM 8883 C CA . ALA A 1 1147 ? 28.476 -16.993 -20.372 1.00 96.44 1147 ALA A CA 1
ATOM 8884 C C . ALA A 1 1147 ? 27.883 -18.278 -20.990 1.00 96.44 1147 ALA A C 1
ATOM 8886 O O . ALA A 1 1147 ? 28.347 -18.663 -22.064 1.00 96.44 1147 ALA A O 1
ATOM 8887 N N . SER A 1 1148 ? 26.899 -18.959 -20.397 1.00 97.50 1148 SER A N 1
ATOM 8888 C CA . SER A 1 1148 ? 26.294 -20.170 -20.993 1.00 97.50 1148 SER A CA 1
ATOM 8889 C C . SER A 1 1148 ? 25.502 -19.847 -22.267 1.00 97.50 1148 SER A C 1
ATOM 8891 O O . SER A 1 1148 ? 25.514 -20.609 -23.232 1.00 97.50 1148 SER A O 1
ATOM 8893 N N . GLY A 1 1149 ? 24.838 -18.688 -22.259 1.00 96.00 1149 GLY A N 1
ATOM 8894 C CA . GLY A 1 1149 ? 23.938 -18.194 -23.293 1.00 96.00 1149 GLY A CA 1
ATOM 8895 C C . GLY A 1 1149 ? 22.523 -17.887 -22.785 1.00 96.00 1149 GLY A C 1
ATOM 8896 O O . GLY A 1 1149 ? 21.838 -17.063 -23.392 1.00 96.00 1149 GLY A O 1
ATOM 8897 N N . THR A 1 1150 ? 22.102 -18.491 -21.666 1.00 97.38 1150 THR A N 1
ATOM 8898 C CA . THR A 1 1150 ? 20.834 -18.167 -20.983 1.00 97.38 1150 THR A CA 1
ATOM 8899 C C . THR A 1 1150 ? 20.817 -16.719 -20.495 1.00 97.38 1150 THR A C 1
ATOM 8901 O O . THR A 1 1150 ? 21.867 -16.102 -20.350 1.00 97.38 1150 THR A O 1
ATOM 8904 N N . ASN A 1 1151 ? 19.632 -16.166 -20.234 1.00 97.19 1151 ASN A N 1
ATOM 8905 C CA . ASN A 1 1151 ? 19.488 -14.806 -19.717 1.00 97.19 1151 ASN A CA 1
ATOM 8906 C C . ASN A 1 1151 ? 19.403 -14.800 -18.185 1.00 97.19 1151 ASN A C 1
ATOM 8908 O O . ASN A 1 1151 ? 18.651 -15.601 -17.639 1.00 97.19 1151 ASN A O 1
ATOM 8912 N N . HIS A 1 1152 ? 20.099 -13.879 -17.511 1.00 93.31 1152 HIS A N 1
ATOM 8913 C CA . HIS A 1 1152 ? 20.000 -13.709 -16.052 1.00 93.31 1152 HIS A CA 1
ATOM 8914 C C . HIS A 1 1152 ? 18.952 -12.680 -15.602 1.00 93.31 1152 HIS A C 1
ATOM 8916 O O . HIS A 1 1152 ? 18.773 -12.459 -14.412 1.00 93.31 1152 HIS A O 1
ATOM 8922 N N . THR A 1 1153 ? 18.278 -11.976 -16.523 1.00 93.25 1153 THR A N 1
ATOM 8923 C CA . THR A 1 1153 ? 17.223 -11.028 -16.125 1.00 93.25 1153 THR A CA 1
ATOM 8924 C C . THR A 1 1153 ? 15.926 -11.805 -15.952 1.00 93.25 1153 THR A C 1
ATOM 8926 O O . THR A 1 1153 ? 15.157 -11.970 -16.903 1.00 93.25 1153 THR A O 1
ATOM 8929 N N . LEU A 1 1154 ? 15.735 -12.350 -14.754 1.00 92.88 1154 LEU A N 1
ATOM 8930 C CA . LEU A 1 1154 ? 14.717 -13.346 -14.449 1.00 92.88 1154 LEU A CA 1
ATOM 8931 C C . LEU A 1 1154 ? 13.657 -12.825 -13.454 1.00 92.88 1154 LEU A C 1
ATOM 8933 O O . LEU A 1 1154 ? 13.865 -11.813 -12.779 1.00 92.88 1154 LEU A O 1
ATOM 8937 N N . PRO A 1 1155 ? 12.474 -13.470 -13.403 1.00 90.38 1155 PRO A N 1
ATOM 8938 C CA . PRO A 1 1155 ? 11.391 -13.061 -12.520 1.00 90.38 1155 PRO A CA 1
ATOM 8939 C C . PRO A 1 1155 ? 11.547 -13.658 -11.116 1.00 90.38 1155 PRO A C 1
ATOM 8941 O O . PRO A 1 1155 ? 11.723 -14.858 -10.937 1.00 90.38 1155 PRO A O 1
ATOM 8944 N N . THR A 1 1156 ? 11.424 -12.807 -10.104 1.00 86.62 1156 THR A N 1
ATOM 8945 C CA . THR A 1 1156 ? 11.686 -13.133 -8.693 1.00 86.62 1156 THR A CA 1
ATOM 8946 C C . THR A 1 1156 ? 10.369 -13.267 -7.914 1.00 86.62 1156 THR A C 1
ATOM 8948 O O . THR A 1 1156 ? 9.297 -13.030 -8.459 1.00 86.62 1156 THR A O 1
ATOM 8951 N N . TYR A 1 1157 ? 10.383 -13.685 -6.649 1.00 84.69 1157 TYR A N 1
ATOM 8952 C CA . TYR A 1 1157 ? 9.220 -13.789 -5.739 1.00 84.69 1157 TYR A CA 1
ATOM 8953 C C . TYR A 1 1157 ? 8.152 -14.819 -6.102 1.00 84.69 1157 TYR A C 1
ATOM 8955 O O . TYR A 1 1157 ? 7.034 -14.764 -5.581 1.00 84.69 1157 TYR A O 1
ATOM 8963 N N . GLY A 1 1158 ? 8.441 -15.716 -7.037 1.00 88.75 1158 GLY A N 1
ATOM 8964 C CA . GLY A 1 1158 ? 7.400 -16.515 -7.667 1.00 88.75 1158 GLY A CA 1
ATOM 8965 C C . GLY A 1 1158 ? 6.649 -15.772 -8.770 1.00 88.75 1158 GLY A C 1
ATOM 8966 O O . GLY A 1 1158 ? 5.657 -16.304 -9.261 1.00 88.75 1158 GLY A O 1
ATOM 8967 N N . TYR A 1 1159 ? 7.135 -14.620 -9.255 1.00 91.38 1159 TYR A N 1
ATOM 8968 C CA . TYR A 1 1159 ? 6.734 -14.120 -10.574 1.00 91.38 1159 TYR A CA 1
ATOM 8969 C C . TYR A 1 1159 ? 7.078 -15.130 -11.684 1.00 91.38 1159 TYR A C 1
ATOM 8971 O O . TYR A 1 1159 ? 6.380 -15.142 -12.692 1.00 91.38 1159 TYR A O 1
ATOM 8979 N N . SER A 1 1160 ? 8.011 -16.072 -11.471 1.00 93.44 1160 SER A N 1
ATOM 8980 C CA . SER A 1 1160 ? 8.196 -17.293 -12.287 1.00 93.44 1160 SER A CA 1
ATOM 8981 C C . SER A 1 1160 ? 6.935 -18.159 -12.466 1.00 93.44 1160 SER A C 1
ATOM 8983 O O . SER A 1 1160 ? 6.948 -19.076 -13.280 1.00 93.44 1160 SER A O 1
ATOM 8985 N N . ARG A 1 1161 ? 5.842 -17.901 -11.728 1.00 94.88 1161 ARG A N 1
ATOM 8986 C CA . ARG A 1 1161 ? 4.522 -18.526 -11.944 1.00 94.88 1161 ARG A CA 1
ATOM 8987 C C . ARG A 1 1161 ? 3.754 -17.950 -13.146 1.00 94.88 1161 ARG A C 1
ATOM 8989 O O . ARG A 1 1161 ? 2.773 -18.555 -13.568 1.00 94.88 1161 ARG A O 1
ATOM 8996 N N . MET A 1 1162 ? 4.131 -16.776 -13.667 1.00 94.75 1162 MET A N 1
ATOM 8997 C CA . MET A 1 1162 ? 3.431 -16.127 -14.795 1.00 94.75 1162 MET A CA 1
ATOM 8998 C C . MET A 1 1162 ? 4.289 -15.220 -15.698 1.00 94.75 1162 MET A C 1
ATOM 9000 O O . MET A 1 1162 ? 3.824 -14.809 -16.759 1.00 94.75 1162 MET A O 1
ATOM 9004 N N . TYR A 1 1163 ? 5.528 -14.921 -15.314 1.00 95.12 1163 TYR A N 1
ATOM 9005 C CA . TYR A 1 1163 ? 6.540 -14.261 -16.137 1.00 95.12 1163 TYR A CA 1
ATOM 9006 C C . TYR A 1 1163 ? 7.612 -15.273 -16.550 1.00 95.12 1163 TYR A C 1
ATOM 9008 O O . TYR A 1 1163 ? 7.907 -16.222 -15.828 1.00 95.12 1163 TYR A O 1
ATOM 9016 N N . SER A 1 1164 ? 8.238 -15.031 -17.699 1.00 95.31 1164 SER A N 1
ATOM 9017 C CA . SER A 1 1164 ? 9.468 -15.708 -18.123 1.00 95.31 1164 SER A CA 1
ATOM 9018 C C . SER A 1 1164 ? 10.650 -14.750 -18.003 1.00 95.31 1164 SER A C 1
ATOM 9020 O O . SER A 1 1164 ? 10.462 -13.534 -18.050 1.00 95.31 1164 SER A O 1
ATOM 9022 N N . GLY A 1 1165 ? 11.868 -15.292 -17.937 1.00 94.19 1165 GLY A N 1
ATOM 9023 C CA . GLY A 1 1165 ? 13.094 -14.508 -18.097 1.00 94.19 1165 GLY A CA 1
ATOM 9024 C C . GLY A 1 1165 ? 13.125 -13.679 -19.382 1.00 94.19 1165 GLY A C 1
ATOM 9025 O O . GLY A 1 1165 ? 12.463 -14.022 -20.369 1.00 94.19 1165 GLY A O 1
ATOM 9026 N N . VAL A 1 1166 ? 13.907 -12.595 -19.390 1.00 96.56 1166 VAL A N 1
ATOM 9027 C CA . VAL A 1 1166 ? 14.135 -11.793 -20.599 1.00 96.56 1166 VAL A CA 1
ATOM 9028 C C . VAL A 1 1166 ? 14.691 -12.690 -21.699 1.00 96.56 1166 VAL A C 1
ATOM 9030 O O . VAL A 1 1166 ? 15.601 -13.484 -21.497 1.00 96.56 1166 VAL A O 1
ATOM 9033 N N . ASN A 1 1167 ? 14.107 -12.579 -22.880 1.00 96.38 1167 ASN A N 1
ATOM 9034 C CA . ASN A 1 1167 ? 14.416 -13.396 -24.040 1.00 96.38 1167 ASN A CA 1
ATOM 9035 C C . ASN A 1 1167 ? 14.156 -12.571 -25.311 1.00 96.38 1167 ASN A C 1
ATOM 9037 O O . ASN A 1 1167 ? 13.677 -11.436 -25.241 1.00 96.38 1167 ASN A O 1
ATOM 9041 N N . THR A 1 1168 ? 14.450 -13.106 -26.494 1.00 95.75 1168 THR A N 1
ATOM 9042 C CA . THR A 1 1168 ? 14.259 -12.366 -27.756 1.00 95.75 1168 THR A CA 1
ATOM 9043 C C . THR A 1 1168 ? 12.799 -11.951 -27.966 1.00 95.75 1168 THR A C 1
ATOM 9045 O O . THR A 1 1168 ? 12.530 -10.849 -28.450 1.00 95.75 1168 THR A O 1
ATOM 9048 N N . LEU A 1 1169 ? 11.838 -12.771 -27.529 1.00 95.56 1169 LEU A N 1
ATOM 9049 C CA . LEU A 1 1169 ? 10.412 -12.474 -27.662 1.00 95.56 1169 LEU A CA 1
ATOM 9050 C C . LEU A 1 1169 ? 9.935 -11.383 -26.684 1.00 95.56 1169 LEU A C 1
ATOM 9052 O O . LEU A 1 1169 ? 8.949 -10.707 -26.972 1.00 95.56 1169 LEU A O 1
ATOM 9056 N N . THR A 1 1170 ? 10.663 -11.114 -25.590 1.00 97.00 1170 THR A N 1
ATOM 9057 C CA . THR A 1 1170 ? 10.419 -9.957 -24.700 1.00 97.00 1170 THR A CA 1
ATOM 9058 C C . THR A 1 1170 ? 10.455 -8.626 -25.460 1.00 97.00 1170 THR A C 1
ATOM 9060 O O . THR A 1 1170 ? 9.795 -7.667 -25.045 1.00 97.00 1170 THR A O 1
ATOM 9063 N N . PHE A 1 1171 ? 11.189 -8.575 -26.577 1.00 98.06 1171 PHE A N 1
ATOM 9064 C CA . PHE A 1 1171 ? 11.419 -7.392 -27.406 1.00 98.06 1171 PHE A CA 1
ATOM 9065 C C . PHE A 1 1171 ? 10.593 -7.355 -28.706 1.00 98.06 1171 PHE A C 1
ATOM 9067 O O . PHE A 1 1171 ? 10.767 -6.429 -29.503 1.00 98.06 1171 PHE A O 1
ATOM 9074 N N . VAL A 1 1172 ? 9.670 -8.301 -28.932 1.00 96.44 1172 VAL A N 1
ATOM 9075 C CA . VAL A 1 1172 ? 8.811 -8.325 -30.133 1.00 96.44 1172 VAL A CA 1
ATOM 9076 C C . VAL A 1 1172 ? 7.320 -8.253 -29.805 1.00 96.44 1172 VAL A C 1
ATOM 9078 O O . VAL A 1 1172 ? 6.858 -8.599 -28.723 1.00 96.44 1172 VAL A O 1
ATOM 9081 N N . LYS A 1 1173 ? 6.545 -7.814 -30.795 1.00 96.31 1173 LYS A N 1
ATOM 9082 C CA . LYS A 1 1173 ? 5.084 -7.880 -30.842 1.00 96.31 1173 LYS A CA 1
ATOM 9083 C C . LYS A 1 1173 ? 4.694 -8.942 -31.863 1.00 96.31 1173 LYS A C 1
ATOM 9085 O O . LYS A 1 1173 ? 5.122 -8.859 -33.016 1.00 96.31 1173 LYS A O 1
ATOM 9090 N N . HIS A 1 1174 ? 3.865 -9.899 -31.464 1.00 95.56 1174 HIS A N 1
ATOM 9091 C CA . HIS A 1 1174 ? 3.271 -10.875 -32.374 1.00 95.56 1174 HIS A CA 1
ATOM 9092 C C . HIS A 1 1174 ? 1.972 -10.306 -32.945 1.00 95.56 1174 HIS A C 1
ATOM 9094 O O . HIS A 1 1174 ? 0.939 -10.307 -32.283 1.00 95.56 1174 HIS A O 1
ATOM 9100 N N . ILE A 1 1175 ? 2.040 -9.776 -34.164 1.00 96.06 1175 ILE A N 1
ATOM 9101 C CA . ILE A 1 1175 ? 0.900 -9.152 -34.835 1.00 96.06 1175 ILE A CA 1
ATOM 9102 C C . ILE A 1 1175 ? 0.167 -10.223 -35.639 1.00 96.06 1175 ILE A C 1
ATOM 9104 O O . ILE A 1 1175 ? 0.771 -10.915 -36.461 1.00 96.06 1175 ILE A O 1
ATOM 9108 N N . THR A 1 1176 ? -1.137 -10.349 -35.411 1.00 97.38 1176 THR A N 1
ATOM 9109 C CA . THR A 1 1176 ? -2.012 -11.209 -36.210 1.00 97.38 1176 THR A CA 1
ATOM 9110 C C . THR A 1 1176 ? -2.591 -10.464 -37.406 1.00 97.38 1176 THR A C 1
ATOM 9112 O O . THR A 1 1176 ? -2.946 -9.290 -37.298 1.00 97.38 1176 THR A O 1
ATOM 9115 N N . SER A 1 1177 ? -2.781 -11.162 -38.523 1.00 97.31 1177 SER A N 1
ATOM 9116 C CA . SER A 1 1177 ? -3.629 -10.698 -39.625 1.00 97.31 1177 SER A CA 1
ATOM 9117 C C . SER A 1 1177 ? -4.599 -11.791 -40.065 1.00 97.31 1177 SER A C 1
ATOM 9119 O O . SER A 1 1177 ? -4.393 -12.967 -39.766 1.00 97.31 1177 SER A O 1
ATOM 9121 N N . GLN A 1 1178 ? -5.658 -11.400 -40.768 1.00 97.50 1178 GLN A N 1
ATOM 9122 C CA . GLN A 1 1178 ? -6.604 -12.322 -41.386 1.00 97.50 1178 GLN A CA 1
ATOM 9123 C C . GLN A 1 1178 ? -6.912 -11.873 -42.814 1.00 97.50 1178 GLN A C 1
ATOM 9125 O O . GLN A 1 1178 ? -7.077 -10.680 -43.077 1.00 97.50 1178 GLN A O 1
ATOM 9130 N N . HIS A 1 1179 ? -6.994 -12.832 -43.730 1.00 97.88 1179 HIS A N 1
ATOM 9131 C CA . HIS A 1 1179 ? -7.430 -12.638 -45.103 1.00 97.88 1179 HIS A CA 1
ATOM 9132 C C . HIS A 1 1179 ? -8.626 -13.547 -45.378 1.00 97.88 1179 HIS A C 1
ATOM 9134 O O . HIS A 1 1179 ? -8.533 -14.770 -45.265 1.00 97.88 1179 HIS A O 1
ATOM 9140 N N . LEU A 1 1180 ? -9.750 -12.933 -45.742 1.00 98.38 1180 LEU A N 1
ATOM 9141 C CA . LEU A 1 1180 ? -10.963 -13.630 -46.141 1.00 98.38 1180 LEU A CA 1
ATOM 9142 C C . LEU A 1 1180 ? -11.168 -13.424 -47.639 1.00 98.38 1180 LEU A C 1
ATOM 9144 O O . LEU A 1 1180 ? -11.279 -12.295 -48.118 1.00 98.38 1180 LEU A O 1
ATOM 9148 N N . THR A 1 1181 ? -11.256 -14.533 -48.362 1.00 98.31 1181 THR A N 1
ATOM 9149 C CA . THR A 1 1181 ? -11.767 -14.563 -49.736 1.00 98.31 1181 THR A CA 1
ATOM 9150 C C . THR A 1 1181 ? -13.278 -14.301 -49.751 1.00 98.31 1181 THR A C 1
ATOM 9152 O O . THR A 1 1181 ? -13.946 -14.392 -48.717 1.00 98.31 1181 THR A O 1
ATOM 9155 N N . ALA A 1 1182 ? -13.842 -14.029 -50.932 1.00 97.56 1182 ALA A N 1
ATOM 9156 C CA . ALA A 1 1182 ? -15.292 -13.923 -51.114 1.00 97.56 1182 ALA A CA 1
ATOM 9157 C C . ALA A 1 1182 ? -16.029 -15.181 -50.611 1.00 97.56 1182 ALA A C 1
ATOM 9159 O O . ALA A 1 1182 ? -16.966 -15.072 -49.822 1.00 97.56 1182 ALA A O 1
ATOM 9160 N N . ASP A 1 1183 ? -15.549 -16.370 -50.984 1.00 97.44 1183 ASP A N 1
ATOM 9161 C CA . ASP A 1 1183 ? -16.094 -17.654 -50.530 1.00 97.44 1183 ASP A CA 1
ATOM 9162 C C . ASP A 1 1183 ? -15.977 -17.839 -49.013 1.00 97.44 1183 ASP A C 1
ATOM 9164 O O . ASP A 1 1183 ? -16.938 -18.261 -48.372 1.00 97.44 1183 ASP A O 1
ATOM 9168 N N . GLY A 1 1184 ? -14.824 -17.503 -48.426 1.00 98.06 1184 GLY A N 1
ATOM 9169 C CA . GLY A 1 1184 ? -14.609 -17.586 -46.981 1.00 98.06 1184 GLY A CA 1
ATOM 9170 C C . GLY A 1 1184 ? -15.576 -16.694 -46.201 1.00 98.06 1184 GLY A C 1
ATOM 9171 O O . GLY A 1 1184 ? -16.224 -17.153 -45.261 1.00 98.06 1184 GLY A O 1
ATOM 9172 N N . LEU A 1 1185 ? -15.752 -15.443 -46.642 1.00 98.06 1185 LEU A N 1
ATOM 9173 C CA . LEU A 1 1185 ? -16.716 -14.512 -46.050 1.00 98.06 1185 LEU A CA 1
ATOM 9174 C C . LEU A 1 1185 ? -18.169 -14.965 -46.258 1.00 98.06 1185 LEU A C 1
ATOM 9176 O O . LEU A 1 1185 ? -18.973 -14.860 -45.337 1.00 98.06 1185 LEU A O 1
ATOM 9180 N N . ASN A 1 1186 ? -18.512 -15.504 -47.430 1.00 97.31 1186 ASN A N 1
ATOM 9181 C CA . ASN A 1 1186 ? -19.853 -16.020 -47.715 1.00 97.31 1186 ASN A CA 1
ATOM 9182 C C . ASN A 1 1186 ? -20.210 -17.241 -46.839 1.00 97.31 1186 ASN A C 1
ATOM 9184 O O . ASN A 1 1186 ? -21.369 -17.406 -46.467 1.00 97.31 1186 ASN A O 1
ATOM 9188 N N . ARG A 1 1187 ? -19.219 -18.070 -46.476 1.00 97.38 1187 ARG A N 1
ATOM 9189 C CA . ARG A 1 1187 ? -19.377 -19.227 -45.571 1.00 97.38 1187 ARG A CA 1
ATOM 9190 C C . ARG A 1 1187 ? -19.434 -18.832 -44.092 1.00 97.38 1187 ARG A C 1
ATOM 9192 O O . ARG A 1 1187 ? -20.210 -19.412 -43.344 1.00 97.38 1187 ARG A O 1
ATOM 9199 N N . LEU A 1 1188 ? -18.602 -17.880 -43.665 1.00 97.94 1188 LEU A N 1
ATOM 9200 C CA . LEU A 1 1188 ? -18.492 -17.453 -42.261 1.00 97.94 1188 LEU A CA 1
ATOM 9201 C C . LEU A 1 1188 ? -19.535 -16.387 -41.869 1.00 97.94 1188 LEU A C 1
ATOM 9203 O O . LEU A 1 1188 ? -19.831 -16.204 -40.687 1.00 97.94 1188 LEU A O 1
ATOM 9207 N N . GLY A 1 1189 ? -20.090 -15.675 -42.852 1.00 97.62 1189 GLY A N 1
ATOM 9208 C CA . GLY A 1 1189 ? -20.875 -14.463 -42.639 1.00 97.62 1189 GLY A CA 1
ATOM 9209 C C . GLY A 1 1189 ? -22.115 -14.645 -41.766 1.00 97.62 1189 GLY A C 1
ATOM 9210 O O . GLY A 1 1189 ? -22.334 -13.843 -40.861 1.00 97.62 1189 GLY A O 1
ATOM 9211 N N . ASP A 1 1190 ? -22.899 -15.705 -41.981 1.00 97.81 1190 ASP A N 1
ATOM 9212 C CA . ASP A 1 1190 ? -24.129 -15.938 -41.208 1.00 97.81 1190 ASP A CA 1
ATOM 9213 C C . ASP A 1 1190 ? -23.832 -16.217 -39.724 1.00 97.81 1190 ASP A C 1
ATOM 9215 O O . ASP A 1 1190 ? -24.535 -15.711 -38.850 1.00 97.81 1190 ASP A O 1
ATOM 9219 N N . THR A 1 1191 ? -22.735 -16.925 -39.426 1.00 98.31 1191 THR A N 1
ATOM 9220 C CA . THR A 1 1191 ? -22.253 -17.157 -38.055 1.00 98.31 1191 THR A CA 1
ATOM 9221 C C . THR A 1 1191 ? -21.921 -15.841 -37.354 1.00 98.31 1191 THR A C 1
ATOM 9223 O O . THR A 1 1191 ? -22.384 -15.599 -36.242 1.00 98.31 1191 THR A O 1
ATOM 9226 N N . VAL A 1 1192 ? -21.156 -14.959 -38.008 1.00 98.12 1192 VAL A N 1
ATOM 9227 C CA . VAL A 1 1192 ? -20.757 -13.667 -37.420 1.00 98.12 1192 VAL A CA 1
ATOM 9228 C C . VAL A 1 1192 ? -21.958 -12.729 -37.273 1.00 98.12 1192 VAL A C 1
ATOM 9230 O O . VAL A 1 1192 ? -22.085 -12.065 -36.247 1.00 98.12 1192 VAL A O 1
ATOM 9233 N N . MET A 1 1193 ? -22.877 -12.709 -38.245 1.00 98.06 1193 MET A N 1
ATOM 9234 C CA . MET A 1 1193 ? -24.118 -11.935 -38.140 1.00 98.06 1193 MET A CA 1
ATOM 9235 C C . MET A 1 1193 ? -24.998 -12.414 -36.981 1.00 98.06 1193 MET A C 1
ATOM 9237 O O . MET A 1 1193 ? -25.520 -11.579 -36.243 1.00 98.06 1193 MET A O 1
ATOM 9241 N N . GLN A 1 1194 ? -25.136 -13.730 -36.781 1.00 98.06 1194 GLN A N 1
ATOM 9242 C CA . GLN A 1 1194 ? -25.933 -14.274 -35.682 1.00 98.06 1194 GLN A CA 1
ATOM 9243 C C . GLN A 1 1194 ? -25.287 -14.014 -34.314 1.00 98.06 1194 GLN A C 1
ATOM 9245 O O . GLN A 1 1194 ? -26.017 -13.708 -33.374 1.00 98.06 1194 GLN A O 1
ATOM 9250 N N . LEU A 1 1195 ? -23.960 -14.099 -34.180 1.00 97.56 1195 LEU A N 1
ATOM 9251 C CA . LEU A 1 1195 ? -23.275 -13.770 -32.922 1.00 97.56 1195 LEU A CA 1
ATOM 9252 C C . LEU A 1 1195 ? -23.403 -12.276 -32.590 1.00 97.56 1195 LEU A C 1
ATOM 9254 O O . LEU A 1 1195 ? -23.865 -11.934 -31.504 1.00 97.56 1195 LEU A O 1
ATOM 9258 N N . ALA A 1 1196 ? -23.129 -11.391 -33.554 1.00 94.19 1196 ALA A N 1
ATOM 9259 C CA . ALA A 1 1196 ? -23.273 -9.947 -33.367 1.00 94.19 1196 ALA A CA 1
ATOM 9260 C C . ALA A 1 1196 ? -24.721 -9.526 -33.038 1.00 94.19 1196 ALA A C 1
ATOM 9262 O O . ALA A 1 1196 ? -24.926 -8.594 -32.267 1.00 94.19 1196 ALA A O 1
ATOM 9263 N N . GLU A 1 1197 ? -25.732 -10.227 -33.564 1.00 96.25 1197 GLU A N 1
ATOM 9264 C CA . GLU A 1 1197 ? -27.141 -10.041 -33.180 1.00 96.25 1197 GLU A CA 1
ATOM 9265 C C . GLU A 1 1197 ? -27.404 -10.426 -31.711 1.00 96.25 1197 GLU A C 1
ATOM 9267 O O . GLU A 1 1197 ? -28.127 -9.721 -31.010 1.00 96.25 1197 GLU A O 1
ATOM 9272 N N . ARG A 1 1198 ? -26.793 -11.514 -31.216 1.00 96.38 1198 ARG A N 1
ATOM 9273 C CA . ARG A 1 1198 ? -26.950 -11.981 -29.823 1.00 96.38 1198 ARG A CA 1
ATOM 9274 C C . ARG A 1 1198 ? -26.241 -11.089 -28.809 1.00 96.38 1198 ARG A C 1
ATOM 9276 O O . ARG A 1 1198 ? -26.718 -10.970 -27.687 1.00 96.38 1198 ARG A O 1
ATOM 9283 N N . GLU A 1 1199 ? -25.152 -10.447 -29.216 1.00 93.31 1199 GLU A N 1
ATOM 9284 C CA . GLU A 1 1199 ? -24.413 -9.461 -28.418 1.00 93.31 1199 GLU A CA 1
ATOM 9285 C C . GLU A 1 1199 ? -25.002 -8.037 -28.524 1.00 93.31 1199 GLU A C 1
ATOM 9287 O O . GLU A 1 1199 ? -24.538 -7.123 -27.846 1.00 93.31 1199 GLU A O 1
ATOM 9292 N N . GLY A 1 1200 ? -26.023 -7.818 -29.366 1.00 90.62 1200 GLY A N 1
ATOM 9293 C CA . GLY A 1 1200 ? -26.632 -6.499 -29.598 1.00 90.62 1200 GLY A CA 1
ATOM 9294 C C . GLY A 1 1200 ? -25.776 -5.538 -30.439 1.00 90.62 1200 GLY A C 1
ATOM 9295 O O . GLY A 1 1200 ? -26.062 -4.343 -30.521 1.00 90.62 1200 GLY A O 1
ATOM 9296 N N . LEU A 1 1201 ? -24.725 -6.040 -31.090 1.00 95.12 1201 LEU A N 1
ATOM 9297 C CA . LEU A 1 1201 ? -23.716 -5.273 -31.818 1.00 95.12 1201 LEU A CA 1
ATOM 9298 C C . LEU A 1 1201 ? -24.092 -5.075 -33.296 1.00 95.12 1201 LEU A C 1
ATOM 9300 O O . LEU A 1 1201 ? -23.355 -5.451 -34.211 1.00 95.12 1201 LEU A O 1
ATOM 9304 N N . GLU A 1 1202 ? -25.231 -4.427 -33.545 1.00 95.69 1202 GLU A N 1
ATOM 9305 C CA . GLU A 1 1202 ? -25.830 -4.276 -34.883 1.00 95.69 1202 GLU A CA 1
ATOM 9306 C C . GLU A 1 1202 ? -24.880 -3.644 -35.930 1.00 95.69 1202 GLU A C 1
ATOM 9308 O O . GLU A 1 1202 ? -24.933 -3.980 -37.113 1.00 95.69 1202 GLU A O 1
ATOM 9313 N N . ALA A 1 1203 ? -23.938 -2.785 -35.524 1.00 94.75 1203 ALA A N 1
ATOM 9314 C CA . ALA A 1 1203 ? -22.912 -2.246 -36.426 1.00 94.75 1203 ALA A CA 1
ATOM 9315 C C . ALA A 1 1203 ? -21.925 -3.320 -36.940 1.00 94.75 1203 ALA A C 1
ATOM 9317 O O . ALA A 1 1203 ? -21.553 -3.303 -38.116 1.00 94.75 1203 ALA A O 1
ATOM 9318 N N . HIS A 1 1204 ? -21.541 -4.284 -36.094 1.00 96.50 1204 HIS A N 1
ATOM 9319 C CA . HIS A 1 1204 ? -20.680 -5.411 -36.478 1.00 96.50 1204 HIS A CA 1
ATOM 9320 C C . HIS A 1 1204 ? -21.426 -6.364 -37.421 1.00 96.50 1204 HIS A C 1
ATOM 9322 O O . HIS A 1 1204 ? -20.889 -6.765 -38.456 1.00 96.50 1204 HIS A O 1
ATOM 9328 N N . ARG A 1 1205 ? -22.703 -6.641 -37.121 1.00 98.06 1205 ARG A N 1
ATOM 9329 C CA . ARG A 1 1205 ? -23.610 -7.406 -37.988 1.00 98.06 1205 ARG A CA 1
ATOM 9330 C C . ARG A 1 1205 ? -23.722 -6.779 -39.379 1.00 98.06 1205 ARG A C 1
ATOM 9332 O O . ARG A 1 1205 ? -23.493 -7.463 -40.373 1.00 98.06 1205 ARG A O 1
ATOM 9339 N N . ASN A 1 1206 ? -23.981 -5.471 -39.468 1.00 97.38 1206 ASN A N 1
ATOM 9340 C CA . ASN A 1 1206 ? -24.121 -4.773 -40.753 1.00 97.38 1206 ASN A CA 1
ATOM 9341 C C . ASN A 1 1206 ? -22.824 -4.711 -41.575 1.00 97.38 1206 ASN A C 1
ATOM 9343 O O . ASN A 1 1206 ? -22.879 -4.793 -42.804 1.00 97.38 1206 ASN A O 1
ATOM 9347 N N . ALA A 1 1207 ? -21.655 -4.632 -40.928 1.00 97.94 1207 ALA A N 1
ATOM 9348 C CA . ALA A 1 1207 ? -20.367 -4.682 -41.623 1.00 97.94 1207 ALA A CA 1
ATOM 9349 C C . ALA A 1 1207 ? -20.169 -5.996 -42.409 1.00 97.94 1207 ALA A C 1
ATOM 9351 O O . ALA A 1 1207 ? -19.545 -5.985 -43.477 1.00 97.94 1207 ALA A O 1
ATOM 9352 N N . VAL A 1 1208 ? -20.733 -7.103 -41.919 1.00 98.06 1208 VAL A N 1
ATOM 9353 C CA . VAL A 1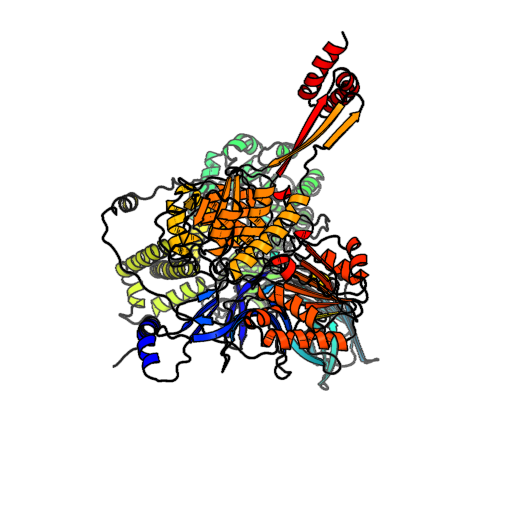 1208 ? -20.798 -8.386 -42.633 1.00 98.06 1208 VAL A CA 1
ATOM 9354 C C . VAL A 1 1208 ? -21.977 -8.410 -43.607 1.00 98.06 1208 VAL A C 1
ATOM 9356 O O . VAL A 1 1208 ? -21.774 -8.695 -44.787 1.00 98.06 1208 VAL A O 1
ATOM 9359 N N . ALA A 1 1209 ? -23.181 -8.048 -43.152 1.00 97.31 1209 ALA A N 1
ATOM 9360 C CA . ALA A 1 1209 ? -24.422 -8.157 -43.921 1.00 97.31 1209 ALA A CA 1
ATOM 9361 C C . ALA A 1 1209 ? -24.363 -7.448 -45.278 1.00 97.31 1209 ALA A C 1
ATOM 9363 O O . ALA A 1 1209 ? -24.768 -8.029 -46.278 1.00 97.31 1209 ALA A O 1
ATOM 9364 N N . ILE A 1 1210 ? -23.802 -6.235 -45.346 1.00 97.50 1210 ILE A N 1
ATOM 9365 C CA . ILE A 1 1210 ? -23.691 -5.480 -46.607 1.00 97.50 1210 ILE A CA 1
ATOM 9366 C C . ILE A 1 1210 ? -22.804 -6.217 -47.622 1.00 97.50 1210 ILE A C 1
ATOM 9368 O O . ILE A 1 1210 ? -23.136 -6.269 -48.803 1.00 97.50 1210 ILE A O 1
ATOM 9372 N N . ARG A 1 1211 ? -21.698 -6.827 -47.171 1.00 98.19 1211 ARG A N 1
ATOM 9373 C CA . ARG A 1 1211 ? -20.771 -7.578 -48.036 1.00 98.19 1211 ARG A CA 1
ATOM 9374 C C . ARG A 1 1211 ? -21.364 -8.915 -48.465 1.00 98.19 1211 ARG A C 1
ATOM 9376 O O . ARG A 1 1211 ? -21.293 -9.269 -49.634 1.00 98.19 1211 ARG A O 1
ATOM 9383 N N . VAL A 1 1212 ? -21.986 -9.635 -47.535 1.00 97.00 1212 VAL A N 1
ATOM 9384 C CA . VAL A 1 1212 ? -22.667 -10.908 -47.808 1.00 97.00 1212 VAL A CA 1
ATOM 9385 C C . VAL A 1 1212 ? -23.852 -10.701 -48.756 1.00 97.00 1212 VAL A C 1
ATOM 9387 O O . VAL A 1 1212 ? -24.033 -11.488 -49.677 1.00 97.00 1212 VAL A O 1
ATOM 9390 N N . ALA A 1 1213 ? -24.610 -9.612 -48.604 1.00 95.69 1213 ALA A N 1
ATOM 9391 C CA . ALA A 1 1213 ? -25.679 -9.238 -49.525 1.00 95.69 1213 ALA A CA 1
ATOM 9392 C C . ALA A 1 1213 ? -25.165 -8.806 -50.908 1.00 95.69 1213 ALA A C 1
ATOM 9394 O O . ALA A 1 1213 ? -25.903 -8.932 -51.876 1.00 95.69 1213 ALA A O 1
ATOM 9395 N N . ASP A 1 1214 ? -23.931 -8.306 -51.030 1.00 95.94 1214 ASP A N 1
ATOM 9396 C CA . ASP A 1 1214 ? -23.310 -8.006 -52.329 1.00 95.94 1214 ASP A CA 1
ATOM 9397 C C . ASP A 1 1214 ? -22.811 -9.280 -53.034 1.00 95.94 1214 ASP A C 1
ATOM 9399 O O . ASP A 1 1214 ? -23.005 -9.436 -54.234 1.00 95.94 1214 ASP A O 1
ATOM 9403 N N . LEU A 1 1215 ? -22.262 -10.230 -52.267 1.00 94.81 1215 LEU A N 1
ATOM 9404 C CA . LEU A 1 1215 ? -21.797 -11.544 -52.737 1.00 94.81 1215 LEU A CA 1
ATOM 9405 C C . LEU A 1 1215 ? -22.920 -12.557 -53.037 1.00 94.81 1215 LEU A C 1
ATOM 9407 O O . LEU A 1 1215 ? -22.642 -13.616 -53.597 1.00 94.81 1215 LEU A O 1
ATOM 9411 N N . ARG A 1 1216 ? -24.165 -12.273 -52.632 1.00 92.75 1216 ARG A N 1
ATOM 9412 C CA . ARG A 1 1216 ? -25.353 -13.132 -52.827 1.00 92.75 1216 ARG A CA 1
ATOM 9413 C C . ARG A 1 1216 ? -26.377 -12.540 -53.819 1.00 92.75 1216 ARG A C 1
ATOM 9415 O O . ARG A 1 1216 ? -27.545 -12.926 -53.778 1.00 92.75 1216 ARG A O 1
ATOM 9422 N N . LYS A 1 1217 ? -25.948 -11.600 -54.671 1.00 82.00 1217 LYS A N 1
ATOM 9423 C CA . LYS A 1 1217 ? -26.702 -11.077 -55.831 1.00 82.00 1217 LYS A CA 1
ATOM 9424 C C . LYS A 1 1217 ? -26.469 -11.927 -57.079 1.00 82.00 1217 LYS A C 1
ATOM 9426 O O . LYS A 1 1217 ? -27.429 -12.012 -57.872 1.00 82.00 1217 LYS A O 1
#

Radius of gyration: 37.54 Å; chains: 1; bounding box: 99×80×111 Å

Sequence (1217 aa):
MPPLQYNVRLYIDILNLFKPIFKSLFGLSTPVDIDITFAGEEHRKHVDVKVDKDHRESMPLYLDGESVKGKRECQECRTNQLLIEPKVTIRPRDGKKVEHNGIKIEFVGSIDLTQSGSKTTEFLALSQELAAPGDMRQATSFDFEFKNVEKQYECYYGINAKLRYFVRVTAARRMADLVKERDIWVYSYTLPADLNNSIKMEVGIEDCLHIEFEYNKSMYHMKDVIVGKIYFLLVRIKIKHMELSIIRRETTGAAPNLYNESETITKFEIMDGAPVRGETIPIRLFLGGFELTPTFRDINKKYSTRYYLNLVLIDEENRRYFKQQEITIFRRKVDDGFPPDETNGEAKTSPLPFHFDMIIPAFDESNGSQKEFLAYFSDVLAENVTIANYESVLGKDSKATYWLCASNADDALKLLDAGVGKVVFDLDTYLRIENDINHVSPQRLGVVVGPSQSLSKIQQAAHQPSAYILAGDLATIAQDANVIEFASSAKKNLLPEGGARRICVLTDSAPQLELISSLDRVNLDVIVPKQFLTTSSPAESGKINVGQAFMASAITDRADKLYPTMVVDERKVALGLVYSSIESVAESIKTGTGVYQSRTRGLWYKGATSGATQTLLNVQFDCDSDALQFTVRQNGSGFCHLNTKSCFGAESGISALEKTLFQRKETAPEGSYTARLFNDAKLLNAKIMEEAEELCEAETKEDVAWEAADLIYFAITRCVAAGVSVSDIEKNLDKKALKISRRPGNAKPKWEAAQNNTEKQAAPAQPAAAPQPIATESGRIQMNYYDAAKISSKVRTDLLKRPIINSSDIMSRVTPIINAVRERGDAAVLELTAKFDRVQLPATVIKAPFSPESMQLDEKTKAAIDQAYENIYKFHDAQMDRETLVVETMPGVVCSRFARPIEKVGLYVPGGTAVLPSSALMLGIPAKVAGCKQIVLATPPRPDGSIVPDVMYVAHKVGATHVVTAGGAQAVAAMAYGTETIPKVDKICGPGNQFVTAAKMLAQNDSSCLVSIDMPAGPSEVLVVADQNSNPAYVASDLLSQAEHGADSQVVLVAAGITDEKLAEIEEQIHVQASRLPRVDIVRQSIPKSYTLRVANLSEAMEFSNDYAPEHLILHIDDAQDAIPLVQNAGSVFVGAYSPESCGDYASGTNHTLPTYGYSRMYSGVNTLTFVKHITSQHLTADGLNRLGDTVMQLAEREGLEAHRNAVAIRVADLRK

pLDDT: mean 81.91, std 16.21, range [23.69, 98.69]

Foldseek 3Di:
DDDDDPCPPVVVVVCVVCVLVVVVPDDDPQQWDKDFFWFCQQVADWDFACPDDVDTDTFGEDEFQAFTWQAAFFAAAADDFDDPRGWMKFFGDDQFWDWFLWKWKWFWQWWQFPPPPPDTATFAIFFFTQDFGGGWGFIRTGTFIAAWAQPLDWFDDDDGTGRWTKMKIFIGHPPDFDIDMGTHGYAYADDDPDDWDKDKDWDDDPPAFIKIKIWRTQEDELQGKTKIKIWGQDHRFFWQWKKWFWWFWKWFAAPPPIDIDTDGQDIDGQDHTGDDHGDMGIDIDGSPPTPDDWWAPCVVVGITTWIWGKIWTATPVRDIDITIDTGTYGHHPVVVPDDDDPPDPDDDDDDDDADKQLEAEEEEVVVVDDDALNLFGQEHEYEPDDLVCCLPPNLPQGNHQYEYEDQAPVRLQSCLLSPRQAYEYELVRCQVHVVVCVLPFLRRYEYEDEPPHDPVSQVVRPRRHQEYEYEDALVVCLPDPVNLVVQVVQSVDAGPVGDTRAYEYEHPFQDDLVSSLSCVVSRYRYYYYPVQEDLDVVDDPRHDDVLSSSCSNADEPDPVQWAWEFEAELVRHTQEIAIAHSVQSSVCSVVQWRWGQDPPPGTDQQCPPPQQTWGWRYWIATGNNRHIYTYIHGDPQDRDPVSAPHPSDHDDDPVVLLVVLLVCCVPPDPPDPSVCLLVPPVVLVVQLVVLVVQCVVDRRSVSVVVSVSSNSNSVSNVCSSVVHDPSNVVSVVSSVVSRPDDDDPDDDPVVVVPVPPPDDDDDDDDDDGRGIRRRRHDDFFFAAEAEPVPDDPSVLLNLQTIRRHPVVSSNVNHSHLLCLCVVVPFVSQQVVLCVPVVARDPGQKDFPPDDVVLQDDDPVLVVLLVQQLVLQLVLQLVPDPPDKAWDDPDVQKIKIKDKAFFQAEEQEDEDDNDDCLLSLSLPLNLNLSRPHNAYEYEYAAHNVQGHHNSSSNSCVVSVHRMYGHGDFCNSVSCQQQNGPPRDHGQEYETADASSNLNSQVNSCVPPVSNHHYQARHFQAEEEEEAEQPFDLLLLLVLQVVSLHHGSHYAYEYEYEQHDPVSVVSNRVSNRVCLCNRSNVPRSSSHNHSNHYYYDHHVLVSLVSCQSSLHQEYEYQYPPQVVCVVSHDHYQYYAGYSPGGCVCCSRRNNHRSQGHHNRVSNPHHGDHSCSRIDTDMDMGGDLVRLLVCLVVQLVVCVVVVNVVSNVVSVVSNVVSVD

InterPro domains:
  IPR001692 Histidinol dehydrogenase, conserved site [PS00611] (1013-1045)
  IPR002496 Phosphoribosyl-AMP cyclohydrolase domain [PF01502] (577-648)
  IPR008179 Phosphoribosyl-ATP pyrophosphohydrolase [TIGR03188] (655-733)
  IPR012131 Histidinol dehydrogenase [MF_01024] (785-1213)
  IPR012131 Histidinol dehydrogenase [PF00815] (801-1212)
  IPR012131 Histidinol dehydrogenase [PR00083] (814-838)
  IPR012131 Histidinol dehydrogenase [PR00083] (915-941)
  IPR012131 Histidinol dehydrogenase [PR00083] (950-976)
  IPR012131 Histidinol dehydrogenase [PR00083] (980-1005)
  IPR012131 Histidinol dehydrogenase [PR00083] (1013-1034)
  IPR012131 Histidinol dehydrogenase [PR00083] (1035-1054)
  IPR012131 Histidinol dehydrogenase [PR00083] (1105-1130)
  IPR012131 Histidinol dehydrogenase [PR00083] (1146-1164)
  IPR012131 Histidinol dehydrogenase [PTHR21256] (655-1215)
  IPR012131 Histidinol dehydrogenase [TIGR00069] (814-1211)
  IPR012131 Histidinol dehydrogenase [cd06572] (810-1204)
  IPR014752 Arrestin-like, C-terminal domain superfamily [G3DSA:2.60.40.640] (22-190)
  IPR014752 Arrestin-like, C-terminal domain superfamily [G3DSA:2.60.40.640] (193-351)
  IPR016161 Aldehyde/histidinol dehydrogenase [SSF53720] (808-1212)
  IPR021130 Phosphoribosyl-ATP pyrophosphohydrolase-like [PF01503] (656-736)

Organism: NCBI:txid44442

Secondary structure (DSSP, 8-state):
-----S-SHHHHHHHHHSHHHHHTTSS---S--EEE--TT-TTS-EEEEE-SSS-EEEEEEEETT---EES----B----------SEEE--STT--EEES--EEEEEEEEEETTSTT--EEEEEE---S--SEEE-S--EE-EEB-S----S--EE-SSEEEEEEEEEE---SS----EEEEEEEE--PPP-S----EEEEEEETTTEEEEEEES-SEEETTSEEEEEEEEEEE-SPEEEEEEEEEEEEEEEETTEEEEEEEEEEEEEEEESPPPTT-EEEEEEE-BTB-----EEEETTTEEEEEEEEEEEEETT--EEEEEEEEEEE--SGGGT-PPP----------------SEEEEEEGGGT---SSGGGSSEEEEES--HHHIIIIITTT---EEEEE-SSHHHHHHHHHTT-SEEEEEHHHHHHHTTTTTTS-GGGEEEEE-TTS-GGGGGG-SS--SEEEEES-HHHHTT-HHHHHHHHHHTT---TTS-PPEEEEE-SS---HHHHHHHGGGTEEEEEEGGGEE--SSPPTT-EEHHHHHGGG-----TT--EEEEEE-TT--EEEEEEE-HHHHHHHHHHTB-EEEETTTEEEETTTTTS--EEEEEEEE-TTSSSEEEEEEE-TT-SSTTS-S-SS----HHHHHHHHHHHHHHHPPTT-HHHHHHH-HHHHHHHHHHHHHHHHH--SHHHHHHHHHHHHHHHHHHHHHHT--HHHHHHHHHHHHT--PPPP-PPPHHHHTTTTS--------------------------EEEEGGGS-HHHHHTTT------THHHHHTTHHHHHHHHHHHHHHHHHHHHHHT----S-SEEESSPPGGGG---HHHHHHHHHHHHHHHHHHHTT---SPEEEEEETTEEEEEEEEE-SEEEEE---SSS--HHHHHHHHHHHHHHT-SEEEEE-PPPTTSPPPHHHHHHHHHHT-SEEE---HHHHHHHHHH--SSSPP-SEEE----HHHHHHHHHHTT-TTT--EES----S--EEEEE-TTS-HHHHHHHHHHHHTS-TB--EEEEEES--HHHHHHHHHHHHHHHTTSTTHHHHHHHTTBSEEEEESSHHHHHHHHHHH--SEEEEESTTGGGGGGG--S-SEEEESTT--HHHHHHTSS-------TTGGGT---S-GGGGEEEEEEEEE-HHHHHHHHHHHHHHHHHTT-HHHHHHHHHHHHHHT-